Protein AF-A0A4R2B6W5-F1 (afdb_monomer)

Secondary structure (DSSP, 8-state):
-HHHHHHHHHHHHHHHHHTT------------------------EEE-SSEEEE--TT--TTSSB-B-EEEEEPTTSSS---HHHHHHHHHHTTSTTS---EEEEE---TT--HHHHHHHHHHHHHHHS-B--SGGGEEEEEEEHHHHHHHHHHHEEE-TTS-EEE-SS-SS-SEEEEEEE-SS-TT-TTHHHH--HHHHHHTS-HHHHTTSEEEEEEETTSHHHHSTTSHHHHHHHHHHH-TT--TTTEEEEEESS---HHHHHHHHHHHHHHHHHHHHTTTEEEEEEEESSEEETT--EEEEEEEEEE-GGGGGTBSSPEEEEEEEEEE-TTT--EEEEEEEEEEESSSEEEEEEEEEE--SSS--EEEEEEEEETTEEEEEEEEEEEEEPPPPSSGGG-EEE--S-EEEEEEEESSS---GGGSGGG--HHHHTTSEEE-TTSSSPPTTS-GGGTT-TT--EEEEEEEEEEE-TTS--SS-EEEEEEESSEEEEEETTEEEEEEBB-TTS-B-S---TT--EEEE--GGGS-TTEEEEEEEEEEE-SSS-SEEEEEEEEE-HHHHHHHTTS--EEPPHHHHHHHHHHHHHHHHHHHTT-HHHHHTTB-TT-EETTEEHHHHHHHHHHHTTT-S-EEEEEEEEEEEEETTEEEEEEEEEEEETTEEEEEEEEEEEEEETTEEEE-----SEEEEEEEEHHHHHHTT-SS-EEEEEEEE--TTTTT----B-EEEEEPPTT--THHHHHTTHHHHHHHHHHHTSS---EEEEE---TT-TT-THHHHIIIIIIHHHHHHHS-B--SGGGEEEEEETHHHHHHHHHHHH-TTT-SEEEEES--GGG-GGG-HHHHHHHS-HHHHHTSEEEEEEETT-TT-THHHHHHHHHHHHHTT--EEEEEES--SSHHHHHHHHHHHHHHHHHHS----GGGGGTEEEEEEEEEETTEEEEEEEEEE-GGGGGT---PPP-TT-S-SSPPEEEEEEEEEEETTEEEEEEEEEEEESSSEEEEEEEEEE-TTS-TTS-EEEEEEEEETTEEEEEEEEEE-TT-

Organism: NCBI:txid279826

Sequence (1055 aa):
MQDLKRLLALNLTIVLLLGMFGTSDAFAQSKSGQGGNGKDKKRIELKHSSYQAVLPAGYTANKERAYPVIYIMPENGTDEIDLDAVKLAEGLMKTENSVEAILIQASFDKDAEIVAEMQDIVADVDARYKTISSSDARAVFGIGTGGYMAYILGLHTLGDDGVPKVTKTPDLFGAIASTRGNFVGKDNIWFKKYGSVYDILNGYSAAEISRFYTYLDAPTEDPWTYMNHSTGDLGRMFITKNRMFPYSIHEFTARNGTFDQSFLTESMNRVTDRLSDFFTAKLITGKFTLDPQALPSSADSVTVSYTISVKEQLKNFSKDKETVWIKATMTDPETKEVIHSERLKKTVAKDGNLTGVFELPNTINNLNTNVEMTVTILGKEISLGTQPMVRIKGTGSEPENQLIDLMGDWKFNAYKPYTNEPHELDKIDNLTEDVWSSWETVQPGLGWWSADFAESLGGNPNWTGYAWYVRDFELPDEFASEGLLLALGKFDEADAVYVNGKKAGATGITENGAYDGTNPWDVDRLYHLDSSLLNYGGKNTIAVRMANSSGGGGWYEGPVGIYSPAAYNKAKGLPYEIAPIRIQELVKETVSQQNAYLEALNTEGFAATVDPEYFQSGYDKKRLVNEMSEMIRGASSVSVKDSVVSVFIDGDKYMYQADRTMNVDGTETKKQVQYYFVIENGKAVMYGNHERFFTDTFTSKKAASASGMSGTKEVTYRVYLPPGYFEGEERYPVVYMLHQFNSTSKSYEIDGVHHLMDEGITSGELGKRILVIPDSAATSWWRGDWEDMVTDELIPLIDQNYRSIDDARFRSTAGASMGGLGAYSVGLRNPDYFTGIASFFGAFSYGQAGNPVTISANESSEYLQYFSHYFISGNRDVYGFGRDAIQLDQIFRNKDVDHHYFIENGEHDSAFYIPFFKQAMAYTGGKMYKPNADIASVLSGSVKAGVMEQGVSITGTIRVNDDIKAYMNHIPASSYTVNTNPAIKVPVTVYIEQNGKRIASNTEYYSVTGAGELDVHADVVSADIDPASSFTVKVAAGLLDTNVELGQFELTLEN

Foldseek 3Di:
DVVVVVVVVVVVVVCVVCVPDDDDDDDDDDDDDDDDDDPPQDWDWDDDPWKIKTAARPDDQPAQFAFFEEEEAAQLRAQHGPVVLVVLLNVLCVAQLFFGHMYIDGGHDLPDPCLLVVVVVLVVCVVPGRHLQDLLRYAYEYEELSLVVLLQNQQWHADPVRDIDGDLAGDRHQEGEYENYQQDDPSNSCCVPRNGSLVSCLPDALVSLQRHQYYYEYELPDCQCQPPSHLLSVLLSNCVRALFRDNLRYDYWHDYDDDDPVSSSVSSSVVRSSSRCSNPVQFKAKAWDWVFLEDEPPDFWIKIKMKMWGDQCVCSGGVAKWKKKKKKFKAQPVPRHTPDMDIDIDIDGGTDMDIDIDTGGPPDDQGKIKIWMWMRTSSHIDTNDIAIRHYQQDADLDQQRQWHFPFTWWQKAQDFAPDPDDDPVLALVSVDCVVRVPGDIATFAAAFAALVRGVNQVSDQWTFFKMKIKDKDWAAQSHDQFQKKFWLAFWQAWKWKAKQSHTQDIDQADPSRDGPPGGPRVDTDITGGRSVSDDHRGMMMMMMMDGGHGDGGGRGHDRGIMHRPLNVCVVVVHFRAFDDPLVLVQVVVLVVQLQVCLQVLNLVSNLVQADLQADAQLDGSVNVSVVSNVVQPPFPGKHKDWDPWTWGDDPQKIWIWTWIWMATNNDIDTDIDIFIWHADPNHTGTRYDPDQKHKDKDWDQLQCVLVVHHDTDIWMKIKGFAPCQSVDPFAFFEEEEEEAAQDFPVVVVVLVVNVVRHVCCVVVLFDGHMYMTIGHPNPSLCDDSSLCCVVVPVVVVCVASGRHFQFQLRYAYEYEASSLLNRQLSQLLASRRHAEGAYELYVLVVCVVSRNLVSLQPDALQQLQSHEAHYEYESSANSSSSSSLSSNSSSCVVRVHDYHYIYDHDYRDSVVCSVCSSVSNSRRNVSRDDDDPCLLVQKAWAWDWDADLAWIKIWIKIWGDQCCVVVWAARDDDPSDPDRTFWFKKWKKKFKADPRDTNWMDIDIDTHRGTDMDIDIDIIGGPSDDLVDKIKIWIWIDGRRDIHTRDIDIDHNVD

Structure (mmCIF, N/CA/C/O backbone):
data_AF-A0A4R2B6W5-F1
#
_entry.id   AF-A0A4R2B6W5-F1
#
loop_
_atom_site.group_PDB
_atom_site.id
_atom_site.type_symbol
_atom_site.label_atom_id
_atom_site.label_alt_id
_atom_site.label_comp_id
_atom_site.label_asym_id
_atom_site.label_entity_id
_atom_site.label_seq_id
_atom_site.pdbx_PDB_ins_code
_atom_site.Cartn_x
_atom_site.Cartn_y
_atom_site.Cartn_z
_atom_site.occupancy
_atom_site.B_iso_or_equiv
_atom_site.auth_seq_id
_atom_site.auth_comp_id
_atom_site.auth_asym_id
_atom_site.auth_atom_id
_atom_site.pdbx_PDB_model_num
ATOM 1 N N . MET A 1 1 ? -28.156 -11.053 -12.581 1.00 33.94 1 MET A N 1
ATOM 2 C CA . MET A 1 1 ? -27.517 -10.396 -13.754 1.00 33.94 1 MET A CA 1
ATOM 3 C C . MET A 1 1 ? -26.043 -10.063 -13.491 1.00 33.94 1 MET A C 1
ATOM 5 O O . MET A 1 1 ? -25.249 -10.220 -14.407 1.00 33.94 1 MET A O 1
ATOM 9 N N . GLN A 1 2 ? -25.653 -9.707 -12.256 1.00 27.69 2 GLN A N 1
ATOM 10 C CA . GLN A 1 2 ? -24.245 -9.591 -11.825 1.00 27.69 2 GLN A CA 1
ATOM 11 C C . GLN A 1 2 ? -23.469 -10.927 -11.840 1.00 27.69 2 GLN A C 1
ATOM 13 O O . GLN A 1 2 ? -22.320 -10.942 -12.274 1.00 27.69 2 GLN A O 1
ATOM 18 N N . ASP A 1 3 ? -24.104 -12.063 -11.525 1.00 30.73 3 ASP A N 1
ATOM 19 C CA . ASP A 1 3 ? -23.434 -13.382 -11.595 1.00 30.73 3 ASP A CA 1
ATOM 20 C C . ASP A 1 3 ? -23.111 -13.845 -13.024 1.00 30.73 3 ASP A C 1
ATOM 22 O O . ASP A 1 3 ? -22.151 -14.577 -13.251 1.00 30.73 3 ASP A O 1
ATOM 26 N N . LEU A 1 4 ? -23.858 -13.351 -14.018 1.00 27.91 4 LEU A N 1
ATOM 27 C CA . LEU A 1 4 ? -23.597 -13.637 -15.431 1.00 27.91 4 LEU A CA 1
ATOM 28 C C . LEU A 1 4 ? -22.422 -12.800 -15.974 1.00 27.91 4 LEU A C 1
ATOM 30 O O . LEU A 1 4 ? -21.731 -13.243 -16.885 1.00 27.91 4 LEU A O 1
ATOM 34 N N . LYS A 1 5 ? -22.153 -11.623 -15.383 1.00 33.34 5 LYS A N 1
ATOM 35 C CA . LYS A 1 5 ? -20.994 -10.776 -15.721 1.00 33.34 5 LYS A CA 1
ATOM 36 C C . LYS A 1 5 ? -19.686 -11.323 -15.129 1.00 33.34 5 LYS A C 1
ATOM 38 O O . LYS A 1 5 ? -18.665 -11.304 -15.810 1.00 33.34 5 LYS A O 1
ATOM 43 N N . ARG A 1 6 ? -19.726 -11.905 -13.922 1.00 36.78 6 ARG A N 1
ATOM 44 C CA . ARG A 1 6 ? -18.564 -12.570 -13.290 1.00 36.78 6 ARG A CA 1
ATOM 45 C C . ARG A 1 6 ? -18.130 -13.841 -14.027 1.00 36.78 6 ARG A C 1
ATOM 47 O O . ARG A 1 6 ? -16.935 -14.078 -14.180 1.00 36.78 6 ARG A O 1
ATOM 54 N N . LEU A 1 7 ? -19.083 -14.609 -14.564 1.00 29.59 7 LEU A N 1
ATOM 55 C CA . LEU A 1 7 ? -18.773 -15.800 -15.362 1.00 29.59 7 LEU A CA 1
ATOM 56 C C . LEU A 1 7 ? -18.141 -15.459 -16.727 1.00 29.59 7 LEU A C 1
ATOM 58 O O . LEU A 1 7 ? -17.374 -16.255 -17.258 1.00 29.59 7 LEU A O 1
ATOM 62 N N . LEU A 1 8 ? -18.439 -14.286 -17.298 1.00 29.69 8 LEU A N 1
ATOM 63 C CA . LEU A 1 8 ? -17.855 -13.829 -18.565 1.00 29.69 8 LEU A CA 1
ATOM 64 C C . LEU A 1 8 ? -16.439 -13.251 -18.395 1.00 29.69 8 LEU A C 1
ATOM 66 O O . LEU A 1 8 ? -15.599 -13.490 -19.258 1.00 29.69 8 LEU A O 1
ATOM 70 N N . ALA A 1 9 ? -16.143 -12.582 -17.275 1.00 29.70 9 ALA A N 1
ATOM 71 C CA . ALA A 1 9 ? -14.802 -12.065 -16.977 1.00 29.70 9 ALA A CA 1
ATOM 72 C C . ALA A 1 9 ? -13.795 -13.184 -16.646 1.00 29.70 9 ALA A C 1
ATOM 74 O O . ALA A 1 9 ? -12.681 -13.182 -17.165 1.00 29.70 9 ALA A O 1
ATOM 75 N N . LEU A 1 10 ? -14.206 -14.200 -15.873 1.00 29.03 10 LEU A N 1
ATOM 76 C CA . LEU A 1 10 ? -13.350 -15.353 -15.558 1.00 29.03 10 LEU A CA 1
ATOM 77 C C . LEU A 1 10 ? -13.060 -16.213 -16.804 1.00 29.03 10 LEU A C 1
ATOM 79 O O . LEU A 1 10 ? -11.955 -16.725 -16.971 1.00 29.03 10 LEU A O 1
ATOM 83 N N . ASN A 1 11 ? -14.030 -16.320 -17.721 1.00 27.80 11 ASN A N 1
ATOM 84 C CA . ASN A 1 11 ? -13.836 -17.013 -18.994 1.00 27.80 11 ASN A CA 1
ATOM 85 C C . ASN A 1 11 ? -12.979 -16.215 -19.988 1.00 27.80 11 ASN A C 1
ATOM 87 O O . ASN A 1 11 ? -12.300 -16.838 -20.795 1.00 27.80 11 ASN A O 1
ATOM 91 N N . LEU A 1 12 ? -12.933 -14.878 -19.936 1.00 27.75 12 LEU A N 1
ATOM 92 C CA . LEU A 1 12 ? -12.067 -14.098 -20.832 1.00 27.75 12 LEU A CA 1
ATOM 93 C C . LEU A 1 12 ? -10.577 -14.258 -20.479 1.00 27.75 12 LEU A C 1
ATOM 95 O O . LEU A 1 12 ? -9.751 -14.424 -21.376 1.00 27.75 12 LEU A O 1
ATOM 99 N N . THR A 1 13 ? -10.243 -14.311 -19.186 1.00 28.67 13 THR A N 1
ATOM 100 C CA . THR A 1 13 ? -8.869 -14.553 -18.707 1.00 28.67 13 THR A CA 1
ATOM 101 C C . THR A 1 13 ? -8.428 -16.001 -18.949 1.00 28.67 13 THR A C 1
ATOM 103 O O . THR A 1 13 ? -7.284 -16.255 -19.319 1.00 28.67 13 THR A O 1
ATOM 106 N N . ILE A 1 14 ? -9.353 -16.961 -18.842 1.00 29.45 14 ILE A N 1
ATOM 107 C CA . ILE A 1 14 ? -9.092 -18.379 -19.136 1.00 29.45 14 ILE A CA 1
ATOM 108 C C . ILE A 1 14 ? -9.011 -18.648 -20.653 1.00 29.45 14 ILE A C 1
ATOM 110 O O . ILE A 1 14 ? -8.218 -19.484 -21.078 1.00 29.45 14 ILE A O 1
ATOM 114 N N . VAL A 1 15 ? -9.742 -17.913 -21.499 1.00 28.03 15 VAL A N 1
ATOM 115 C CA . VAL A 1 15 ? -9.667 -18.046 -22.969 1.00 28.03 15 VAL A CA 1
ATOM 116 C C . VAL A 1 15 ? -8.380 -17.436 -23.548 1.00 28.03 15 VAL A C 1
ATOM 118 O O . VAL A 1 15 ? -7.878 -17.943 -24.551 1.00 28.03 15 VAL A O 1
ATOM 121 N N . LEU A 1 16 ? -7.775 -16.440 -22.891 1.00 30.91 16 LEU A N 1
ATOM 122 C CA . LEU A 1 16 ? -6.440 -15.932 -23.249 1.00 30.91 16 LEU A CA 1
ATOM 123 C C . LEU A 1 16 ? -5.298 -16.897 -22.865 1.00 30.91 16 LEU A C 1
ATOM 125 O O . LEU A 1 16 ? -4.284 -16.928 -23.557 1.00 30.91 16 LEU A O 1
ATOM 129 N N . LEU A 1 17 ? -5.484 -17.740 -21.839 1.00 30.02 17 LEU A N 1
ATOM 130 C CA . LEU A 1 17 ? -4.509 -18.759 -21.407 1.00 30.02 17 LEU A CA 1
ATOM 131 C C . LEU A 1 17 ? -4.698 -20.135 -22.082 1.00 30.02 17 LEU A C 1
ATOM 133 O O . LEU A 1 17 ? -3.717 -20.824 -22.359 1.00 30.02 17 LEU A O 1
ATOM 137 N N . LEU A 1 18 ? -5.929 -20.543 -22.413 1.00 27.36 18 LEU A N 1
ATOM 138 C CA . LEU A 1 18 ? -6.216 -21.833 -23.070 1.00 27.36 18 LEU A CA 1
ATOM 139 C C . LEU A 1 18 ? -6.119 -21.799 -24.602 1.00 27.36 18 LEU A C 1
ATOM 141 O O . LEU A 1 18 ? -6.062 -22.856 -25.229 1.00 27.36 18 LEU A O 1
ATOM 145 N N . GLY A 1 19 ? -6.026 -20.619 -25.221 1.00 27.62 19 GLY A N 1
ATOM 146 C CA . GLY A 1 19 ? -5.785 -20.486 -26.664 1.00 27.62 19 GLY A CA 1
ATOM 147 C C . GLY A 1 19 ? -4.418 -21.005 -27.140 1.00 27.62 19 GLY A C 1
ATOM 148 O O . GLY A 1 19 ? -4.193 -21.079 -28.347 1.00 27.62 19 GLY A O 1
ATOM 149 N N . MET A 1 20 ? -3.516 -21.380 -26.221 1.00 33.19 20 MET A N 1
ATOM 150 C CA . MET A 1 20 ? -2.161 -21.861 -26.525 1.00 33.19 20 MET A CA 1
ATOM 151 C C . MET A 1 20 ? -1.893 -23.340 -26.193 1.00 33.19 20 MET A C 1
ATOM 153 O O . MET A 1 20 ? -0.798 -23.819 -26.473 1.00 33.19 20 MET A O 1
ATOM 157 N N . PHE A 1 21 ? -2.870 -24.107 -25.694 1.00 29.48 21 PHE A N 1
ATOM 158 C CA . PHE A 1 21 ? -2.666 -25.527 -25.372 1.00 29.48 21 PHE A CA 1
ATOM 159 C C . PHE A 1 21 ? -3.670 -26.439 -26.084 1.00 29.48 21 PHE A C 1
ATOM 161 O O . PHE A 1 21 ? -4.698 -26.838 -25.543 1.00 29.48 21 PHE A O 1
ATOM 168 N N . GLY A 1 22 ? -3.328 -26.814 -27.319 1.00 25.23 22 GLY A N 1
ATOM 169 C CA . GLY A 1 22 ? -3.818 -28.044 -27.937 1.00 25.23 22 GLY A CA 1
ATOM 170 C C . GLY A 1 22 ? -2.979 -29.225 -27.448 1.00 25.23 22 GLY A C 1
ATOM 171 O O . GLY A 1 22 ? -1.767 -29.249 -27.643 1.00 25.23 22 GLY A O 1
ATOM 172 N N . THR A 1 23 ? -3.638 -30.176 -26.795 1.00 28.06 23 THR A N 1
ATOM 173 C CA . THR A 1 23 ? -3.106 -31.409 -26.200 1.00 28.06 23 THR A CA 1
ATOM 174 C C . THR A 1 23 ? -2.098 -32.155 -27.077 1.00 28.06 23 THR A C 1
ATOM 176 O O . THR A 1 23 ? -2.379 -32.489 -28.229 1.00 28.06 23 THR A O 1
ATOM 179 N N . SER A 1 24 ? -0.956 -32.489 -26.480 1.00 32.84 24 SER A N 1
ATOM 180 C CA . SER A 1 24 ? -0.005 -33.487 -26.953 1.00 32.84 24 SER A CA 1
ATOM 181 C C . SER A 1 24 ? -0.632 -34.881 -26.927 1.00 32.84 24 SER A C 1
ATOM 183 O O . SER A 1 24 ? -0.906 -35.390 -25.847 1.00 32.84 24 SER A O 1
ATOM 185 N N . ASP A 1 25 ? -0.856 -35.486 -28.093 1.00 29.02 25 ASP A N 1
ATOM 186 C CA . ASP A 1 25 ? -0.570 -36.905 -28.340 1.00 29.02 25 ASP A CA 1
ATOM 187 C C . ASP A 1 25 ? -0.836 -37.286 -29.806 1.00 29.02 25 ASP A C 1
ATOM 189 O O . ASP A 1 25 ? -1.767 -36.801 -30.443 1.00 29.02 25 ASP A O 1
ATOM 193 N N . ALA A 1 26 ? -0.009 -38.213 -30.300 1.00 25.00 26 ALA A N 1
ATOM 194 C CA . ALA A 1 26 ? -0.040 -38.888 -31.604 1.00 25.00 26 ALA A CA 1
ATOM 195 C C . ALA A 1 26 ? 0.655 -38.195 -32.798 1.00 25.00 26 ALA A C 1
ATOM 197 O O . ALA A 1 26 ? 0.023 -37.702 -33.728 1.00 25.00 26 ALA A O 1
ATOM 198 N N . PHE A 1 27 ? 1.983 -38.348 -32.875 1.00 25.84 27 PHE A N 1
ATOM 199 C CA . PHE A 1 27 ? 2.676 -38.477 -34.164 1.00 25.84 27 PHE A CA 1
ATOM 200 C C . PHE A 1 27 ? 3.084 -39.937 -34.393 1.00 25.84 27 PHE A C 1
ATOM 202 O O . PHE A 1 27 ? 4.171 -40.378 -34.027 1.00 25.84 27 PHE A O 1
ATOM 209 N N . ALA A 1 28 ? 2.185 -40.689 -35.031 1.00 24.17 28 ALA A N 1
ATOM 210 C CA . ALA A 1 28 ? 2.515 -41.910 -35.754 1.00 24.17 28 ALA A CA 1
ATOM 211 C C . ALA A 1 28 ? 2.582 -41.596 -37.258 1.00 24.17 28 ALA A C 1
ATOM 213 O O . ALA A 1 28 ? 1.761 -40.856 -37.796 1.00 24.17 28 ALA A O 1
ATOM 214 N N . GLN A 1 29 ? 3.591 -42.162 -37.921 1.00 30.58 29 GLN A N 1
ATOM 215 C CA . GLN A 1 29 ? 3.847 -42.095 -39.363 1.00 30.58 29 GLN A CA 1
ATOM 216 C C . GLN A 1 29 ? 2.582 -42.231 -40.232 1.00 30.58 29 GLN A C 1
ATOM 218 O O . GLN A 1 29 ? 1.869 -43.221 -40.104 1.00 30.58 29 GLN A O 1
ATOM 223 N N . SER A 1 30 ? 2.405 -41.370 -41.244 1.00 22.25 30 SER A N 1
ATOM 224 C CA . SER A 1 30 ? 2.026 -41.822 -42.597 1.00 22.25 30 SER A CA 1
ATOM 225 C C . SER A 1 30 ? 2.189 -40.729 -43.666 1.00 22.25 30 SER A C 1
ATOM 227 O O . SER A 1 30 ? 2.265 -39.537 -43.388 1.00 22.25 30 SER A O 1
ATOM 229 N N . LYS A 1 31 ? 2.337 -41.200 -44.906 1.00 26.53 31 LYS A N 1
ATOM 230 C CA . LYS A 1 31 ? 2.707 -40.496 -46.138 1.00 26.53 31 LYS A CA 1
ATOM 231 C C . LYS A 1 31 ? 1.568 -39.658 -46.749 1.00 26.53 31 LYS A C 1
ATOM 233 O O . LYS A 1 31 ? 0.420 -40.067 -46.711 1.00 26.53 31 LYS A O 1
ATOM 238 N N . SER A 1 32 ? 1.978 -38.608 -47.475 1.00 29.58 32 SER A N 1
ATOM 239 C CA . SER A 1 32 ? 1.417 -38.066 -48.735 1.00 29.58 32 SER A CA 1
ATOM 240 C C . SER A 1 32 ? -0.098 -37.817 -48.872 1.00 29.58 32 SER A C 1
ATOM 242 O O . SER A 1 32 ? -0.877 -38.757 -48.983 1.00 29.58 32 SER A O 1
ATOM 244 N N . GLY A 1 33 ? -0.477 -36.557 -49.121 1.00 24.05 33 GLY A N 1
ATOM 245 C CA . GLY A 1 33 ? -1.764 -36.196 -49.732 1.00 24.05 33 GLY A CA 1
ATOM 246 C C . GLY A 1 33 ? -2.031 -34.687 -49.722 1.00 24.05 33 GLY A C 1
ATOM 247 O O . GLY A 1 33 ? -1.944 -34.057 -48.679 1.00 24.05 33 GLY A O 1
ATOM 248 N N . GLN A 1 34 ? -2.305 -34.107 -50.892 1.00 27.75 34 GLN A N 1
ATOM 249 C CA . GLN A 1 34 ? -2.558 -32.679 -51.139 1.00 27.75 34 GLN A CA 1
ATOM 250 C C . GLN A 1 34 ? -3.864 -32.139 -50.522 1.00 27.75 34 GLN A C 1
ATOM 252 O O . GLN A 1 34 ? -4.886 -32.812 -50.580 1.00 27.75 34 GLN A O 1
ATOM 257 N N . GLY A 1 35 ? -3.854 -30.838 -50.186 1.00 26.28 35 GLY A N 1
ATOM 258 C CA . GLY A 1 35 ? -4.913 -29.898 -50.594 1.00 26.28 35 GLY A CA 1
ATOM 259 C C . GLY A 1 35 ? -5.740 -29.235 -49.484 1.00 26.28 35 GLY A C 1
ATOM 260 O O . GLY A 1 35 ? -6.668 -29.839 -48.966 1.00 26.28 35 GLY A O 1
ATOM 261 N N . GLY A 1 36 ? -5.487 -27.946 -49.216 1.00 25.95 36 GLY A N 1
ATOM 262 C CA . GLY A 1 36 ? -6.376 -27.075 -48.432 1.00 25.95 36 GLY A CA 1
ATOM 263 C C . GLY A 1 36 ? -5.792 -25.673 -48.215 1.00 25.95 36 GLY A C 1
ATOM 264 O O . GLY A 1 36 ? -4.804 -25.521 -47.512 1.00 25.95 36 GLY A O 1
ATOM 265 N N . ASN A 1 37 ? -6.371 -24.655 -48.861 1.00 32.19 37 ASN A N 1
ATOM 266 C CA . ASN A 1 37 ? -5.920 -23.257 -48.863 1.00 32.19 37 ASN A CA 1
ATOM 267 C C . ASN A 1 37 ? -6.223 -22.528 -47.537 1.00 32.19 37 ASN A C 1
ATOM 269 O O . ASN A 1 37 ? -7.359 -22.124 -47.304 1.00 32.19 37 ASN A O 1
ATOM 273 N N . GLY A 1 38 ? -5.179 -22.243 -46.759 1.00 27.83 38 GLY A N 1
ATOM 274 C CA . GLY A 1 38 ? -5.084 -21.131 -45.809 1.00 27.83 38 GLY A CA 1
ATOM 275 C C . GLY A 1 38 ? -3.744 -20.432 -46.052 1.00 27.83 38 GLY A C 1
ATOM 276 O O . GLY A 1 38 ? -2.735 -21.104 -46.259 1.00 27.83 38 GLY A O 1
ATOM 277 N N . LYS A 1 39 ? -3.708 -19.096 -46.148 1.00 32.12 39 LYS A N 1
ATOM 278 C CA . LYS A 1 39 ? -2.458 -18.349 -46.386 1.00 32.12 39 LYS A CA 1
ATOM 279 C C . LYS A 1 39 ? -1.605 -18.314 -45.111 1.00 32.12 39 LYS A C 1
ATOM 281 O O . LYS A 1 39 ? -1.480 -17.266 -44.485 1.00 32.12 39 LYS A O 1
ATOM 286 N N . ASP A 1 40 ? -0.974 -19.435 -44.782 1.00 32.09 40 ASP A N 1
ATOM 287 C CA . ASP A 1 40 ? 0.160 -19.471 -43.863 1.00 32.09 40 ASP A CA 1
ATOM 288 C C . ASP A 1 40 ? 1.346 -18.767 -44.529 1.00 32.09 40 ASP A C 1
ATOM 290 O O . ASP A 1 40 ? 1.949 -19.262 -45.490 1.00 32.09 40 ASP A O 1
ATOM 294 N N . LYS A 1 41 ? 1.668 -17.557 -44.059 1.00 36.28 41 LYS A N 1
ATOM 295 C CA . LYS A 1 41 ? 2.899 -16.861 -44.449 1.00 36.28 41 LYS A CA 1
ATOM 296 C C . LYS A 1 41 ? 4.083 -17.658 -43.889 1.00 36.28 41 LYS A C 1
ATOM 298 O O . LYS A 1 41 ? 4.363 -17.601 -42.698 1.00 36.28 41 LYS A O 1
ATOM 303 N N . LYS A 1 42 ? 4.749 -18.426 -44.754 1.00 37.72 42 LYS A N 1
ATOM 304 C CA . LYS A 1 42 ? 5.887 -19.283 -44.393 1.00 37.72 42 LYS A CA 1
ATOM 305 C C . LYS A 1 42 ? 7.093 -18.477 -43.888 1.00 37.72 42 LYS A C 1
ATOM 307 O O . LYS A 1 42 ? 7.464 -17.471 -44.492 1.00 37.72 42 LYS A O 1
ATOM 312 N N . ARG A 1 43 ? 7.701 -18.989 -42.811 1.00 54.03 43 ARG A N 1
ATOM 313 C CA . ARG A 1 43 ? 9.000 -18.614 -42.224 1.00 54.03 43 ARG A CA 1
ATOM 314 C C . ARG A 1 43 ? 10.120 -18.678 -43.273 1.00 54.03 43 ARG A C 1
ATOM 316 O O . ARG A 1 43 ? 10.096 -19.560 -44.133 1.00 54.03 43 ARG A O 1
ATOM 323 N N . ILE A 1 44 ? 11.097 -17.771 -43.191 1.00 58.84 44 ILE A N 1
ATOM 324 C CA . ILE A 1 44 ? 12.348 -17.844 -43.962 1.00 58.84 44 ILE A CA 1
ATOM 325 C C . ILE A 1 44 ? 13.496 -17.894 -42.955 1.00 58.84 44 ILE A C 1
ATOM 327 O O . ILE A 1 44 ? 13.883 -16.868 -42.402 1.00 58.84 44 ILE A O 1
ATOM 331 N N . GLU A 1 45 ? 14.007 -19.096 -42.711 1.00 60.88 45 GLU A N 1
ATOM 332 C CA . GLU A 1 45 ? 15.266 -19.312 -41.999 1.00 60.88 45 GLU A CA 1
ATOM 333 C C . GLU A 1 45 ? 16.394 -19.462 -43.008 1.00 60.88 45 GLU A C 1
ATOM 335 O O . GLU A 1 45 ? 16.278 -20.230 -43.968 1.00 60.88 45 GLU A O 1
ATOM 340 N N . LEU A 1 46 ? 17.495 -18.755 -42.779 1.00 65.19 46 LEU A N 1
ATOM 341 C CA . LEU A 1 46 ? 18.694 -18.850 -43.604 1.00 65.19 46 LEU A CA 1
ATOM 342 C C . LEU A 1 46 ? 19.879 -19.200 -42.712 1.00 65.19 46 LEU A C 1
ATOM 344 O O . LEU A 1 46 ? 20.129 -18.519 -41.719 1.00 65.19 46 LEU A O 1
ATOM 348 N N . LYS A 1 47 ? 20.595 -20.269 -43.071 1.00 65.00 47 LYS A N 1
ATOM 349 C CA . LYS A 1 47 ? 21.766 -20.751 -42.335 1.00 65.00 47 LYS A CA 1
ATOM 350 C C . LYS A 1 47 ? 23.050 -20.290 -43.023 1.00 65.00 47 LYS A C 1
ATOM 352 O O . LYS A 1 47 ? 23.259 -20.604 -44.196 1.00 65.00 47 LYS A O 1
ATOM 357 N N . HIS A 1 48 ? 23.897 -19.577 -42.289 1.00 72.94 48 HIS A N 1
ATOM 358 C CA . HIS A 1 48 ? 25.276 -19.253 -42.649 1.00 72.94 48 HIS A CA 1
ATOM 359 C C . HIS A 1 48 ? 26.244 -20.098 -41.804 1.00 72.94 48 HIS A C 1
ATOM 361 O O . HIS A 1 48 ? 25.819 -20.809 -40.895 1.00 72.94 48 HIS A O 1
ATOM 367 N N . SER A 1 49 ? 27.544 -20.061 -42.104 1.00 73.12 49 SER A N 1
ATOM 368 C CA . SER A 1 49 ? 28.544 -20.800 -41.319 1.00 73.12 49 SER A CA 1
ATOM 369 C C . SER A 1 49 ? 28.678 -20.295 -39.878 1.00 73.12 49 SER A C 1
ATOM 371 O O . SER A 1 49 ? 29.073 -21.073 -39.023 1.00 73.12 49 SER A O 1
ATOM 373 N N . SER A 1 50 ? 28.339 -19.026 -39.628 1.00 81.38 50 SER A N 1
ATOM 374 C CA . SER A 1 50 ? 28.554 -18.311 -38.359 1.00 81.38 50 SER A CA 1
ATOM 375 C C . SER A 1 50 ? 27.273 -17.785 -37.693 1.00 81.38 50 SER A C 1
ATOM 377 O O . SER A 1 50 ? 27.321 -17.286 -36.575 1.00 81.38 50 SER A O 1
ATOM 379 N N . TYR A 1 51 ? 26.115 -17.858 -38.361 1.00 92.38 51 TYR A N 1
ATOM 380 C CA . TYR A 1 51 ? 24.835 -17.448 -37.774 1.00 92.38 51 TYR A CA 1
ATOM 381 C C . TYR A 1 51 ? 23.628 -18.033 -38.518 1.00 92.38 51 TYR A C 1
ATOM 383 O O . TYR A 1 51 ? 23.718 -18.461 -39.675 1.00 92.38 51 TYR A O 1
ATOM 391 N N . GLN A 1 52 ? 22.468 -17.980 -37.870 1.00 91.44 52 GLN A N 1
ATOM 392 C CA . GLN A 1 52 ? 21.159 -18.208 -38.473 1.00 91.44 52 GLN A CA 1
ATOM 393 C C . GLN A 1 52 ? 20.312 -16.930 -38.415 1.00 91.44 52 GLN A C 1
ATOM 395 O O . GLN A 1 52 ? 20.213 -16.287 -37.374 1.00 91.44 52 GLN A O 1
ATOM 400 N N . ALA A 1 53 ? 19.688 -16.558 -39.534 1.00 91.31 53 ALA A N 1
ATOM 401 C CA . ALA A 1 53 ? 18.803 -15.397 -39.608 1.00 91.31 53 ALA A CA 1
ATOM 402 C C . ALA A 1 53 ? 17.329 -15.812 -39.645 1.00 91.31 53 ALA A C 1
ATOM 404 O O . ALA A 1 53 ? 16.941 -16.690 -40.425 1.00 91.31 53 ALA A O 1
ATOM 405 N N . VAL A 1 54 ? 16.509 -15.122 -38.852 1.00 90.62 54 VAL A N 1
ATOM 406 C CA . VAL A 1 54 ? 15.046 -15.168 -38.903 1.00 90.62 54 VAL A CA 1
ATOM 407 C C . VAL A 1 54 ? 14.537 -13.819 -39.395 1.00 90.62 54 VAL A C 1
ATOM 409 O O . VAL A 1 54 ? 14.823 -12.771 -38.813 1.00 90.62 54 VAL A O 1
ATOM 412 N N . LEU A 1 55 ? 13.775 -13.852 -40.486 1.00 89.69 55 LEU A N 1
ATOM 413 C CA . LEU A 1 55 ? 13.284 -12.651 -41.155 1.00 89.69 55 LEU A CA 1
ATOM 414 C C . LEU A 1 55 ? 11.803 -12.382 -40.830 1.00 89.69 55 LEU A C 1
ATOM 416 O O . LEU A 1 55 ? 11.018 -13.335 -40.765 1.00 89.69 55 LEU A O 1
ATOM 420 N N . PRO A 1 56 ? 11.390 -11.102 -40.715 1.00 85.69 56 PRO A N 1
ATOM 421 C CA . PRO A 1 56 ? 9.994 -10.715 -40.527 1.00 85.69 56 PRO A CA 1
ATOM 422 C C . PRO A 1 56 ? 9.033 -11.323 -41.554 1.00 85.69 56 PRO A C 1
ATOM 424 O O . PRO A 1 56 ? 9.374 -11.558 -42.721 1.00 85.69 56 PRO A O 1
ATOM 427 N N . ALA A 1 57 ? 7.778 -11.520 -41.149 1.00 75.75 57 ALA A N 1
ATOM 428 C CA . ALA A 1 57 ? 6.758 -12.115 -42.003 1.00 75.75 57 ALA A CA 1
ATOM 429 C C . ALA A 1 57 ? 6.469 -11.244 -43.243 1.00 75.75 57 ALA A C 1
ATOM 431 O O . ALA A 1 57 ? 5.883 -10.167 -43.170 1.00 75.75 57 ALA A O 1
ATOM 432 N N . GLY A 1 58 ? 6.806 -11.744 -44.435 1.00 74.12 58 GLY A N 1
ATOM 433 C CA . GLY A 1 58 ? 6.643 -10.985 -45.682 1.00 74.12 58 GLY A CA 1
ATOM 434 C C . GLY A 1 58 ? 7.799 -10.027 -45.991 1.00 74.12 58 GLY A C 1
ATOM 435 O O . GLY A 1 58 ? 7.623 -9.122 -46.823 1.00 74.12 58 GLY A O 1
ATOM 436 N N . TYR A 1 59 ? 8.958 -10.247 -45.360 1.00 82.31 59 TYR A N 1
ATOM 437 C CA . TYR A 1 59 ? 10.243 -9.697 -45.774 1.00 82.31 59 TYR A CA 1
ATOM 438 C C . TYR A 1 59 ? 10.509 -10.012 -47.251 1.00 82.31 59 TYR A C 1
ATOM 440 O O . TYR A 1 59 ? 10.390 -11.150 -47.707 1.00 82.31 59 TYR A O 1
ATOM 448 N N . THR A 1 60 ? 10.887 -8.988 -48.011 1.00 72.81 60 THR A N 1
ATOM 449 C CA . THR A 1 60 ? 11.339 -9.127 -49.396 1.00 72.81 60 THR A CA 1
ATOM 450 C C . THR A 1 60 ? 12.475 -8.145 -49.621 1.00 72.81 60 THR A C 1
ATOM 452 O O . THR A 1 60 ? 12.294 -6.957 -49.357 1.00 72.81 60 THR A O 1
ATOM 455 N N . ALA A 1 61 ? 13.594 -8.602 -50.185 1.00 67.31 61 ALA A N 1
ATOM 456 C CA . ALA A 1 61 ? 14.768 -7.758 -50.438 1.00 67.31 61 ALA A CA 1
ATOM 457 C C . ALA A 1 61 ? 14.481 -6.518 -51.322 1.00 67.31 61 ALA A C 1
ATOM 459 O O . ALA A 1 61 ? 15.243 -5.554 -51.291 1.00 67.31 61 ALA A O 1
ATOM 460 N N . ASN A 1 62 ? 13.366 -6.532 -52.068 1.00 59.44 62 ASN A N 1
ATOM 461 C CA . ASN A 1 62 ? 12.929 -5.470 -52.982 1.00 59.44 62 ASN A CA 1
ATOM 462 C C . ASN A 1 62 ? 11.919 -4.465 -52.378 1.00 59.44 62 ASN A C 1
ATOM 464 O O . ASN A 1 62 ? 11.456 -3.590 -53.103 1.00 59.44 62 ASN A O 1
ATOM 468 N N . LYS A 1 63 ? 11.528 -4.585 -51.099 1.00 64.25 63 LYS A N 1
ATOM 469 C CA . LYS A 1 63 ? 10.668 -3.589 -50.421 1.00 64.25 63 LYS A CA 1
ATOM 470 C C . LYS A 1 63 ? 11.503 -2.427 -49.874 1.00 64.25 63 LYS A C 1
ATOM 472 O O . LYS A 1 63 ? 12.668 -2.607 -49.537 1.00 64.25 63 LYS A O 1
ATOM 477 N N . GLU A 1 64 ? 10.885 -1.255 -49.726 1.00 70.50 64 GLU A N 1
ATOM 478 C CA . GLU A 1 64 ? 11.538 -0.017 -49.255 1.00 70.50 64 GLU A CA 1
ATOM 479 C C . GLU A 1 64 ? 11.686 0.106 -47.723 1.00 70.50 64 GLU A C 1
ATOM 481 O O . GLU A 1 64 ? 12.064 1.167 -47.226 1.00 70.50 64 GLU A O 1
ATOM 486 N N . ARG A 1 65 ? 11.414 -0.971 -46.974 1.00 79.88 65 ARG A N 1
ATOM 487 C CA . ARG A 1 65 ? 11.490 -1.005 -45.506 1.00 79.88 65 ARG A CA 1
ATOM 488 C C . ARG A 1 65 ? 12.805 -1.625 -45.038 1.00 79.88 65 ARG A C 1
ATOM 490 O O . ARG A 1 65 ? 13.176 -2.700 -45.518 1.00 79.88 65 ARG A O 1
ATOM 497 N N . ALA A 1 66 ? 13.468 -0.963 -44.098 1.00 88.75 66 ALA A N 1
ATOM 498 C CA . ALA A 1 66 ? 14.609 -1.484 -43.356 1.00 88.75 66 ALA A CA 1
ATOM 499 C C . ALA A 1 66 ? 14.185 -1.831 -41.923 1.00 88.75 66 ALA A C 1
ATOM 501 O O . ALA A 1 66 ? 13.258 -1.228 -41.378 1.00 88.75 66 ALA A O 1
ATOM 502 N N . TYR A 1 67 ? 14.844 -2.826 -41.334 1.00 91.12 67 TYR A N 1
ATOM 503 C CA . TYR A 1 67 ? 14.467 -3.382 -40.037 1.00 91.12 67 TYR A CA 1
ATOM 504 C C . TYR A 1 67 ? 15.575 -3.169 -39.001 1.00 91.12 67 TYR A C 1
ATOM 506 O O . TYR A 1 67 ? 16.758 -3.255 -39.354 1.00 91.12 67 TYR A O 1
ATOM 514 N N . PRO A 1 68 ? 15.215 -2.928 -37.728 1.00 94.06 68 PRO A N 1
ATOM 515 C CA . PRO A 1 68 ? 16.157 -3.085 -36.634 1.00 94.06 68 PRO A CA 1
ATOM 516 C C . PRO A 1 68 ? 16.572 -4.557 -36.519 1.00 94.06 68 PRO A C 1
ATOM 518 O O . PRO A 1 68 ? 15.890 -5.458 -37.026 1.00 94.06 68 PRO A O 1
ATOM 521 N N . VAL A 1 69 ? 17.704 -4.800 -35.866 1.00 95.81 69 VAL A N 1
ATOM 522 C CA . VAL A 1 69 ? 18.284 -6.143 -35.750 1.00 95.81 69 VAL A CA 1
ATOM 523 C C . VAL A 1 69 ? 18.540 -6.480 -34.289 1.00 95.81 69 VAL A C 1
ATOM 525 O O . VAL A 1 69 ? 19.148 -5.690 -33.565 1.00 95.81 69 VAL A O 1
ATOM 528 N N . ILE A 1 70 ? 18.095 -7.663 -33.867 1.00 96.06 70 ILE A N 1
ATOM 529 C CA . ILE A 1 70 ? 18.372 -8.219 -32.541 1.00 96.06 70 ILE A CA 1
ATOM 530 C C . ILE A 1 70 ? 19.291 -9.425 -32.710 1.00 96.06 70 ILE A C 1
ATOM 532 O O . ILE A 1 70 ? 18.933 -10.413 -33.354 1.00 96.06 70 ILE A O 1
ATOM 536 N N . TYR A 1 71 ? 20.481 -9.336 -32.130 1.00 96.75 71 TYR A N 1
ATOM 537 C CA . TYR A 1 71 ? 21.483 -10.392 -32.139 1.00 96.75 71 TYR A CA 1
ATOM 538 C C . TYR A 1 71 ? 21.361 -11.208 -30.855 1.00 96.75 71 TYR A C 1
ATOM 540 O O . TYR A 1 71 ? 21.549 -10.681 -29.763 1.00 96.75 71 TYR A O 1
ATOM 548 N N . ILE A 1 72 ? 21.020 -12.485 -30.992 1.00 95.94 72 ILE A N 1
ATOM 549 C CA . ILE A 1 72 ? 20.784 -13.430 -29.903 1.00 95.94 72 ILE A CA 1
ATOM 550 C C . ILE A 1 72 ? 22.032 -14.293 -29.740 1.00 95.94 72 ILE A C 1
ATOM 552 O O . ILE A 1 72 ? 22.459 -14.971 -30.680 1.00 95.94 72 ILE A O 1
ATOM 556 N N . MET A 1 73 ? 22.623 -14.231 -28.552 1.00 96.38 73 MET A N 1
ATOM 557 C CA . MET A 1 73 ? 23.835 -14.955 -28.190 1.00 96.38 73 MET A CA 1
ATOM 558 C C . MET A 1 73 ? 23.517 -16.375 -27.701 1.00 96.38 73 MET A C 1
ATOM 560 O O . MET A 1 73 ? 22.488 -16.574 -27.051 1.00 96.38 73 MET A O 1
ATOM 564 N N . PRO A 1 74 ? 24.405 -17.347 -27.971 1.00 94.50 74 PRO A N 1
ATOM 565 C CA . PRO A 1 74 ? 24.234 -18.732 -27.541 1.00 94.50 74 PRO A CA 1
ATOM 566 C C . PRO A 1 74 ? 24.300 -18.870 -26.014 1.00 94.50 74 PRO A C 1
ATOM 568 O O . PRO A 1 74 ? 25.183 -18.304 -25.369 1.00 94.50 74 PRO A O 1
ATOM 571 N N . GLU A 1 75 ? 23.392 -19.653 -25.432 1.00 92.81 75 GLU A N 1
ATOM 572 C CA . GLU A 1 75 ? 23.239 -19.849 -23.986 1.00 92.81 75 GLU A CA 1
ATOM 573 C C . GLU A 1 75 ? 24.491 -20.464 -23.348 1.00 92.81 75 GLU A C 1
ATOM 575 O O . GLU A 1 75 ? 24.915 -20.033 -22.272 1.00 92.81 75 GLU A O 1
ATOM 580 N N . ASN A 1 76 ? 25.132 -21.410 -24.042 1.00 91.75 76 ASN A N 1
ATOM 581 C CA . ASN A 1 76 ? 26.390 -22.036 -23.623 1.00 91.75 76 ASN A CA 1
ATOM 582 C C . ASN A 1 76 ? 27.641 -21.209 -23.981 1.00 91.75 76 ASN A C 1
ATOM 584 O O . ASN A 1 76 ? 28.749 -21.532 -23.551 1.00 91.75 76 ASN A O 1
ATOM 588 N N . GLY A 1 77 ? 27.469 -20.134 -24.750 1.00 91.75 77 GLY A N 1
ATOM 589 C CA . GLY A 1 77 ? 28.535 -19.258 -25.208 1.00 91.75 77 GLY A CA 1
ATOM 590 C C . GLY A 1 77 ? 29.165 -19.615 -26.559 1.00 91.75 77 GLY A C 1
ATOM 591 O O . GLY A 1 77 ? 29.993 -18.840 -27.030 1.00 91.75 77 GLY A O 1
ATOM 592 N N . THR A 1 78 ? 28.788 -20.724 -27.200 1.00 92.12 78 THR A N 1
ATOM 593 C CA . THR A 1 78 ? 29.317 -21.131 -28.515 1.00 92.12 78 THR A CA 1
ATOM 594 C C . THR A 1 78 ? 28.230 -21.258 -29.570 1.00 92.12 78 THR A C 1
ATOM 596 O O . THR A 1 78 ? 28.234 -20.515 -30.540 1.00 92.12 78 THR A O 1
ATOM 599 N N . ASP A 1 79 ? 27.280 -22.169 -29.418 1.00 87.75 79 ASP A N 1
ATOM 600 C CA . ASP A 1 79 ? 26.398 -22.585 -30.519 1.00 87.75 79 ASP A CA 1
ATOM 601 C C . ASP A 1 79 ? 25.000 -23.035 -30.077 1.00 87.75 79 ASP A C 1
ATOM 603 O O . ASP A 1 79 ? 24.111 -23.189 -30.917 1.00 87.75 79 ASP A O 1
ATOM 607 N N . GLU A 1 80 ? 24.774 -23.218 -28.776 1.00 89.06 80 GLU A N 1
ATOM 608 C CA . GLU A 1 80 ? 23.475 -23.613 -28.240 1.00 89.06 80 GLU A CA 1
ATOM 609 C C . GLU A 1 80 ? 22.556 -22.400 -28.133 1.00 89.06 80 GLU A C 1
ATOM 611 O O . GLU A 1 80 ? 22.813 -21.481 -27.363 1.00 89.06 80 GLU A O 1
ATOM 616 N N . ILE A 1 81 ? 21.481 -22.389 -28.917 1.00 81.44 81 ILE A N 1
ATOM 617 C CA . ILE A 1 81 ? 20.484 -21.317 -28.927 1.00 81.44 81 ILE A CA 1
ATOM 618 C C . ILE A 1 81 ? 19.210 -21.829 -28.263 1.00 81.44 81 ILE A C 1
ATOM 620 O O . ILE A 1 81 ? 18.701 -22.887 -28.641 1.00 81.44 81 ILE A O 1
ATOM 624 N N . ASP A 1 82 ? 18.651 -21.036 -27.350 1.00 82.00 82 ASP A N 1
ATOM 625 C CA . ASP A 1 82 ? 17.317 -21.277 -26.806 1.00 82.00 82 ASP A CA 1
ATOM 626 C C . ASP A 1 82 ? 16.265 -21.050 -27.908 1.00 82.00 82 ASP A C 1
ATOM 628 O O . ASP A 1 82 ? 15.860 -19.929 -28.239 1.00 82.00 82 ASP A O 1
ATOM 632 N N . LEU A 1 83 ? 15.850 -22.149 -28.540 1.00 82.81 83 LEU A N 1
ATOM 633 C CA . LEU A 1 83 ? 14.880 -22.126 -29.632 1.00 82.81 83 LEU A CA 1
ATOM 634 C C . LEU A 1 83 ? 13.491 -21.680 -29.173 1.00 82.81 83 LEU A C 1
ATOM 636 O O . LEU A 1 83 ? 12.712 -21.208 -30.006 1.00 82.81 83 LEU A O 1
ATOM 640 N N . ASP A 1 84 ? 13.158 -21.834 -27.896 1.00 83.88 84 ASP A N 1
ATOM 641 C CA . ASP A 1 84 ? 11.865 -21.418 -27.368 1.00 83.88 84 ASP A CA 1
ATOM 642 C C . ASP A 1 84 ? 11.852 -19.909 -27.124 1.00 83.88 84 ASP A C 1
ATOM 644 O O . ASP A 1 84 ? 10.900 -19.247 -27.545 1.00 83.88 84 ASP A O 1
ATOM 648 N N . ALA A 1 85 ? 12.950 -19.334 -26.626 1.00 83.75 85 ALA A N 1
ATOM 649 C CA . ALA A 1 85 ? 13.148 -17.885 -26.581 1.00 83.75 85 ALA A CA 1
ATOM 650 C C . ALA A 1 85 ? 12.997 -17.240 -27.970 1.00 83.75 85 ALA A C 1
ATOM 652 O O . ALA A 1 85 ? 12.287 -16.244 -28.135 1.00 83.75 85 ALA A O 1
ATOM 653 N N . VAL A 1 86 ? 13.592 -17.844 -29.006 1.00 86.12 86 VAL A N 1
ATOM 654 C CA . VAL A 1 86 ? 13.450 -17.374 -30.396 1.00 86.12 86 VAL A CA 1
ATOM 655 C C . VAL A 1 86 ? 11.993 -17.425 -30.857 1.00 86.12 86 VAL A C 1
ATOM 657 O O . VAL A 1 86 ? 11.496 -16.444 -31.411 1.00 86.12 86 VAL A O 1
ATOM 660 N N . LYS A 1 87 ? 11.287 -18.544 -30.647 1.00 87.38 87 LYS A N 1
ATOM 661 C CA . LYS A 1 87 ? 9.874 -18.678 -31.053 1.00 87.38 87 LYS A CA 1
ATOM 662 C C . LYS A 1 87 ? 8.978 -17.666 -30.342 1.00 87.38 87 LYS A C 1
ATOM 664 O O . LYS A 1 87 ? 8.064 -17.129 -30.968 1.00 87.38 87 LYS A O 1
ATOM 669 N N . LEU A 1 88 ? 9.233 -17.410 -29.060 1.00 88.69 88 LEU A N 1
ATOM 670 C CA . LEU A 1 88 ? 8.511 -16.415 -28.273 1.00 88.69 88 LEU A CA 1
ATOM 671 C C . LEU A 1 88 ? 8.729 -15.010 -28.842 1.00 88.69 88 LEU A C 1
ATOM 673 O O . LEU A 1 88 ? 7.751 -14.331 -29.154 1.00 88.69 88 LEU A O 1
ATOM 677 N N . ALA A 1 89 ? 9.983 -14.614 -29.087 1.00 86.75 89 ALA A N 1
ATOM 678 C CA . ALA A 1 89 ? 10.305 -13.337 -29.728 1.00 86.75 89 ALA A CA 1
ATOM 679 C C . ALA A 1 89 ? 9.636 -13.201 -31.110 1.00 86.75 89 ALA A C 1
ATOM 681 O O . ALA A 1 89 ? 9.003 -12.187 -31.402 1.00 86.75 89 ALA A O 1
ATOM 682 N N . GLU A 1 90 ? 9.694 -14.246 -31.946 1.00 87.12 90 GLU A N 1
ATOM 683 C CA . GLU A 1 90 ? 9.008 -14.285 -33.247 1.00 87.12 90 GLU A CA 1
ATOM 684 C C . GLU A 1 90 ? 7.483 -14.104 -33.118 1.00 87.12 90 GLU A C 1
ATOM 686 O O . GLU A 1 90 ? 6.851 -13.515 -33.999 1.00 87.12 90 GLU A O 1
ATOM 691 N N . GLY A 1 91 ? 6.869 -14.666 -32.074 1.00 85.69 91 GLY A N 1
ATOM 692 C CA . GLY A 1 91 ? 5.442 -14.528 -31.785 1.00 85.69 91 GLY A CA 1
ATOM 693 C C . GLY A 1 91 ? 5.074 -13.104 -31.379 1.00 85.69 91 GLY A C 1
ATOM 694 O O . GLY A 1 91 ? 4.141 -12.528 -31.939 1.00 85.69 91 GLY A O 1
ATOM 695 N N . LEU A 1 92 ? 5.849 -12.518 -30.468 1.00 85.62 92 LEU A N 1
ATOM 696 C CA . LEU A 1 92 ? 5.634 -11.170 -29.940 1.00 85.62 92 LEU A CA 1
ATOM 697 C C . LEU A 1 92 ? 5.785 -10.092 -31.011 1.00 85.62 92 LEU A C 1
ATOM 699 O O . LEU A 1 92 ? 4.940 -9.203 -31.105 1.00 85.62 92 LEU A O 1
ATOM 703 N N . MET A 1 93 ? 6.774 -10.231 -31.897 1.00 85.00 93 MET A N 1
ATOM 704 C CA . MET A 1 93 ? 6.995 -9.328 -33.038 1.00 85.00 93 MET A CA 1
ATOM 705 C C . MET A 1 93 ? 5.857 -9.314 -34.070 1.00 85.00 93 MET A C 1
ATOM 707 O O . MET A 1 93 ? 5.881 -8.506 -34.996 1.00 85.00 93 MET A O 1
ATOM 711 N N . LYS A 1 94 ? 4.864 -10.206 -33.952 1.00 83.06 94 LYS A N 1
ATOM 712 C CA . LYS A 1 94 ? 3.651 -10.207 -34.792 1.00 83.06 94 LYS A CA 1
ATOM 713 C C . LYS A 1 94 ? 2.480 -9.453 -34.153 1.00 83.06 94 LYS A C 1
ATOM 715 O O . LYS A 1 94 ? 1.427 -9.352 -34.783 1.00 83.06 94 LYS A O 1
ATOM 720 N N . THR A 1 95 ? 2.632 -8.980 -32.919 1.00 84.06 95 THR A N 1
ATOM 721 C CA . THR A 1 95 ? 1.605 -8.257 -32.154 1.00 84.06 95 THR A CA 1
ATOM 722 C C . THR A 1 95 ? 1.832 -6.744 -32.214 1.00 84.06 95 THR A C 1
ATOM 724 O O . THR A 1 95 ? 2.896 -6.302 -32.637 1.00 84.06 95 THR A O 1
ATOM 727 N N . GLU A 1 96 ? 0.863 -5.939 -31.757 1.00 80.06 96 GLU A N 1
ATOM 728 C CA . GLU A 1 96 ? 1.039 -4.476 -31.670 1.00 80.06 96 GLU A CA 1
ATOM 729 C C . GLU A 1 96 ? 1.962 -4.032 -30.505 1.00 80.06 96 GLU A C 1
ATOM 731 O O . GLU A 1 96 ? 2.254 -2.846 -30.340 1.00 80.06 96 GLU A O 1
ATOM 736 N N . ASN A 1 97 ? 2.477 -4.989 -29.721 1.00 77.44 97 ASN A N 1
ATOM 737 C CA . ASN A 1 97 ? 3.349 -4.736 -28.570 1.00 77.44 97 ASN A CA 1
ATOM 738 C C . ASN A 1 97 ? 4.831 -4.658 -28.947 1.00 77.44 97 ASN A C 1
ATOM 740 O O . ASN A 1 97 ? 5.661 -4.292 -28.117 1.00 77.44 97 ASN A O 1
ATOM 744 N N . SER A 1 98 ? 5.208 -5.023 -30.172 1.00 86.06 98 SER A N 1
ATOM 745 C CA . SER A 1 98 ? 6.615 -5.095 -30.565 1.00 86.06 98 SER A CA 1
ATOM 746 C C . SER A 1 98 ? 6.825 -4.674 -32.011 1.00 86.06 98 SER A C 1
ATOM 748 O O . SER A 1 98 ? 5.975 -4.885 -32.872 1.00 86.06 98 SER A O 1
ATOM 750 N N . VAL A 1 99 ? 7.981 -4.074 -32.292 1.00 88.06 99 VAL A N 1
ATOM 751 C CA . VAL A 1 99 ? 8.362 -3.727 -33.663 1.00 88.06 99 VAL A CA 1
ATOM 752 C C . VAL A 1 99 ? 8.866 -4.972 -34.396 1.00 88.06 99 VAL A C 1
ATOM 754 O O . VAL A 1 99 ? 9.552 -5.816 -33.820 1.00 88.06 99 VAL A O 1
ATOM 757 N N . GLU A 1 100 ? 8.561 -5.089 -35.689 1.00 88.38 100 GLU A N 1
ATOM 758 C CA . GLU A 1 100 ? 9.166 -6.128 -36.527 1.00 88.38 100 GLU A CA 1
ATOM 759 C C . GLU A 1 100 ? 10.689 -5.923 -36.612 1.00 88.38 100 GLU A C 1
ATOM 761 O O . GLU A 1 100 ? 11.149 -4.854 -37.023 1.00 88.38 100 GLU A O 1
ATOM 766 N N . ALA A 1 101 ? 11.468 -6.960 -36.298 1.00 91.44 101 ALA A N 1
ATOM 767 C CA . ALA A 1 101 ? 12.929 -6.942 -36.352 1.00 91.44 101 ALA A CA 1
ATOM 768 C C . ALA A 1 101 ? 13.490 -8.196 -37.039 1.00 91.44 101 ALA A C 1
ATOM 770 O O . ALA A 1 101 ? 12.827 -9.231 -37.131 1.00 91.44 101 ALA A O 1
ATOM 771 N N . ILE A 1 102 ? 14.728 -8.109 -37.525 1.00 93.62 102 ILE A N 1
ATOM 772 C CA . ILE A 1 102 ? 15.495 -9.284 -37.956 1.00 93.62 102 ILE A CA 1
ATOM 773 C C . ILE A 1 102 ? 16.164 -9.889 -36.721 1.00 93.62 102 ILE A C 1
ATOM 775 O O . ILE A 1 102 ? 16.850 -9.175 -35.990 1.00 93.62 102 ILE A O 1
ATOM 779 N N . LEU A 1 103 ? 15.997 -11.195 -36.503 1.00 94.44 103 LEU A N 1
ATOM 780 C CA . LEU A 1 103 ? 16.700 -11.909 -35.434 1.00 94.44 103 LEU A CA 1
ATOM 781 C C . LEU A 1 103 ? 17.914 -12.629 -36.015 1.00 94.44 103 LEU A C 1
ATOM 783 O O . LEU A 1 103 ? 17.783 -13.383 -36.983 1.00 94.44 103 LEU A O 1
ATOM 787 N N . ILE A 1 104 ? 19.080 -12.425 -35.410 1.00 95.06 104 ILE A N 1
ATOM 788 C CA . ILE A 1 104 ? 20.328 -13.095 -35.779 1.00 95.06 104 ILE A CA 1
ATOM 789 C C . ILE A 1 104 ? 20.775 -13.965 -34.614 1.00 95.06 104 ILE A C 1
ATOM 791 O O . ILE A 1 104 ? 21.123 -13.455 -33.559 1.00 95.06 104 ILE A O 1
ATOM 795 N N . GLN A 1 105 ? 20.781 -15.274 -34.812 1.00 94.19 105 GLN A N 1
ATOM 796 C CA . GLN A 1 105 ? 21.282 -16.253 -33.853 1.00 94.19 105 GLN A CA 1
ATOM 797 C C . GLN A 1 105 ? 22.747 -16.517 -34.182 1.00 94.19 105 GLN A C 1
ATOM 799 O O . GLN A 1 105 ? 23.039 -17.175 -35.183 1.00 94.19 105 GLN A O 1
ATOM 804 N N . ALA A 1 106 ? 23.660 -15.935 -33.410 1.00 93.12 106 ALA A N 1
ATOM 805 C CA . ALA A 1 106 ? 25.091 -16.048 -33.675 1.00 93.12 106 ALA A CA 1
ATOM 806 C C . ALA A 1 106 ? 25.656 -17.372 -33.143 1.00 93.12 106 ALA A C 1
ATOM 808 O O . ALA A 1 106 ? 25.146 -17.938 -32.176 1.00 93.12 106 ALA A O 1
ATOM 809 N N . SER A 1 107 ? 26.725 -17.858 -33.766 1.00 91.38 107 SER A N 1
ATOM 810 C CA . SER A 1 107 ? 27.496 -19.000 -33.280 1.00 91.38 107 SER A CA 1
ATOM 811 C C . SER A 1 107 ? 28.986 -18.688 -33.366 1.00 91.38 107 SER A C 1
ATOM 813 O O . SER A 1 107 ? 29.420 -18.016 -34.296 1.00 91.38 107 SER A O 1
ATOM 815 N N . PHE A 1 108 ? 29.750 -19.182 -32.399 1.00 91.81 108 PHE A N 1
ATOM 816 C CA . PHE A 1 108 ? 31.155 -18.870 -32.189 1.00 91.81 108 PHE A CA 1
ATOM 817 C C . PHE A 1 108 ? 31.941 -20.138 -31.871 1.00 91.81 108 PHE A C 1
ATOM 819 O O . PHE A 1 108 ? 31.495 -20.996 -31.103 1.00 91.81 108 PHE A O 1
ATOM 826 N N . ASP A 1 109 ? 33.156 -20.223 -32.402 1.00 90.56 109 ASP A N 1
ATOM 827 C CA . ASP A 1 109 ? 34.121 -21.220 -31.953 1.00 90.56 109 ASP A CA 1
ATOM 828 C C . ASP A 1 109 ? 34.618 -20.880 -30.541 1.00 90.56 109 ASP A C 1
ATOM 830 O O . ASP A 1 109 ? 34.845 -19.723 -30.205 1.00 90.56 109 ASP A O 1
ATOM 834 N N . LYS A 1 110 ? 34.881 -21.892 -29.709 1.00 88.12 110 LYS A N 1
ATOM 835 C CA . LYS A 1 110 ? 35.344 -21.711 -28.313 1.00 88.12 110 LYS A CA 1
ATOM 836 C C . LYS A 1 110 ? 36.632 -20.882 -28.148 1.00 88.12 110 LYS A C 1
ATOM 838 O O . LYS A 1 110 ? 36.905 -20.381 -27.063 1.00 88.12 110 LYS A O 1
ATOM 843 N N . ASP A 1 111 ? 37.449 -20.806 -29.199 1.00 87.50 111 ASP A N 1
ATOM 844 C CA . ASP A 1 111 ? 38.733 -20.096 -29.219 1.00 87.50 111 ASP A CA 1
ATOM 845 C C . ASP A 1 111 ? 38.629 -18.747 -29.966 1.00 87.50 111 ASP A C 1
ATOM 847 O O . ASP A 1 111 ? 39.641 -18.076 -30.188 1.00 87.50 111 ASP A O 1
ATOM 851 N N . ALA A 1 112 ? 37.415 -18.342 -30.357 1.00 88.25 112 ALA A N 1
ATOM 852 C CA . ALA A 1 112 ? 37.156 -17.142 -31.138 1.00 88.25 112 ALA A CA 1
ATOM 853 C C . ALA A 1 112 ? 37.542 -15.840 -30.421 1.00 88.25 112 ALA A C 1
ATOM 855 O O . ALA A 1 112 ? 37.580 -15.717 -29.188 1.00 88.25 112 ALA A O 1
ATOM 856 N N . GLU A 1 113 ? 37.790 -14.812 -31.229 1.00 92.44 113 GLU A N 1
ATOM 857 C CA . GLU A 1 113 ? 37.795 -13.425 -30.782 1.00 92.44 113 GLU A CA 1
ATOM 858 C C . GLU A 1 113 ? 36.405 -12.827 -31.004 1.00 92.44 113 GLU A C 1
ATOM 860 O O . GLU A 1 113 ? 36.143 -12.229 -32.044 1.00 92.44 113 GLU A O 1
ATOM 865 N N . ILE A 1 114 ? 35.502 -13.026 -30.035 1.00 93.88 114 ILE A N 1
ATOM 866 C CA . ILE A 1 114 ? 34.061 -12.791 -30.227 1.00 93.88 114 ILE A CA 1
ATOM 867 C C . ILE A 1 114 ? 33.726 -11.346 -30.613 1.00 93.88 114 ILE A C 1
ATOM 869 O O . ILE A 1 114 ? 32.765 -11.130 -31.338 1.00 93.88 114 ILE A O 1
ATOM 873 N N . VAL A 1 115 ? 34.524 -10.355 -30.198 1.00 94.69 115 VAL A N 1
ATOM 874 C CA . VAL A 1 115 ? 34.313 -8.949 -30.594 1.00 94.69 115 VAL A CA 1
ATOM 875 C C . VAL A 1 115 ? 34.624 -8.747 -32.080 1.00 94.69 115 VAL A C 1
ATOM 877 O O . VAL A 1 115 ? 33.863 -8.080 -32.778 1.00 94.69 115 VAL A O 1
ATOM 880 N N . ALA A 1 116 ? 35.705 -9.359 -32.577 1.00 92.44 116 ALA A N 1
ATOM 881 C CA . ALA A 1 116 ? 36.079 -9.286 -33.986 1.00 92.44 116 ALA A CA 1
ATOM 882 C C . ALA A 1 116 ? 35.097 -10.060 -34.869 1.00 92.44 116 ALA A C 1
ATOM 884 O O . ALA A 1 116 ? 34.579 -9.525 -35.847 1.00 92.44 116 ALA A O 1
ATOM 885 N N . GLU A 1 117 ? 34.777 -11.290 -34.477 1.00 93.88 117 GLU A N 1
ATOM 886 C CA . GLU A 1 117 ? 33.844 -12.132 -35.222 1.00 93.88 117 GLU A CA 1
ATOM 887 C C . GLU A 1 117 ? 32.431 -11.536 -35.245 1.00 93.88 117 GLU A C 1
ATOM 889 O O . GLU A 1 117 ? 31.767 -11.556 -36.280 1.00 93.88 117 GLU A O 1
ATOM 894 N N . MET A 1 118 ? 31.979 -10.916 -34.150 1.00 95.50 118 MET A N 1
ATOM 895 C CA . MET A 1 118 ? 30.696 -10.214 -34.134 1.00 95.50 118 MET A CA 1
ATOM 896 C C . MET A 1 118 ? 30.693 -9.010 -35.083 1.00 95.50 118 MET A C 1
ATOM 898 O O . MET A 1 118 ? 29.693 -8.775 -35.759 1.00 95.50 118 MET A O 1
ATOM 902 N N . GLN A 1 119 ? 31.793 -8.258 -35.187 1.00 93.00 119 GLN A N 1
ATOM 903 C CA . GLN A 1 119 ? 31.894 -7.160 -36.151 1.00 93.00 119 GLN A CA 1
ATOM 904 C C . GLN A 1 119 ? 31.781 -7.666 -37.599 1.00 93.00 119 GLN A C 1
ATOM 906 O O . GLN A 1 119 ? 31.064 -7.058 -38.400 1.00 93.00 119 GLN A O 1
ATOM 911 N N . ASP A 1 120 ? 32.404 -8.804 -37.912 1.00 92.50 120 ASP A N 1
ATOM 912 C CA . ASP A 1 120 ? 32.287 -9.460 -39.219 1.00 92.50 120 ASP A CA 1
ATOM 913 C C . ASP A 1 120 ? 30.862 -9.969 -39.483 1.00 92.50 120 ASP A C 1
ATOM 915 O O . ASP A 1 120 ? 30.321 -9.759 -40.572 1.00 92.50 120 ASP A O 1
ATOM 919 N N . ILE A 1 121 ? 30.213 -10.581 -38.484 1.00 94.94 121 ILE A N 1
ATOM 920 C CA . ILE A 1 121 ? 28.812 -11.021 -38.575 1.00 94.94 121 ILE A CA 1
ATOM 921 C C . ILE A 1 121 ? 27.893 -9.825 -38.848 1.00 94.94 121 ILE A C 1
ATOM 923 O O . ILE A 1 121 ? 27.054 -9.905 -39.743 1.00 94.94 121 ILE A O 1
ATOM 927 N N . VAL A 1 122 ? 28.046 -8.708 -38.127 1.00 95.62 122 VAL A N 1
ATOM 928 C CA . VAL A 1 122 ? 27.236 -7.498 -38.353 1.00 95.62 122 VAL A CA 1
ATOM 929 C C . VAL A 1 122 ? 27.448 -6.950 -39.762 1.00 95.62 122 VAL A C 1
ATOM 931 O O . VAL A 1 122 ? 26.475 -6.631 -40.443 1.00 95.62 122 VAL A O 1
ATOM 934 N N . ALA A 1 123 ? 28.699 -6.861 -40.221 1.00 93.69 123 ALA A N 1
ATOM 935 C CA . ALA A 1 123 ? 29.008 -6.372 -41.562 1.00 93.69 123 ALA A CA 1
ATOM 936 C C . ALA A 1 123 ? 28.392 -7.263 -42.655 1.00 93.69 123 ALA A C 1
ATOM 938 O O . ALA A 1 123 ? 27.844 -6.753 -43.635 1.00 93.69 123 ALA A O 1
ATOM 939 N N . ASP A 1 124 ? 28.437 -8.586 -42.481 1.00 94.06 124 ASP A N 1
ATOM 940 C CA . ASP A 1 124 ? 27.815 -9.545 -43.398 1.00 94.06 124 ASP A CA 1
ATOM 941 C C . ASP A 1 124 ? 26.279 -9.449 -43.380 1.00 94.06 124 ASP A C 1
ATOM 943 O O . ASP A 1 124 ? 25.645 -9.437 -44.439 1.00 94.06 124 ASP A O 1
ATOM 947 N N . VAL A 1 125 ? 25.672 -9.308 -42.199 1.00 94.50 125 VAL A N 1
ATOM 948 C CA . VAL A 1 125 ? 24.221 -9.128 -42.029 1.00 94.50 125 VAL A CA 1
ATOM 949 C C . VAL A 1 125 ? 23.742 -7.841 -42.705 1.00 94.50 125 VAL A C 1
ATOM 951 O O . VAL A 1 125 ? 22.786 -7.889 -43.484 1.00 94.50 125 VAL A O 1
ATOM 954 N N . ASP A 1 126 ? 24.427 -6.719 -42.492 1.00 93.25 126 ASP A N 1
ATOM 955 C CA . ASP A 1 126 ? 24.106 -5.432 -43.122 1.00 93.25 126 ASP A CA 1
ATOM 956 C C . ASP A 1 126 ? 24.305 -5.458 -44.647 1.00 93.25 126 ASP A C 1
ATOM 958 O O . ASP A 1 126 ? 23.566 -4.810 -45.393 1.00 93.25 126 ASP A O 1
ATOM 962 N N . ALA A 1 127 ? 25.270 -6.238 -45.142 1.00 91.50 127 ALA A N 1
ATOM 963 C CA . ALA A 1 127 ? 25.485 -6.414 -46.576 1.00 91.50 127 ALA A CA 1
ATOM 964 C C . ALA A 1 127 ? 24.405 -7.290 -47.240 1.00 91.50 127 ALA A C 1
ATOM 966 O O . ALA A 1 127 ? 24.077 -7.088 -48.415 1.00 91.50 127 ALA A O 1
ATOM 967 N N . ARG A 1 128 ? 23.858 -8.278 -46.519 1.00 89.94 128 ARG A N 1
ATOM 968 C CA . ARG A 1 128 ? 22.902 -9.263 -47.061 1.00 89.94 128 ARG A CA 1
ATOM 969 C C . ARG A 1 128 ? 21.442 -8.881 -46.875 1.00 89.94 128 ARG A C 1
ATOM 971 O O . ARG A 1 128 ? 20.616 -9.225 -47.728 1.00 89.94 128 ARG A O 1
ATOM 978 N N . TYR A 1 129 ? 21.105 -8.212 -45.779 1.00 91.31 129 TYR A N 1
ATOM 979 C CA . TYR A 1 129 ? 19.726 -7.934 -45.391 1.00 91.31 129 TYR A CA 1
ATOM 980 C C . TYR A 1 129 ? 19.423 -6.433 -45.372 1.00 91.31 129 TYR A C 1
ATOM 982 O O . TYR A 1 129 ? 20.307 -5.586 -45.342 1.00 91.31 129 TYR A O 1
ATOM 990 N N . LYS A 1 130 ? 18.135 -6.076 -45.429 1.00 90.38 130 LYS A N 1
ATOM 991 C CA . LYS A 1 130 ? 17.677 -4.685 -45.310 1.00 90.38 130 LYS A CA 1
ATOM 992 C C . LYS A 1 130 ? 17.628 -4.276 -43.845 1.00 90.38 130 LYS A C 1
ATOM 994 O O . LYS A 1 130 ? 16.559 -4.267 -43.236 1.00 90.38 130 LYS A O 1
ATOM 999 N N . THR A 1 131 ? 18.788 -3.955 -43.301 1.00 91.94 131 THR A N 1
ATOM 1000 C CA . THR A 1 131 ? 18.946 -3.506 -41.921 1.00 91.94 131 THR A CA 1
ATOM 1001 C C . THR A 1 131 ? 19.031 -1.987 -41.838 1.00 91.94 131 THR A C 1
ATOM 1003 O O . THR A 1 131 ? 19.259 -1.287 -42.831 1.00 91.94 131 THR A O 1
ATOM 1006 N N . ILE A 1 132 ? 18.830 -1.468 -40.632 1.00 90.44 132 ILE A N 1
ATOM 1007 C CA . ILE A 1 132 ? 19.193 -0.102 -40.277 1.00 90.44 132 ILE A CA 1
ATOM 1008 C C . ILE A 1 132 ? 20.612 -0.148 -39.705 1.00 90.44 132 ILE A C 1
ATOM 1010 O O . ILE A 1 132 ? 20.803 -0.515 -38.549 1.00 90.44 132 ILE A O 1
ATOM 1014 N N . SER A 1 133 ? 21.606 0.229 -40.513 1.00 85.62 133 SER A N 1
ATOM 1015 C CA . SER A 1 133 ? 23.044 0.121 -40.199 1.00 85.62 133 SER A CA 1
ATOM 1016 C C . SER A 1 133 ? 23.556 1.144 -39.171 1.00 85.62 133 SER A C 1
ATOM 1018 O O . SER A 1 133 ? 24.624 1.732 -39.324 1.00 85.62 133 SER A O 1
ATOM 1020 N N . SER A 1 134 ? 22.805 1.376 -38.096 1.00 88.25 134 SER A N 1
ATOM 1021 C CA . SER A 1 134 ? 23.168 2.233 -36.961 1.00 88.25 134 SER A CA 1
ATOM 1022 C C . SER A 1 134 ? 23.120 1.422 -35.671 1.00 88.25 134 SER A C 1
ATOM 1024 O O . SER A 1 134 ? 22.322 0.492 -35.560 1.00 88.25 134 SER A O 1
ATOM 1026 N N . SER A 1 135 ? 23.961 1.755 -34.696 1.00 87.88 135 SER A N 1
ATOM 1027 C CA . SER A 1 135 ? 23.894 1.150 -33.362 1.00 87.88 135 SER A CA 1
ATOM 1028 C C . SER A 1 135 ? 22.565 1.449 -32.668 1.00 87.88 135 SER A C 1
ATOM 1030 O O . SER A 1 135 ? 22.015 0.570 -32.016 1.00 87.88 135 SER A O 1
ATOM 1032 N N . ASP A 1 136 ? 21.964 2.617 -32.919 1.00 87.38 136 ASP A N 1
ATOM 1033 C CA . ASP A 1 136 ? 20.625 2.990 -32.429 1.00 87.38 136 ASP A CA 1
ATOM 1034 C C . ASP A 1 136 ? 19.489 2.068 -32.925 1.00 87.38 136 ASP A C 1
ATOM 1036 O O . ASP A 1 136 ? 18.361 2.174 -32.453 1.00 87.38 136 ASP A O 1
ATOM 1040 N N . ALA A 1 137 ? 19.760 1.170 -33.878 1.00 91.31 137 ALA A N 1
ATOM 1041 C CA . ALA A 1 137 ? 18.805 0.186 -34.390 1.00 91.31 137 ALA A CA 1
ATOM 1042 C C . ALA A 1 137 ? 19.312 -1.263 -34.271 1.00 91.31 137 ALA A C 1
ATOM 1044 O O . ALA A 1 137 ? 18.794 -2.169 -34.930 1.00 91.31 137 ALA A O 1
ATOM 1045 N N . ARG A 1 138 ? 20.333 -1.484 -33.433 1.00 95.25 138 ARG A N 1
ATOM 1046 C CA . ARG A 1 138 ? 20.919 -2.796 -33.154 1.00 95.25 138 ARG A CA 1
ATOM 1047 C C . ARG A 1 138 ? 20.890 -3.087 -31.660 1.00 95.25 138 ARG A C 1
ATOM 1049 O O . ARG A 1 138 ? 21.394 -2.298 -30.860 1.00 95.25 138 ARG A O 1
ATOM 1056 N N . ALA A 1 139 ? 20.348 -4.246 -31.310 1.00 96.88 139 ALA A N 1
ATOM 1057 C CA . ALA A 1 139 ? 20.356 -4.772 -29.953 1.00 96.88 139 ALA A CA 1
ATOM 1058 C C . ALA A 1 139 ? 21.115 -6.098 -29.890 1.00 96.88 139 ALA A C 1
ATOM 1060 O O . ALA A 1 139 ? 21.078 -6.880 -30.842 1.00 96.88 139 ALA A O 1
ATOM 1061 N N . VAL A 1 140 ? 21.756 -6.367 -28.757 1.00 97.69 140 VAL A N 1
ATOM 1062 C CA . VAL A 1 140 ? 22.316 -7.679 -28.424 1.00 97.69 140 VAL A CA 1
ATOM 1063 C C . VAL A 1 140 ? 21.615 -8.229 -27.185 1.00 97.69 140 VAL A C 1
ATOM 1065 O O . VAL A 1 140 ? 21.396 -7.504 -26.217 1.00 97.69 140 VAL A O 1
ATOM 1068 N N . PHE A 1 141 ? 21.232 -9.500 -27.233 1.00 97.12 141 PHE A N 1
ATOM 1069 C CA . PHE A 1 141 ? 20.502 -10.203 -26.185 1.00 97.12 141 PHE A CA 1
ATOM 1070 C C . PHE A 1 141 ? 21.112 -11.582 -25.936 1.00 97.12 141 PHE A C 1
ATOM 1072 O O . PHE A 1 141 ? 21.593 -12.225 -26.868 1.00 97.12 141 PHE A O 1
ATOM 1079 N N . GLY A 1 142 ? 21.048 -12.078 -24.704 1.00 95.94 142 GLY A N 1
ATOM 1080 C CA . GLY A 1 142 ? 21.335 -13.480 -24.434 1.00 95.94 142 GLY A CA 1
ATOM 1081 C C . GLY A 1 142 ? 20.831 -13.968 -23.082 1.00 95.94 142 GLY A C 1
ATOM 1082 O O . GLY A 1 142 ? 20.445 -13.181 -22.215 1.00 95.94 142 GLY A O 1
ATOM 1083 N N . ILE A 1 143 ? 20.872 -15.290 -22.927 1.00 95.38 143 ILE A N 1
ATOM 1084 C CA . ILE A 1 143 ? 20.511 -16.023 -21.710 1.00 95.38 143 ILE A CA 1
ATOM 1085 C C . ILE A 1 143 ? 21.766 -16.725 -21.177 1.00 95.38 143 ILE A C 1
ATOM 1087 O O . ILE A 1 143 ? 22.623 -17.116 -21.970 1.00 95.38 143 ILE A O 1
ATOM 1091 N N . GLY A 1 144 ? 21.940 -16.845 -19.858 1.00 94.44 144 GLY A N 1
ATOM 1092 C CA . GLY A 1 144 ? 23.076 -17.579 -19.285 1.00 94.44 144 GLY A CA 1
ATOM 1093 C C . GLY A 1 144 ? 24.430 -16.987 -19.690 1.00 94.44 144 GLY A C 1
ATOM 1094 O O . GLY A 1 144 ? 24.671 -15.787 -19.517 1.00 94.44 144 GLY A O 1
ATOM 1095 N N . THR A 1 145 ? 25.326 -17.803 -20.256 1.00 95.62 145 THR A N 1
ATOM 1096 C CA . THR A 1 145 ? 26.618 -17.319 -20.784 1.00 95.62 145 THR A CA 1
ATOM 1097 C C . THR A 1 145 ? 26.415 -16.346 -21.946 1.00 95.62 145 THR A C 1
ATOM 1099 O O . THR A 1 145 ? 27.147 -15.361 -22.054 1.00 95.62 145 THR A O 1
ATOM 1102 N N . GLY A 1 146 ? 25.376 -16.537 -22.760 1.00 95.75 146 GLY A N 1
ATOM 1103 C CA . GLY A 1 146 ? 24.986 -15.588 -23.803 1.00 95.75 146 GLY A CA 1
ATOM 1104 C C . GLY A 1 146 ? 24.605 -14.212 -23.245 1.00 95.75 146 GLY A C 1
ATOM 1105 O O . GLY A 1 146 ? 24.924 -13.192 -23.854 1.00 95.75 146 GLY A O 1
ATOM 1106 N N . GLY A 1 147 ? 23.987 -14.155 -22.061 1.00 96.06 147 GLY A N 1
ATOM 1107 C CA . GLY A 1 147 ? 23.676 -12.895 -21.370 1.00 96.06 147 GLY A CA 1
ATOM 1108 C C . GLY A 1 147 ? 24.937 -12.130 -20.949 1.00 96.06 147 GLY A C 1
ATOM 1109 O O . GLY A 1 147 ? 25.037 -10.917 -21.141 1.00 96.06 147 GLY A O 1
ATOM 1110 N N . TYR A 1 148 ? 25.959 -12.852 -20.479 1.00 97.06 148 TYR A N 1
ATOM 1111 C CA . TYR A 1 148 ? 27.293 -12.286 -20.253 1.00 97.06 148 TYR A CA 1
ATOM 1112 C C . TYR A 1 148 ? 27.928 -11.783 -21.558 1.00 97.06 148 TYR A C 1
ATOM 1114 O O . TYR A 1 148 ? 28.441 -10.662 -21.602 1.00 97.06 148 TYR A O 1
ATOM 1122 N N . MET A 1 149 ? 27.863 -12.574 -22.635 1.00 97.12 149 MET A N 1
ATOM 1123 C CA . MET A 1 149 ? 28.397 -12.181 -23.944 1.00 97.12 149 MET A CA 1
ATOM 1124 C C . MET A 1 149 ? 27.743 -10.907 -24.470 1.00 97.12 149 MET A C 1
ATOM 1126 O O . MET A 1 149 ? 28.452 -10.050 -24.990 1.00 97.12 149 MET A O 1
ATOM 1130 N N . ALA A 1 150 ? 26.429 -10.741 -24.297 1.00 97.50 150 ALA A N 1
ATOM 1131 C CA . ALA A 1 150 ? 25.719 -9.534 -24.711 1.00 97.50 150 ALA A CA 1
ATOM 1132 C C . ALA A 1 150 ? 26.335 -8.271 -24.084 1.00 97.50 150 ALA A C 1
ATOM 1134 O O . ALA A 1 150 ? 26.598 -7.292 -24.784 1.00 97.50 150 ALA A O 1
ATOM 1135 N N . TYR A 1 151 ? 26.660 -8.317 -22.790 1.00 97.00 151 TYR A N 1
ATOM 1136 C CA . TYR A 1 151 ? 27.352 -7.222 -22.109 1.00 97.00 151 TYR A CA 1
ATOM 1137 C C . TYR A 1 151 ? 28.786 -7.026 -22.595 1.00 97.00 151 TYR A C 1
ATOM 1139 O O . TYR A 1 151 ? 29.191 -5.889 -22.827 1.00 97.00 151 TYR A O 1
ATOM 1147 N N . ILE A 1 152 ? 29.557 -8.099 -22.788 1.00 96.88 152 ILE A N 1
ATOM 1148 C CA . ILE A 1 152 ? 30.917 -7.979 -23.332 1.00 96.88 152 ILE A CA 1
ATOM 1149 C C . ILE A 1 152 ? 30.891 -7.322 -24.712 1.00 96.88 152 ILE A C 1
ATOM 1151 O O . ILE A 1 152 ? 31.602 -6.344 -24.923 1.00 96.88 152 ILE A O 1
ATOM 1155 N N . LEU A 1 153 ? 30.038 -7.792 -25.618 1.00 97.12 153 LEU A N 1
ATOM 1156 C CA . LEU A 1 153 ? 29.918 -7.268 -26.977 1.00 97.12 153 LEU A CA 1
ATOM 1157 C C . LEU A 1 153 ? 29.376 -5.834 -27.018 1.00 97.12 153 LEU A C 1
ATOM 1159 O O . LEU A 1 153 ? 29.771 -5.058 -27.882 1.00 97.12 153 LEU A O 1
ATOM 1163 N N . GLY A 1 154 ? 28.496 -5.461 -26.088 1.00 96.00 154 GLY A N 1
ATOM 1164 C CA . GLY A 1 154 ? 27.995 -4.091 -25.978 1.00 96.00 154 GLY A CA 1
ATOM 1165 C C . GLY A 1 154 ? 28.993 -3.105 -25.358 1.00 96.00 154 GLY A C 1
ATOM 1166 O O . GLY A 1 154 ? 28.945 -1.915 -25.665 1.00 96.00 154 GLY A O 1
ATOM 1167 N N . LEU A 1 155 ? 29.906 -3.585 -24.507 1.00 96.25 155 LEU A N 1
ATOM 1168 C CA . LEU A 1 155 ? 30.886 -2.765 -23.778 1.00 96.25 155 LEU A CA 1
ATOM 1169 C C . LEU A 1 155 ? 32.298 -2.806 -24.375 1.00 96.25 155 LEU A C 1
ATOM 1171 O O . LEU A 1 155 ? 33.202 -2.158 -23.842 1.00 96.25 155 LEU A O 1
ATOM 1175 N N . HIS A 1 156 ? 32.508 -3.537 -25.470 1.00 95.94 156 HIS A N 1
ATOM 1176 C CA . HIS A 1 156 ? 33.786 -3.604 -26.174 1.00 95.94 156 HIS A CA 1
ATOM 1177 C C . HIS A 1 156 ? 33.669 -3.137 -27.624 1.00 95.94 156 HIS A C 1
ATOM 1179 O O . HIS A 1 156 ? 32.621 -3.203 -28.255 1.00 95.94 156 HIS A O 1
ATOM 1185 N N . THR A 1 157 ? 34.794 -2.673 -28.148 1.00 93.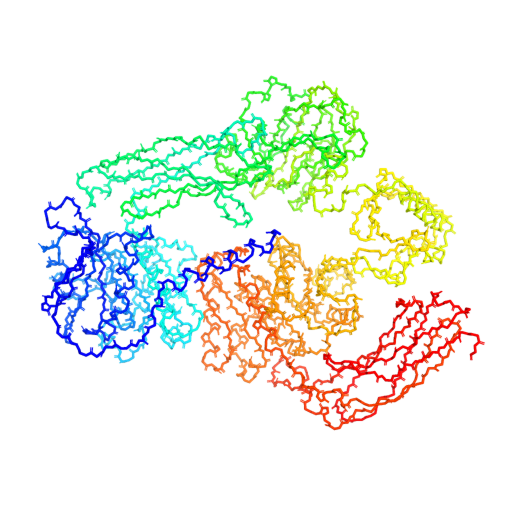75 157 THR A N 1
ATOM 1186 C CA . THR A 1 157 ? 35.021 -2.345 -29.557 1.00 93.75 157 THR A CA 1
ATOM 1187 C C . THR A 1 157 ? 36.390 -2.892 -29.966 1.00 93.75 157 THR A C 1
ATOM 1189 O O . THR A 1 157 ? 37.206 -3.219 -29.098 1.00 93.75 157 THR A O 1
ATOM 1192 N N . LEU A 1 158 ? 36.680 -2.984 -31.262 1.00 91.56 158 LEU A N 1
ATOM 1193 C CA . LEU A 1 158 ? 38.032 -3.283 -31.731 1.00 91.56 158 LEU A CA 1
ATOM 1194 C C . LEU A 1 158 ? 38.900 -2.019 -31.737 1.00 91.56 158 LEU A C 1
ATOM 1196 O O . LEU A 1 158 ? 38.494 -0.939 -32.168 1.00 91.56 158 LEU A O 1
ATOM 1200 N N . GLY A 1 159 ? 40.124 -2.143 -31.229 1.00 86.62 159 GLY A N 1
ATOM 1201 C CA . GLY A 1 159 ? 41.175 -1.156 -31.436 1.00 86.62 159 GLY A CA 1
ATOM 1202 C C . GLY A 1 159 ? 41.679 -1.144 -32.880 1.00 86.62 159 GLY A C 1
ATOM 1203 O O . GLY A 1 159 ? 41.442 -2.074 -33.648 1.00 86.62 159 GLY A O 1
ATOM 1204 N N . ASP A 1 160 ? 42.434 -0.101 -33.234 1.00 85.62 160 ASP A N 1
ATOM 1205 C CA . ASP A 1 160 ? 43.092 -0.001 -34.548 1.00 85.62 160 ASP A CA 1
ATOM 1206 C C . ASP A 1 160 ? 44.119 -1.133 -34.772 1.00 85.62 160 ASP A C 1
ATOM 1208 O O . ASP A 1 160 ? 44.509 -1.423 -35.901 1.00 85.62 160 ASP A O 1
ATOM 1212 N N . ASP A 1 161 ? 44.558 -1.776 -33.689 1.00 86.38 161 ASP A N 1
ATOM 1213 C CA . ASP A 1 161 ? 45.428 -2.952 -33.653 1.00 86.38 161 ASP A CA 1
ATOM 1214 C C . ASP A 1 161 ? 44.669 -4.285 -33.791 1.00 86.38 161 ASP A C 1
ATOM 1216 O O . ASP A 1 161 ? 45.291 -5.348 -33.771 1.00 86.38 161 ASP A O 1
ATOM 1220 N N . GLY A 1 162 ? 43.340 -4.245 -33.940 1.00 82.56 162 GLY A N 1
ATOM 1221 C CA . GLY A 1 162 ? 42.477 -5.424 -34.013 1.00 82.56 162 GLY A CA 1
ATOM 1222 C C . GLY A 1 162 ? 42.268 -6.123 -32.668 1.00 82.56 162 GLY A C 1
ATOM 1223 O O . GLY A 1 162 ? 41.725 -7.226 -32.641 1.00 82.56 162 GLY A O 1
ATOM 1224 N N . VAL A 1 163 ? 42.690 -5.512 -31.555 1.00 88.38 163 VAL A N 1
ATOM 1225 C CA . VAL A 1 163 ? 42.536 -6.073 -30.208 1.00 88.38 163 VAL A CA 1
ATOM 1226 C C . VAL A 1 163 ? 41.285 -5.481 -29.545 1.00 88.38 163 VAL A C 1
ATOM 1228 O O . VAL A 1 163 ? 41.083 -4.264 -29.600 1.00 88.38 163 VAL A O 1
ATOM 1231 N N . PRO A 1 164 ? 40.431 -6.292 -28.895 1.00 92.12 164 PRO A N 1
ATOM 1232 C CA . PRO A 1 164 ? 39.286 -5.773 -28.160 1.00 92.12 164 PRO A CA 1
ATOM 1233 C C . PRO A 1 164 ? 39.695 -4.815 -27.043 1.00 92.12 164 PRO A C 1
ATOM 1235 O O . PRO A 1 164 ? 40.596 -5.095 -26.250 1.00 92.12 164 PRO A O 1
ATOM 1238 N N . LYS A 1 165 ? 38.968 -3.708 -26.929 1.00 93.81 165 LYS A N 1
ATOM 1239 C CA . LYS A 1 165 ? 39.106 -2.721 -25.857 1.00 93.81 165 LYS A CA 1
ATOM 1240 C C . LYS A 1 165 ? 37.737 -2.334 -25.315 1.00 93.81 165 LYS A C 1
ATOM 1242 O O . LYS A 1 165 ? 36.764 -2.263 -26.062 1.00 93.81 165 LYS A O 1
ATOM 1247 N N . VAL A 1 166 ? 37.675 -2.037 -24.020 1.00 95.25 166 VAL A N 1
ATOM 1248 C CA . VAL A 1 166 ? 36.463 -1.506 -23.384 1.00 95.25 166 VAL A CA 1
ATOM 1249 C C . VAL A 1 166 ? 36.133 -0.130 -23.977 1.00 95.25 166 VAL A C 1
ATOM 1251 O O . VAL A 1 166 ? 37.005 0.741 -24.047 1.00 95.25 166 VAL A O 1
ATOM 1254 N N . THR A 1 167 ? 34.879 0.086 -24.375 1.00 94.12 167 THR A N 1
ATOM 1255 C CA . THR A 1 167 ? 34.371 1.368 -24.890 1.00 94.12 167 THR A CA 1
ATOM 1256 C C . THR A 1 167 ? 33.426 2.040 -23.900 1.00 94.12 167 THR A C 1
ATOM 1258 O O . THR A 1 167 ? 32.648 1.385 -23.229 1.00 94.12 167 THR A O 1
ATOM 1261 N N . LYS A 1 168 ? 33.453 3.374 -23.830 1.00 93.44 168 LYS A N 1
ATOM 1262 C CA . LYS A 1 168 ? 32.584 4.189 -22.953 1.00 93.44 168 LYS A CA 1
ATOM 1263 C C . LYS A 1 168 ? 31.435 4.864 -23.705 1.00 93.44 168 LYS A C 1
ATOM 1265 O O . LYS A 1 168 ? 30.789 5.777 -23.185 1.00 93.44 168 LYS A O 1
ATOM 1270 N N . THR A 1 169 ? 31.243 4.480 -24.957 1.00 92.69 169 THR A N 1
ATOM 1271 C CA . THR A 1 169 ? 30.164 4.922 -25.838 1.00 92.69 169 THR A CA 1
ATOM 1272 C C . THR A 1 169 ? 29.684 3.713 -26.632 1.00 92.69 169 THR A C 1
ATOM 1274 O O . THR A 1 169 ? 30.537 2.919 -27.043 1.00 92.69 169 THR A O 1
ATOM 1277 N N . PRO A 1 170 ? 28.372 3.584 -26.887 1.00 91.88 170 PRO A N 1
ATOM 1278 C CA . PRO A 1 170 ? 27.860 2.567 -27.795 1.00 91.88 170 PRO A CA 1
ATOM 1279 C C . PRO A 1 170 ? 28.595 2.605 -29.136 1.00 91.88 170 PRO A C 1
ATOM 1281 O O . PRO A 1 170 ? 28.805 3.684 -29.692 1.00 91.88 170 PRO A O 1
ATOM 1284 N N . ASP A 1 171 ? 28.974 1.432 -29.635 1.00 92.75 171 ASP A N 1
ATOM 1285 C CA . ASP A 1 171 ? 29.663 1.284 -30.919 1.00 92.75 171 ASP A CA 1
ATOM 1286 C C . ASP A 1 171 ? 28.894 0.337 -31.845 1.00 92.75 171 ASP A C 1
ATOM 1288 O O . ASP A 1 171 ? 28.201 0.789 -32.755 1.00 92.75 171 ASP A O 1
ATOM 1292 N N . LEU A 1 172 ? 28.927 -0.973 -31.578 1.00 92.19 172 LEU A N 1
ATOM 1293 C CA . LEU A 1 172 ? 28.245 -1.958 -32.422 1.00 92.19 172 LEU A CA 1
ATOM 1294 C C . LEU A 1 172 ? 26.752 -2.116 -32.083 1.00 92.19 172 LEU A C 1
ATOM 1296 O O . LEU A 1 172 ? 25.935 -2.338 -32.980 1.00 92.19 172 LEU A O 1
ATOM 1300 N N . PHE A 1 173 ? 26.392 -1.963 -30.808 1.00 95.62 173 PHE A N 1
ATOM 1301 C CA . PHE A 1 173 ? 25.032 -2.132 -30.293 1.00 95.62 173 PHE A CA 1
ATOM 1302 C C . PHE A 1 173 ? 24.619 -0.918 -29.468 1.00 95.62 173 PHE A C 1
ATOM 1304 O O . PHE A 1 173 ? 25.392 -0.440 -28.640 1.00 95.62 173 PHE A O 1
ATOM 1311 N N . GLY A 1 174 ? 23.404 -0.422 -29.695 1.00 92.31 174 GLY A N 1
ATOM 1312 C CA . GLY A 1 174 ? 22.810 0.662 -28.913 1.00 92.31 174 GLY A CA 1
ATOM 1313 C C . GLY A 1 174 ? 22.039 0.162 -27.692 1.00 92.31 174 GLY A C 1
ATOM 1314 O O . GLY A 1 174 ? 21.909 0.907 -26.722 1.00 92.31 174 GLY A O 1
ATOM 1315 N N . ALA A 1 175 ? 21.584 -1.096 -27.725 1.00 95.56 175 ALA A N 1
ATOM 1316 C CA . ALA A 1 175 ? 20.864 -1.752 -26.640 1.00 95.56 175 ALA A CA 1
ATOM 1317 C C . ALA A 1 175 ? 21.468 -3.113 -26.275 1.00 95.56 175 ALA A C 1
ATOM 1319 O O . ALA A 1 175 ? 21.836 -3.904 -27.146 1.00 95.56 175 ALA A O 1
ATOM 1320 N N . ILE A 1 176 ? 21.536 -3.382 -24.974 1.00 97.25 176 ILE A N 1
ATOM 1321 C CA . ILE A 1 176 ? 22.083 -4.603 -24.382 1.00 97.25 176 ILE A CA 1
ATOM 1322 C C . ILE A 1 176 ? 21.005 -5.211 -23.486 1.00 97.25 176 ILE A C 1
ATOM 1324 O O . ILE A 1 176 ? 20.500 -4.537 -22.594 1.00 97.25 176 ILE A O 1
ATOM 1328 N N . ALA A 1 177 ? 20.654 -6.474 -23.686 1.00 97.38 177 ALA A N 1
ATOM 1329 C CA . ALA A 1 177 ? 19.708 -7.180 -22.832 1.00 97.38 177 ALA A CA 1
ATOM 1330 C C . ALA A 1 177 ? 20.303 -8.503 -22.339 1.00 97.38 177 ALA A C 1
ATOM 1332 O O . ALA A 1 177 ? 20.994 -9.203 -23.078 1.00 97.38 177 ALA A O 1
ATOM 1333 N N . SER A 1 178 ? 20.022 -8.869 -21.094 1.00 97.06 178 SER A N 1
ATOM 1334 C CA . SER A 1 178 ? 20.416 -10.165 -20.546 1.00 97.06 178 SER A CA 1
ATOM 1335 C C . SER A 1 178 ? 19.332 -10.707 -19.628 1.00 97.06 178 SER A C 1
ATOM 1337 O O . SER A 1 178 ? 18.912 -10.030 -18.690 1.00 97.06 178 SER A O 1
ATOM 1339 N N . THR A 1 179 ? 18.960 -11.963 -19.850 1.00 96.25 179 THR A N 1
ATOM 1340 C CA . THR A 1 179 ? 18.111 -12.731 -18.935 1.00 96.25 179 THR A CA 1
ATOM 1341 C C . THR A 1 179 ? 18.961 -13.790 -18.243 1.00 96.25 179 THR A C 1
ATOM 1343 O O . THR A 1 179 ? 19.689 -14.518 -18.911 1.00 96.25 179 THR A O 1
ATOM 1346 N N . ARG A 1 180 ? 18.894 -13.888 -16.909 1.00 94.88 180 ARG A N 1
ATOM 1347 C CA . ARG A 1 180 ? 19.620 -14.901 -16.120 1.00 94.88 180 ARG A CA 1
ATOM 1348 C C . ARG A 1 180 ? 21.111 -14.984 -16.513 1.00 94.88 180 ARG A C 1
ATOM 1350 O O . ARG A 1 180 ? 21.628 -16.047 -16.850 1.00 94.88 180 ARG A O 1
ATOM 1357 N N . GLY A 1 181 ? 21.787 -13.836 -16.576 1.00 95.38 181 GLY A N 1
ATOM 1358 C CA . GLY A 1 181 ? 23.149 -13.745 -17.111 1.00 95.38 181 GLY A CA 1
ATOM 1359 C C . GLY A 1 181 ? 24.197 -14.378 -16.190 1.00 95.38 181 GLY A C 1
ATOM 1360 O O . GLY A 1 181 ? 24.264 -14.052 -15.007 1.00 95.38 181 GLY A O 1
ATOM 1361 N N . ASN A 1 182 ? 25.069 -15.231 -16.734 1.00 95.50 182 ASN A N 1
ATOM 1362 C CA . ASN A 1 182 ? 26.171 -15.850 -15.992 1.00 95.50 182 ASN A CA 1
ATOM 1363 C C . ASN A 1 182 ? 27.359 -14.878 -15.839 1.00 95.50 182 ASN A C 1
ATOM 1365 O O . ASN A 1 182 ? 28.400 -15.018 -16.491 1.00 95.50 182 ASN A O 1
ATOM 1369 N N . PHE A 1 183 ? 27.195 -13.868 -14.980 1.00 95.56 183 PHE A N 1
ATOM 1370 C CA . PHE A 1 183 ? 28.213 -12.842 -14.708 1.00 95.56 183 PHE A CA 1
ATOM 1371 C C . PHE A 1 183 ? 29.288 -13.271 -13.698 1.00 95.56 183 PHE A C 1
ATOM 1373 O O . PHE A 1 183 ? 30.248 -12.534 -13.486 1.00 95.56 183 PHE A O 1
ATOM 1380 N N . VAL A 1 184 ? 29.140 -14.450 -13.084 1.00 90.81 184 VAL A N 1
ATOM 1381 C CA . VAL A 1 184 ? 29.950 -14.897 -11.933 1.00 90.81 184 VAL A CA 1
ATOM 1382 C C . VAL A 1 184 ? 30.648 -16.245 -12.143 1.00 90.81 184 VAL A C 1
ATOM 1384 O O . VAL A 1 184 ? 31.548 -16.605 -11.380 1.00 90.81 184 VAL A O 1
ATOM 1387 N N . GLY A 1 185 ? 30.220 -17.027 -13.134 1.00 78.94 185 GLY A N 1
ATOM 1388 C CA . GLY A 1 185 ? 30.589 -18.428 -13.297 1.00 78.94 185 GLY A CA 1
ATOM 1389 C C . GLY A 1 185 ? 32.032 -18.641 -13.740 1.00 78.94 185 GLY A C 1
ATOM 1390 O O . GLY A 1 185 ? 32.514 -18.041 -14.698 1.00 78.94 185 GLY A O 1
ATOM 1391 N N . LYS A 1 186 ? 32.726 -19.569 -13.069 1.00 71.00 186 LYS A N 1
ATOM 1392 C CA . LYS A 1 186 ? 34.048 -20.072 -13.498 1.00 71.00 186 LYS A CA 1
ATOM 1393 C C . LYS A 1 186 ? 33.955 -21.014 -14.704 1.00 71.00 186 LYS A C 1
ATOM 1395 O O . LYS A 1 186 ? 34.968 -21.299 -15.336 1.00 71.00 186 LYS A O 1
ATOM 1400 N N . ASP A 1 187 ? 32.759 -21.530 -14.955 1.00 80.19 187 ASP A N 1
ATOM 1401 C CA . ASP A 1 187 ? 32.354 -22.362 -16.086 1.00 80.19 187 ASP A CA 1
ATOM 1402 C C . ASP A 1 187 ? 32.022 -21.540 -17.342 1.00 80.19 187 ASP A C 1
ATOM 1404 O O . ASP A 1 187 ? 32.012 -22.089 -18.441 1.00 80.19 187 ASP A O 1
ATOM 1408 N N . ASN A 1 188 ? 31.835 -20.221 -17.208 1.00 88.06 188 ASN A N 1
ATOM 1409 C CA . ASN A 1 188 ? 31.748 -19.311 -18.343 1.00 88.06 188 ASN A CA 1
ATOM 1410 C C . ASN A 1 188 ? 33.111 -19.231 -19.055 1.00 88.06 188 ASN A C 1
ATOM 1412 O O . ASN A 1 188 ? 34.073 -18.628 -18.566 1.00 88.06 188 ASN A O 1
ATOM 1416 N N . ILE A 1 189 ? 33.178 -19.829 -20.245 1.00 89.50 189 ILE A N 1
ATOM 1417 C CA . ILE A 1 189 ? 34.402 -19.958 -21.046 1.00 89.50 189 ILE A CA 1
ATOM 1418 C C . ILE A 1 189 ? 35.022 -18.605 -21.430 1.00 89.50 189 ILE A C 1
ATOM 1420 O O . ILE A 1 189 ? 36.242 -18.500 -21.576 1.00 89.50 189 ILE A O 1
ATOM 1424 N N . TRP A 1 190 ? 34.207 -17.554 -21.532 1.00 93.06 190 TRP A N 1
ATOM 1425 C CA . TRP A 1 190 ? 34.632 -16.214 -21.931 1.00 93.06 190 TRP A CA 1
ATOM 1426 C C . TRP A 1 190 ? 35.130 -15.376 -20.754 1.00 93.06 190 TRP A C 1
ATOM 1428 O O . TRP A 1 190 ? 35.914 -14.442 -20.946 1.00 93.06 190 TRP A O 1
ATOM 1438 N N . PHE A 1 191 ? 34.756 -15.744 -19.526 1.00 91.88 191 PHE A N 1
ATOM 1439 C CA . PHE A 1 191 ? 35.091 -14.989 -18.322 1.00 91.88 191 PHE A CA 1
ATOM 1440 C C . PHE A 1 191 ? 36.601 -14.844 -18.119 1.00 91.88 191 PHE A C 1
ATOM 1442 O O . PHE A 1 191 ? 37.089 -13.776 -17.758 1.00 91.88 191 PHE A O 1
ATOM 1449 N N . LYS A 1 192 ? 37.382 -15.891 -18.421 1.00 88.88 192 LYS A N 1
ATOM 1450 C CA . LYS A 1 192 ? 38.853 -15.845 -18.321 1.00 88.88 192 LYS A CA 1
ATOM 1451 C C . LYS A 1 192 ? 39.475 -14.792 -19.247 1.00 88.88 192 LYS A C 1
ATOM 1453 O O . LYS A 1 192 ? 40.555 -14.287 -18.943 1.00 88.88 192 LYS A O 1
ATOM 1458 N N . LYS A 1 193 ? 38.829 -14.505 -20.379 1.00 90.56 193 LYS A N 1
ATOM 1459 C CA . LYS A 1 193 ? 39.343 -13.621 -21.427 1.00 90.56 193 LYS A CA 1
ATOM 1460 C C . LYS A 1 193 ? 38.959 -12.161 -21.194 1.00 90.56 193 LYS A C 1
ATOM 1462 O O . LYS A 1 193 ? 39.828 -11.305 -21.310 1.00 90.56 193 LYS A O 1
ATOM 1467 N N . TYR A 1 194 ? 37.703 -11.889 -20.834 1.00 93.06 194 TYR A N 1
ATOM 1468 C CA . TYR A 1 194 ? 37.193 -10.513 -20.707 1.00 93.06 194 TYR A CA 1
ATOM 1469 C C . TYR A 1 194 ? 36.953 -10.057 -19.262 1.00 93.06 194 TYR A C 1
ATOM 1471 O O . TYR A 1 194 ? 36.805 -8.863 -19.012 1.00 93.06 194 TYR A O 1
ATOM 1479 N N . GLY A 1 195 ? 36.966 -10.974 -18.294 1.00 92.69 195 GLY A N 1
ATOM 1480 C CA . GLY A 1 195 ? 36.813 -10.657 -16.877 1.00 92.69 195 GLY A CA 1
ATOM 1481 C C . GLY A 1 195 ? 35.381 -10.303 -16.466 1.00 92.69 195 GLY A C 1
ATOM 1482 O O . GLY A 1 195 ? 34.404 -10.668 -17.118 1.00 92.69 195 GLY A O 1
ATOM 1483 N N . SER A 1 196 ? 35.264 -9.613 -15.334 1.00 94.25 196 SER A N 1
ATOM 1484 C CA . SER A 1 196 ? 33.994 -9.275 -14.689 1.00 94.25 196 SER A CA 1
ATOM 1485 C C . SER A 1 196 ? 33.315 -8.072 -15.351 1.00 94.25 196 SER A C 1
ATOM 1487 O O . SER A 1 196 ? 33.883 -6.980 -15.403 1.00 94.25 196 SER A O 1
ATOM 1489 N N . VAL A 1 197 ? 32.058 -8.243 -15.778 1.00 95.94 197 VAL A N 1
ATOM 1490 C CA . VAL A 1 197 ? 31.212 -7.134 -16.265 1.00 95.94 197 VAL A CA 1
ATOM 1491 C C . VAL A 1 197 ? 30.993 -6.089 -15.168 1.00 95.94 197 VAL A C 1
ATOM 1493 O O . VAL A 1 197 ? 31.017 -4.890 -15.448 1.00 95.94 197 VAL A O 1
ATOM 1496 N N . TYR A 1 198 ? 30.845 -6.532 -13.916 1.00 96.25 198 TYR A N 1
ATOM 1497 C CA . TYR A 1 198 ? 30.731 -5.641 -12.765 1.00 96.25 198 TYR A CA 1
ATOM 1498 C C . TYR A 1 198 ? 31.962 -4.737 -12.626 1.00 96.25 198 TYR A C 1
ATOM 1500 O O . TYR A 1 198 ? 31.813 -3.526 -12.490 1.00 96.25 198 TYR A O 1
ATOM 1508 N N . ASP A 1 199 ? 33.178 -5.283 -12.742 1.00 95.56 199 ASP A N 1
ATOM 1509 C CA . ASP A 1 199 ? 34.408 -4.490 -12.599 1.00 95.56 199 ASP A CA 1
ATOM 1510 C C . ASP A 1 199 ? 34.562 -3.470 -13.738 1.00 95.56 199 ASP A C 1
ATOM 1512 O O . ASP A 1 199 ? 34.972 -2.329 -13.501 1.00 95.56 199 ASP A O 1
ATOM 1516 N N . ILE A 1 200 ? 34.175 -3.852 -14.963 1.00 95.38 200 ILE A N 1
ATOM 1517 C CA . ILE A 1 200 ? 34.159 -2.959 -16.130 1.00 95.38 200 ILE A CA 1
ATOM 1518 C C . ILE A 1 200 ? 33.226 -1.770 -15.878 1.00 95.38 200 ILE A C 1
ATOM 1520 O O . ILE A 1 200 ? 33.656 -0.617 -15.971 1.00 95.38 200 ILE A O 1
ATOM 1524 N N . LEU A 1 201 ? 31.961 -2.036 -15.540 1.00 94.75 201 LEU A N 1
ATOM 1525 C CA . LEU A 1 201 ? 30.945 -0.997 -15.352 1.00 94.75 201 LEU A CA 1
ATOM 1526 C C . LEU A 1 201 ? 31.167 -0.170 -14.083 1.00 94.75 201 LEU A C 1
ATOM 1528 O O . LEU A 1 201 ? 30.866 1.024 -14.065 1.00 94.75 201 LEU A O 1
ATOM 1532 N N . ASN A 1 202 ? 31.752 -0.747 -13.035 1.00 94.44 202 ASN A N 1
ATOM 1533 C CA . ASN A 1 202 ? 32.098 0.001 -11.830 1.00 94.44 202 ASN A CA 1
ATOM 1534 C C . ASN A 1 202 ? 33.127 1.110 -12.127 1.00 94.44 202 ASN A C 1
ATOM 1536 O O . ASN A 1 202 ? 33.080 2.185 -11.514 1.00 94.44 202 ASN A O 1
ATOM 1540 N N . GLY A 1 203 ? 33.993 0.888 -13.124 1.00 94.38 203 GLY A N 1
ATOM 1541 C CA . GLY A 1 203 ? 34.920 1.883 -13.666 1.00 94.38 203 GLY A CA 1
ATOM 1542 C C . GLY A 1 203 ? 34.261 3.035 -14.437 1.00 94.38 203 GLY A C 1
ATOM 1543 O O . GLY A 1 203 ? 34.956 3.979 -14.818 1.00 94.38 203 GLY A O 1
ATOM 1544 N N . TYR A 1 204 ? 32.946 2.987 -14.678 1.00 94.88 204 TYR A N 1
ATOM 1545 C CA . TYR A 1 204 ? 32.214 4.028 -15.399 1.00 94.88 204 TYR A CA 1
ATOM 1546 C C . TYR A 1 204 ? 31.592 5.034 -14.417 1.00 94.88 204 TYR A C 1
ATOM 1548 O O . TYR A 1 204 ? 31.169 4.717 -13.297 1.00 94.88 204 TYR A O 1
ATOM 1556 N N . SER A 1 205 ? 31.522 6.287 -14.851 1.00 94.00 205 SER A N 1
ATOM 1557 C CA . SER A 1 205 ? 30.703 7.335 -14.240 1.00 94.00 205 SER A CA 1
ATOM 1558 C C . SER A 1 205 ? 29.228 7.172 -14.619 1.00 94.00 205 SER A C 1
ATOM 1560 O O . SER A 1 205 ? 28.897 6.527 -15.613 1.00 94.00 205 SER A O 1
ATOM 1562 N N . ALA A 1 206 ? 28.324 7.814 -13.873 1.00 91.31 206 ALA A N 1
ATOM 1563 C CA . ALA A 1 206 ? 26.896 7.797 -14.195 1.00 91.31 206 ALA A CA 1
ATOM 1564 C C . ALA A 1 206 ? 26.597 8.329 -15.613 1.00 91.31 206 ALA A C 1
ATOM 1566 O O . ALA A 1 206 ? 25.734 7.790 -16.295 1.00 91.31 206 ALA A O 1
ATOM 1567 N N . ALA A 1 207 ? 27.347 9.336 -16.078 1.00 92.75 207 ALA A N 1
ATOM 1568 C CA . ALA A 1 207 ? 27.210 9.907 -17.421 1.00 92.75 207 ALA A CA 1
ATOM 1569 C C . ALA A 1 207 ? 27.775 9.013 -18.540 1.00 92.75 207 ALA A C 1
ATOM 1571 O O . ALA A 1 207 ? 27.466 9.218 -19.711 1.00 92.75 207 ALA A O 1
ATOM 1572 N N . GLU A 1 208 ? 28.658 8.068 -18.208 1.00 94.25 208 GLU A N 1
ATOM 1573 C CA . GLU A 1 208 ? 29.144 7.057 -19.153 1.00 94.25 208 GLU A CA 1
ATOM 1574 C C . GLU A 1 208 ? 28.172 5.882 -19.223 1.00 94.25 208 GLU A C 1
ATOM 1576 O O . GLU A 1 208 ? 27.840 5.446 -20.319 1.00 94.25 208 GLU A O 1
ATOM 1581 N N . ILE A 1 209 ? 27.665 5.440 -18.068 1.00 91.25 209 ILE A N 1
ATOM 1582 C CA . ILE A 1 209 ? 26.590 4.447 -17.945 1.00 91.25 209 ILE A CA 1
ATOM 1583 C C . ILE A 1 209 ? 25.370 4.907 -18.758 1.00 91.25 209 ILE A C 1
ATOM 1585 O O . ILE A 1 209 ? 24.942 4.193 -19.659 1.00 91.25 209 ILE A O 1
ATOM 1589 N N . SER A 1 210 ? 24.946 6.168 -18.592 1.00 91.38 210 SER A N 1
ATOM 1590 C CA . SER A 1 210 ? 23.760 6.736 -19.250 1.00 91.38 210 SER A CA 1
ATOM 1591 C C . SER A 1 210 ? 23.794 6.802 -20.781 1.00 91.38 210 SER A C 1
ATOM 1593 O O . SER A 1 210 ? 22.847 7.289 -21.397 1.00 91.38 210 SER A O 1
ATOM 1595 N N . ARG A 1 211 ? 24.910 6.426 -21.408 1.00 91.38 211 ARG A N 1
ATOM 1596 C CA . ARG A 1 211 ? 25.046 6.375 -22.868 1.00 91.38 211 ARG A CA 1
ATOM 1597 C C . ARG A 1 211 ? 24.552 5.055 -23.437 1.00 91.38 211 ARG A C 1
ATOM 1599 O O . ARG A 1 211 ? 24.279 5.003 -24.630 1.00 91.38 211 ARG A O 1
ATOM 1606 N N . PHE A 1 212 ? 24.474 4.015 -22.616 1.00 90.94 212 PHE A N 1
ATOM 1607 C CA . PHE A 1 212 ? 24.045 2.685 -23.017 1.00 90.94 212 PHE A CA 1
ATOM 1608 C C . PHE A 1 212 ? 22.584 2.482 -22.636 1.00 90.94 212 PHE A C 1
ATOM 1610 O O . PHE A 1 212 ? 22.166 2.909 -21.564 1.00 90.94 212 PHE A O 1
ATOM 1617 N N . TYR A 1 213 ? 21.830 1.798 -23.495 1.00 94.00 213 TYR A N 1
ATOM 1618 C CA . TYR A 1 213 ? 20.563 1.206 -23.094 1.00 94.00 213 TYR A CA 1
ATOM 1619 C C . TYR A 1 213 ? 20.823 -0.208 -22.572 1.00 94.00 213 TYR A C 1
ATOM 1621 O O . TYR A 1 213 ? 21.350 -1.035 -23.323 1.00 94.00 213 TYR A O 1
ATOM 1629 N N . THR A 1 214 ? 20.472 -0.512 -21.320 1.00 93.69 214 THR A N 1
ATOM 1630 C CA . THR A 1 214 ? 20.612 -1.875 -20.786 1.00 93.69 214 THR A CA 1
ATOM 1631 C C . THR A 1 214 ? 19.369 -2.390 -20.078 1.00 93.69 214 THR A C 1
ATOM 1633 O O . THR A 1 214 ? 18.789 -1.687 -19.255 1.00 93.69 214 THR A O 1
ATOM 1636 N N . TYR A 1 215 ? 19.050 -3.660 -20.309 1.00 94.94 215 TYR A N 1
ATOM 1637 C CA . TYR A 1 215 ? 17.982 -4.392 -19.639 1.00 94.94 215 TYR A CA 1
ATOM 1638 C C . TYR A 1 215 ? 18.525 -5.671 -18.983 1.00 94.94 215 TYR A C 1
ATOM 1640 O O . TYR A 1 215 ? 19.182 -6.483 -19.639 1.00 94.94 215 TYR A O 1
ATOM 1648 N N . LEU A 1 216 ? 18.239 -5.858 -17.696 1.00 95.44 216 LEU A N 1
ATOM 1649 C CA . LEU A 1 216 ? 18.584 -7.054 -16.927 1.00 95.44 216 LEU A CA 1
ATOM 1650 C C . LEU A 1 216 ? 17.335 -7.663 -16.304 1.00 95.44 216 LEU A C 1
ATOM 1652 O O . LEU A 1 216 ? 16.596 -6.967 -15.617 1.00 95.44 216 LEU A O 1
ATOM 1656 N N . ASP A 1 217 ? 17.165 -8.970 -16.462 1.00 96.44 217 ASP A N 1
ATOM 1657 C CA . ASP A 1 217 ? 16.130 -9.732 -15.764 1.00 96.44 217 ASP A CA 1
ATOM 1658 C C . ASP A 1 217 ? 16.712 -11.032 -15.220 1.00 96.44 217 ASP A C 1
ATOM 1660 O O . ASP A 1 217 ? 17.445 -11.727 -15.926 1.00 96.44 217 ASP A O 1
ATOM 1664 N N . ALA A 1 218 ? 16.419 -11.379 -13.971 1.00 96.62 218 ALA A N 1
ATOM 1665 C CA . ALA A 1 218 ? 16.941 -12.601 -13.367 1.00 96.62 218 ALA A CA 1
ATOM 1666 C C . ALA A 1 218 ? 16.000 -13.181 -12.294 1.00 96.62 218 ALA A C 1
ATOM 1668 O O . ALA A 1 218 ? 15.303 -12.417 -11.625 1.00 96.62 218 ALA A O 1
ATOM 1669 N N . PRO A 1 219 ? 15.957 -14.517 -12.122 1.00 97.00 219 PRO A N 1
ATOM 1670 C CA . PRO A 1 219 ? 15.224 -15.151 -11.029 1.00 97.00 219 PRO A CA 1
ATOM 1671 C C . PRO A 1 219 ? 15.992 -15.012 -9.714 1.00 97.00 219 PRO A C 1
ATOM 1673 O O . PRO A 1 219 ? 17.207 -15.226 -9.691 1.00 97.00 219 PRO A O 1
ATOM 1676 N N . THR A 1 220 ? 15.312 -14.695 -8.615 1.00 95.31 220 THR A N 1
ATOM 1677 C CA . THR A 1 220 ? 15.957 -14.502 -7.301 1.00 95.31 220 THR A CA 1
ATOM 1678 C C . THR A 1 220 ? 16.559 -15.779 -6.719 1.00 95.31 220 THR A C 1
ATOM 1680 O O . THR A 1 220 ? 17.550 -15.704 -6.000 1.00 95.31 220 THR A O 1
ATOM 1683 N N . GLU A 1 221 ? 16.027 -16.953 -7.071 1.00 94.19 221 GLU A N 1
ATOM 1684 C CA . GLU A 1 221 ? 16.533 -18.247 -6.590 1.00 94.19 221 GLU A CA 1
ATOM 1685 C C . GLU A 1 221 ? 17.804 -18.719 -7.327 1.00 94.19 221 GLU A C 1
ATOM 1687 O O . GLU A 1 221 ? 18.390 -19.739 -6.961 1.00 94.19 221 GLU A O 1
ATOM 1692 N N . ASP A 1 222 ? 18.242 -18.022 -8.383 1.00 94.12 222 ASP A N 1
ATOM 1693 C CA . ASP A 1 222 ? 19.413 -18.430 -9.164 1.00 94.12 222 ASP A CA 1
ATOM 1694 C C . ASP A 1 222 ? 20.729 -17.915 -8.541 1.00 94.12 222 ASP A C 1
ATOM 1696 O O . ASP A 1 222 ? 20.863 -16.710 -8.301 1.00 94.12 222 ASP A O 1
ATOM 1700 N N . PRO A 1 223 ? 21.749 -18.774 -8.333 1.00 93.00 223 PRO A N 1
ATOM 1701 C CA . PRO A 1 223 ? 23.057 -18.349 -7.830 1.00 93.00 223 PRO A CA 1
ATOM 1702 C C . PRO A 1 223 ? 23.708 -17.214 -8.628 1.00 93.00 223 PRO A C 1
ATOM 1704 O O . PRO A 1 223 ? 24.383 -16.359 -8.050 1.00 93.00 223 PRO A O 1
ATOM 1707 N N . TRP A 1 224 ? 23.496 -17.145 -9.944 1.00 94.38 224 TRP A N 1
ATOM 1708 C CA . TRP A 1 224 ? 24.029 -16.067 -10.781 1.00 94.38 224 TRP A CA 1
ATOM 1709 C C . TRP A 1 224 ? 23.378 -14.704 -10.515 1.00 94.38 224 TRP A C 1
ATOM 1711 O O . TRP A 1 224 ? 23.911 -13.690 -10.971 1.00 94.38 224 TRP A O 1
ATOM 1721 N N . THR A 1 225 ? 22.285 -14.665 -9.748 1.00 95.25 225 THR A N 1
ATOM 1722 C CA . THR A 1 225 ? 21.576 -13.445 -9.344 1.00 95.25 225 THR A CA 1
ATOM 1723 C C . THR A 1 225 ? 22.107 -12.851 -8.044 1.00 95.25 225 THR A C 1
ATOM 1725 O O . THR A 1 225 ? 22.164 -11.628 -7.954 1.00 95.25 225 THR A O 1
ATOM 1728 N N . TYR A 1 226 ? 22.527 -13.667 -7.069 1.00 94.00 226 TYR A N 1
ATOM 1729 C CA . TYR A 1 226 ? 22.896 -13.189 -5.724 1.00 94.00 226 TYR A CA 1
ATOM 1730 C C . TYR A 1 226 ? 24.377 -13.386 -5.346 1.00 94.00 226 TYR A C 1
ATOM 1732 O O . TYR A 1 226 ? 24.837 -12.825 -4.352 1.00 94.00 226 TYR A O 1
ATOM 1740 N N . MET A 1 227 ? 25.167 -14.155 -6.105 1.00 93.56 227 MET A N 1
ATOM 1741 C CA . MET A 1 227 ? 26.612 -14.296 -5.850 1.00 93.56 227 MET A CA 1
ATOM 1742 C C . MET A 1 227 ? 27.371 -12.960 -5.985 1.00 93.56 227 MET A C 1
ATOM 1744 O O . MET A 1 227 ? 26.885 -12.007 -6.577 1.00 93.56 227 MET A O 1
ATOM 1748 N N . ASN A 1 228 ? 28.602 -12.870 -5.477 1.00 92.44 228 ASN A N 1
ATOM 1749 C CA . ASN A 1 228 ? 29.406 -11.654 -5.647 1.00 92.44 228 ASN A CA 1
ATOM 1750 C C . ASN A 1 228 ? 29.679 -11.360 -7.140 1.00 92.44 228 ASN A C 1
ATOM 1752 O O . ASN A 1 228 ? 30.104 -12.258 -7.867 1.00 92.44 228 ASN A O 1
ATOM 1756 N N . HIS A 1 229 ? 29.495 -10.106 -7.558 1.00 94.19 229 HIS A N 1
ATOM 1757 C CA . HIS A 1 229 ? 29.559 -9.586 -8.936 1.00 94.19 229 HIS A CA 1
ATOM 1758 C C . HIS A 1 229 ? 28.424 -10.070 -9.870 1.00 94.19 229 HIS A C 1
ATOM 1760 O O . HIS A 1 229 ? 28.556 -10.026 -11.093 1.00 94.19 229 HIS A O 1
ATOM 1766 N N . SER A 1 230 ? 27.312 -10.530 -9.295 1.00 94.38 230 SER A N 1
ATOM 1767 C CA . SER A 1 230 ? 26.108 -11.030 -9.983 1.00 94.38 230 SER A CA 1
ATOM 1768 C C . SER A 1 230 ? 25.234 -9.950 -10.623 1.00 94.38 230 SER A C 1
ATOM 1770 O O . SER A 1 230 ? 25.501 -8.749 -10.528 1.00 94.38 230 SER A O 1
ATOM 1772 N N . THR A 1 231 ? 24.125 -10.382 -11.237 1.00 94.56 231 THR A N 1
ATOM 1773 C CA . THR A 1 231 ? 23.043 -9.486 -11.669 1.00 94.56 231 THR A CA 1
ATOM 1774 C C . THR A 1 231 ? 22.534 -8.598 -10.526 1.00 94.56 231 THR A C 1
ATOM 1776 O O . THR A 1 231 ? 22.330 -7.406 -10.749 1.00 94.56 231 THR A O 1
ATOM 1779 N N . GLY A 1 232 ? 22.391 -9.121 -9.303 1.00 95.50 232 GLY A N 1
ATOM 1780 C CA . GLY A 1 232 ? 21.999 -8.332 -8.134 1.00 95.50 232 GLY A CA 1
ATOM 1781 C C . GLY A 1 232 ? 22.995 -7.212 -7.828 1.00 95.50 232 GLY A C 1
ATOM 1782 O O . GLY A 1 232 ? 22.599 -6.058 -7.655 1.00 95.50 232 GLY A O 1
ATOM 1783 N N . ASP A 1 233 ? 24.299 -7.501 -7.864 1.00 95.38 233 ASP A N 1
ATOM 1784 C CA . ASP A 1 233 ? 25.335 -6.481 -7.649 1.00 95.38 233 ASP A CA 1
ATOM 1785 C C . ASP A 1 233 ? 25.383 -5.435 -8.770 1.00 95.38 233 ASP A C 1
ATOM 1787 O O . ASP A 1 233 ? 25.593 -4.249 -8.496 1.00 95.38 233 ASP A O 1
ATOM 1791 N N . LEU A 1 234 ? 25.134 -5.832 -10.024 1.00 95.31 234 LEU A N 1
ATOM 1792 C CA . LEU A 1 234 ? 24.958 -4.891 -11.135 1.00 95.31 234 LEU A CA 1
ATOM 1793 C C . LEU A 1 234 ? 23.760 -3.963 -10.887 1.00 95.31 234 LEU A C 1
ATOM 1795 O O . LEU A 1 234 ? 23.901 -2.743 -10.992 1.00 95.31 234 LEU A O 1
ATOM 1799 N N . GLY A 1 235 ? 22.610 -4.514 -10.489 1.00 93.69 235 GLY A N 1
ATOM 1800 C CA . GLY A 1 235 ? 21.423 -3.744 -10.111 1.00 93.69 235 GLY A CA 1
ATOM 1801 C C . GLY A 1 235 ? 21.712 -2.744 -8.991 1.00 93.69 235 GLY A C 1
ATOM 1802 O O . GLY A 1 235 ? 21.460 -1.543 -9.123 1.00 93.69 235 GLY A O 1
ATOM 1803 N N . ARG A 1 236 ? 22.349 -3.206 -7.911 1.00 94.00 236 ARG A N 1
ATOM 1804 C CA . ARG A 1 236 ? 22.769 -2.365 -6.782 1.00 94.00 236 ARG A CA 1
ATOM 1805 C C . ARG A 1 236 ? 23.733 -1.260 -7.214 1.00 94.00 236 ARG A C 1
ATOM 1807 O O . ARG A 1 236 ? 23.608 -0.121 -6.751 1.00 94.00 236 ARG A O 1
ATOM 1814 N N . MET A 1 237 ? 24.684 -1.558 -8.098 1.00 93.88 237 MET A N 1
ATOM 1815 C CA . MET A 1 237 ? 25.604 -0.570 -8.665 1.00 93.88 237 MET A CA 1
ATOM 1816 C C . MET A 1 237 ? 24.844 0.501 -9.453 1.00 93.88 237 MET A C 1
ATOM 1818 O O . MET A 1 237 ? 25.105 1.687 -9.238 1.00 93.88 237 MET A O 1
ATOM 1822 N N . PHE A 1 238 ? 23.889 0.128 -10.310 1.00 91.75 238 PHE A N 1
ATOM 1823 C CA . PHE A 1 238 ? 23.095 1.100 -11.068 1.00 91.75 238 PHE A CA 1
ATOM 1824 C C . PHE A 1 238 ? 22.329 2.049 -10.144 1.00 91.75 238 PHE A C 1
ATOM 1826 O O . PHE A 1 238 ? 22.492 3.265 -10.265 1.00 91.75 238 PHE A O 1
ATOM 1833 N N . ILE A 1 239 ? 21.634 1.514 -9.135 1.00 91.06 239 ILE A N 1
ATOM 1834 C CA . ILE A 1 239 ? 20.915 2.315 -8.128 1.00 91.06 239 ILE A CA 1
ATOM 1835 C C . ILE A 1 239 ? 21.881 3.217 -7.330 1.00 91.06 239 ILE A C 1
ATOM 1837 O O . ILE A 1 239 ? 21.515 4.300 -6.866 1.00 91.06 239 ILE A O 1
ATOM 1841 N N . THR A 1 240 ? 23.134 2.796 -7.136 1.00 90.81 240 THR A N 1
ATOM 1842 C CA . THR A 1 240 ? 24.158 3.598 -6.441 1.00 90.81 240 THR A CA 1
ATOM 1843 C C . THR A 1 240 ? 24.663 4.755 -7.300 1.00 90.81 240 THR A C 1
ATOM 1845 O O . THR A 1 240 ? 24.834 5.864 -6.796 1.00 90.81 240 THR A O 1
ATOM 1848 N N . LYS A 1 241 ? 24.909 4.514 -8.592 1.00 89.25 241 LYS A N 1
ATOM 1849 C CA . LYS A 1 241 ? 25.468 5.511 -9.517 1.00 89.25 241 LYS A CA 1
ATOM 1850 C C . LYS A 1 241 ? 24.441 6.581 -9.882 1.00 89.25 241 LYS A C 1
ATOM 1852 O O . LYS A 1 241 ? 24.804 7.753 -9.946 1.00 89.25 241 LYS A O 1
ATOM 1857 N N . ASN A 1 242 ? 23.185 6.197 -10.106 1.00 83.19 242 ASN A N 1
ATOM 1858 C CA . ASN A 1 242 ? 22.074 7.127 -10.271 1.00 83.19 242 ASN A CA 1
ATOM 1859 C C . ASN A 1 242 ? 20.750 6.430 -9.934 1.00 83.19 242 ASN A C 1
ATOM 1861 O O . ASN A 1 242 ? 20.353 5.475 -10.593 1.00 83.19 242 ASN A O 1
ATOM 1865 N N . ARG A 1 243 ? 20.051 6.954 -8.926 1.00 80.44 243 ARG A N 1
ATOM 1866 C CA . ARG A 1 243 ? 18.775 6.409 -8.436 1.00 80.44 243 ARG A CA 1
ATOM 1867 C C . ARG A 1 243 ? 17.623 6.607 -9.424 1.00 80.44 243 ARG A C 1
ATOM 1869 O O . ARG A 1 243 ? 16.616 5.930 -9.319 1.00 80.44 243 ARG A O 1
ATOM 1876 N N . MET A 1 244 ? 17.780 7.536 -10.368 1.00 72.94 244 MET A N 1
ATOM 1877 C CA . MET A 1 244 ? 16.735 7.972 -11.295 1.00 72.94 244 MET A CA 1
ATOM 1878 C C . MET A 1 244 ? 17.136 7.734 -12.752 1.00 72.94 244 MET A C 1
ATOM 1880 O O . MET A 1 244 ? 16.856 8.563 -13.619 1.00 72.94 244 MET A O 1
ATOM 1884 N N . PHE A 1 245 ? 17.844 6.639 -13.052 1.00 82.31 245 PHE A N 1
ATOM 1885 C CA . PHE A 1 245 ? 17.978 6.257 -14.455 1.00 82.31 245 PHE A CA 1
ATOM 1886 C C . PHE A 1 245 ? 16.585 5.918 -15.014 1.00 82.31 245 PHE A C 1
ATOM 1888 O O . PHE A 1 245 ? 15.911 5.044 -14.469 1.00 82.31 245 PHE A O 1
ATOM 1895 N N . PRO A 1 246 ? 16.126 6.586 -16.088 1.00 81.12 246 PRO A N 1
ATOM 1896 C CA . PRO A 1 246 ? 14.895 6.185 -16.753 1.00 81.12 246 PRO A CA 1
ATOM 1897 C C . PRO A 1 246 ? 15.090 4.813 -17.421 1.00 81.12 246 PRO A C 1
ATOM 1899 O O . PRO A 1 246 ? 16.196 4.478 -17.844 1.00 81.12 246 PRO A O 1
ATOM 1902 N N . TYR A 1 247 ? 14.006 4.049 -17.602 1.00 80.19 247 TYR A N 1
ATOM 1903 C CA . TYR A 1 247 ? 14.031 2.746 -18.313 1.00 80.19 247 TYR A CA 1
ATOM 1904 C C . TYR A 1 247 ? 14.445 2.904 -19.776 1.00 80.19 247 TYR A C 1
ATOM 1906 O O . TYR A 1 247 ? 14.881 1.945 -20.395 1.00 80.19 247 TYR A O 1
ATOM 1914 N N . SER A 1 248 ? 14.388 4.123 -20.327 1.00 77.38 248 SER A N 1
ATOM 1915 C CA . SER A 1 248 ? 14.989 4.454 -21.622 1.00 77.38 248 SER A CA 1
ATOM 1916 C C . SER A 1 248 ? 16.526 4.446 -21.607 1.00 77.38 248 SER A C 1
ATOM 1918 O O . SER A 1 248 ? 17.141 4.800 -22.611 1.00 77.38 248 SER A O 1
ATOM 1920 N N . ILE A 1 249 ? 17.145 4.133 -20.469 1.00 85.62 249 ILE A N 1
ATOM 1921 C CA . ILE A 1 249 ? 18.589 4.038 -20.274 1.00 85.62 249 ILE A CA 1
ATOM 1922 C C . ILE A 1 249 ? 18.925 2.727 -19.550 1.00 85.62 249 ILE A C 1
ATOM 1924 O O . ILE A 1 249 ? 19.631 1.899 -20.108 1.00 85.62 249 ILE A O 1
ATOM 1928 N N . HIS A 1 250 ? 18.422 2.501 -18.335 1.00 87.94 250 HIS A N 1
ATOM 1929 C CA . HIS A 1 250 ? 18.703 1.265 -17.598 1.00 87.94 250 HIS A CA 1
ATOM 1930 C C . HIS A 1 250 ? 17.460 0.726 -16.914 1.00 87.94 250 HIS A C 1
ATOM 1932 O O . HIS A 1 250 ? 16.716 1.468 -16.274 1.00 87.94 250 HIS A O 1
ATOM 1938 N N . GLU A 1 251 ? 17.290 -0.585 -16.999 1.00 89.06 251 GLU A N 1
ATOM 1939 C CA . GLU A 1 251 ? 16.278 -1.333 -16.273 1.00 89.06 251 GLU A CA 1
ATOM 1940 C C . GLU A 1 251 ? 16.887 -2.629 -15.741 1.00 89.06 251 GLU A C 1
ATOM 1942 O O . GLU A 1 251 ? 17.665 -3.303 -16.421 1.00 89.06 251 GLU A O 1
ATOM 1947 N N . PHE A 1 252 ? 16.550 -2.952 -14.498 1.00 91.62 252 PHE A N 1
ATOM 1948 C CA . PHE A 1 252 ? 16.967 -4.181 -13.840 1.00 91.62 252 PHE A CA 1
ATOM 1949 C C . PHE A 1 252 ? 15.832 -4.707 -12.972 1.00 91.62 252 PHE A C 1
ATOM 1951 O O . PHE A 1 252 ? 15.304 -3.975 -12.135 1.00 91.62 252 PHE A O 1
ATOM 1958 N N . THR A 1 253 ? 15.511 -5.981 -13.137 1.00 94.75 253 THR A N 1
ATOM 1959 C CA . THR A 1 253 ? 14.545 -6.707 -12.319 1.00 94.75 253 THR A CA 1
ATOM 1960 C C . THR A 1 253 ? 15.164 -7.994 -11.791 1.00 94.75 253 THR A C 1
ATOM 1962 O O . THR A 1 253 ? 15.908 -8.686 -12.489 1.00 94.75 253 THR A O 1
ATOM 1965 N N . ALA A 1 254 ? 14.840 -8.324 -10.546 1.00 96.12 254 ALA A N 1
ATOM 1966 C CA . ALA A 1 254 ? 15.122 -9.619 -9.945 1.00 96.12 254 ALA A CA 1
ATOM 1967 C C . ALA A 1 254 ? 13.792 -10.185 -9.457 1.00 96.12 254 ALA A C 1
ATOM 1969 O O . ALA A 1 254 ? 13.320 -9.795 -8.393 1.00 96.12 254 ALA A O 1
ATOM 1970 N N . ARG A 1 255 ? 13.150 -11.028 -10.268 1.00 94.44 255 ARG A N 1
ATOM 1971 C CA . ARG A 1 255 ? 11.785 -11.508 -10.018 1.00 94.44 255 ARG A CA 1
ATOM 1972 C C . ARG A 1 255 ? 11.803 -12.765 -9.163 1.00 94.44 255 ARG A C 1
ATOM 1974 O O . ARG A 1 255 ? 12.676 -13.617 -9.322 1.00 94.44 255 ARG A O 1
ATOM 1981 N N . ASN A 1 256 ? 10.822 -12.878 -8.275 1.00 91.38 256 ASN A N 1
ATOM 1982 C CA . ASN A 1 256 ? 10.755 -13.985 -7.334 1.00 91.38 256 ASN A CA 1
ATOM 1983 C C . ASN A 1 256 ? 10.640 -15.346 -8.048 1.00 91.38 256 ASN A C 1
ATOM 1985 O O . ASN A 1 256 ? 9.777 -15.512 -8.911 1.00 91.38 256 ASN A O 1
ATOM 1989 N N . GLY A 1 257 ? 11.444 -16.327 -7.631 1.00 92.00 257 GLY A N 1
ATOM 1990 C CA . GLY A 1 257 ? 11.342 -17.721 -8.076 1.00 92.00 257 GLY A CA 1
ATOM 1991 C C . GLY A 1 257 ? 12.554 -18.231 -8.859 1.00 92.00 257 GLY A C 1
ATOM 1992 O O . GLY A 1 257 ? 13.615 -17.608 -8.886 1.00 92.00 257 GLY A O 1
ATOM 1993 N N . THR A 1 258 ? 12.396 -19.408 -9.468 1.00 95.12 258 THR A N 1
ATOM 1994 C CA . THR A 1 258 ? 13.432 -20.118 -10.238 1.00 95.12 258 THR A CA 1
ATOM 1995 C C . THR A 1 258 ? 13.333 -19.837 -11.737 1.00 95.12 258 THR A C 1
ATOM 1997 O O . THR A 1 258 ? 12.290 -19.421 -12.234 1.00 95.12 258 THR A O 1
ATOM 2000 N N . PHE A 1 259 ? 14.397 -20.128 -12.488 1.00 94.50 259 PHE A N 1
ATOM 2001 C CA . PHE A 1 259 ? 14.346 -20.085 -13.950 1.00 94.50 259 PHE A CA 1
ATOM 2002 C C . PHE A 1 259 ? 13.593 -21.299 -14.518 1.00 94.50 259 PHE A C 1
ATOM 2004 O O . PHE A 1 259 ? 14.141 -22.398 -14.593 1.00 94.50 259 PHE A O 1
ATOM 2011 N N . ASP A 1 260 ? 12.338 -21.095 -14.915 1.00 93.62 260 ASP A N 1
ATOM 2012 C CA . ASP A 1 260 ? 11.498 -22.082 -15.597 1.00 93.62 260 ASP A CA 1
ATOM 2013 C C . ASP A 1 260 ? 10.884 -21.513 -16.895 1.00 93.62 260 ASP A C 1
ATOM 2015 O O . ASP A 1 260 ? 11.153 -20.377 -17.294 1.00 93.62 260 ASP A O 1
ATOM 2019 N N . GLN A 1 261 ? 10.042 -22.298 -17.576 1.00 91.44 261 GLN A N 1
ATOM 2020 C CA . GLN A 1 261 ? 9.410 -21.876 -18.831 1.00 91.44 261 GLN A CA 1
ATOM 2021 C C . GLN A 1 261 ? 8.472 -20.667 -18.660 1.00 91.44 261 GLN A C 1
ATOM 2023 O O . GLN A 1 261 ? 8.327 -19.865 -19.588 1.00 91.44 261 GLN A O 1
ATOM 2028 N N . SER A 1 262 ? 7.822 -20.529 -17.500 1.00 93.38 262 SER A N 1
ATOM 2029 C CA . SER A 1 262 ? 6.948 -19.390 -17.204 1.00 93.38 262 SER A CA 1
ATOM 2030 C C . SER A 1 262 ? 7.784 -18.127 -17.037 1.00 93.38 262 SER A C 1
ATOM 2032 O O . SER A 1 262 ? 7.496 -17.106 -17.666 1.00 93.38 262 SER A O 1
ATOM 2034 N N . PHE A 1 263 ? 8.871 -18.225 -16.268 1.00 94.50 263 PHE A N 1
ATOM 2035 C CA . PHE A 1 263 ? 9.845 -17.156 -16.105 1.00 94.50 263 PHE A CA 1
ATOM 2036 C C . PHE A 1 263 ? 10.397 -16.713 -17.458 1.00 94.50 263 PHE A C 1
ATOM 2038 O O . PHE A 1 263 ? 10.367 -15.518 -17.748 1.00 94.50 263 PHE A O 1
ATOM 2045 N N . LEU A 1 264 ? 10.849 -17.661 -18.290 1.00 93.06 264 LEU A N 1
ATOM 2046 C CA . LEU A 1 264 ? 11.379 -17.397 -19.628 1.00 93.06 264 LEU A CA 1
ATOM 2047 C C . LEU A 1 264 ? 10.349 -16.696 -20.517 1.00 93.06 264 LEU A C 1
ATOM 2049 O O . LEU A 1 264 ? 10.673 -15.714 -21.180 1.00 93.06 264 LEU A O 1
ATOM 2053 N N . THR A 1 265 ? 9.102 -17.167 -20.516 1.00 93.25 265 THR A N 1
ATOM 2054 C CA . THR A 1 265 ? 8.023 -16.562 -21.311 1.00 93.25 265 THR A CA 1
ATOM 2055 C C . THR A 1 265 ? 7.804 -15.104 -20.922 1.00 93.25 265 THR A C 1
ATOM 2057 O O . THR A 1 265 ? 7.749 -14.228 -21.787 1.00 93.25 265 THR A O 1
ATOM 2060 N N . GLU A 1 266 ? 7.741 -14.818 -19.622 1.00 94.00 266 GLU A N 1
ATOM 2061 C CA . GLU A 1 266 ? 7.607 -13.450 -19.131 1.00 94.00 266 GLU A CA 1
ATOM 2062 C C . GLU A 1 266 ? 8.844 -12.595 -19.447 1.00 94.00 266 GLU A C 1
ATOM 2064 O O . GLU A 1 266 ? 8.695 -11.468 -19.924 1.00 94.00 266 GLU A O 1
ATOM 2069 N N . SER A 1 267 ? 10.058 -13.132 -19.271 1.00 93.75 267 SER A N 1
ATOM 2070 C CA . SER A 1 267 ? 11.302 -12.451 -19.651 1.00 93.75 267 SER A CA 1
ATOM 2071 C C . SER A 1 267 ? 11.303 -12.078 -21.126 1.00 93.75 267 SER A C 1
ATOM 2073 O O . SER A 1 267 ? 11.630 -10.948 -21.467 1.00 93.75 267 SER A O 1
ATOM 2075 N N . MET A 1 268 ? 10.906 -12.989 -22.018 1.00 92.44 268 MET A N 1
ATOM 2076 C CA . MET A 1 268 ? 10.894 -12.720 -23.456 1.00 92.44 268 MET A CA 1
ATOM 2077 C C . MET A 1 268 ? 9.854 -11.671 -23.846 1.00 92.44 268 MET A C 1
ATOM 2079 O O . MET A 1 268 ? 10.143 -10.837 -24.711 1.00 92.44 268 MET A O 1
ATOM 2083 N N . ASN A 1 269 ? 8.689 -11.662 -23.188 1.00 91.56 269 ASN A N 1
ATOM 2084 C CA . ASN A 1 269 ? 7.701 -10.592 -23.337 1.00 91.56 269 ASN A CA 1
ATOM 2085 C C . ASN A 1 269 ? 8.324 -9.239 -22.979 1.00 91.56 269 ASN A C 1
ATOM 2087 O O . ASN A 1 269 ? 8.285 -8.314 -23.790 1.00 91.56 269 ASN A O 1
ATOM 2091 N N . ARG A 1 270 ? 8.963 -9.149 -21.807 1.00 92.31 270 ARG A N 1
ATOM 2092 C CA . ARG A 1 270 ? 9.602 -7.919 -21.320 1.00 92.31 270 ARG A CA 1
ATOM 2093 C C . ARG A 1 270 ? 10.763 -7.480 -22.216 1.00 92.31 270 ARG A C 1
ATOM 2095 O O . ARG A 1 270 ? 10.775 -6.343 -22.666 1.00 92.31 270 ARG A O 1
ATOM 2102 N N . VAL A 1 271 ? 11.701 -8.369 -22.548 1.00 93.00 271 VAL A N 1
ATOM 2103 C CA . VAL A 1 271 ? 12.856 -8.064 -23.417 1.00 93.00 271 VAL A CA 1
ATOM 2104 C C . VAL A 1 271 ? 12.395 -7.529 -24.770 1.00 93.0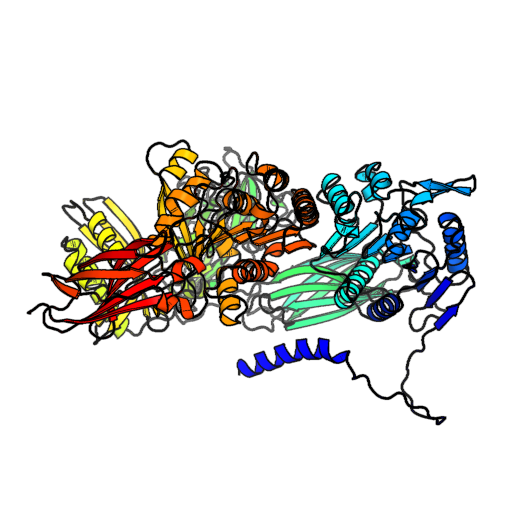0 271 VAL A C 1
ATOM 2106 O O . VAL A 1 271 ? 12.889 -6.502 -25.230 1.00 93.00 271 VAL A O 1
ATOM 2109 N N . THR A 1 272 ? 11.443 -8.203 -25.420 1.00 91.50 272 THR A N 1
ATOM 2110 C CA . THR A 1 272 ? 10.996 -7.805 -26.763 1.00 91.50 272 THR A CA 1
ATOM 2111 C C . THR A 1 272 ? 10.276 -6.458 -26.730 1.00 91.50 272 THR A C 1
ATOM 2113 O O . THR A 1 272 ? 10.498 -5.624 -27.612 1.00 91.50 272 THR A O 1
ATOM 2116 N N . ASP A 1 273 ? 9.468 -6.215 -25.696 1.00 89.19 273 ASP A N 1
ATOM 2117 C CA . ASP A 1 273 ? 8.799 -4.937 -25.454 1.00 89.19 273 ASP A CA 1
ATOM 2118 C C . ASP A 1 273 ? 9.815 -3.800 -25.263 1.00 89.19 273 ASP A C 1
ATOM 2120 O O . ASP A 1 273 ? 9.787 -2.805 -25.985 1.00 89.19 273 ASP A O 1
ATOM 2124 N N . ARG A 1 274 ? 10.809 -4.003 -24.393 1.00 90.50 274 ARG A N 1
ATOM 2125 C CA . ARG A 1 274 ? 11.863 -3.027 -24.074 1.00 90.50 274 ARG A CA 1
ATOM 2126 C C . ARG A 1 274 ? 12.774 -2.694 -25.243 1.00 90.50 274 ARG A C 1
ATOM 2128 O O . ARG A 1 274 ? 13.052 -1.525 -25.507 1.00 90.50 274 ARG A O 1
ATOM 2135 N N . LEU A 1 275 ? 13.209 -3.703 -25.991 1.00 92.31 275 LEU A N 1
ATOM 2136 C CA . LEU A 1 275 ? 13.999 -3.476 -27.199 1.00 92.31 275 LEU A CA 1
ATOM 2137 C C . LEU A 1 275 ? 13.168 -2.770 -28.279 1.00 92.31 275 LEU A C 1
ATOM 2139 O O . LEU A 1 275 ? 13.691 -1.909 -28.985 1.00 92.31 275 LEU A O 1
ATOM 2143 N N . SER A 1 276 ? 11.870 -3.070 -28.371 1.00 90.19 276 SER A N 1
ATOM 2144 C CA . SER A 1 276 ? 10.963 -2.344 -29.265 1.00 90.19 276 SER A CA 1
ATOM 2145 C C . SER A 1 276 ? 10.840 -0.878 -28.863 1.00 90.19 276 SER A C 1
ATOM 2147 O O . SER A 1 276 ? 11.020 -0.014 -29.718 1.00 90.19 276 SER A O 1
ATOM 2149 N N . ASP A 1 277 ? 10.629 -0.595 -27.576 1.00 87.81 277 ASP A N 1
ATOM 2150 C CA . ASP A 1 277 ? 10.587 0.767 -27.043 1.00 87.81 277 ASP A CA 1
ATOM 2151 C C . ASP A 1 277 ? 11.895 1.509 -27.311 1.00 87.81 277 ASP A C 1
ATOM 2153 O O . ASP A 1 277 ? 11.864 2.657 -27.743 1.00 87.81 277 ASP A O 1
ATOM 2157 N N . PHE A 1 278 ? 13.052 0.865 -27.144 1.00 89.62 278 PHE A N 1
ATOM 2158 C CA . PHE A 1 278 ? 14.342 1.461 -27.495 1.00 89.62 278 PHE A CA 1
ATOM 2159 C C . PHE A 1 278 ? 14.394 1.893 -28.971 1.00 89.62 278 PHE A C 1
ATOM 2161 O O . PHE A 1 278 ? 14.793 3.023 -29.274 1.00 89.62 278 PHE A O 1
ATOM 2168 N N . PHE A 1 279 ? 13.942 1.034 -29.890 1.00 89.06 279 PHE A N 1
ATOM 2169 C CA . PHE A 1 279 ? 13.917 1.346 -31.320 1.00 89.06 279 PHE A CA 1
ATOM 2170 C C . PHE A 1 279 ? 12.899 2.439 -31.680 1.00 89.06 279 PHE A C 1
ATOM 2172 O O . PHE A 1 279 ? 13.125 3.183 -32.639 1.00 89.06 279 PHE A O 1
ATOM 2179 N N . THR A 1 280 ? 11.790 2.561 -30.939 1.00 85.75 280 THR A N 1
ATOM 2180 C CA . THR A 1 280 ? 10.678 3.459 -31.296 1.00 85.75 280 THR A CA 1
ATOM 2181 C C . THR A 1 280 ? 10.586 4.748 -30.482 1.00 85.75 280 THR A C 1
ATOM 2183 O O . THR A 1 280 ? 10.062 5.737 -30.992 1.00 85.75 280 THR A O 1
ATOM 2186 N N . ALA A 1 281 ? 11.118 4.808 -29.260 1.00 79.12 281 ALA A N 1
ATOM 2187 C CA . ALA A 1 281 ? 10.979 5.955 -28.350 1.00 79.12 281 ALA A CA 1
ATOM 2188 C C . ALA A 1 281 ? 11.587 7.247 -28.914 1.00 79.12 281 ALA A C 1
ATOM 2190 O O . ALA A 1 281 ? 11.123 8.346 -28.623 1.00 79.12 281 ALA A O 1
ATOM 2191 N N . LYS A 1 282 ? 12.609 7.134 -29.771 1.00 77.50 282 LYS A N 1
ATOM 2192 C CA . LYS A 1 282 ? 13.224 8.284 -30.452 1.00 77.50 282 LYS A CA 1
ATOM 2193 C C . LYS A 1 282 ? 12.457 8.730 -31.703 1.00 77.50 282 LYS A C 1
ATOM 2195 O O . LYS A 1 282 ? 12.853 9.715 -32.322 1.00 77.50 282 LYS A O 1
ATOM 2200 N N . LEU A 1 283 ? 11.402 8.019 -32.109 1.00 82.25 283 LEU A N 1
ATOM 2201 C CA . LEU A 1 283 ? 10.680 8.286 -33.356 1.00 82.25 283 LEU A CA 1
ATOM 2202 C C . LEU A 1 283 ? 9.546 9.285 -33.176 1.00 82.25 283 LEU A C 1
ATOM 2204 O O . LEU A 1 283 ? 9.295 10.067 -34.093 1.00 82.25 283 LEU A O 1
ATOM 2208 N N . ILE A 1 284 ? 8.863 9.272 -32.030 1.00 85.44 284 ILE A N 1
ATOM 2209 C CA . ILE A 1 284 ? 7.722 10.150 -31.774 1.00 85.44 284 ILE A CA 1
ATOM 2210 C C . ILE A 1 284 ? 7.698 10.653 -30.329 1.00 85.44 284 ILE A C 1
ATOM 2212 O O . ILE A 1 284 ? 8.088 9.953 -29.404 1.00 85.44 284 ILE A O 1
ATOM 2216 N N . THR A 1 285 ? 7.196 11.868 -30.138 1.00 85.75 285 THR A N 1
ATOM 2217 C CA . THR A 1 285 ? 6.800 12.416 -28.831 1.00 85.75 285 THR A CA 1
ATOM 2218 C C . THR A 1 285 ? 5.434 13.064 -28.985 1.00 85.75 285 THR A C 1
ATOM 2220 O O . THR A 1 285 ? 5.162 13.610 -30.053 1.00 85.75 285 THR A O 1
ATOM 2223 N N . GLY A 1 286 ? 4.589 13.084 -27.961 1.00 87.31 286 GLY A N 1
ATOM 2224 C CA . GLY A 1 286 ? 3.300 13.761 -28.075 1.00 87.31 286 GLY A CA 1
ATOM 2225 C C . GLY A 1 286 ? 2.714 14.197 -26.746 1.00 87.31 286 GLY A C 1
ATOM 2226 O O . GLY A 1 286 ? 3.171 13.774 -25.691 1.00 87.31 286 GLY A O 1
ATOM 2227 N N . LYS A 1 287 ? 1.721 15.078 -26.836 1.00 89.44 287 LYS A N 1
ATOM 2228 C CA . LYS A 1 287 ? 0.880 15.533 -25.728 1.00 89.44 287 LYS A CA 1
ATOM 2229 C C . LYS A 1 287 ? -0.551 15.715 -26.217 1.00 89.44 287 LYS A C 1
ATOM 2231 O O . LYS A 1 287 ? -0.762 15.947 -27.415 1.00 89.44 287 LYS A O 1
ATOM 2236 N N . PHE A 1 288 ? -1.505 15.663 -25.301 1.00 92.94 288 PHE A N 1
ATOM 2237 C CA . PHE A 1 288 ? -2.900 15.968 -25.588 1.00 92.94 288 PHE A CA 1
ATOM 2238 C C . PHE A 1 288 ? -3.560 16.700 -24.418 1.00 92.94 288 PHE A C 1
ATOM 2240 O O . PHE A 1 288 ? -3.018 16.722 -23.314 1.00 92.94 288 PHE A O 1
ATOM 2247 N N . THR A 1 289 ? -4.696 17.332 -24.693 1.00 89.25 289 THR A N 1
ATOM 2248 C CA . THR A 1 289 ? -5.536 18.039 -23.722 1.00 89.25 289 THR A CA 1
ATOM 2249 C C . THR A 1 289 ? -7.002 17.690 -23.954 1.00 89.25 289 THR A C 1
ATOM 2251 O O . THR A 1 289 ? -7.397 17.372 -25.083 1.00 89.25 289 THR A O 1
ATOM 2254 N N . LEU A 1 290 ? -7.800 17.771 -22.892 1.00 88.00 290 LEU A N 1
ATOM 2255 C CA . LEU A 1 290 ? -9.253 17.621 -22.920 1.00 88.00 290 LEU A CA 1
ATOM 2256 C C . LEU A 1 290 ? -9.916 18.990 -22.763 1.00 88.00 290 LEU A C 1
ATOM 2258 O O . LEU A 1 290 ? -9.590 19.716 -21.828 1.00 88.00 290 LEU A O 1
ATOM 2262 N N . ASP A 1 291 ? -10.843 19.324 -23.659 1.00 85.56 291 ASP A N 1
ATOM 2263 C CA . ASP A 1 291 ? -11.602 20.574 -23.599 1.00 85.56 291 ASP A CA 1
ATOM 2264 C C . ASP A 1 291 ? -13.107 20.336 -23.873 1.00 85.56 291 ASP A C 1
ATOM 2266 O O . ASP A 1 291 ? -13.470 19.942 -24.990 1.00 85.56 291 ASP A O 1
ATOM 2270 N N . PRO A 1 292 ? -13.996 20.523 -22.875 1.00 80.94 292 PRO A N 1
ATOM 2271 C CA . PRO A 1 292 ? -13.690 20.736 -21.458 1.00 80.94 292 PRO A CA 1
ATOM 2272 C C . PRO A 1 292 ? -13.369 19.406 -20.751 1.00 80.94 292 PRO A C 1
ATOM 2274 O O . PRO A 1 292 ? -13.889 18.346 -21.103 1.00 80.94 292 PRO A O 1
ATOM 2277 N N . GLN A 1 293 ? -12.523 19.451 -19.720 1.00 81.56 293 GLN A N 1
ATOM 2278 C CA . GLN A 1 293 ? -12.141 18.262 -18.944 1.00 81.56 293 GLN A CA 1
ATOM 2279 C C . GLN A 1 293 ? -13.203 17.842 -17.908 1.00 81.56 293 GLN A C 1
ATOM 2281 O O . GLN A 1 293 ? -13.290 16.662 -17.558 1.00 81.56 293 GLN A O 1
ATOM 2286 N N . ALA A 1 294 ? -14.042 18.775 -17.442 1.00 83.06 294 ALA A N 1
ATOM 2287 C CA . ALA A 1 294 ? -15.257 18.464 -16.693 1.00 83.06 294 ALA A CA 1
ATOM 2288 C C . ALA A 1 294 ? -16.486 18.707 -17.574 1.00 83.06 294 ALA A C 1
ATOM 2290 O O . ALA A 1 294 ? -16.712 19.818 -18.054 1.00 83.06 294 ALA A O 1
ATOM 2291 N N . LEU A 1 295 ? -17.284 17.665 -17.792 1.00 82.19 295 LEU A N 1
ATOM 2292 C CA . LEU A 1 295 ? -18.327 17.682 -18.809 1.00 82.19 295 LEU A CA 1
ATOM 2293 C C . LEU A 1 295 ? -19.728 17.654 -18.173 1.00 82.19 295 LEU A C 1
ATOM 2295 O O . LEU A 1 295 ? -20.047 16.677 -17.483 1.00 82.19 295 LEU A O 1
ATOM 2299 N N . PRO A 1 296 ? -20.587 18.668 -18.411 1.00 78.12 296 PRO A N 1
ATOM 2300 C CA . PRO A 1 296 ? -21.989 18.620 -18.011 1.00 78.12 296 PRO A CA 1
ATOM 2301 C C . PRO A 1 296 ? -22.780 17.641 -18.879 1.00 78.12 296 PRO A C 1
ATOM 2303 O O . PRO A 1 296 ? -22.429 17.363 -20.026 1.00 78.12 296 PRO A O 1
ATOM 2306 N N . SER A 1 297 ? -23.898 17.146 -18.346 1.00 71.25 297 SER A N 1
ATOM 2307 C CA . SER A 1 297 ? -24.814 16.244 -19.061 1.00 71.25 297 SER A CA 1
ATOM 2308 C C . SER A 1 297 ? -25.373 16.835 -20.362 1.00 71.25 297 SER A C 1
ATOM 2310 O O . SER A 1 297 ? -25.768 16.083 -21.247 1.00 71.25 297 SER A O 1
ATOM 2312 N N . SER A 1 298 ? -25.382 18.164 -20.493 1.00 73.31 298 SER A N 1
ATOM 2313 C CA . SER A 1 298 ? -25.844 18.887 -21.679 1.00 73.31 298 SER A CA 1
ATOM 2314 C C . SER A 1 298 ? -24.819 18.994 -22.811 1.00 73.31 298 SER A C 1
ATOM 2316 O O . SER A 1 298 ? -25.190 19.429 -23.896 1.00 73.31 298 SER A O 1
ATOM 2318 N N . ALA A 1 299 ? -23.539 18.690 -22.577 1.00 80.88 299 ALA A N 1
ATOM 2319 C CA . ALA A 1 299 ? -22.528 18.741 -23.632 1.00 80.88 299 ALA A CA 1
ATOM 2320 C C . ALA A 1 299 ? -22.562 17.454 -24.468 1.00 80.88 299 ALA A C 1
ATOM 2322 O O . ALA A 1 299 ? -22.628 16.366 -23.908 1.00 80.88 299 ALA A O 1
ATOM 2323 N N . ASP A 1 300 ? -22.488 17.554 -25.794 1.00 85.62 300 ASP A N 1
ATOM 2324 C CA . ASP A 1 300 ? -22.619 16.384 -26.677 1.00 85.62 300 ASP A CA 1
ATOM 2325 C C . ASP A 1 300 ? -21.306 15.596 -26.849 1.00 85.62 300 ASP A C 1
ATOM 2327 O O . ASP A 1 300 ? -21.328 14.383 -27.083 1.00 85.62 300 ASP A O 1
ATOM 2331 N N . SER A 1 301 ? -20.155 16.260 -26.721 1.00 88.12 301 SER A N 1
ATOM 2332 C CA . SER A 1 301 ? -18.821 15.672 -26.888 1.00 88.12 301 SER A CA 1
ATOM 2333 C C . SER A 1 301 ? -17.772 16.370 -26.022 1.00 88.12 301 SER A C 1
ATOM 2335 O O . SER A 1 301 ? -18.007 17.451 -25.481 1.00 88.12 301 SER A O 1
ATOM 2337 N N . VAL A 1 302 ? -16.610 15.729 -25.891 1.00 89.06 302 VAL A N 1
ATOM 2338 C CA . VAL A 1 302 ? -15.367 16.348 -25.421 1.00 89.06 302 VAL A CA 1
ATOM 2339 C C . VAL A 1 302 ? -14.373 16.423 -26.576 1.00 89.06 302 VAL A C 1
ATOM 2341 O O . VAL A 1 302 ? -14.191 15.454 -27.324 1.00 89.06 302 VAL A O 1
ATOM 2344 N N . THR A 1 303 ? -13.703 17.566 -26.691 1.00 93.12 303 THR A N 1
ATOM 2345 C CA . THR A 1 303 ? -12.659 17.794 -27.687 1.00 93.12 303 THR A CA 1
ATOM 2346 C C . THR A 1 303 ? -11.333 17.284 -27.138 1.00 93.12 303 THR A C 1
ATOM 2348 O O . THR A 1 303 ? -10.826 17.796 -26.140 1.00 93.12 303 THR A O 1
ATOM 2351 N N . VAL A 1 304 ? -10.726 16.301 -27.799 1.00 94.69 304 VAL A N 1
ATOM 2352 C CA . VAL A 1 304 ? -9.382 15.822 -27.452 1.00 94.69 304 VAL A CA 1
ATOM 2353 C C . VAL A 1 304 ? -8.383 16.353 -28.464 1.00 94.69 304 VAL A C 1
ATOM 2355 O O . VAL A 1 304 ? -8.238 15.804 -29.559 1.00 94.69 304 VAL A O 1
ATOM 2358 N N . SER A 1 305 ? -7.683 17.422 -28.097 1.00 94.31 305 SER A N 1
ATOM 2359 C CA . SER A 1 305 ? -6.675 18.054 -28.950 1.00 94.31 305 SER A CA 1
ATOM 2360 C C . SER A 1 305 ? -5.313 17.423 -28.718 1.00 94.31 305 SER A C 1
ATOM 2362 O O . SER A 1 305 ? -4.867 17.312 -27.582 1.00 94.31 305 SER A O 1
ATOM 2364 N N . TYR A 1 306 ? -4.614 17.042 -29.786 1.00 94.31 306 TYR A N 1
ATOM 2365 C CA . TYR A 1 306 ? -3.299 16.414 -29.674 1.00 94.31 306 TYR A CA 1
ATOM 2366 C C . TYR A 1 306 ? -2.248 17.068 -30.565 1.00 94.31 306 TYR A C 1
ATOM 2368 O O . TYR A 1 306 ? -2.529 17.603 -31.641 1.00 94.31 306 TYR A O 1
ATOM 2376 N N . THR A 1 307 ? -0.996 16.974 -30.125 1.00 93.12 307 THR A N 1
ATOM 2377 C CA . THR A 1 307 ? 0.193 17.298 -30.917 1.00 93.12 307 THR A CA 1
ATOM 2378 C C . THR A 1 307 ? 1.195 16.160 -30.795 1.00 93.12 307 THR A C 1
ATOM 2380 O O . THR A 1 307 ? 1.651 15.853 -29.698 1.00 93.12 307 THR A O 1
ATOM 2383 N N . ILE A 1 308 ? 1.566 15.559 -31.925 1.00 91.69 308 ILE A N 1
ATOM 2384 C CA . ILE A 1 308 ? 2.563 14.489 -32.020 1.00 91.69 308 ILE A CA 1
ATOM 2385 C C . ILE A 1 308 ? 3.699 14.969 -32.915 1.00 91.69 308 ILE A C 1
ATOM 2387 O O . ILE A 1 308 ? 3.498 15.243 -34.096 1.00 91.69 308 ILE A O 1
ATOM 2391 N N . SER A 1 309 ? 4.906 15.043 -32.376 1.00 89.62 309 SER A N 1
ATOM 2392 C CA . SER A 1 309 ? 6.123 15.327 -33.129 1.00 89.62 309 SER A CA 1
ATOM 2393 C C . SER A 1 309 ? 6.772 14.030 -33.587 1.00 89.62 309 SER A C 1
ATOM 2395 O O . SER A 1 309 ? 7.275 13.265 -32.767 1.00 89.62 309 SER A O 1
ATOM 2397 N N . VAL A 1 310 ? 6.816 13.815 -34.899 1.00 88.19 310 VAL A N 1
ATOM 2398 C CA . VAL A 1 310 ? 7.556 12.724 -35.539 1.00 88.19 310 VAL A CA 1
ATOM 2399 C C . VAL A 1 310 ? 8.967 13.200 -35.867 1.00 88.19 310 VAL A C 1
ATOM 2401 O O . VAL A 1 310 ? 9.152 14.251 -36.488 1.00 88.19 310 VAL A O 1
ATOM 2404 N N . LYS A 1 311 ? 9.966 12.436 -35.435 1.00 86.56 311 LYS A N 1
ATOM 2405 C CA . LYS A 1 311 ? 11.388 12.757 -35.572 1.00 86.56 311 LYS A CA 1
ATOM 2406 C C . LYS A 1 311 ? 11.971 12.195 -36.873 1.00 86.56 311 LYS A C 1
ATOM 2408 O O . LYS A 1 311 ? 11.465 11.224 -37.434 1.00 86.56 311 LYS A O 1
ATOM 2413 N N . GLU A 1 312 ? 13.068 12.798 -37.330 1.00 84.25 312 GLU A N 1
ATOM 2414 C CA . GLU A 1 312 ? 13.731 12.477 -38.604 1.00 84.25 312 GLU A CA 1
ATOM 2415 C C . GLU A 1 312 ? 14.215 11.022 -38.704 1.00 84.25 312 GLU A C 1
ATOM 2417 O O . GLU A 1 312 ? 14.254 10.445 -39.793 1.00 84.25 312 GLU A O 1
ATOM 2422 N N . GLN A 1 313 ? 14.528 10.402 -37.566 1.00 83.06 313 GLN A N 1
ATOM 2423 C CA . GLN A 1 313 ? 14.999 9.023 -37.458 1.00 83.06 313 GLN A CA 1
ATOM 2424 C C . GLN A 1 313 ? 14.041 8.004 -38.093 1.00 83.06 313 GLN A C 1
ATOM 2426 O O . GLN A 1 313 ? 14.482 6.922 -38.479 1.00 83.06 313 GLN A O 1
ATOM 2431 N N . LEU A 1 314 ? 12.759 8.342 -38.279 1.00 84.25 314 LEU A N 1
ATOM 2432 C CA . LEU A 1 314 ? 11.798 7.485 -38.975 1.00 84.25 314 LEU A CA 1
ATOM 2433 C C . LEU A 1 314 ? 12.232 7.146 -40.415 1.00 84.25 314 LEU A C 1
ATOM 2435 O O . LEU A 1 314 ? 11.971 6.035 -40.880 1.00 84.25 314 LEU A O 1
ATOM 2439 N N . LYS A 1 315 ? 12.968 8.045 -41.089 1.00 80.31 315 LYS A N 1
ATOM 2440 C CA . LYS A 1 315 ? 13.523 7.828 -42.445 1.00 80.31 315 LYS A CA 1
ATOM 2441 C C . LYS A 1 315 ? 14.424 6.597 -42.536 1.00 80.31 315 LYS A C 1
ATOM 2443 O O . LYS A 1 315 ? 14.620 6.054 -43.622 1.00 80.31 315 LYS A O 1
ATOM 2448 N N . ASN A 1 316 ? 14.991 6.171 -41.409 1.00 82.12 316 ASN A N 1
ATOM 2449 C CA . ASN A 1 316 ? 15.854 5.001 -41.361 1.00 82.12 316 ASN A CA 1
ATOM 2450 C C . ASN A 1 316 ? 15.055 3.703 -41.522 1.00 82.12 316 ASN A C 1
ATOM 2452 O O . ASN A 1 316 ? 15.578 2.750 -42.084 1.00 82.12 316 ASN A O 1
ATOM 2456 N N . PHE A 1 317 ? 13.793 3.669 -41.085 1.00 82.50 317 PHE A N 1
ATOM 2457 C CA . PHE A 1 317 ? 12.930 2.485 -41.155 1.00 82.50 317 PHE A CA 1
ATOM 2458 C C . PHE A 1 317 ? 12.197 2.378 -42.495 1.00 82.50 317 PHE A C 1
ATOM 2460 O O . PHE A 1 317 ? 11.982 1.280 -43.009 1.00 82.50 317 PHE A O 1
ATOM 2467 N N . SER A 1 318 ? 11.818 3.514 -43.077 1.00 75.38 318 SER A N 1
ATOM 2468 C CA . SER A 1 318 ? 11.033 3.581 -44.308 1.00 75.38 318 SER A CA 1
ATOM 2469 C C . SER A 1 318 ? 11.488 4.779 -45.138 1.00 75.38 318 SER A C 1
ATOM 2471 O O . SER A 1 318 ? 11.592 5.890 -44.622 1.00 75.38 318 SER A O 1
ATOM 2473 N N . LYS A 1 319 ? 11.775 4.568 -46.431 1.00 63.28 319 LYS A N 1
ATOM 2474 C CA . LYS A 1 319 ? 12.195 5.648 -47.352 1.00 63.28 319 LYS A CA 1
ATOM 2475 C C . LYS A 1 319 ? 11.045 6.563 -47.794 1.00 63.28 319 LYS A C 1
ATOM 2477 O O . LYS A 1 319 ? 11.288 7.594 -48.426 1.00 63.28 319 LYS A O 1
ATOM 2482 N N . ASP A 1 320 ? 9.825 6.172 -47.453 1.00 67.19 320 ASP A N 1
ATOM 2483 C CA . ASP A 1 320 ? 8.577 6.614 -48.051 1.00 67.19 320 ASP A CA 1
ATOM 2484 C C . ASP A 1 320 ? 7.644 7.224 -46.982 1.00 67.19 320 ASP A C 1
ATOM 2486 O O . ASP A 1 320 ? 8.078 7.749 -45.959 1.00 67.19 320 ASP A O 1
ATOM 2490 N N . LYS A 1 321 ? 6.335 7.195 -47.229 1.00 75.56 321 LYS A N 1
ATOM 2491 C CA . LYS A 1 321 ? 5.283 7.600 -46.293 1.00 75.56 321 LYS A CA 1
ATOM 2492 C C . LYS A 1 321 ? 4.904 6.455 -45.339 1.00 75.56 321 LYS A C 1
ATOM 2494 O O . LYS A 1 321 ? 4.367 5.448 -45.789 1.00 75.56 321 LYS A O 1
ATOM 2499 N N . GLU A 1 322 ? 5.075 6.641 -44.033 1.00 83.06 322 GLU A N 1
ATOM 2500 C CA . GLU A 1 322 ? 4.672 5.692 -42.993 1.00 83.06 322 GLU A CA 1
ATOM 2501 C C . GLU A 1 322 ? 3.250 5.960 -42.490 1.00 83.06 322 GLU A C 1
ATOM 2503 O O . GLU A 1 322 ? 2.821 7.110 -42.349 1.00 83.06 322 GLU A O 1
ATOM 2508 N N . THR A 1 323 ? 2.496 4.892 -42.223 1.00 86.00 323 THR A N 1
ATOM 2509 C CA . THR A 1 323 ? 1.164 5.012 -41.621 1.00 86.00 323 THR A CA 1
ATOM 2510 C C . THR A 1 323 ? 1.296 5.157 -40.113 1.00 86.00 323 THR A C 1
ATOM 2512 O O . THR A 1 323 ? 1.910 4.321 -39.459 1.00 86.00 323 THR A O 1
ATOM 2515 N N . VAL A 1 324 ? 0.651 6.185 -39.571 1.00 88.88 324 VAL A N 1
ATOM 2516 C CA . VAL A 1 324 ? 0.508 6.387 -38.130 1.00 88.88 324 VAL A CA 1
ATOM 2517 C C . VAL A 1 324 ? -0.962 6.267 -37.797 1.00 88.88 324 VAL A C 1
ATOM 2519 O O . VAL A 1 324 ? -1.796 6.927 -38.424 1.00 88.88 324 VAL A O 1
ATOM 2522 N N . TRP A 1 325 ? -1.281 5.433 -36.822 1.00 92.12 325 TRP A N 1
ATOM 2523 C CA . TRP A 1 325 ? -2.615 5.400 -36.257 1.00 92.12 325 TRP A CA 1
ATOM 2524 C C . TRP A 1 325 ? -2.614 6.096 -34.914 1.00 92.12 325 TRP A C 1
ATOM 2526 O O . TRP A 1 325 ? -1.763 5.819 -34.084 1.00 92.12 325 TRP A O 1
ATOM 2536 N N . ILE A 1 326 ? -3.566 6.985 -34.703 1.00 95.19 326 ILE A N 1
ATOM 2537 C CA . ILE A 1 326 ? -3.725 7.714 -33.449 1.00 95.19 326 ILE A CA 1
ATOM 2538 C C . ILE A 1 326 ? -5.044 7.240 -32.877 1.00 95.19 326 ILE A C 1
ATOM 2540 O O . ILE A 1 326 ? -6.027 7.194 -33.617 1.00 95.19 326 ILE A O 1
ATOM 2544 N N . LYS A 1 327 ? -5.063 6.830 -31.618 1.00 96.06 327 LYS A N 1
ATOM 2545 C CA . LYS A 1 327 ? -6.239 6.278 -30.957 1.00 96.06 327 LYS A CA 1
ATOM 2546 C C . LYS A 1 327 ? -6.492 7.061 -29.682 1.00 96.06 327 LYS A C 1
ATOM 2548 O O . LYS A 1 327 ? -5.568 7.277 -28.907 1.00 96.06 327 LYS A O 1
ATOM 2553 N N . ALA A 1 328 ? -7.735 7.457 -29.470 1.00 96.31 328 ALA A N 1
ATOM 2554 C CA . ALA A 1 328 ? -8.210 7.929 -28.182 1.00 96.31 328 ALA A CA 1
ATOM 2555 C C . ALA A 1 328 ? -9.151 6.864 -27.609 1.00 96.31 328 ALA A C 1
ATOM 2557 O O . ALA A 1 328 ? -10.007 6.326 -28.321 1.00 96.31 328 ALA A O 1
ATOM 2558 N N . THR A 1 329 ? -8.960 6.516 -26.342 1.00 95.06 329 THR A N 1
ATOM 2559 C CA . THR A 1 329 ? -9.717 5.469 -25.652 1.00 95.06 329 THR A CA 1
ATOM 2560 C C . THR A 1 329 ? -10.282 6.043 -24.367 1.00 95.06 329 THR A C 1
ATOM 2562 O O . THR A 1 329 ? -9.535 6.521 -23.522 1.00 95.06 329 THR A O 1
ATOM 2565 N N . MET A 1 330 ? -11.601 5.988 -24.221 1.00 92.25 330 MET A N 1
ATOM 2566 C CA . MET A 1 330 ? -12.289 6.294 -22.974 1.00 92.25 330 MET A CA 1
ATOM 2567 C C . MET A 1 330 ? -12.465 5.003 -22.192 1.00 92.25 330 MET A C 1
ATOM 2569 O O . MET A 1 330 ? -13.069 4.057 -22.705 1.00 92.25 330 MET A O 1
ATOM 2573 N N . THR A 1 331 ? -11.979 4.970 -20.959 1.00 90.81 331 THR A N 1
ATOM 2574 C CA . THR A 1 331 ? -12.129 3.824 -20.062 1.00 90.81 331 THR A CA 1
ATOM 2575 C C . THR A 1 331 ? -12.803 4.223 -18.765 1.00 90.81 331 THR A C 1
ATOM 2577 O O . THR A 1 331 ? -12.637 5.342 -18.272 1.00 90.81 331 THR A O 1
ATOM 2580 N N . ASP A 1 332 ? -13.506 3.273 -18.171 1.00 84.62 332 ASP A N 1
ATOM 2581 C CA . ASP A 1 332 ? -13.971 3.383 -16.797 1.00 84.62 332 ASP A CA 1
ATOM 2582 C C . ASP A 1 332 ? -12.751 3.388 -15.848 1.00 84.62 332 ASP A C 1
ATOM 2584 O O . ASP A 1 332 ? -11.843 2.565 -16.008 1.00 84.62 332 ASP A O 1
ATOM 2588 N N . PRO A 1 333 ? -12.648 4.341 -14.908 1.00 75.06 333 PRO A N 1
ATOM 2589 C CA . PRO A 1 333 ? -11.453 4.507 -14.093 1.00 75.06 333 PRO A CA 1
ATOM 2590 C C . PRO A 1 333 ? -11.282 3.375 -13.074 1.00 75.06 333 PRO A C 1
ATOM 2592 O O . PRO A 1 333 ? -10.138 3.071 -12.728 1.00 75.06 333 PRO A O 1
ATOM 2595 N N . GLU A 1 334 ? -12.371 2.731 -12.647 1.00 71.88 334 GLU A N 1
ATOM 2596 C CA . GLU A 1 334 ? -12.370 1.644 -11.664 1.00 71.88 334 GLU A CA 1
ATOM 2597 C C . GLU A 1 334 ? -12.161 0.290 -12.348 1.00 71.88 334 GLU A C 1
ATOM 2599 O O . GLU A 1 334 ? -11.213 -0.433 -12.051 1.00 71.88 334 GLU A O 1
ATOM 2604 N N . THR A 1 335 ? -13.013 -0.042 -13.317 1.00 80.38 335 THR A N 1
ATOM 2605 C CA . THR A 1 335 ? -13.024 -1.359 -13.974 1.00 80.38 335 THR A CA 1
ATOM 2606 C C . THR A 1 335 ? -12.038 -1.472 -15.134 1.00 80.38 335 THR A C 1
ATOM 2608 O O . THR A 1 335 ? -11.763 -2.581 -15.594 1.00 80.38 335 THR A O 1
ATOM 2611 N N . LYS A 1 336 ? -11.515 -0.339 -15.629 1.00 82.00 336 LYS A N 1
ATOM 2612 C CA . LYS A 1 336 ? -10.701 -0.226 -16.855 1.00 82.00 336 LYS A CA 1
ATOM 2613 C C . LYS A 1 336 ? -11.419 -0.688 -18.131 1.00 82.00 336 LYS A C 1
ATOM 2615 O O . LYS A 1 336 ? -10.778 -0.832 -19.172 1.00 82.00 336 LYS A O 1
ATOM 2620 N N . GLU A 1 337 ? -12.737 -0.904 -18.088 1.00 87.75 337 GLU A N 1
ATOM 2621 C CA . GLU A 1 337 ? -13.523 -1.293 -19.262 1.00 87.75 337 GLU A CA 1
ATOM 2622 C C . GLU A 1 337 ? -13.482 -0.181 -20.321 1.00 87.75 337 GLU A C 1
ATOM 2624 O O . GLU A 1 337 ? -13.655 0.997 -20.007 1.00 87.75 337 GLU A O 1
ATOM 2629 N N . VAL A 1 338 ? -13.242 -0.545 -21.587 1.00 90.25 338 VAL A N 1
ATOM 2630 C CA . VAL A 1 338 ? -13.249 0.406 -22.708 1.00 90.25 338 VAL A CA 1
ATOM 2631 C C . VAL A 1 338 ? -14.686 0.786 -23.029 1.00 90.25 338 VAL A C 1
ATOM 2633 O O . VAL A 1 338 ? -15.466 -0.039 -23.500 1.00 90.25 338 VAL A O 1
ATOM 2636 N N . ILE A 1 339 ? -15.013 2.057 -22.828 1.00 89.50 339 ILE A N 1
ATOM 2637 C CA . ILE A 1 339 ? -16.362 2.578 -23.025 1.00 89.50 339 ILE A CA 1
ATOM 2638 C C . ILE A 1 339 ? -16.544 3.112 -24.444 1.00 89.50 339 ILE A C 1
ATOM 2640 O O . ILE A 1 339 ? -17.563 2.878 -25.093 1.00 89.50 339 ILE A O 1
ATOM 2644 N N . HIS A 1 340 ? -15.534 3.813 -24.950 1.00 91.31 340 HIS A N 1
ATOM 2645 C CA . HIS A 1 340 ? -15.502 4.300 -26.320 1.00 91.31 340 HIS A CA 1
ATOM 2646 C C . HIS A 1 340 ? -14.064 4.321 -26.826 1.00 91.31 340 HIS A C 1
ATOM 2648 O O . HIS A 1 340 ? -13.127 4.551 -26.064 1.00 91.31 340 HIS A O 1
ATOM 2654 N N . SER A 1 341 ? -13.870 4.103 -28.121 1.00 93.62 341 SER A N 1
ATOM 2655 C CA . SER A 1 341 ? -12.571 4.314 -28.739 1.00 93.62 341 SER A CA 1
ATOM 2656 C C . SER A 1 341 ? -12.733 4.762 -30.178 1.00 93.62 341 SER A C 1
ATOM 2658 O O . SER A 1 341 ? -13.482 4.159 -30.947 1.00 93.62 341 SER A O 1
ATOM 2660 N N . GLU A 1 342 ? -11.977 5.788 -30.540 1.00 95.12 342 GLU A N 1
ATOM 2661 C CA . GLU A 1 342 ? -11.870 6.272 -31.905 1.00 95.12 342 GLU A CA 1
ATOM 2662 C C . GLU A 1 342 ? -10.410 6.189 -32.356 1.00 95.12 342 GLU A C 1
ATOM 2664 O O . GLU A 1 342 ? -9.484 6.430 -31.579 1.00 95.12 342 GLU A O 1
ATOM 2669 N N . ARG A 1 343 ? -10.188 5.826 -33.624 1.00 94.81 343 ARG A N 1
ATOM 2670 C CA . ARG A 1 343 ? -8.848 5.734 -34.213 1.00 94.81 343 ARG A CA 1
ATOM 2671 C C . ARG A 1 343 ? -8.812 6.443 -35.558 1.00 94.81 343 ARG A C 1
ATOM 2673 O O . ARG A 1 343 ? -9.611 6.158 -36.447 1.00 94.81 343 ARG A O 1
ATOM 2680 N N . LEU A 1 344 ? -7.826 7.311 -35.738 1.00 94.44 344 LEU A N 1
ATOM 2681 C CA . LEU A 1 344 ? -7.578 8.049 -36.969 1.00 94.44 344 LEU A CA 1
ATOM 2682 C C . LEU A 1 344 ? -6.318 7.538 -37.660 1.00 94.44 344 LEU A C 1
ATOM 2684 O O . LEU A 1 344 ? -5.291 7.285 -37.031 1.00 94.44 344 LEU A O 1
ATOM 2688 N N . LYS A 1 345 ? -6.387 7.438 -38.989 1.00 93.00 345 LYS A N 1
ATOM 2689 C CA . LYS A 1 345 ? -5.238 7.117 -39.838 1.00 93.00 345 LYS A CA 1
ATOM 2690 C C . LYS A 1 345 ? -4.598 8.398 -40.361 1.00 93.00 345 LYS A C 1
ATOM 2692 O O . LYS A 1 345 ? -5.252 9.193 -41.038 1.00 93.00 345 LYS A O 1
ATOM 2697 N N . LYS A 1 346 ? -3.303 8.566 -40.124 1.00 90.31 346 LYS A N 1
ATOM 2698 C CA . LYS A 1 346 ? -2.465 9.611 -40.721 1.00 90.31 346 LYS A CA 1
ATOM 2699 C C . LYS A 1 346 ? -1.289 8.983 -41.461 1.00 90.31 346 LYS A C 1
ATOM 2701 O O . LYS A 1 346 ? -1.027 7.782 -41.384 1.00 90.31 346 LYS A O 1
ATOM 2706 N N . THR A 1 347 ? -0.598 9.805 -42.238 1.00 85.12 347 THR A N 1
ATOM 2707 C CA . THR A 1 347 ? 0.558 9.373 -43.016 1.00 85.12 347 THR A CA 1
ATOM 2708 C C . THR A 1 347 ? 1.656 10.421 -42.919 1.00 85.12 347 THR A C 1
ATOM 2710 O O . THR A 1 347 ? 1.392 11.599 -43.154 1.00 85.12 347 THR A O 1
ATOM 2713 N N . VAL A 1 348 ? 2.876 9.998 -42.593 1.00 83.25 348 VAL A N 1
ATOM 2714 C CA . VAL A 1 348 ? 4.039 10.870 -42.355 1.00 83.25 348 VAL A CA 1
ATOM 2715 C C . VAL A 1 348 ? 5.212 10.426 -43.208 1.00 83.25 348 VAL A C 1
ATOM 2717 O O . VAL A 1 348 ? 5.435 9.239 -43.361 1.00 83.25 348 VAL A O 1
ATOM 2720 N N . ALA A 1 349 ? 5.947 11.359 -43.808 1.00 66.69 349 ALA A N 1
ATOM 2721 C CA . ALA A 1 349 ? 6.988 10.998 -44.772 1.00 66.69 349 ALA A CA 1
ATOM 2722 C C . ALA A 1 349 ? 8.410 11.006 -44.195 1.00 66.69 349 ALA A C 1
ATOM 2724 O O . ALA A 1 349 ? 9.261 10.286 -44.700 1.00 66.69 349 ALA A O 1
ATOM 2725 N N . LYS A 1 350 ? 8.721 11.901 -43.244 1.00 66.44 350 LYS A N 1
ATOM 2726 C CA . LYS A 1 350 ? 10.116 12.300 -42.987 1.00 66.44 350 LYS A CA 1
ATOM 2727 C C . LYS A 1 350 ? 10.357 12.793 -41.559 1.00 66.44 350 LYS A C 1
ATOM 2729 O O . LYS A 1 350 ? 11.187 12.222 -40.867 1.00 66.44 350 LYS A O 1
ATOM 2734 N N . ASP A 1 351 ? 9.621 13.817 -41.150 1.00 72.69 351 ASP A N 1
ATOM 2735 C CA . ASP A 1 351 ? 9.662 14.490 -39.851 1.00 72.69 351 ASP A CA 1
ATOM 2736 C C . ASP A 1 351 ? 8.556 15.557 -39.853 1.00 72.69 351 ASP A C 1
ATOM 2738 O O . ASP A 1 351 ? 8.133 16.006 -40.925 1.00 72.69 351 ASP A O 1
ATOM 2742 N N . GLY A 1 352 ? 8.035 15.929 -38.685 1.00 78.44 352 GLY A N 1
ATOM 2743 C CA . GLY A 1 352 ? 7.028 16.987 -38.575 1.00 78.44 352 GLY A CA 1
ATOM 2744 C C . GLY A 1 352 ? 6.020 16.780 -37.453 1.00 78.44 352 GLY A C 1
ATOM 2745 O O . GLY A 1 352 ? 5.994 15.745 -36.791 1.00 78.44 352 GLY A O 1
ATOM 2746 N N . ASN A 1 353 ? 5.171 17.786 -37.252 1.00 85.75 353 ASN A N 1
ATOM 2747 C CA . ASN A 1 353 ? 4.121 17.747 -36.243 1.00 85.75 353 ASN A CA 1
ATOM 2748 C C . ASN A 1 353 ? 2.794 17.319 -36.872 1.00 85.75 353 ASN A C 1
ATOM 2750 O O . ASN A 1 353 ? 2.325 17.918 -37.840 1.00 85.75 353 ASN A O 1
ATOM 2754 N N . LEU A 1 354 ? 2.185 16.292 -36.297 1.00 89.12 354 LEU A N 1
ATOM 2755 C CA . LEU A 1 354 ? 0.793 15.944 -36.506 1.00 89.12 354 LEU A CA 1
ATOM 2756 C C . LEU A 1 354 ? -0.023 16.602 -35.403 1.00 89.12 354 LEU A C 1
ATOM 2758 O O . LEU A 1 354 ? 0.114 16.247 -34.235 1.00 89.12 354 LEU A O 1
ATOM 2762 N N . THR A 1 355 ? -0.889 17.530 -35.781 1.00 92.19 355 THR A N 1
ATOM 2763 C CA . THR A 1 355 ? -1.934 18.036 -34.897 1.00 92.19 355 THR A CA 1
ATOM 2764 C C . THR A 1 355 ? -3.284 17.512 -35.353 1.00 92.19 355 THR A C 1
ATOM 2766 O O . THR A 1 355 ? -3.489 17.178 -36.530 1.00 92.19 355 THR A O 1
ATOM 2769 N N . GLY A 1 356 ? -4.205 17.392 -34.414 1.00 93.81 356 GLY A N 1
ATOM 2770 C CA . GLY A 1 356 ? -5.563 16.985 -34.709 1.00 93.81 356 GLY A CA 1
ATOM 2771 C C . GLY A 1 356 ? -6.425 16.973 -33.466 1.00 93.81 356 GLY A C 1
ATOM 2772 O O . GLY A 1 356 ? -5.980 17.338 -32.379 1.00 93.81 356 GLY A O 1
ATOM 2773 N N . VAL A 1 357 ? -7.667 16.570 -33.688 1.00 95.12 357 VAL A N 1
ATOM 2774 C CA . VAL A 1 357 ? -8.734 16.575 -32.700 1.00 95.12 357 VAL A CA 1
ATOM 2775 C C . VAL A 1 357 ? -9.529 15.281 -32.847 1.00 95.12 357 VAL A C 1
ATOM 2777 O O . VAL A 1 357 ? -9.747 14.832 -33.977 1.00 95.12 357 VAL A O 1
ATOM 2780 N N . PHE A 1 358 ? -9.942 14.700 -31.723 1.00 95.50 358 PHE A N 1
ATOM 2781 C CA . PHE A 1 358 ? -11.049 13.744 -31.651 1.00 95.50 358 PHE A CA 1
ATOM 2782 C C . PHE A 1 358 ? -12.249 14.409 -30.984 1.00 95.50 358 PHE A C 1
ATOM 2784 O O . PHE A 1 358 ? -12.069 15.172 -30.038 1.00 95.50 358 PHE A O 1
ATOM 2791 N N . GLU A 1 359 ? -13.448 14.077 -31.450 1.00 93.62 359 GLU A N 1
ATOM 2792 C CA . GLU A 1 359 ? -14.707 14.473 -30.815 1.00 93.62 359 GLU A CA 1
ATOM 2793 C C . GLU A 1 359 ? -15.294 13.239 -30.143 1.00 93.62 359 GLU A C 1
ATOM 2795 O O . GLU A 1 359 ? -16.031 12.466 -30.761 1.00 93.62 359 GLU A O 1
ATOM 2800 N N . LEU A 1 360 ? -14.918 13.008 -28.885 1.00 91.19 360 LEU A N 1
ATOM 2801 C CA . LEU A 1 360 ? -15.368 11.813 -28.182 1.00 91.19 360 LEU A CA 1
ATOM 2802 C C . LEU A 1 360 ? -16.776 12.044 -27.628 1.00 91.19 360 LEU A C 1
ATOM 2804 O O . LEU A 1 360 ? -17.022 13.065 -26.982 1.00 91.19 360 LEU A O 1
ATOM 2808 N N . PRO A 1 361 ? -17.718 11.119 -27.858 1.00 88.19 361 PRO A N 1
ATOM 2809 C CA . PRO A 1 361 ? -19.119 11.365 -27.576 1.00 88.19 361 PRO A CA 1
ATOM 2810 C C . PRO A 1 361 ? -19.421 11.303 -26.076 1.00 88.19 361 PRO A C 1
ATOM 2812 O O . PRO A 1 361 ? -18.973 10.402 -25.358 1.00 88.19 361 PRO A O 1
ATOM 2815 N N . ASN A 1 362 ? -20.292 12.194 -25.610 1.00 80.75 362 ASN A N 1
ATOM 2816 C CA . ASN A 1 362 ? -20.836 12.154 -24.261 1.00 80.75 362 ASN A CA 1
ATOM 2817 C C . ASN A 1 362 ? -21.939 11.084 -24.128 1.00 80.75 362 ASN A C 1
ATOM 2819 O O . ASN A 1 362 ? -23.126 11.385 -24.080 1.00 80.75 362 ASN A O 1
ATOM 2823 N N . THR A 1 363 ? -21.557 9.808 -24.110 1.00 68.19 363 THR A N 1
ATOM 2824 C CA . THR A 1 363 ? -22.505 8.677 -24.228 1.00 68.19 363 THR A CA 1
ATOM 2825 C C . THR A 1 363 ? -22.702 7.862 -22.946 1.00 68.19 363 THR A C 1
ATOM 2827 O O . THR A 1 363 ? -23.328 6.805 -22.988 1.00 68.19 363 THR A O 1
ATOM 2830 N N . ILE A 1 364 ? -22.184 8.320 -21.801 1.00 64.00 364 ILE A N 1
ATOM 2831 C CA . ILE A 1 364 ? -21.990 7.472 -20.612 1.00 64.00 364 ILE A CA 1
ATOM 2832 C C . ILE A 1 364 ? -22.711 8.057 -19.391 1.00 64.00 364 ILE A C 1
ATOM 2834 O O . ILE A 1 364 ? -22.523 9.220 -19.043 1.00 64.00 364 ILE A O 1
ATOM 2838 N N . ASN A 1 365 ? -23.511 7.214 -18.730 1.00 58.00 365 ASN A N 1
ATOM 2839 C CA . ASN A 1 365 ? -24.400 7.516 -17.601 1.00 58.00 365 ASN A CA 1
ATOM 2840 C C . ASN A 1 365 ? -23.669 8.000 -16.327 1.00 58.00 365 ASN A C 1
ATOM 2842 O O . ASN A 1 365 ? -23.489 7.221 -15.395 1.00 58.00 365 ASN A O 1
ATOM 2846 N N . ASN A 1 366 ? -23.316 9.284 -16.233 1.00 65.25 366 ASN A N 1
ATOM 2847 C CA . ASN A 1 366 ? -22.856 9.938 -14.991 1.00 65.25 366 ASN A CA 1
ATOM 2848 C C . ASN A 1 366 ? -21.564 9.372 -14.353 1.00 65.25 366 ASN A C 1
ATOM 2850 O O . ASN A 1 366 ? -21.319 9.620 -13.172 1.00 65.25 366 ASN A O 1
ATOM 2854 N N . LEU A 1 367 ? -20.740 8.630 -15.103 1.00 70.56 367 LEU A N 1
ATOM 2855 C CA . LEU A 1 367 ? -19.460 8.089 -14.626 1.00 70.56 367 LEU A CA 1
ATOM 2856 C C . LEU A 1 367 ? -18.290 8.973 -15.064 1.00 70.56 367 LEU A C 1
ATOM 2858 O O . LEU A 1 367 ? -18.206 9.345 -16.240 1.00 70.56 367 LEU A O 1
ATOM 2862 N N . ASN A 1 368 ? -17.374 9.259 -14.134 1.00 82.75 368 ASN A N 1
ATOM 2863 C CA . ASN A 1 368 ? -16.047 9.778 -14.469 1.00 82.75 368 ASN A CA 1
ATOM 2864 C C . ASN A 1 368 ? -15.328 8.767 -15.372 1.00 82.75 368 ASN A C 1
ATOM 2866 O O . ASN A 1 368 ? -15.570 7.567 -15.278 1.00 82.75 368 ASN A O 1
ATOM 2870 N N . THR A 1 369 ? -14.454 9.237 -16.254 1.00 87.31 369 THR A N 1
ATOM 2871 C CA . THR A 1 369 ? -13.760 8.381 -17.228 1.00 87.31 369 THR A CA 1
ATOM 2872 C C . THR A 1 369 ? -12.321 8.817 -17.390 1.00 87.31 369 THR A C 1
ATOM 2874 O O . THR A 1 369 ? -12.040 10.005 -17.320 1.00 87.31 369 THR A O 1
ATOM 2877 N N . ASN A 1 370 ? -11.425 7.893 -17.703 1.00 90.81 370 ASN A N 1
ATOM 2878 C CA . ASN A 1 370 ? -10.080 8.236 -18.149 1.00 90.81 370 ASN A CA 1
ATOM 2879 C C . ASN A 1 370 ? -10.034 8.261 -19.674 1.00 90.81 370 ASN A C 1
ATOM 2881 O O . ASN A 1 370 ? -10.588 7.375 -20.322 1.00 90.81 370 ASN A O 1
ATOM 2885 N N . VAL A 1 371 ? -9.364 9.260 -20.244 1.00 92.56 371 VAL A N 1
ATOM 2886 C CA . VAL A 1 371 ? -9.052 9.311 -21.673 1.00 92.56 371 VAL A CA 1
ATOM 2887 C C . VAL A 1 371 ? -7.572 9.015 -21.843 1.00 92.56 371 VAL A C 1
ATOM 2889 O O . VAL A 1 371 ? -6.724 9.816 -21.455 1.00 92.56 371 VAL A O 1
ATOM 2892 N N . GLU A 1 372 ? -7.263 7.861 -22.422 1.00 95.06 372 GLU A N 1
ATOM 2893 C CA . GLU A 1 372 ? -5.914 7.501 -22.842 1.00 95.06 372 GLU A CA 1
ATOM 2894 C C . GLU A 1 372 ? -5.737 7.802 -24.329 1.00 95.06 372 GLU A C 1
ATOM 2896 O O . GLU A 1 372 ? -6.610 7.494 -25.149 1.00 95.06 372 GLU A O 1
ATOM 2901 N N . MET A 1 373 ? -4.586 8.366 -24.694 1.00 94.75 373 MET A N 1
ATOM 2902 C CA . MET A 1 373 ? -4.212 8.527 -26.093 1.00 94.75 373 MET A CA 1
ATOM 2903 C C . MET A 1 373 ? -2.999 7.672 -26.440 1.00 94.75 373 MET A C 1
ATOM 2905 O O . MET A 1 373 ? -1.951 7.788 -25.811 1.00 94.75 373 MET A O 1
ATOM 2909 N N . THR A 1 374 ? -3.115 6.867 -27.494 1.00 93.62 374 THR A N 1
ATOM 2910 C CA . THR A 1 374 ? -2.025 6.037 -28.012 1.00 93.62 374 THR A CA 1
ATOM 2911 C C . THR A 1 374 ? -1.739 6.332 -29.480 1.00 93.62 374 THR A C 1
ATOM 2913 O O . THR A 1 374 ? -2.583 6.811 -30.247 1.00 93.62 374 THR A O 1
ATOM 2916 N N . VAL A 1 375 ? -0.508 6.056 -29.894 1.00 92.25 375 VAL A N 1
ATOM 2917 C CA . VAL A 1 375 ? -0.039 6.186 -31.270 1.00 92.25 375 VAL A CA 1
ATOM 2918 C C . VAL A 1 375 ? 0.599 4.878 -31.695 1.00 92.25 375 VAL A C 1
ATOM 2920 O O . VAL A 1 375 ? 1.579 4.441 -31.106 1.00 92.25 375 VAL A O 1
ATOM 2923 N N . THR A 1 376 ? 0.087 4.269 -32.758 1.00 90.06 376 THR A N 1
ATOM 2924 C CA . THR A 1 376 ? 0.695 3.093 -33.379 1.00 90.06 376 THR A CA 1
ATOM 2925 C C . THR A 1 376 ? 1.505 3.502 -34.600 1.00 90.06 376 THR A C 1
ATOM 2927 O O . THR A 1 376 ? 0.957 4.030 -35.575 1.00 90.06 376 THR A O 1
ATOM 2930 N N . ILE A 1 377 ? 2.803 3.217 -34.576 1.00 85.69 377 ILE A N 1
ATOM 2931 C CA . ILE A 1 377 ? 3.738 3.468 -35.675 1.00 85.69 377 ILE A CA 1
ATOM 2932 C C . ILE A 1 377 ? 4.668 2.261 -35.836 1.00 85.69 377 ILE A C 1
ATOM 2934 O O . ILE A 1 377 ? 5.082 1.655 -34.854 1.00 85.69 377 ILE A O 1
ATOM 2938 N N . LEU A 1 378 ? 4.959 1.858 -37.079 1.00 82.19 378 LEU A N 1
ATOM 2939 C CA . LEU A 1 378 ? 5.765 0.660 -37.394 1.00 82.19 378 LEU A CA 1
ATOM 2940 C C . LEU A 1 378 ? 5.248 -0.656 -36.770 1.00 82.19 378 LEU A C 1
ATOM 2942 O O . LEU A 1 378 ? 5.996 -1.628 -36.674 1.00 82.19 378 LEU A O 1
ATOM 2946 N N . GLY A 1 379 ? 3.968 -0.696 -36.393 1.00 79.94 379 GLY A N 1
ATOM 2947 C CA . GLY A 1 379 ? 3.334 -1.831 -35.721 1.00 79.94 379 GLY A CA 1
ATOM 2948 C C . GLY A 1 379 ? 3.351 -1.754 -34.195 1.00 79.94 379 GLY A C 1
ATOM 2949 O O . GLY A 1 379 ? 2.583 -2.477 -33.589 1.00 79.94 379 GLY A O 1
ATOM 2950 N N . LYS A 1 380 ? 4.130 -0.857 -33.579 1.00 85.25 380 LYS A N 1
ATOM 2951 C CA . LYS A 1 380 ? 4.203 -0.687 -32.120 1.00 85.25 380 LYS A CA 1
ATOM 2952 C C . LYS A 1 380 ? 3.254 0.412 -31.649 1.00 85.25 380 LYS A C 1
ATOM 2954 O O . LYS A 1 380 ? 3.283 1.514 -32.199 1.00 85.25 380 LYS A O 1
ATOM 2959 N N . GLU A 1 381 ? 2.427 0.123 -30.649 1.00 89.00 381 GLU A N 1
ATOM 2960 C CA . GLU A 1 381 ? 1.627 1.121 -29.930 1.00 89.00 381 GLU A CA 1
ATOM 2961 C C . GLU A 1 381 ? 2.455 1.830 -28.841 1.00 89.00 381 GLU A C 1
ATOM 2963 O O . GLU A 1 381 ? 3.239 1.203 -28.132 1.00 89.00 381 GLU A O 1
ATOM 2968 N N . ILE A 1 382 ? 2.307 3.154 -28.742 1.00 85.88 382 ILE A N 1
ATOM 2969 C CA . ILE A 1 382 ? 3.031 4.048 -27.827 1.00 85.88 382 ILE A CA 1
ATOM 2970 C C . ILE A 1 382 ? 2.002 4.931 -27.113 1.00 85.88 382 ILE A C 1
ATOM 2972 O O . ILE A 1 382 ? 1.238 5.627 -27.782 1.00 85.88 382 ILE A O 1
ATOM 2976 N N . SER A 1 383 ? 1.985 4.937 -25.778 1.00 87.69 383 SER A N 1
ATOM 2977 C CA . SER A 1 383 ? 1.088 5.806 -25.000 1.00 87.69 383 SER A CA 1
ATOM 2978 C C . SER A 1 383 ? 1.610 7.249 -24.961 1.00 87.69 383 SER A C 1
ATOM 2980 O O . SER A 1 383 ? 2.805 7.488 -24.781 1.00 87.69 383 SER A O 1
ATOM 2982 N N . LEU A 1 384 ? 0.715 8.222 -25.147 1.00 88.81 384 LEU A N 1
ATOM 2983 C CA . LEU A 1 384 ? 0.975 9.655 -24.957 1.00 88.81 384 LEU A CA 1
ATOM 2984 C C . LEU A 1 384 ? 0.555 10.142 -23.563 1.00 88.81 384 LEU A C 1
ATOM 2986 O O . LEU A 1 384 ? 0.721 11.322 -23.258 1.00 88.81 384 LEU A O 1
ATOM 2990 N N . GLY A 1 385 ? -0.004 9.252 -22.740 1.00 88.00 385 GLY A N 1
ATOM 2991 C CA . GLY A 1 385 ? -0.510 9.546 -21.406 1.00 88.00 385 GLY A CA 1
ATOM 2992 C C . GLY A 1 385 ? -2.015 9.322 -21.272 1.00 88.00 385 GLY A C 1
ATOM 2993 O O . GLY A 1 385 ? -2.719 8.982 -22.224 1.00 88.00 385 GLY A O 1
ATOM 2994 N N . THR A 1 386 ? -2.498 9.540 -20.054 1.00 90.38 386 THR A N 1
ATOM 2995 C CA . THR A 1 386 ? -3.909 9.443 -19.673 1.00 90.38 386 THR A CA 1
ATOM 2996 C C . THR A 1 386 ? -4.314 10.718 -18.940 1.00 90.38 386 THR A C 1
ATOM 2998 O O . THR A 1 386 ? -3.545 11.213 -18.119 1.00 90.38 386 THR A O 1
ATOM 3001 N N . GLN A 1 387 ? -5.507 11.244 -19.219 1.00 87.25 387 GLN A N 1
ATOM 3002 C CA . GLN A 1 387 ? -6.095 12.369 -18.485 1.00 87.25 387 GLN A CA 1
ATOM 3003 C C . GLN A 1 387 ? -7.469 11.981 -17.926 1.00 87.25 387 GLN A C 1
ATOM 3005 O O . GLN A 1 387 ? -8.247 11.334 -18.636 1.00 87.25 387 GLN A O 1
ATOM 3010 N N . PRO A 1 388 ? -7.792 12.355 -16.675 1.00 86.62 388 PRO A N 1
ATOM 3011 C CA . PRO A 1 388 ? -9.119 12.129 -16.124 1.00 86.62 388 PRO A CA 1
ATOM 3012 C C . PRO A 1 388 ? -10.118 13.095 -16.763 1.00 86.62 388 PRO A C 1
ATOM 3014 O O . PRO A 1 388 ? -9.815 14.266 -16.964 1.00 86.62 388 PRO A O 1
ATOM 3017 N N . MET A 1 389 ? -11.323 12.620 -17.039 1.00 86.12 389 MET A N 1
ATOM 3018 C CA . MET A 1 389 ? -12.474 13.428 -17.423 1.00 86.12 389 MET A CA 1
ATOM 3019 C C . MET A 1 389 ? -13.566 13.245 -16.370 1.00 86.12 389 MET A C 1
ATOM 3021 O O . MET A 1 389 ? -14.004 12.120 -16.101 1.00 86.12 389 MET A O 1
ATOM 3025 N N . VAL A 1 390 ? -14.009 14.350 -15.777 1.00 84.25 390 VAL A N 1
ATOM 3026 C CA . VAL A 1 390 ? -14.990 14.348 -14.683 1.00 84.25 390 VAL A CA 1
ATOM 3027 C C . VAL A 1 390 ? -16.375 14.699 -15.206 1.00 84.25 390 VAL A C 1
ATOM 3029 O O . VAL A 1 390 ? -16.527 15.490 -16.135 1.00 84.25 390 VAL A O 1
ATOM 3032 N N . ARG A 1 391 ? -17.413 14.093 -14.632 1.00 82.50 391 ARG A N 1
ATOM 3033 C CA . ARG A 1 391 ? -18.807 14.398 -14.966 1.00 82.50 391 ARG A CA 1
ATOM 3034 C C . ARG A 1 391 ? -19.395 15.373 -13.974 1.00 82.50 391 ARG A C 1
ATOM 3036 O O . ARG A 1 391 ? -19.467 15.057 -12.792 1.00 82.50 391 ARG A O 1
ATOM 3043 N N . ILE A 1 392 ? -19.883 16.498 -14.492 1.00 82.25 392 ILE A N 1
ATOM 3044 C CA . ILE A 1 392 ? -20.662 17.449 -13.702 1.00 82.25 392 ILE A CA 1
ATOM 3045 C C . ILE A 1 392 ? -22.072 16.876 -13.560 1.00 82.25 392 ILE A C 1
ATOM 3047 O O . ILE A 1 392 ? -22.788 16.688 -14.554 1.00 82.25 392 ILE A O 1
ATOM 3051 N N . LYS A 1 393 ? -22.465 16.560 -12.327 1.00 79.94 393 LYS A N 1
ATOM 3052 C CA . LYS A 1 393 ? -23.786 15.993 -12.031 1.00 79.94 393 LYS A CA 1
ATOM 3053 C C . LYS A 1 393 ? -24.854 17.087 -12.034 1.00 79.94 393 LYS A C 1
ATOM 3055 O O . LYS A 1 393 ? -24.682 18.148 -11.445 1.00 79.94 393 LYS A O 1
ATOM 3060 N N . GLY A 1 394 ? -25.981 16.808 -12.691 1.00 77.81 394 GLY A N 1
ATOM 3061 C CA . GLY A 1 394 ? -27.150 17.686 -12.641 1.00 77.81 394 GLY A CA 1
ATOM 3062 C C . GLY A 1 394 ? -27.851 17.622 -11.284 1.00 77.81 394 GLY A C 1
ATOM 3063 O O . GLY A 1 394 ? -27.863 16.575 -10.634 1.00 77.81 394 GLY A O 1
ATOM 3064 N N . THR A 1 395 ? -28.470 18.730 -10.888 1.00 84.56 395 THR A N 1
ATOM 3065 C CA . THR A 1 395 ? -29.294 18.818 -9.679 1.00 84.56 395 THR A CA 1
ATOM 3066 C C . THR A 1 395 ? -30.605 18.061 -9.871 1.00 84.56 395 THR A C 1
ATOM 3068 O O . THR A 1 395 ? -31.351 18.327 -10.814 1.00 84.56 395 THR A O 1
ATOM 3071 N N . GLY A 1 396 ? -30.891 17.109 -8.987 1.00 84.69 396 GLY A N 1
ATOM 3072 C CA . GLY A 1 396 ? -32.182 16.426 -8.916 1.00 84.69 396 GLY A CA 1
ATOM 3073 C C . GLY A 1 396 ? -33.122 17.059 -7.889 1.00 84.69 396 GLY A C 1
ATOM 3074 O O . GLY A 1 396 ? -32.706 17.866 -7.063 1.00 84.69 396 GLY A O 1
ATOM 3075 N N . SER A 1 397 ? -34.396 16.660 -7.928 1.00 84.69 397 SER A N 1
ATOM 3076 C CA . SER A 1 397 ? -35.422 17.108 -6.975 1.00 84.69 397 SER A CA 1
ATOM 3077 C C . SER A 1 397 ? -35.422 16.331 -5.657 1.00 84.69 397 SER A C 1
ATOM 3079 O O . SER A 1 397 ? -35.848 16.865 -4.639 1.00 84.69 397 SER A O 1
ATOM 3081 N N . GLU A 1 398 ? -34.972 15.073 -5.673 1.00 88.25 398 GLU A N 1
ATOM 3082 C CA . GLU A 1 398 ? -34.885 14.247 -4.463 1.00 88.25 398 GLU A CA 1
ATOM 3083 C C . GLU A 1 398 ? -33.752 14.742 -3.549 1.00 88.25 398 GLU A C 1
ATOM 3085 O O . GLU A 1 398 ? -32.702 15.129 -4.075 1.00 88.25 398 GLU A O 1
ATOM 3090 N N . PRO A 1 399 ? -33.903 14.699 -2.210 1.00 86.56 399 PRO A N 1
ATOM 3091 C CA . PRO A 1 399 ? -32.923 15.236 -1.266 1.00 86.56 399 PRO A CA 1
ATOM 3092 C C . PRO A 1 399 ? -31.489 14.769 -1.529 1.00 86.56 399 PRO A C 1
ATOM 3094 O O . PRO A 1 399 ? -30.572 15.584 -1.556 1.00 86.56 399 PRO A O 1
ATOM 3097 N N . GLU A 1 400 ? -31.278 13.484 -1.800 1.00 89.06 400 GLU A N 1
ATOM 3098 C CA . GLU A 1 400 ? -29.965 12.893 -2.075 1.00 89.06 400 GLU A CA 1
ATOM 3099 C C . GLU A 1 400 ? -29.383 13.235 -3.455 1.00 89.06 400 GLU A C 1
ATOM 3101 O O . GLU A 1 400 ? -28.245 12.880 -3.760 1.00 89.06 400 GLU A O 1
ATOM 3106 N N . ASN A 1 401 ? -30.155 13.912 -4.304 1.00 89.06 401 ASN A N 1
ATOM 3107 C CA . ASN A 1 401 ? -29.725 14.423 -5.602 1.00 89.06 401 ASN A CA 1
ATOM 3108 C C . ASN A 1 401 ? -29.706 15.964 -5.640 1.00 89.06 401 ASN A C 1
ATOM 3110 O O . ASN A 1 401 ? -29.323 16.535 -6.663 1.00 89.06 401 ASN A O 1
ATOM 3114 N N . GLN A 1 402 ? -30.081 16.643 -4.549 1.00 92.31 402 GLN A N 1
ATOM 3115 C CA . GLN A 1 402 ? -29.972 18.096 -4.420 1.00 92.31 402 GLN A CA 1
ATOM 3116 C C . GLN A 1 402 ? -28.513 18.503 -4.186 1.00 92.31 402 GLN A C 1
ATOM 3118 O O . GLN A 1 402 ? -28.056 18.697 -3.058 1.00 92.31 402 GLN A O 1
ATOM 3123 N N . LEU A 1 403 ? -27.784 18.623 -5.293 1.00 92.69 403 LEU A N 1
ATOM 3124 C CA . LEU A 1 403 ? -26.418 19.126 -5.349 1.00 92.69 403 LEU A CA 1
ATOM 3125 C C . LEU A 1 403 ? -26.244 20.122 -6.501 1.00 92.69 403 LEU A C 1
ATOM 3127 O O . LEU A 1 403 ? -26.842 19.959 -7.565 1.00 92.69 403 LEU A O 1
ATOM 3131 N N . ILE A 1 404 ? -25.397 21.124 -6.296 1.00 92.94 404 ILE A N 1
ATOM 3132 C CA . ILE A 1 404 ? -24.837 21.988 -7.335 1.00 92.94 404 ILE A CA 1
ATOM 3133 C C . ILE A 1 404 ? -23.375 21.592 -7.479 1.00 92.94 404 ILE A C 1
ATOM 3135 O O . ILE A 1 404 ? -22.557 21.896 -6.610 1.00 92.94 404 ILE A O 1
ATOM 3139 N N . ASP A 1 405 ? -23.061 20.875 -8.553 1.00 89.50 405 ASP A N 1
ATOM 3140 C CA . ASP A 1 405 ? -21.700 20.452 -8.855 1.00 89.50 405 ASP A CA 1
ATOM 3141 C C . ASP A 1 405 ? -20.927 21.637 -9.437 1.00 89.50 405 ASP A C 1
ATOM 3143 O O . ASP A 1 405 ? -21.285 22.200 -10.474 1.00 89.50 4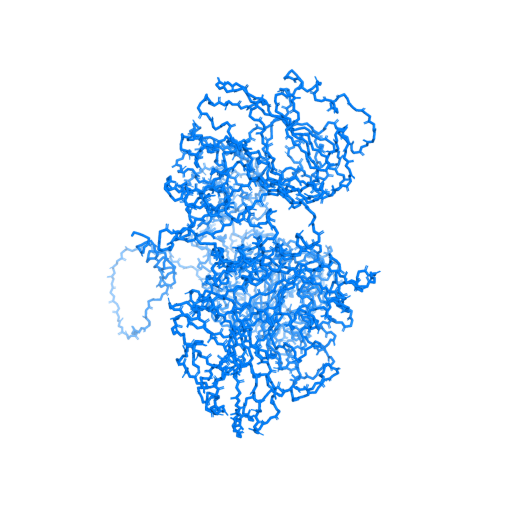05 ASP A O 1
ATOM 3147 N N . LEU A 1 406 ? -19.888 22.050 -8.721 1.00 91.25 406 LEU A N 1
ATOM 3148 C CA . LEU A 1 406 ? -19.081 23.218 -9.040 1.00 91.25 406 LEU A CA 1
ATOM 3149 C C . LEU A 1 406 ? -17.730 22.829 -9.663 1.00 91.25 406 LEU A C 1
ATOM 3151 O O . LEU A 1 406 ? -16.906 23.718 -9.896 1.00 91.25 406 LEU A O 1
ATOM 3155 N N . MET A 1 407 ? -17.506 21.555 -10.007 1.00 87.38 407 MET A N 1
ATOM 3156 C CA . MET A 1 407 ? -16.372 21.128 -10.838 1.00 87.38 407 MET A CA 1
ATOM 3157 C C . MET A 1 407 ? -16.453 21.751 -12.238 1.00 87.38 407 MET A C 1
ATOM 3159 O O . MET A 1 407 ? -17.543 21.936 -12.784 1.00 87.38 407 MET A O 1
ATOM 3163 N N . GLY A 1 408 ? -15.315 22.076 -12.847 1.00 85.06 408 GLY A N 1
ATOM 3164 C CA . GLY A 1 408 ? -15.253 22.579 -14.222 1.00 85.06 408 GLY A CA 1
ATOM 3165 C C . GLY A 1 408 ? -14.481 23.882 -14.382 1.00 85.06 408 GLY A C 1
ATOM 3166 O O . GLY A 1 408 ? -13.510 24.110 -13.675 1.00 85.06 408 GLY A O 1
ATOM 3167 N N . ASP A 1 409 ? -14.918 24.725 -15.316 1.00 88.50 409 ASP A N 1
ATOM 3168 C CA . ASP A 1 409 ? -14.296 26.008 -15.661 1.00 88.50 409 ASP A CA 1
ATOM 3169 C C . ASP A 1 409 ? -14.353 27.036 -14.524 1.00 88.50 409 ASP A C 1
ATOM 3171 O O . ASP A 1 409 ? -15.425 27.555 -14.201 1.00 88.50 409 ASP A O 1
ATOM 3175 N N . TRP A 1 410 ? -13.195 27.411 -13.986 1.00 93.56 410 TRP A N 1
ATOM 3176 C CA . TRP A 1 410 ? -13.030 28.529 -13.054 1.00 93.56 410 TRP A CA 1
ATOM 3177 C C . TRP A 1 410 ? -12.100 29.588 -13.633 1.00 93.56 410 TRP A C 1
ATOM 3179 O O . TRP A 1 410 ? -11.138 29.280 -14.329 1.00 93.56 410 TRP A O 1
ATOM 3189 N N . LYS A 1 411 ? -12.347 30.851 -13.304 1.00 96.75 411 LYS A N 1
ATOM 3190 C CA . LYS A 1 411 ? -11.447 31.968 -13.593 1.00 96.75 411 LYS A CA 1
ATOM 3191 C C . LYS A 1 411 ? -10.351 32.034 -12.548 1.00 96.75 411 LYS A C 1
ATOM 3193 O O . LYS A 1 411 ? -10.657 32.028 -11.359 1.00 96.75 411 LYS A O 1
ATOM 3198 N N . PHE A 1 412 ? -9.096 32.109 -12.978 1.00 96.69 412 PHE A N 1
ATOM 3199 C CA . PHE A 1 412 ? -7.951 31.998 -12.079 1.00 96.69 412 PHE A CA 1
ATOM 3200 C C . PHE A 1 412 ? -6.904 33.087 -12.276 1.00 96.69 412 PHE A C 1
ATOM 3202 O O . PHE A 1 412 ? -6.547 33.438 -13.400 1.00 96.69 412 PHE A O 1
ATOM 3209 N N . ASN A 1 413 ? -6.371 33.583 -11.159 1.00 96.62 413 ASN A N 1
ATOM 3210 C CA . ASN A 1 413 ? -5.247 34.509 -11.162 1.00 96.62 413 ASN A CA 1
ATOM 3211 C C . ASN A 1 413 ? -4.386 34.365 -9.899 1.00 96.62 413 ASN A C 1
ATOM 3213 O O . ASN A 1 413 ? -4.839 34.660 -8.786 1.00 96.62 413 ASN A O 1
ATOM 3217 N N . ALA A 1 414 ? -3.125 33.969 -10.081 1.00 95.12 414 ALA A N 1
ATOM 3218 C CA . ALA A 1 414 ? -2.077 34.055 -9.068 1.00 95.12 414 ALA A CA 1
ATOM 3219 C C . ALA A 1 414 ? -1.580 35.507 -8.966 1.00 95.12 414 ALA A C 1
ATOM 3221 O O . ALA A 1 414 ? -0.657 35.938 -9.655 1.00 95.12 414 ALA A O 1
ATOM 3222 N N . TYR A 1 415 ? -2.246 36.296 -8.125 1.00 94.31 415 TYR A N 1
ATOM 3223 C CA . TYR A 1 415 ? -2.176 37.754 -8.208 1.00 94.31 415 TYR A CA 1
ATOM 3224 C C . TYR A 1 415 ? -1.113 38.391 -7.301 1.00 94.31 415 TYR A C 1
ATOM 3226 O O . TYR A 1 415 ? -0.753 39.551 -7.507 1.00 94.31 415 TYR A O 1
ATOM 3234 N N . LYS A 1 416 ? -0.630 37.681 -6.270 1.00 91.75 416 LYS A N 1
ATOM 3235 C CA . LYS A 1 416 ? 0.314 38.239 -5.286 1.00 91.75 416 LYS A CA 1
ATOM 3236 C C . LYS A 1 416 ? 1.285 37.180 -4.755 1.00 91.75 416 LYS A C 1
ATOM 3238 O O . LYS A 1 416 ? 0.811 36.234 -4.139 1.00 91.75 416 LYS A O 1
ATOM 3243 N N . PRO A 1 417 ? 2.618 37.335 -4.882 1.00 89.94 417 PRO A N 1
ATOM 3244 C CA . PRO A 1 417 ? 3.575 36.403 -4.278 1.00 89.94 417 PRO A CA 1
ATOM 3245 C C . PRO A 1 417 ? 3.487 36.419 -2.744 1.00 89.94 417 PRO A C 1
ATOM 3247 O O . PRO A 1 417 ? 2.997 37.391 -2.159 1.00 89.94 417 PRO A O 1
ATOM 3250 N N . TYR A 1 418 ? 3.984 35.374 -2.078 1.00 86.31 418 TYR A N 1
ATOM 3251 C CA . TYR A 1 418 ? 3.887 35.232 -0.618 1.00 86.31 418 TYR A CA 1
ATOM 3252 C C . TYR A 1 418 ? 4.719 36.295 0.122 1.00 86.31 418 TYR A C 1
ATOM 3254 O O . TYR A 1 418 ? 5.889 36.108 0.452 1.00 86.31 418 TYR A O 1
ATOM 3262 N N . THR A 1 419 ? 4.106 37.457 0.346 1.00 82.31 419 THR A N 1
ATOM 3263 C CA . THR A 1 419 ? 4.702 38.634 0.982 1.00 82.31 419 THR A CA 1
ATOM 3264 C C . THR A 1 419 ? 3.662 39.358 1.838 1.00 82.31 419 THR A C 1
ATOM 3266 O O . THR A 1 419 ? 2.454 39.243 1.608 1.00 82.31 419 THR A O 1
ATOM 3269 N N . ASN A 1 420 ? 4.136 40.149 2.803 1.00 78.06 420 ASN A N 1
ATOM 3270 C CA . ASN A 1 420 ? 3.283 40.985 3.654 1.00 78.06 420 ASN A CA 1
ATOM 3271 C C . ASN A 1 420 ? 2.851 42.300 2.983 1.00 78.06 420 ASN A C 1
ATOM 3273 O O . ASN A 1 420 ? 2.173 43.108 3.615 1.00 78.06 420 ASN A O 1
ATOM 3277 N N . GLU A 1 421 ? 3.236 42.533 1.726 1.00 85.56 421 GLU A N 1
ATOM 3278 C CA . GLU A 1 421 ? 2.836 43.736 1.003 1.00 85.56 421 GLU A CA 1
ATOM 3279 C C . GLU A 1 421 ? 1.331 43.679 0.673 1.00 85.56 421 GLU A C 1
ATOM 3281 O O . GLU A 1 421 ? 0.823 42.634 0.236 1.00 85.56 421 GLU A O 1
ATOM 3286 N N . PRO A 1 422 ? 0.582 44.771 0.908 1.00 86.50 422 PRO A N 1
ATOM 3287 C CA . PRO A 1 422 ? -0.837 44.826 0.593 1.00 86.50 422 PRO A CA 1
ATOM 3288 C C . PRO A 1 422 ? -1.053 44.876 -0.923 1.00 86.50 422 PRO A C 1
ATOM 3290 O O . PRO A 1 422 ? -0.343 45.576 -1.644 1.00 86.50 422 PRO A O 1
ATOM 3293 N N . HIS A 1 423 ? -2.079 44.178 -1.400 1.00 92.88 423 HIS A N 1
ATOM 3294 C CA . HIS A 1 423 ? -2.523 44.224 -2.791 1.00 92.88 423 HIS A CA 1
ATOM 3295 C C . HIS A 1 423 ? -4.016 44.568 -2.861 1.00 92.88 423 HIS A C 1
ATOM 3297 O O . HIS A 1 423 ? -4.779 44.226 -1.959 1.00 92.88 423 HIS A O 1
ATOM 3303 N N . GLU A 1 424 ? -4.468 45.228 -3.930 1.00 93.06 424 GLU A N 1
ATOM 3304 C CA . GLU A 1 424 ? -5.874 45.649 -4.056 1.00 93.06 424 GLU A CA 1
ATOM 3305 C C . GLU A 1 424 ? -6.840 44.455 -4.004 1.00 93.06 424 GLU A C 1
ATOM 3307 O O . GLU A 1 424 ? -7.857 44.513 -3.315 1.00 93.06 424 GLU A O 1
ATOM 3312 N N . LEU A 1 425 ? -6.469 43.342 -4.640 1.00 93.31 425 LEU A N 1
ATOM 3313 C CA . LEU A 1 425 ? -7.225 42.080 -4.630 1.00 93.31 425 LEU A CA 1
ATOM 3314 C C . LEU A 1 425 ? -7.166 41.301 -3.302 1.00 93.31 425 LEU A C 1
ATOM 3316 O O . LEU A 1 425 ? -7.714 40.207 -3.221 1.00 93.31 425 LEU A O 1
ATOM 3320 N N . ASP A 1 426 ? -6.541 41.834 -2.246 1.00 91.56 426 ASP A N 1
ATOM 3321 C CA . ASP A 1 426 ? -6.696 41.264 -0.899 1.00 91.56 426 ASP A CA 1
ATOM 3322 C C . ASP A 1 426 ? -8.099 41.535 -0.318 1.00 91.56 426 ASP A C 1
ATOM 3324 O O . ASP A 1 426 ? -8.502 40.889 0.649 1.00 91.56 426 ASP A O 1
ATOM 3328 N N . LYS A 1 427 ? -8.857 42.475 -0.905 1.00 90.94 427 LYS A N 1
ATOM 3329 C CA . LYS A 1 427 ? -10.231 42.820 -0.514 1.00 90.94 427 LYS A CA 1
ATOM 3330 C C . LYS A 1 427 ? -11.237 42.250 -1.510 1.00 90.94 427 LYS A C 1
ATOM 3332 O O . LYS A 1 427 ? -11.164 42.566 -2.694 1.00 90.94 427 LYS A O 1
ATOM 3337 N N . ILE A 1 428 ? -12.217 41.494 -1.012 1.00 92.06 428 ILE A N 1
ATOM 3338 C CA . ILE A 1 428 ? -13.283 40.903 -1.838 1.00 92.06 428 ILE A CA 1
ATOM 3339 C C . ILE A 1 428 ? -14.093 41.957 -2.613 1.00 92.06 428 ILE A C 1
ATOM 3341 O O . ILE A 1 428 ? -14.468 41.710 -3.752 1.00 92.06 428 ILE A O 1
ATOM 3345 N N . ASP A 1 429 ? -14.276 43.160 -2.058 1.00 92.88 429 ASP A N 1
ATOM 3346 C CA . ASP A 1 429 ? -15.005 44.259 -2.715 1.00 92.88 429 ASP A CA 1
ATOM 3347 C C . ASP A 1 429 ? -14.374 44.712 -4.045 1.00 92.88 429 ASP A C 1
ATOM 3349 O O . ASP A 1 429 ? -15.051 45.314 -4.876 1.00 92.88 429 ASP A O 1
ATOM 3353 N N . ASN A 1 430 ? -13.084 44.425 -4.255 1.00 94.44 430 ASN A N 1
ATOM 3354 C CA . ASN A 1 430 ? -12.363 44.757 -5.485 1.00 94.44 430 ASN A CA 1
ATOM 3355 C C . ASN A 1 430 ? -12.411 43.628 -6.532 1.00 94.44 430 ASN A C 1
ATOM 3357 O O . ASN A 1 430 ? -11.876 43.789 -7.627 1.00 94.44 430 ASN A O 1
ATOM 3361 N N . LEU A 1 431 ? -13.015 42.480 -6.212 1.00 94.25 431 LEU A N 1
ATOM 3362 C CA . LEU A 1 431 ? -13.132 41.323 -7.101 1.00 94.25 431 LEU A CA 1
ATOM 3363 C C . LEU A 1 431 ? -14.438 41.390 -7.913 1.00 94.25 431 LEU A C 1
ATOM 3365 O O . LEU A 1 431 ? -15.337 40.564 -7.757 1.00 94.25 431 LEU A O 1
ATOM 3369 N N . THR A 1 432 ? -14.566 42.404 -8.766 1.00 94.19 432 THR A N 1
ATOM 3370 C CA . THR A 1 432 ? -15.756 42.634 -9.603 1.00 94.19 432 THR A CA 1
ATOM 3371 C C . THR A 1 432 ? -15.717 41.825 -10.909 1.00 94.19 432 THR A C 1
ATOM 3373 O O . THR A 1 432 ? -14.654 41.387 -11.347 1.00 94.19 432 THR A O 1
ATOM 3376 N N . GLU A 1 433 ? -16.871 41.612 -11.554 1.00 93.56 433 GLU A N 1
ATOM 3377 C CA . GLU A 1 433 ? -16.989 40.802 -12.788 1.00 93.56 433 GLU A CA 1
ATOM 3378 C C . GLU A 1 433 ? -16.093 41.297 -13.932 1.00 93.56 433 GLU A C 1
ATOM 3380 O O . GLU A 1 433 ? -15.474 40.498 -14.632 1.00 93.56 433 GLU A O 1
ATOM 3385 N N . ASP A 1 434 ? -15.933 42.609 -14.089 1.00 93.69 434 ASP A N 1
ATOM 3386 C CA . ASP A 1 434 ? -15.029 43.213 -15.071 1.00 93.69 434 ASP A CA 1
ATOM 3387 C C . ASP A 1 434 ? -13.544 42.931 -14.789 1.00 93.69 434 ASP A C 1
ATOM 3389 O O . ASP A 1 434 ? -12.744 42.887 -15.724 1.00 93.69 434 ASP A O 1
ATOM 3393 N N . VAL A 1 435 ? -13.175 42.677 -13.530 1.00 94.31 435 VAL A N 1
ATOM 3394 C CA . VAL A 1 435 ? -11.810 42.300 -13.147 1.00 94.31 435 VAL A CA 1
ATOM 3395 C C . VAL A 1 435 ? -11.545 40.841 -13.506 1.00 94.31 435 VAL A C 1
ATOM 3397 O O . VAL A 1 435 ? -10.601 40.551 -14.246 1.00 94.31 435 VAL A O 1
ATOM 3400 N N . TRP A 1 436 ? -12.369 39.917 -13.006 1.00 95.81 436 TRP A N 1
ATOM 3401 C CA . TRP A 1 436 ? -12.067 38.485 -13.093 1.00 95.81 436 TRP A CA 1
ATOM 3402 C C . TRP A 1 436 ? -12.496 37.830 -14.413 1.00 95.81 436 TRP A C 1
ATOM 3404 O O . TRP A 1 436 ? -11.930 36.806 -14.794 1.00 95.81 436 TRP A O 1
ATOM 3414 N N . SER A 1 437 ? -13.440 38.407 -15.168 1.00 92.88 437 SER A N 1
ATOM 3415 C CA . SER A 1 437 ? -13.903 37.828 -16.448 1.00 92.88 437 SER A CA 1
ATOM 3416 C C . SER A 1 437 ? -12.803 37.733 -17.512 1.00 92.88 437 SER A C 1
ATOM 3418 O O . SER A 1 437 ? -12.846 36.847 -18.370 1.00 92.88 437 SER A O 1
ATOM 3420 N N . SER A 1 438 ? -11.798 38.610 -17.426 1.00 93.12 438 SER A N 1
ATOM 3421 C CA . SER A 1 438 ? -10.622 38.635 -18.305 1.00 93.12 438 SER A CA 1
ATOM 3422 C C . SER A 1 438 ? -9.564 37.579 -17.972 1.00 93.12 438 SER A C 1
ATOM 3424 O O . SER A 1 438 ? -8.628 37.392 -18.749 1.00 93.12 438 SER A O 1
ATOM 3426 N N . TRP A 1 439 ? -9.691 36.901 -16.829 1.00 96.44 439 TRP A N 1
ATOM 3427 C CA . TRP A 1 439 ? -8.711 35.923 -16.373 1.00 96.44 439 TRP A CA 1
ATOM 3428 C C . TRP A 1 439 ? -8.772 34.623 -17.175 1.00 96.44 439 TRP A C 1
ATOM 3430 O O . TRP A 1 439 ? -9.763 34.299 -17.849 1.00 96.44 439 TRP A O 1
ATOM 3440 N N . GLU A 1 440 ? -7.682 33.869 -17.074 1.00 93.56 440 GLU A N 1
ATOM 3441 C CA . GLU A 1 440 ? -7.557 32.544 -17.659 1.00 93.56 440 GLU A CA 1
ATOM 3442 C C . GLU A 1 440 ? -8.570 31.578 -17.038 1.00 93.56 440 GLU A C 1
ATOM 3444 O O . GLU A 1 440 ? -8.986 31.738 -15.887 1.00 93.56 440 GLU A O 1
ATOM 3449 N N . THR A 1 441 ? -8.999 30.598 -17.829 1.00 91.38 441 THR A N 1
ATOM 3450 C CA . THR A 1 441 ? -9.952 29.575 -17.395 1.00 91.38 441 THR A CA 1
ATOM 3451 C C . THR A 1 441 ? -9.184 28.298 -17.085 1.00 91.38 441 THR A C 1
ATOM 3453 O O . THR A 1 441 ? -8.439 27.822 -17.935 1.00 91.38 441 THR A O 1
ATOM 3456 N N . VAL A 1 442 ? -9.369 27.753 -15.887 1.00 89.75 442 VAL A N 1
ATOM 3457 C CA . VAL A 1 442 ? -8.679 26.559 -15.380 1.00 89.75 442 VAL A CA 1
ATOM 3458 C C . VAL A 1 442 ? -9.682 25.550 -14.821 1.00 89.75 442 VAL A C 1
ATOM 3460 O O . VAL A 1 442 ? -10.857 25.871 -14.645 1.00 89.75 442 VAL A O 1
ATOM 3463 N N . GLN A 1 443 ? -9.208 24.342 -14.512 1.00 86.75 443 GLN A N 1
ATOM 3464 C CA . GLN A 1 443 ? -10.005 23.233 -13.974 1.00 86.75 443 GLN A CA 1
ATOM 3465 C C . GLN A 1 443 ? -9.438 22.788 -12.611 1.00 86.75 443 GLN A C 1
ATOM 3467 O O . GLN A 1 443 ? -8.581 21.902 -12.565 1.00 86.75 443 GLN A O 1
ATOM 3472 N N . PRO A 1 444 ? -9.833 23.420 -11.493 1.00 86.56 444 PRO A N 1
ATOM 3473 C CA . PRO A 1 444 ? -9.335 23.048 -10.173 1.00 86.56 444 PRO A CA 1
ATOM 3474 C C . PRO A 1 444 ? -9.989 21.754 -9.651 1.00 86.56 444 PRO A C 1
ATOM 3476 O O . PRO A 1 444 ? -11.001 21.294 -10.180 1.00 86.56 444 PRO A O 1
ATOM 3479 N N . GLY A 1 445 ? -9.417 21.164 -8.599 1.00 84.94 445 GLY A N 1
ATOM 3480 C CA . GLY A 1 445 ? -9.925 19.948 -7.950 1.00 84.94 445 GLY A CA 1
ATOM 3481 C C . GLY A 1 445 ? -9.562 18.640 -8.664 1.00 84.94 445 GLY A C 1
ATOM 3482 O O . GLY A 1 445 ? -10.083 17.588 -8.297 1.00 84.94 445 GLY A O 1
ATOM 3483 N N . LEU A 1 446 ? -8.696 18.696 -9.686 1.00 80.38 446 LEU A N 1
ATOM 3484 C CA . LEU A 1 446 ? -8.256 17.542 -10.490 1.00 80.38 446 LEU A CA 1
ATOM 3485 C C . LEU A 1 446 ? -6.785 17.150 -10.269 1.00 80.38 446 LEU A C 1
ATOM 3487 O O . LEU A 1 446 ? -6.329 16.154 -10.833 1.00 80.38 446 LEU A O 1
ATOM 3491 N N . GLY A 1 447 ? -6.039 17.929 -9.484 1.00 82.50 447 GLY A N 1
ATOM 3492 C CA . GLY A 1 447 ? -4.639 17.671 -9.162 1.00 82.50 447 GLY A CA 1
ATOM 3493 C C . GLY A 1 447 ? -3.877 18.935 -8.764 1.00 82.50 447 GLY A C 1
ATOM 3494 O O . GLY A 1 447 ? -4.401 20.047 -8.823 1.00 82.50 447 GLY A O 1
ATOM 3495 N N . TRP A 1 448 ? -2.625 18.750 -8.349 1.00 85.81 448 TRP A N 1
ATOM 3496 C CA . TRP A 1 448 ? -1.691 19.838 -8.050 1.00 85.81 448 TRP A CA 1
ATOM 3497 C C . TRP A 1 448 ? -1.469 20.747 -9.263 1.00 85.81 448 TRP A C 1
ATOM 3499 O O . TRP A 1 448 ? -1.623 20.315 -10.409 1.00 85.81 448 TRP A O 1
ATOM 3509 N N . TRP A 1 449 ? -1.034 21.988 -9.032 1.00 88.81 449 TRP A N 1
ATOM 3510 C CA . TRP A 1 449 ? -0.587 22.851 -10.121 1.00 88.81 449 TRP A CA 1
ATOM 3511 C C . TRP A 1 449 ? 0.522 22.187 -10.942 1.00 88.81 449 TRP A C 1
ATOM 3513 O O . TRP A 1 449 ? 1.550 21.753 -10.421 1.00 88.81 449 TRP A O 1
ATOM 3523 N N . SER A 1 450 ? 0.327 22.156 -12.257 1.00 83.19 450 SER A N 1
ATOM 3524 C CA . SER A 1 450 ? 1.360 21.841 -13.236 1.00 83.19 450 SER A CA 1
ATOM 3525 C C . SER A 1 450 ? 1.994 23.126 -13.774 1.00 83.19 450 SER A C 1
ATOM 3527 O O . SER A 1 450 ? 1.462 24.227 -13.624 1.00 83.19 450 SER A O 1
ATOM 3529 N N . ALA A 1 451 ? 3.146 22.999 -14.437 1.00 81.00 451 ALA A N 1
ATOM 3530 C CA . ALA A 1 451 ? 3.814 24.142 -15.063 1.00 81.00 451 ALA A CA 1
ATOM 3531 C C . ALA A 1 451 ? 2.937 24.841 -16.125 1.00 81.00 451 ALA A C 1
ATOM 3533 O O . ALA A 1 451 ? 3.143 26.012 -16.420 1.00 81.00 451 ALA A O 1
ATOM 3534 N N . ASP A 1 452 ? 1.969 24.135 -16.702 1.00 81.31 452 ASP A N 1
ATOM 3535 C CA . ASP A 1 452 ? 1.025 24.633 -17.701 1.00 81.31 452 ASP A CA 1
ATOM 3536 C C . ASP A 1 452 ? -0.390 24.873 -17.152 1.00 81.31 452 ASP A C 1
ATOM 3538 O O . ASP A 1 452 ? -1.303 25.089 -17.942 1.00 81.31 452 ASP A O 1
ATOM 3542 N N . PHE A 1 453 ? -0.583 24.871 -15.826 1.00 86.44 453 PHE A N 1
ATOM 3543 C CA . PHE A 1 453 ? -1.905 25.068 -15.221 1.00 86.44 453 PHE A CA 1
ATOM 3544 C C . PHE A 1 453 ? -2.492 26.460 -15.498 1.00 86.44 453 PHE A C 1
ATOM 3546 O O . PHE A 1 453 ? -3.681 26.574 -15.779 1.00 86.44 453 PHE A O 1
ATOM 3553 N N . ALA A 1 454 ? -1.671 27.510 -15.392 1.00 90.44 454 ALA A N 1
ATOM 3554 C CA . ALA A 1 454 ? -2.049 28.882 -15.724 1.00 90.44 454 ALA A CA 1
ATOM 3555 C C . ALA A 1 454 ? -0.814 29.749 -16.005 1.00 90.44 454 ALA A C 1
ATOM 3557 O O . ALA A 1 454 ? 0.208 29.637 -15.318 1.00 90.44 454 ALA A O 1
ATOM 3558 N N . GLU A 1 455 ? -0.917 30.690 -16.942 1.00 91.44 455 GLU A N 1
ATOM 3559 C CA . GLU A 1 455 ? 0.151 31.635 -17.291 1.00 91.44 455 GLU A CA 1
ATOM 3560 C C . GLU A 1 455 ? 0.569 32.504 -16.097 1.00 91.44 455 GLU A C 1
ATOM 3562 O O . GLU A 1 455 ? 1.754 32.809 -15.936 1.00 91.44 455 GLU A O 1
ATOM 3567 N N . SER A 1 456 ? -0.377 32.859 -15.218 1.00 94.19 456 SER A N 1
ATOM 3568 C CA . SER A 1 456 ? -0.112 33.674 -14.018 1.00 94.19 456 SER A CA 1
ATOM 3569 C C . SER A 1 456 ? 0.845 33.011 -13.013 1.00 94.19 456 SER A C 1
ATOM 3571 O O . SER A 1 456 ? 1.483 33.710 -12.227 1.00 94.19 456 SER A O 1
ATOM 3573 N N . LEU A 1 457 ? 1.032 31.686 -13.081 1.00 91.50 457 LEU A N 1
ATOM 3574 C CA . LEU A 1 457 ? 2.029 30.956 -12.284 1.00 91.50 457 LEU A CA 1
ATOM 3575 C C . LEU A 1 457 ? 3.453 31.072 -12.856 1.00 91.50 457 LEU A C 1
ATOM 3577 O O . LEU A 1 457 ? 4.422 30.676 -12.206 1.00 91.50 457 LEU A O 1
ATOM 3581 N N . GLY A 1 458 ? 3.606 31.593 -14.078 1.00 89.12 458 GLY A N 1
ATOM 3582 C CA . GLY A 1 458 ? 4.902 31.790 -14.728 1.00 89.12 458 GLY A CA 1
ATOM 3583 C C . GLY A 1 458 ? 5.657 30.490 -15.018 1.00 89.12 458 GLY A C 1
ATOM 3584 O O . GLY A 1 458 ? 6.888 30.489 -15.016 1.00 89.12 458 GLY A O 1
ATOM 3585 N N . GLY A 1 459 ? 4.950 29.376 -15.226 1.00 85.25 459 GLY A N 1
ATOM 3586 C CA . GLY A 1 459 ? 5.573 28.071 -15.459 1.00 85.25 459 GLY A CA 1
ATOM 3587 C C . GLY A 1 459 ? 6.088 27.367 -14.201 1.00 85.25 459 GLY A C 1
ATOM 3588 O O . GLY A 1 459 ? 6.801 26.370 -14.321 1.00 85.25 459 GLY A O 1
ATOM 3589 N N . ASN A 1 460 ? 5.785 27.882 -13.003 1.00 83.94 460 ASN A N 1
ATOM 3590 C CA . ASN A 1 460 ? 6.252 27.322 -11.737 1.00 83.94 460 ASN A CA 1
ATOM 3591 C C . ASN A 1 460 ? 5.129 26.537 -11.024 1.00 83.94 460 ASN A C 1
ATOM 3593 O O . ASN A 1 460 ? 4.258 27.167 -10.429 1.00 83.94 460 ASN A O 1
ATOM 3597 N N . PRO A 1 461 ? 5.155 25.191 -11.011 1.00 82.12 461 PRO A N 1
ATOM 3598 C CA . PRO A 1 461 ? 4.160 24.392 -10.284 1.00 82.12 461 PRO A CA 1
ATOM 3599 C C . PRO A 1 461 ? 4.236 24.571 -8.755 1.00 82.12 461 PRO A C 1
ATOM 3601 O O . PRO A 1 461 ? 3.250 24.366 -8.059 1.00 82.12 461 PRO A O 1
ATOM 3604 N N . ASN A 1 462 ? 5.382 25.024 -8.236 1.00 84.75 462 ASN A N 1
ATOM 3605 C CA . ASN A 1 462 ? 5.635 25.272 -6.812 1.00 84.75 462 ASN A CA 1
ATOM 3606 C C . ASN A 1 462 ? 5.553 26.775 -6.493 1.00 84.75 462 ASN A C 1
ATOM 3608 O O . ASN A 1 462 ? 6.400 27.339 -5.792 1.00 84.75 462 ASN A O 1
ATOM 3612 N N . TRP A 1 463 ? 4.624 27.481 -7.138 1.00 89.50 463 TRP A N 1
ATOM 3613 C CA . TRP A 1 463 ? 4.473 28.924 -6.973 1.00 89.50 463 TRP A CA 1
ATOM 3614 C C . TRP A 1 463 ? 3.965 29.263 -5.569 1.00 89.50 463 TRP A C 1
ATOM 3616 O O . TRP A 1 463 ? 2.997 28.671 -5.103 1.00 89.50 463 TRP A O 1
ATOM 3626 N N . THR A 1 464 ? 4.578 30.246 -4.905 1.00 91.25 464 THR A N 1
ATOM 3627 C CA . THR A 1 464 ? 4.201 30.659 -3.546 1.00 91.25 464 THR A CA 1
ATOM 3628 C C . THR A 1 464 ? 3.551 32.043 -3.541 1.00 91.25 464 THR A C 1
ATOM 3630 O O . THR A 1 464 ? 4.128 33.041 -3.986 1.00 91.25 464 THR A O 1
ATOM 3633 N N . GLY A 1 465 ? 2.339 32.127 -2.998 1.00 92.12 465 GLY A N 1
ATOM 3634 C CA . GLY A 1 465 ? 1.586 33.364 -2.853 1.00 92.12 465 GLY A CA 1
ATOM 3635 C C . GLY A 1 465 ? 0.087 33.161 -2.701 1.00 92.12 465 GLY A C 1
ATOM 3636 O O . GLY A 1 465 ? -0.374 32.132 -2.223 1.00 92.12 465 GLY A O 1
ATOM 3637 N N . TYR A 1 466 ? -0.671 34.178 -3.089 1.00 93.25 466 TYR A N 1
ATOM 3638 C CA . TYR A 1 466 ? -2.121 34.225 -3.025 1.00 93.25 466 TYR A CA 1
ATOM 3639 C C . TYR A 1 466 ? -2.725 34.179 -4.423 1.00 93.25 466 TYR A C 1
ATOM 3641 O O . TYR A 1 466 ? -2.304 34.911 -5.325 1.00 93.25 466 TYR A O 1
ATOM 3649 N N . ALA A 1 467 ? -3.754 33.355 -4.574 1.00 95.06 467 ALA A N 1
ATOM 3650 C CA . ALA A 1 467 ? -4.481 33.208 -5.823 1.00 95.06 467 ALA A CA 1
ATOM 3651 C C . ALA A 1 467 ? -5.991 33.275 -5.593 1.00 95.06 467 ALA A C 1
ATOM 3653 O O . ALA A 1 467 ? -6.478 32.981 -4.499 1.00 95.06 467 ALA A O 1
ATOM 3654 N N . TRP A 1 468 ? -6.718 33.666 -6.636 1.00 96.75 468 TRP A N 1
ATOM 3655 C CA . TRP A 1 468 ? -8.176 33.640 -6.669 1.00 96.75 468 TRP A CA 1
ATOM 3656 C C . TRP A 1 468 ? -8.668 32.631 -7.698 1.00 96.75 468 TRP A C 1
ATOM 3658 O O . TRP A 1 468 ? -8.159 32.602 -8.817 1.00 96.75 468 TRP A O 1
ATOM 3668 N N . TYR A 1 469 ? -9.700 31.881 -7.322 1.00 97.12 469 TYR A N 1
ATOM 3669 C CA . TYR A 1 469 ? -10.579 31.132 -8.215 1.00 97.12 469 TYR A CA 1
ATOM 3670 C C . TYR A 1 469 ? -11.961 31.778 -8.169 1.00 97.12 469 TYR A C 1
ATOM 3672 O O . TYR A 1 469 ? -12.477 32.014 -7.078 1.00 97.12 469 TYR A O 1
ATOM 3680 N N . VAL A 1 470 ? -12.575 32.062 -9.316 1.00 97.69 470 VAL A N 1
ATOM 3681 C CA . VAL A 1 470 ? -13.920 32.654 -9.393 1.00 97.69 470 VAL A CA 1
ATOM 3682 C C . VAL A 1 470 ? -14.777 31.917 -10.408 1.00 97.69 470 VAL A C 1
ATOM 3684 O O . VAL A 1 470 ? -14.306 31.577 -11.492 1.00 97.69 470 VAL A O 1
ATOM 3687 N N . ARG A 1 471 ? -16.042 31.674 -10.075 1.00 94.38 471 ARG A N 1
ATOM 3688 C CA . ARG A 1 471 ? -17.001 31.040 -10.978 1.00 94.38 471 ARG A CA 1
ATOM 3689 C C . ARG A 1 471 ? -18.415 31.530 -10.716 1.00 94.38 471 ARG A C 1
ATOM 3691 O O . ARG A 1 471 ? -18.794 31.782 -9.574 1.00 94.38 471 ARG A O 1
ATOM 3698 N N . ASP A 1 472 ? -19.199 31.583 -11.784 1.00 95.38 472 ASP A N 1
ATOM 3699 C CA . ASP A 1 472 ? -20.643 31.748 -11.703 1.00 95.38 472 ASP A CA 1
ATOM 3700 C C . ASP A 1 472 ? -21.367 30.405 -11.796 1.00 95.38 472 ASP A C 1
ATOM 3702 O O . ASP A 1 472 ? -20.946 29.506 -12.528 1.00 95.38 472 ASP A O 1
ATOM 3706 N N . PHE A 1 473 ? -22.488 30.290 -11.093 1.00 93.06 473 PHE A N 1
ATOM 3707 C CA . PHE A 1 473 ? -23.393 29.151 -11.185 1.00 93.06 473 PHE A CA 1
ATOM 3708 C C . PHE A 1 473 ? -24.850 29.599 -11.045 1.00 93.06 473 PHE A C 1
ATOM 3710 O O . PHE A 1 473 ? -25.152 30.616 -10.419 1.00 93.06 473 PHE A O 1
ATOM 3717 N N . GLU A 1 474 ? -25.759 28.828 -11.631 1.00 90.94 474 GLU A N 1
ATOM 3718 C CA . GLU A 1 474 ? -27.202 29.042 -11.511 1.00 90.94 474 GLU A CA 1
ATOM 3719 C C . GLU A 1 474 ? -27.761 28.155 -10.397 1.00 90.94 474 GLU A C 1
ATOM 3721 O O . GLU A 1 474 ? -27.389 26.983 -10.288 1.00 90.94 474 GLU A O 1
ATOM 3726 N N . LEU A 1 475 ? -28.659 28.704 -9.579 1.00 92.62 475 LEU A N 1
ATOM 3727 C CA . LEU A 1 475 ? -29.318 27.975 -8.498 1.00 92.62 475 LEU A CA 1
ATOM 3728 C C . LEU A 1 475 ? -30.828 27.860 -8.776 1.00 92.62 475 LEU A C 1
ATOM 3730 O O . LEU A 1 475 ? -31.482 28.895 -8.917 1.00 92.62 475 LEU A O 1
ATOM 3734 N N . PRO A 1 476 ? -31.408 26.646 -8.826 1.00 90.88 476 PRO A N 1
ATOM 3735 C CA . PRO A 1 476 ? -32.854 26.465 -8.974 1.00 90.88 476 PRO A CA 1
ATOM 3736 C C . PRO A 1 476 ? -33.656 27.057 -7.805 1.00 90.88 476 PRO A C 1
ATOM 3738 O O . PRO A 1 476 ? -33.168 27.104 -6.676 1.00 90.88 476 PRO A O 1
ATOM 3741 N N . ASP A 1 477 ? -34.905 27.461 -8.059 1.00 91.19 477 ASP A N 1
ATOM 3742 C CA . ASP A 1 477 ? -35.819 27.968 -7.020 1.00 91.19 477 ASP A CA 1
ATOM 3743 C C . ASP A 1 477 ? -36.120 26.902 -5.953 1.00 91.19 477 ASP A C 1
ATOM 3745 O O . ASP A 1 477 ? -36.217 27.200 -4.764 1.00 91.19 477 ASP A O 1
ATOM 3749 N N . GLU A 1 478 ? -36.248 25.646 -6.376 1.00 89.12 478 GLU A N 1
ATOM 3750 C CA . GLU A 1 478 ? -36.598 24.493 -5.542 1.00 89.12 478 GLU A CA 1
ATOM 3751 C C . GLU A 1 478 ? -35.409 23.800 -4.848 1.00 89.12 478 GLU A C 1
ATOM 3753 O O . GLU A 1 478 ? -35.563 22.696 -4.318 1.00 89.12 478 GLU A O 1
ATOM 3758 N N . PHE A 1 479 ? -34.216 24.404 -4.854 1.00 91.88 479 PHE A N 1
ATOM 3759 C CA . PHE A 1 479 ? -33.046 23.829 -4.185 1.00 91.88 479 PHE A CA 1
ATOM 3760 C C . PHE A 1 479 ? -33.202 23.809 -2.652 1.00 91.88 479 PHE A C 1
ATOM 3762 O O . PHE A 1 479 ? -33.930 24.623 -2.082 1.00 91.88 479 PHE A O 1
ATOM 3769 N N . ALA A 1 480 ? -32.508 22.890 -1.965 1.00 89.69 480 ALA A N 1
ATOM 3770 C CA . ALA A 1 480 ? -32.498 22.842 -0.500 1.00 89.69 480 ALA A CA 1
ATOM 3771 C C . ALA A 1 480 ? -32.099 24.197 0.103 1.00 89.69 480 ALA A C 1
ATOM 3773 O O . ALA A 1 480 ? -31.158 24.832 -0.362 1.00 89.69 480 ALA A O 1
ATOM 3774 N N . SER A 1 481 ? -32.769 24.597 1.185 1.00 89.38 481 SER A N 1
ATOM 3775 C CA . SER A 1 481 ? -32.454 25.822 1.933 1.00 89.38 481 SER A CA 1
ATOM 3776 C C . SER A 1 481 ? -31.978 25.577 3.362 1.00 89.38 481 SER A C 1
ATOM 3778 O O . SER A 1 481 ? -31.576 26.519 4.048 1.00 89.38 481 SER A O 1
ATOM 3780 N N . GLU A 1 482 ? -32.040 24.332 3.829 1.00 84.69 482 GLU A N 1
ATOM 3781 C CA . GLU A 1 482 ? -31.686 23.937 5.190 1.00 84.69 482 GLU A CA 1
ATOM 3782 C C . GLU A 1 482 ? -30.467 23.015 5.187 1.00 84.69 482 GLU A C 1
ATOM 3784 O O . GLU A 1 482 ? -30.363 22.107 4.364 1.00 84.69 482 GLU A O 1
ATOM 3789 N N . GLY A 1 483 ? -29.546 23.242 6.129 1.00 84.50 483 GLY A N 1
ATOM 3790 C CA . GLY A 1 483 ? -28.404 22.353 6.350 1.00 84.50 483 GLY A CA 1
ATOM 3791 C C . GLY A 1 483 ? -27.416 22.265 5.189 1.00 84.50 483 GLY A C 1
ATOM 3792 O O . GLY A 1 483 ? -26.740 21.251 5.062 1.00 84.50 483 GLY A O 1
ATOM 3793 N N . LEU A 1 484 ? -27.348 23.284 4.328 1.00 92.69 484 LEU A N 1
ATOM 3794 C CA . LEU A 1 484 ? -26.482 23.257 3.153 1.00 92.69 484 LEU A CA 1
ATOM 3795 C C . LEU A 1 484 ? -25.005 23.128 3.530 1.00 92.69 484 LEU A C 1
ATOM 3797 O O . LEU A 1 484 ? -24.513 23.789 4.448 1.00 92.69 484 LEU A O 1
ATOM 3801 N N . LEU A 1 485 ? -24.299 22.307 2.760 1.00 93.00 485 LEU A N 1
ATOM 3802 C CA . LEU A 1 485 ? -22.870 22.065 2.887 1.00 93.00 485 LEU A CA 1
ATOM 3803 C C . LEU A 1 485 ? -22.157 22.533 1.621 1.00 93.00 485 LEU A C 1
ATOM 3805 O O . LEU A 1 485 ? -22.514 22.133 0.516 1.00 93.00 485 LEU A O 1
ATOM 3809 N N . LEU A 1 486 ? -21.130 23.359 1.781 1.00 95.31 486 LEU A N 1
ATOM 3810 C CA . LEU A 1 486 ? -20.207 23.750 0.725 1.00 95.31 486 LEU A CA 1
ATOM 3811 C C . LEU A 1 486 ? -18.936 22.913 0.862 1.00 95.31 486 LEU A C 1
ATOM 3813 O O . LEU A 1 486 ? -18.130 23.142 1.765 1.00 95.31 486 LEU A O 1
ATOM 3817 N N . ALA A 1 487 ? -18.779 21.935 -0.026 1.00 94.12 487 ALA A N 1
ATOM 3818 C CA . ALA A 1 487 ? -17.585 21.110 -0.109 1.00 94.12 487 ALA A CA 1
ATOM 3819 C C . ALA A 1 487 ? -16.650 21.693 -1.167 1.00 94.12 487 ALA A C 1
ATOM 3821 O O . ALA A 1 487 ? -17.059 21.887 -2.312 1.00 94.12 487 ALA A O 1
ATOM 3822 N N . LEU A 1 488 ? -15.403 21.962 -0.791 1.00 93.00 488 LEU A N 1
ATOM 3823 C CA . LEU A 1 488 ? -14.359 22.425 -1.700 1.00 93.00 488 LEU A CA 1
ATOM 3824 C C . LEU A 1 488 ? -13.200 21.424 -1.803 1.00 93.00 488 LEU A C 1
ATOM 3826 O O . LEU A 1 488 ? -12.146 21.787 -2.291 1.00 93.00 488 LEU A O 1
ATOM 3830 N N . GLY A 1 489 ? -13.346 20.182 -1.341 1.00 90.00 489 GLY A N 1
ATOM 3831 C CA . GLY A 1 489 ? -12.273 19.184 -1.415 1.00 90.00 489 GLY A CA 1
ATOM 3832 C C . GLY A 1 489 ? -11.003 19.622 -0.674 1.00 90.00 489 GLY A C 1
ATOM 3833 O O . GLY A 1 489 ? -11.108 20.079 0.464 1.00 90.00 489 GLY A O 1
ATOM 3834 N N . LYS A 1 490 ? -9.816 19.488 -1.279 1.00 88.62 490 LYS A N 1
ATOM 3835 C CA . LYS A 1 490 ? -8.531 19.767 -0.610 1.00 88.62 490 LYS A CA 1
ATOM 3836 C C . LYS A 1 490 ? -7.685 20.825 -1.309 1.00 88.62 490 LYS A C 1
ATOM 3838 O O . LYS A 1 490 ? -7.551 20.853 -2.534 1.00 88.62 490 LYS A O 1
ATOM 3843 N N . PHE A 1 491 ? -7.067 21.658 -0.480 1.00 89.94 491 PHE A N 1
ATOM 3844 C CA . PHE A 1 491 ? -6.110 22.695 -0.855 1.00 89.94 491 PHE A CA 1
ATOM 3845 C C . PHE A 1 491 ? -4.780 22.426 -0.175 1.00 89.94 491 PHE A C 1
ATOM 3847 O O . PHE A 1 491 ? -4.775 21.911 0.940 1.00 89.94 491 PHE A O 1
ATOM 3854 N N . ASP A 1 492 ? -3.686 22.842 -0.812 1.00 84.88 492 ASP A N 1
ATOM 3855 C CA . ASP A 1 492 ? -2.341 22.685 -0.250 1.00 84.88 492 ASP A CA 1
ATOM 3856 C C . ASP A 1 492 ? -2.195 23.335 1.132 1.00 84.88 492 ASP A C 1
ATOM 3858 O O . ASP A 1 492 ? -1.774 22.693 2.072 1.00 84.88 492 ASP A O 1
ATOM 3862 N N . GLU A 1 493 ? -2.613 24.585 1.328 1.00 87.25 493 GLU A N 1
ATOM 3863 C CA . GLU A 1 493 ? -2.446 25.218 2.642 1.00 87.25 493 GLU A CA 1
ATOM 3864 C C . GLU A 1 493 ? -3.734 25.857 3.131 1.00 87.25 493 GLU A C 1
ATOM 3866 O O . GLU A 1 493 ? -4.426 25.286 3.964 1.00 87.25 493 GLU A O 1
ATOM 3871 N N . ALA A 1 494 ? -4.107 27.028 2.628 1.00 90.69 494 ALA A N 1
ATOM 3872 C CA . ALA A 1 494 ? -5.208 27.779 3.219 1.00 90.69 494 ALA A CA 1
ATOM 3873 C C . ALA A 1 494 ? -6.153 28.349 2.176 1.00 90.69 494 ALA A C 1
ATOM 3875 O O . ALA A 1 494 ? -5.748 28.675 1.058 1.00 90.69 494 ALA A O 1
ATOM 3876 N N . ASP A 1 495 ? -7.405 28.522 2.581 1.00 93.81 495 ASP A N 1
ATOM 3877 C CA . ASP A 1 495 ? -8.457 29.073 1.749 1.00 93.81 495 ASP A CA 1
ATOM 3878 C C . ASP A 1 495 ? -9.464 29.925 2.539 1.00 93.81 495 ASP A C 1
ATOM 3880 O O . ASP A 1 495 ? -9.652 29.800 3.753 1.00 93.81 495 ASP A O 1
ATOM 3884 N N . ALA A 1 496 ? -10.100 30.846 1.824 1.00 95.19 496 ALA A N 1
ATOM 3885 C CA . ALA A 1 496 ? -11.271 31.586 2.259 1.00 95.19 496 ALA A CA 1
ATOM 3886 C C . ALA A 1 496 ? -12.258 31.668 1.099 1.00 95.19 496 ALA A C 1
ATOM 3888 O O . ALA A 1 496 ? -11.910 32.126 0.007 1.00 95.19 496 ALA A O 1
ATOM 3889 N N . VAL A 1 497 ? -13.499 31.271 1.353 1.00 96.06 497 VAL A N 1
ATOM 3890 C CA . VAL A 1 497 ? -14.550 31.220 0.340 1.00 96.06 497 VAL A CA 1
ATOM 3891 C C . VAL A 1 497 ? -15.603 32.293 0.566 1.00 96.06 497 VAL A C 1
ATOM 3893 O O . VAL A 1 497 ? -16.006 32.589 1.696 1.00 96.06 497 VAL A O 1
ATOM 3896 N N . TYR A 1 498 ? -16.049 32.874 -0.540 1.00 96.81 498 TYR A N 1
ATOM 3897 C CA . TYR A 1 498 ? -17.027 33.943 -0.606 1.00 96.81 498 TYR A CA 1
ATOM 3898 C C . TYR A 1 498 ? -18.120 33.569 -1.603 1.00 96.81 498 TYR A C 1
ATOM 3900 O O . TYR A 1 498 ? -17.830 33.117 -2.708 1.00 96.81 498 TYR A O 1
ATOM 3908 N N . VAL A 1 499 ? -19.373 33.797 -1.227 1.00 97.50 499 VAL A N 1
ATOM 3909 C CA . VAL A 1 499 ? -20.548 33.625 -2.085 1.00 97.50 499 VAL A CA 1
ATOM 3910 C C . VAL A 1 499 ? -21.251 34.971 -2.182 1.00 97.50 499 VAL A C 1
ATOM 3912 O O . VAL A 1 499 ? -21.532 35.608 -1.165 1.00 97.50 499 VAL A O 1
ATOM 3915 N N . ASN A 1 500 ? -21.471 35.446 -3.408 1.00 96.69 500 ASN A N 1
ATOM 3916 C CA . ASN A 1 500 ? -22.058 36.755 -3.708 1.00 96.69 500 ASN A CA 1
ATOM 3917 C C . ASN A 1 500 ? -21.380 37.904 -2.929 1.00 96.69 500 ASN A C 1
ATOM 3919 O O . ASN A 1 500 ? -22.038 38.782 -2.369 1.00 96.69 500 ASN A O 1
ATOM 3923 N N . GLY A 1 501 ? -20.043 37.858 -2.847 1.00 94.38 501 GLY A N 1
ATOM 3924 C CA . GLY A 1 501 ? -19.202 38.851 -2.163 1.00 94.38 501 GLY A CA 1
ATOM 3925 C C . GLY A 1 501 ? -19.151 38.735 -0.633 1.00 94.38 501 GLY A C 1
ATOM 3926 O O . GLY A 1 501 ? -18.392 39.457 0.010 1.00 94.38 501 GLY A O 1
ATOM 3927 N N . LYS A 1 502 ? -19.913 37.822 -0.021 1.00 95.38 502 LYS A N 1
ATOM 3928 C CA . LYS A 1 502 ? -19.945 37.610 1.434 1.00 95.38 502 LYS A CA 1
ATOM 3929 C C . LYS A 1 502 ? -19.175 36.353 1.819 1.00 95.38 502 LYS A C 1
ATOM 3931 O O . LYS A 1 502 ? -19.266 35.341 1.135 1.00 95.38 502 LYS A O 1
ATOM 3936 N N . LYS A 1 503 ? -18.426 36.403 2.923 1.00 94.38 503 LYS A N 1
ATOM 3937 C CA . LYS A 1 503 ? -17.631 35.261 3.403 1.00 94.38 503 LYS A CA 1
ATOM 3938 C C . LYS A 1 503 ? -18.553 34.111 3.828 1.00 94.38 503 LYS A C 1
ATOM 3940 O O . LYS A 1 503 ? -19.452 34.328 4.634 1.00 94.38 503 LYS A O 1
ATOM 3945 N N . ALA A 1 504 ? -18.301 32.916 3.302 1.00 94.19 504 ALA A N 1
ATOM 3946 C CA . ALA A 1 504 ? -19.037 31.690 3.614 1.00 94.19 504 ALA A CA 1
ATOM 3947 C C . ALA A 1 504 ? -18.226 30.720 4.495 1.00 94.19 504 ALA A C 1
ATOM 3949 O O . ALA A 1 504 ? -18.804 29.984 5.284 1.00 94.19 504 ALA A O 1
ATOM 3950 N N . GLY A 1 505 ? -16.892 30.745 4.411 1.00 93.31 505 GLY A N 1
ATOM 3951 C CA . GLY A 1 505 ? -16.017 29.848 5.171 1.00 93.31 505 GLY A CA 1
ATOM 3952 C C . GLY A 1 505 ? -14.541 30.208 5.020 1.00 93.31 505 GLY A C 1
ATOM 3953 O O . GLY A 1 505 ? -14.186 31.048 4.187 1.00 93.31 505 GLY A O 1
ATOM 3954 N N . ALA A 1 506 ? -13.687 29.629 5.863 1.00 93.69 506 ALA A N 1
ATOM 3955 C CA . ALA A 1 506 ? -12.234 29.714 5.730 1.00 93.69 506 ALA A CA 1
ATOM 3956 C C . ALA A 1 506 ? -11.523 28.640 6.559 1.00 93.69 506 ALA A C 1
ATOM 3958 O O . ALA A 1 506 ? -11.982 28.288 7.647 1.00 93.69 506 ALA A O 1
ATOM 3959 N N . THR A 1 507 ? -10.357 28.219 6.080 1.00 91.88 507 THR A N 1
ATOM 3960 C CA . THR A 1 507 ? -9.402 27.359 6.781 1.00 91.88 507 THR A CA 1
ATOM 3961 C C . THR A 1 507 ? -8.002 27.935 6.584 1.00 91.88 507 THR A C 1
ATOM 3963 O O . THR A 1 507 ? -7.609 28.240 5.464 1.00 91.88 507 THR A O 1
ATOM 3966 N N . GLY A 1 508 ? -7.256 28.157 7.669 1.00 87.25 508 GLY A N 1
ATOM 3967 C CA . GLY A 1 508 ? -5.914 28.760 7.622 1.00 87.25 508 GLY A CA 1
ATOM 3968 C C . GLY A 1 508 ? -5.871 30.254 7.248 1.00 87.25 508 GLY A C 1
ATOM 3969 O O . GLY A 1 508 ? -4.806 30.868 7.240 1.00 87.25 508 GLY A O 1
ATOM 3970 N N . ILE A 1 509 ? -7.020 30.877 6.945 1.00 87.69 509 ILE A N 1
ATOM 3971 C CA . ILE A 1 509 ? -7.150 32.318 6.686 1.00 87.69 509 ILE A CA 1
ATOM 3972 C C . ILE A 1 509 ? -7.959 32.988 7.805 1.00 87.69 509 ILE A C 1
ATOM 3974 O O . ILE A 1 509 ? -9.146 32.718 8.007 1.00 87.69 509 ILE A O 1
ATOM 3978 N N . THR A 1 510 ? -7.324 33.935 8.492 1.00 83.62 510 THR A N 1
ATOM 3979 C CA . THR A 1 510 ? -7.917 34.731 9.579 1.00 83.62 510 THR A CA 1
ATOM 3980 C C . THR A 1 510 ? -9.080 35.617 9.108 1.00 83.62 510 THR A C 1
ATOM 3982 O O . THR A 1 510 ? -9.285 35.846 7.913 1.00 83.62 510 THR A O 1
ATOM 3985 N N . GLU A 1 511 ? -9.852 36.183 10.045 1.00 79.50 511 GLU A N 1
ATOM 3986 C CA . GLU A 1 511 ? -10.934 37.131 9.719 1.00 79.50 511 GLU A CA 1
ATOM 3987 C C . GLU A 1 511 ? -10.454 38.338 8.905 1.00 79.50 511 GLU A C 1
ATOM 3989 O O . GLU A 1 511 ? -11.151 38.785 7.997 1.00 79.50 511 GLU A O 1
ATOM 3994 N N . ASN A 1 512 ? -9.228 38.799 9.158 1.00 77.44 512 ASN A N 1
ATOM 3995 C CA . ASN A 1 512 ? -8.614 39.916 8.439 1.00 77.44 512 ASN A CA 1
ATOM 3996 C C . ASN A 1 512 ? -8.043 39.514 7.064 1.00 77.44 512 ASN A C 1
ATOM 3998 O O . ASN A 1 512 ? -7.418 40.337 6.398 1.00 77.44 512 ASN A O 1
ATOM 4002 N N . GLY A 1 513 ? -8.214 38.256 6.645 1.00 77.25 513 GLY A N 1
ATOM 4003 C CA . GLY A 1 513 ? -7.749 37.754 5.353 1.00 77.25 513 GLY A CA 1
ATOM 4004 C C . GLY A 1 513 ? -6.254 37.424 5.296 1.00 77.25 513 GLY A C 1
ATOM 4005 O O . GLY A 1 513 ? -5.725 37.248 4.200 1.00 77.25 513 GLY A O 1
ATOM 4006 N N . ALA A 1 514 ? -5.559 37.357 6.434 1.00 83.25 514 ALA A N 1
ATOM 4007 C CA . ALA A 1 514 ? -4.161 36.931 6.496 1.00 83.25 514 ALA A CA 1
ATOM 4008 C C . ALA A 1 514 ? -4.060 35.417 6.711 1.00 83.25 514 ALA A C 1
ATOM 4010 O O . ALA A 1 514 ? -4.851 34.863 7.477 1.00 83.25 514 ALA A O 1
ATOM 4011 N N . TYR A 1 515 ? -3.073 34.785 6.076 1.00 85.81 515 TYR A N 1
ATOM 4012 C CA . TYR A 1 515 ? -2.691 33.403 6.355 1.00 85.81 515 TYR A CA 1
ATOM 4013 C C . TYR A 1 515 ? -2.114 33.274 7.769 1.00 85.81 515 TYR A C 1
ATOM 4015 O O . TYR A 1 515 ? -1.311 34.111 8.189 1.00 85.81 515 TYR A O 1
ATOM 4023 N N . ASP A 1 516 ? -2.545 32.259 8.514 1.00 84.69 516 ASP A N 1
ATOM 4024 C CA . ASP A 1 516 ? -2.159 32.047 9.916 1.00 84.69 516 ASP A CA 1
ATOM 4025 C C . ASP A 1 516 ? -0.907 31.170 10.098 1.00 84.69 516 ASP A C 1
ATOM 4027 O O . ASP A 1 516 ? -0.419 31.026 11.221 1.00 84.69 516 ASP A O 1
ATOM 4031 N N . GLY A 1 517 ? -0.352 30.634 9.005 1.00 79.62 517 GLY A N 1
ATOM 4032 C CA . GLY A 1 517 ? 0.833 29.775 9.018 1.00 79.62 517 GLY A CA 1
ATOM 4033 C C . GLY A 1 517 ? 0.540 28.293 9.262 1.00 79.62 517 GLY A C 1
ATOM 4034 O O . GLY A 1 517 ? 1.483 27.519 9.437 1.00 79.62 517 GLY A O 1
ATOM 4035 N N . THR A 1 518 ? -0.731 27.888 9.310 1.00 77.81 518 THR A N 1
ATOM 4036 C CA . THR A 1 518 ? -1.120 26.475 9.394 1.00 77.81 518 THR A CA 1
ATOM 4037 C C . THR A 1 518 ? -1.024 25.800 8.029 1.00 77.81 518 THR A C 1
ATOM 4039 O O . THR A 1 518 ? -1.406 26.381 7.026 1.00 77.81 518 THR A O 1
ATOM 4042 N N . ASN A 1 519 ? -0.580 24.539 7.982 1.00 78.62 519 ASN A N 1
ATOM 4043 C CA . ASN A 1 519 ? -0.503 23.764 6.737 1.00 78.62 519 ASN A CA 1
ATOM 4044 C C . ASN A 1 519 ? -1.485 22.566 6.744 1.00 78.62 519 ASN A C 1
ATOM 4046 O O . ASN A 1 519 ? -1.062 21.422 6.939 1.00 78.62 519 ASN A O 1
ATOM 4050 N N . PRO A 1 520 ? -2.805 22.804 6.610 1.00 81.00 520 PRO A N 1
ATOM 4051 C CA . PRO A 1 520 ? -3.825 21.760 6.582 1.00 81.00 520 PRO A CA 1
ATOM 4052 C C . PRO A 1 520 ? -4.009 21.167 5.173 1.00 81.00 520 PRO A C 1
ATOM 4054 O O . PRO A 1 520 ? -5.134 21.098 4.668 1.00 81.00 520 PRO A O 1
ATOM 4057 N N . TRP A 1 521 ? -2.919 20.728 4.539 1.00 79.06 521 TRP A N 1
ATOM 4058 C CA . TRP A 1 521 ? -2.952 20.173 3.183 1.00 79.06 521 TRP A CA 1
ATOM 4059 C C . TRP A 1 521 ? -3.898 18.975 3.047 1.00 79.06 521 TRP A C 1
ATOM 4061 O O . TRP A 1 521 ? -4.617 18.880 2.061 1.00 79.06 521 TRP A O 1
ATOM 4071 N N . ASP A 1 522 ? -3.980 18.104 4.058 1.00 73.69 522 ASP A N 1
ATOM 4072 C CA . ASP A 1 522 ? -4.801 16.877 4.048 1.00 73.69 522 ASP A CA 1
ATOM 4073 C C . ASP A 1 522 ? -6.170 17.032 4.748 1.00 73.69 522 ASP A C 1
ATOM 4075 O O . ASP A 1 522 ? -6.759 16.071 5.241 1.00 73.69 522 ASP A O 1
ATOM 4079 N N . VAL A 1 523 ? -6.685 18.260 4.858 1.00 80.69 523 VAL A N 1
ATOM 4080 C CA . VAL A 1 523 ? -7.990 18.516 5.494 1.00 80.69 523 VAL A CA 1
ATOM 4081 C C . VAL A 1 523 ? -9.077 18.699 4.432 1.00 80.69 523 VAL A C 1
ATOM 4083 O O . VAL A 1 523 ? -8.938 19.505 3.516 1.00 80.69 523 VAL A O 1
ATOM 4086 N N . ASP A 1 524 ? -10.206 18.012 4.572 1.00 83.38 524 ASP A N 1
ATOM 4087 C CA . ASP A 1 524 ? -11.374 18.281 3.730 1.00 83.38 524 ASP A CA 1
ATOM 4088 C C . ASP A 1 524 ? -11.953 19.668 4.051 1.00 83.38 524 ASP A C 1
ATOM 4090 O O . ASP A 1 524 ? -12.295 19.979 5.195 1.00 83.38 524 ASP A O 1
ATOM 4094 N N . ARG A 1 525 ? -12.096 20.517 3.033 1.00 90.00 525 ARG A N 1
ATOM 4095 C CA . ARG A 1 525 ? -12.759 21.818 3.143 1.00 90.00 525 ARG A CA 1
ATOM 4096 C C . ARG A 1 525 ? -14.266 21.625 3.043 1.00 90.00 525 ARG A C 1
ATOM 4098 O O . ARG A 1 525 ? -14.821 21.514 1.949 1.00 90.00 525 ARG A O 1
ATOM 4105 N N . LEU A 1 526 ? -14.918 21.566 4.199 1.00 91.25 526 LEU A N 1
ATOM 4106 C CA . LEU A 1 526 ? -16.367 21.451 4.323 1.00 91.25 526 LEU A CA 1
ATOM 4107 C C . LEU A 1 526 ? -16.904 22.575 5.209 1.00 91.25 526 LEU A C 1
ATOM 4109 O O . LEU A 1 526 ? -16.580 22.651 6.393 1.00 91.25 526 LEU A O 1
ATOM 4113 N N . TYR A 1 527 ? -17.746 23.431 4.640 1.00 92.25 527 TYR A N 1
ATOM 4114 C CA . TYR A 1 527 ? -18.335 24.568 5.342 1.00 92.25 527 TYR A CA 1
ATOM 4115 C C . TYR A 1 527 ? -19.854 24.454 5.389 1.00 92.25 527 TYR A C 1
ATOM 4117 O O . TYR A 1 527 ? -20.485 24.094 4.397 1.00 92.25 527 TYR A O 1
ATOM 4125 N N . HIS A 1 528 ? -20.458 24.827 6.517 1.00 90.00 528 HIS A N 1
ATOM 4126 C CA . HIS A 1 528 ? -21.894 25.088 6.547 1.00 90.00 528 HIS A CA 1
ATOM 4127 C C . HIS A 1 528 ? -22.180 26.360 5.756 1.00 90.00 528 HIS A C 1
ATOM 4129 O O . HIS A 1 528 ? -21.597 27.411 6.025 1.00 90.00 528 HIS A O 1
ATOM 4135 N N . LEU A 1 529 ? -23.080 26.261 4.785 1.00 93.31 529 LEU A N 1
ATOM 4136 C CA . LEU A 1 529 ? -23.446 27.379 3.935 1.00 93.31 529 LEU A CA 1
ATOM 4137 C C . LEU A 1 529 ? -24.757 27.993 4.420 1.00 93.31 529 LEU A C 1
ATOM 4139 O O . LEU A 1 529 ? -25.810 27.357 4.391 1.00 93.31 529 LEU A O 1
ATOM 4143 N N . ASP A 1 530 ? -24.697 29.254 4.842 1.00 92.69 530 ASP A N 1
ATOM 4144 C CA . ASP A 1 530 ? -25.895 30.039 5.128 1.00 92.69 530 ASP A CA 1
ATOM 4145 C C . ASP A 1 530 ? -26.663 30.285 3.820 1.00 92.69 530 ASP A C 1
ATOM 4147 O O . ASP A 1 530 ? -26.178 30.953 2.902 1.00 92.69 530 ASP A O 1
ATOM 4151 N N . SER A 1 531 ? -27.875 29.735 3.735 1.00 93.19 531 SER A N 1
ATOM 4152 C CA . SER A 1 531 ? -28.725 29.833 2.549 1.00 93.19 531 SER A CA 1
ATOM 4153 C C . SER A 1 531 ? -29.113 31.271 2.205 1.00 93.19 531 SER A C 1
ATOM 4155 O O . SER A 1 531 ? -29.414 31.544 1.046 1.00 93.19 531 SER A O 1
ATOM 4157 N N . SER A 1 532 ? -29.039 32.216 3.149 1.00 95.06 532 SER A N 1
ATOM 4158 C CA . SER A 1 532 ? -29.276 33.642 2.888 1.00 95.06 532 SER A CA 1
ATOM 4159 C C . SER A 1 532 ? -28.182 34.316 2.048 1.00 95.06 532 SER A C 1
ATOM 4161 O O . SER A 1 532 ? -28.364 35.447 1.586 1.00 95.06 532 SER A O 1
ATOM 4163 N N . LEU A 1 533 ? -27.045 33.642 1.834 1.00 96.25 533 LEU A N 1
ATOM 4164 C CA . LEU A 1 533 ? -26.001 34.089 0.911 1.00 96.25 533 LEU A CA 1
ATOM 4165 C C . LEU A 1 533 ? -26.351 33.804 -0.554 1.00 96.25 533 LEU A C 1
ATOM 4167 O O . LEU A 1 533 ? -25.718 34.380 -1.437 1.00 96.25 533 LEU A O 1
ATOM 4171 N N . LEU A 1 534 ? -27.332 32.935 -0.813 1.00 96.88 534 LEU A N 1
ATOM 4172 C CA . LEU A 1 534 ? -27.683 32.446 -2.142 1.00 96.88 534 LEU A CA 1
ATOM 4173 C C . LEU A 1 534 ? -28.866 33.207 -2.756 1.00 96.88 534 LEU A C 1
ATOM 4175 O O . LEU A 1 534 ? -29.846 33.535 -2.088 1.00 96.88 534 LEU A O 1
ATOM 4179 N N . ASN A 1 535 ? -28.792 33.420 -4.067 1.00 96.25 535 ASN A N 1
ATOM 4180 C CA . ASN A 1 535 ? -29.882 33.896 -4.909 1.00 96.25 535 ASN A CA 1
ATOM 4181 C C . ASN A 1 535 ? -30.596 32.678 -5.515 1.00 96.25 535 ASN A C 1
ATOM 4183 O O . ASN A 1 535 ? -30.109 32.107 -6.491 1.00 96.25 535 ASN A O 1
ATOM 4187 N N . TYR A 1 536 ? -31.720 32.260 -4.933 1.00 94.75 536 TYR A N 1
ATOM 4188 C CA . TYR A 1 536 ? -32.561 31.190 -5.488 1.00 94.75 536 TYR A CA 1
ATOM 4189 C C . TYR A 1 536 ? -33.237 31.653 -6.783 1.00 94.75 536 TYR A C 1
ATOM 4191 O O . TYR A 1 536 ? -33.605 32.825 -6.902 1.00 94.75 536 TYR A O 1
ATOM 4199 N N . GLY A 1 537 ? -33.343 30.746 -7.755 1.00 93.56 537 GLY A N 1
ATOM 4200 C CA . GLY A 1 537 ? -33.922 31.030 -9.070 1.00 93.56 537 GLY A CA 1
ATOM 4201 C C . GLY A 1 537 ? -33.040 31.877 -9.982 1.00 93.56 537 GLY A C 1
ATOM 4202 O O . GLY A 1 537 ? -33.547 32.486 -10.927 1.00 93.56 537 GLY A O 1
ATOM 4203 N N . GLY A 1 538 ? -31.738 31.973 -9.705 1.00 94.19 538 GLY A N 1
ATOM 4204 C CA . GLY A 1 538 ? -30.855 32.798 -10.517 1.00 94.19 538 GLY A CA 1
ATOM 4205 C C . GLY A 1 538 ? -29.363 32.638 -10.256 1.00 94.19 538 GLY A C 1
ATOM 4206 O O . GLY A 1 538 ? -28.894 31.709 -9.591 1.00 94.19 538 GLY A O 1
ATOM 4207 N N . LYS A 1 539 ? -28.626 33.599 -10.817 1.00 95.88 539 LYS A N 1
ATOM 4208 C CA . LYS A 1 539 ? -27.168 33.613 -10.873 1.00 95.88 539 LYS A CA 1
ATOM 4209 C C . LYS A 1 539 ? -26.546 33.904 -9.507 1.00 95.88 539 LYS A C 1
ATOM 4211 O O . LYS A 1 539 ? -26.931 34.841 -8.797 1.00 95.88 539 LYS A O 1
ATOM 4216 N N . ASN A 1 540 ? -25.527 33.125 -9.180 1.00 97.62 540 ASN A N 1
ATOM 4217 C CA . ASN A 1 540 ? -24.671 33.272 -8.015 1.00 97.62 540 ASN A CA 1
ATOM 4218 C C . ASN A 1 540 ? -23.207 33.301 -8.457 1.00 97.62 540 ASN A C 1
ATOM 4220 O O . ASN A 1 540 ? -22.843 32.652 -9.436 1.00 97.62 540 ASN A O 1
ATOM 4224 N N . THR A 1 541 ? -22.365 34.001 -7.702 1.00 97.50 541 THR A N 1
ATOM 4225 C CA . THR A 1 541 ? -20.910 34.013 -7.901 1.00 97.50 541 THR A CA 1
ATOM 4226 C C . THR A 1 541 ? -20.229 33.449 -6.663 1.00 97.50 541 THR A C 1
ATOM 4228 O O . THR A 1 541 ? -20.490 33.896 -5.544 1.00 97.50 541 THR A O 1
ATOM 4231 N N . ILE A 1 542 ? -19.330 32.488 -6.856 1.00 97.75 542 ILE A N 1
ATOM 4232 C CA . ILE A 1 542 ? -18.456 31.945 -5.817 1.00 97.75 542 ILE A CA 1
ATOM 4233 C C . ILE A 1 542 ? -17.007 32.329 -6.114 1.00 97.75 542 ILE A C 1
ATOM 4235 O O . ILE A 1 542 ? -16.544 32.245 -7.251 1.00 97.75 542 ILE A O 1
ATOM 4239 N N . ALA A 1 543 ? -16.289 32.755 -5.080 1.00 97.50 543 ALA A N 1
ATOM 4240 C CA . ALA A 1 543 ? -14.877 33.089 -5.152 1.00 97.50 543 ALA A CA 1
ATOM 4241 C C . ALA A 1 543 ? -14.116 32.412 -4.013 1.00 97.50 543 ALA A C 1
ATOM 4243 O O . ALA A 1 543 ? -14.497 32.530 -2.849 1.00 97.50 543 ALA A O 1
ATOM 4244 N N . VAL A 1 544 ? -13.022 31.734 -4.340 1.00 96.75 544 VAL A N 1
ATOM 4245 C CA . VAL A 1 544 ? -12.125 31.100 -3.374 1.00 96.75 544 VAL A CA 1
ATOM 4246 C C . VAL A 1 544 ? -10.773 31.784 -3.455 1.00 96.75 544 VAL A C 1
ATOM 4248 O O . VAL A 1 544 ? -10.116 31.773 -4.498 1.00 96.75 544 VAL A O 1
ATOM 4251 N N . ARG A 1 545 ? -10.355 32.392 -2.350 1.00 94.62 545 ARG A N 1
ATOM 4252 C CA . ARG A 1 545 ? -9.000 32.907 -2.181 1.00 94.62 545 ARG A CA 1
ATOM 4253 C C . ARG A 1 545 ? -8.170 31.832 -1.528 1.00 94.62 545 ARG A C 1
ATOM 4255 O O . ARG A 1 545 ? -8.576 31.341 -0.483 1.00 94.62 545 ARG A O 1
ATOM 4262 N N . MET A 1 546 ? -7.001 31.543 -2.068 1.00 92.81 546 MET A N 1
ATOM 4263 C CA . MET A 1 546 ? -6.066 30.622 -1.437 1.00 92.81 546 MET A CA 1
ATOM 4264 C C . MET A 1 546 ? -4.746 31.301 -1.085 1.00 92.81 546 MET A C 1
ATOM 4266 O O . MET A 1 546 ? -4.392 32.321 -1.686 1.00 92.81 546 MET A O 1
ATOM 4270 N N . ALA A 1 547 ? -4.016 30.716 -0.141 1.00 91.31 547 ALA A N 1
ATOM 4271 C CA . ALA A 1 547 ? -2.621 31.032 0.141 1.00 91.31 547 ALA A CA 1
ATOM 4272 C C . ALA A 1 547 ? -1.772 29.764 0.007 1.00 9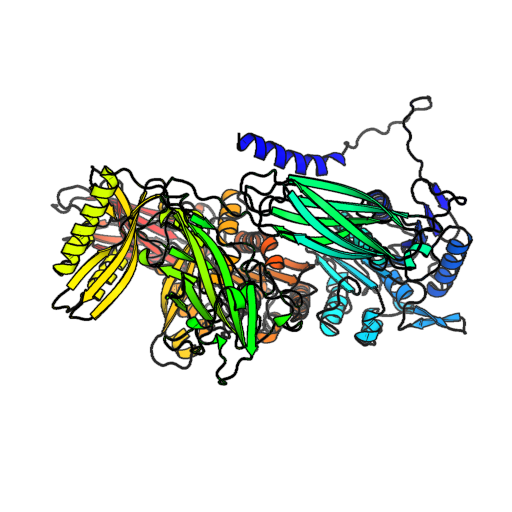1.31 547 ALA A C 1
ATOM 4274 O O . ALA A 1 547 ? -2.225 28.687 0.384 1.00 91.31 547 ALA A O 1
ATOM 4275 N N . ASN A 1 548 ? -0.569 29.918 -0.544 1.00 89.56 548 ASN A N 1
ATOM 4276 C CA . ASN A 1 548 ? 0.469 28.901 -0.605 1.00 89.56 548 ASN A CA 1
ATOM 4277 C C . ASN A 1 548 ? 1.824 29.507 -0.221 1.00 89.56 548 ASN A C 1
ATOM 4279 O O . ASN A 1 548 ? 2.246 30.512 -0.799 1.00 89.56 548 ASN A O 1
ATOM 4283 N N . SER A 1 549 ? 2.525 28.910 0.725 1.00 84.94 549 SER A N 1
ATOM 4284 C CA . SER A 1 549 ? 3.740 29.432 1.333 1.00 84.94 549 SER A CA 1
ATOM 4285 C C . SER A 1 549 ? 4.969 28.605 0.971 1.00 84.94 549 SER A C 1
ATOM 4287 O O . SER A 1 549 ? 6.072 29.159 0.926 1.00 84.94 549 SER A O 1
ATOM 4289 N N . SER A 1 550 ? 4.808 27.316 0.654 1.00 78.19 550 SER A N 1
ATOM 4290 C CA . SER A 1 550 ? 5.902 26.431 0.242 1.00 78.19 550 SER A CA 1
ATOM 4291 C C . SER A 1 550 ? 5.402 25.129 -0.390 1.00 78.19 550 SER A C 1
ATOM 4293 O O . SER A 1 550 ? 4.287 24.717 -0.133 1.00 78.19 550 SER A O 1
ATOM 4295 N N . GLY A 1 551 ? 6.270 24.416 -1.115 1.00 76.75 551 GLY A N 1
ATOM 4296 C CA . GLY A 1 551 ? 5.957 23.067 -1.598 1.00 76.75 551 GLY A CA 1
ATOM 4297 C C . GLY A 1 551 ? 5.239 23.065 -2.943 1.00 76.75 551 GLY A C 1
ATOM 4298 O O . GLY A 1 551 ? 5.627 23.832 -3.826 1.00 76.75 551 GLY A O 1
ATOM 4299 N N . GLY A 1 552 ? 4.272 22.155 -3.098 1.00 74.62 552 GLY A N 1
ATOM 4300 C CA . GLY A 1 552 ? 3.364 22.133 -4.244 1.00 74.62 552 GLY A CA 1
ATOM 4301 C C . GLY A 1 552 ? 2.447 23.352 -4.222 1.00 74.62 552 GLY A C 1
ATOM 4302 O O . GLY A 1 552 ? 2.787 24.378 -3.646 1.00 74.62 552 GLY A O 1
ATOM 4303 N N . GLY A 1 553 ? 1.306 23.289 -4.892 1.00 79.88 553 GLY A N 1
ATOM 4304 C CA . GLY A 1 553 ? 0.301 24.328 -4.744 1.00 79.88 553 GLY A CA 1
ATOM 4305 C C . GLY A 1 553 ? -0.997 23.970 -5.438 1.00 79.88 553 GLY A C 1
ATOM 4306 O O . GLY A 1 553 ? -1.041 23.117 -6.329 1.00 79.88 553 GLY A O 1
ATOM 4307 N N . GLY A 1 554 ? -2.059 24.653 -5.024 1.00 85.69 554 GLY A N 1
ATOM 4308 C CA . GLY A 1 554 ? -3.348 24.620 -5.693 1.00 85.69 554 GLY A CA 1
ATOM 4309 C C . GLY A 1 554 ? -4.437 23.840 -4.968 1.00 85.69 554 GLY A C 1
ATOM 4310 O O . GLY A 1 554 ? -4.340 23.484 -3.792 1.00 85.69 554 GLY A O 1
ATOM 4311 N N . TRP A 1 555 ? -5.518 23.652 -5.715 1.00 90.19 555 TRP A N 1
ATOM 4312 C CA . TRP A 1 555 ? -6.733 22.957 -5.321 1.00 90.19 555 TRP A CA 1
ATOM 4313 C C . TRP A 1 555 ? -6.692 21.562 -5.941 1.00 90.19 555 TRP A C 1
ATOM 4315 O O . TRP A 1 555 ? -7.042 21.395 -7.110 1.00 90.19 555 TRP A O 1
ATOM 4325 N N . TYR A 1 556 ? -6.185 20.586 -5.192 1.00 85.69 556 TYR A N 1
ATOM 4326 C CA . TYR A 1 556 ? -5.694 19.343 -5.783 1.00 85.69 556 TYR A CA 1
ATOM 4327 C C . TYR A 1 556 ? -6.670 18.167 -5.712 1.00 85.69 556 TYR A C 1
ATOM 4329 O O . TYR A 1 556 ? -6.462 17.177 -6.409 1.00 85.69 556 TYR A O 1
ATOM 4337 N N . GLU A 1 557 ? -7.746 18.274 -4.932 1.00 84.69 557 GLU A N 1
ATOM 4338 C CA . GLU A 1 557 ? -8.745 17.209 -4.803 1.00 84.69 557 GLU A CA 1
ATOM 4339 C C . GLU A 1 557 ? -10.159 17.795 -4.688 1.00 84.69 557 GLU A C 1
ATOM 4341 O O . GLU A 1 557 ? -10.356 18.813 -4.023 1.00 84.69 557 GLU A O 1
ATOM 4346 N N . GLY A 1 558 ? -11.138 17.160 -5.338 1.00 80.75 558 GLY A N 1
ATOM 4347 C CA . GLY A 1 558 ? -12.572 17.385 -5.128 1.00 80.75 558 GLY A CA 1
ATOM 4348 C C . GLY A 1 558 ? -13.166 16.435 -4.069 1.00 80.75 558 GLY A C 1
ATOM 4349 O O . GLY A 1 558 ? -12.424 15.766 -3.358 1.00 80.75 558 GLY A O 1
ATOM 4350 N N . PRO A 1 559 ? -14.500 16.327 -3.943 1.00 81.25 559 PRO A N 1
ATOM 4351 C CA . PRO A 1 559 ? -15.522 16.987 -4.751 1.00 81.25 559 PRO A CA 1
ATOM 4352 C C . PRO A 1 559 ? -15.670 18.479 -4.430 1.00 81.25 559 PRO A C 1
ATOM 4354 O O . PRO A 1 559 ? -15.371 18.925 -3.323 1.00 81.25 559 PRO A O 1
ATOM 4357 N N . VAL A 1 560 ? -16.194 19.233 -5.400 1.00 89.56 560 VAL A N 1
ATOM 4358 C CA . VAL A 1 560 ? -16.415 20.682 -5.302 1.00 89.56 560 VAL A CA 1
ATOM 4359 C C . VAL A 1 560 ? -17.877 20.984 -5.606 1.00 89.56 560 VAL A C 1
ATOM 4361 O O . VAL A 1 560 ? -18.344 20.719 -6.709 1.00 89.56 560 VAL A O 1
ATOM 4364 N N . GLY A 1 561 ? -18.632 21.501 -4.641 1.00 93.50 561 GLY A N 1
ATOM 4365 C CA . GLY A 1 561 ? -20.057 21.754 -4.836 1.00 93.50 561 GLY A CA 1
ATOM 4366 C C . GLY A 1 561 ? -20.818 22.181 -3.588 1.00 93.50 561 GLY A C 1
ATOM 4367 O O . GLY A 1 561 ? -20.287 22.175 -2.477 1.00 93.50 561 GLY A O 1
ATOM 4368 N N . ILE A 1 562 ? -22.088 22.524 -3.791 1.00 95.25 562 ILE A N 1
ATOM 4369 C CA . ILE A 1 562 ? -23.060 22.779 -2.723 1.00 95.25 562 ILE A CA 1
ATOM 4370 C C . ILE A 1 562 ? -23.989 21.576 -2.638 1.00 95.25 562 ILE A C 1
ATOM 4372 O O . ILE A 1 562 ? -24.543 21.153 -3.648 1.00 95.25 562 ILE A O 1
ATOM 4376 N N . TYR A 1 563 ? -24.186 21.040 -1.444 1.00 94.00 563 TYR A N 1
ATOM 4377 C CA . TYR A 1 563 ? -24.918 19.804 -1.217 1.00 94.00 563 TYR A CA 1
ATOM 4378 C C . TYR A 1 563 ? -25.983 20.004 -0.142 1.00 94.00 563 TYR A C 1
ATOM 4380 O O . TYR A 1 563 ? -25.748 20.679 0.863 1.00 94.00 563 TYR A O 1
ATOM 4388 N N . SER A 1 564 ? -27.131 19.351 -0.310 1.00 91.81 564 SER A N 1
ATOM 4389 C CA . SER A 1 564 ? -27.939 18.961 0.845 1.00 91.81 564 SER A CA 1
ATOM 4390 C C . SER A 1 564 ? -27.156 17.945 1.706 1.00 91.81 564 SER A C 1
ATOM 4392 O O . SER A 1 564 ? -26.267 17.258 1.187 1.00 91.81 564 SER A O 1
ATOM 4394 N N . PRO A 1 565 ? -27.494 17.760 2.995 1.00 88.06 565 PRO A N 1
ATOM 4395 C CA . PRO A 1 565 ? -26.878 16.716 3.819 1.00 88.06 565 PRO A CA 1
ATOM 4396 C C . PRO A 1 565 ? -26.967 15.313 3.196 1.00 88.06 565 PRO A C 1
ATOM 4398 O O . PRO A 1 565 ? -25.980 14.583 3.170 1.00 88.06 565 PRO A O 1
ATOM 4401 N N . ALA A 1 566 ? -28.124 14.955 2.627 1.00 91.19 566 ALA A N 1
ATOM 4402 C CA . ALA A 1 566 ? -28.326 13.660 1.977 1.00 91.19 566 ALA A CA 1
ATOM 4403 C C . ALA A 1 566 ? -27.435 13.502 0.732 1.00 91.19 566 ALA A C 1
ATOM 4405 O O . ALA A 1 566 ? -26.800 12.465 0.542 1.00 91.19 566 ALA A O 1
ATOM 4406 N N . ALA A 1 567 ? -27.341 14.537 -0.108 1.00 91.88 567 ALA A N 1
ATOM 4407 C CA . ALA A 1 567 ? -26.513 14.491 -1.310 1.00 91.88 567 ALA A CA 1
ATOM 4408 C C . ALA A 1 567 ? -25.016 14.423 -0.973 1.00 91.88 567 ALA A C 1
ATOM 4410 O O . ALA A 1 567 ? -24.269 13.708 -1.644 1.00 91.88 567 ALA A O 1
ATOM 4411 N N . TYR A 1 568 ? -24.580 15.117 0.083 1.00 89.88 568 TYR A N 1
ATOM 4412 C CA . TYR A 1 568 ? -23.204 15.036 0.571 1.00 89.88 568 TYR A CA 1
ATOM 4413 C C . TYR A 1 568 ? -22.880 13.642 1.111 1.00 89.88 568 TYR A C 1
ATOM 4415 O O . TYR A 1 568 ? -21.865 13.062 0.725 1.00 89.88 568 TYR A O 1
ATOM 4423 N N . ASN A 1 569 ? -23.767 13.063 1.927 1.00 89.88 569 ASN A N 1
ATOM 4424 C CA . ASN A 1 569 ? -23.599 11.701 2.430 1.00 89.88 569 ASN A CA 1
ATOM 4425 C C . ASN A 1 569 ? -23.479 10.704 1.274 1.00 89.88 569 ASN A C 1
ATOM 4427 O O . ASN A 1 569 ? -22.530 9.925 1.237 1.00 89.88 569 ASN A O 1
ATOM 4431 N N . LYS A 1 570 ? -24.351 10.806 0.262 1.00 89.50 570 LYS A N 1
ATOM 4432 C CA . LYS A 1 570 ? -24.277 9.985 -0.954 1.00 89.50 570 LYS A CA 1
ATOM 4433 C C . LYS A 1 570 ? -22.941 10.143 -1.681 1.00 89.50 570 LYS A C 1
ATOM 4435 O O . LYS A 1 570 ? -22.381 9.154 -2.144 1.00 89.50 570 LYS A O 1
ATOM 4440 N N . ALA A 1 571 ? -22.420 11.368 -1.780 1.00 82.81 571 ALA A N 1
ATOM 4441 C CA . ALA A 1 571 ? -21.122 11.642 -2.396 1.00 82.81 571 ALA A CA 1
ATOM 4442 C C . ALA A 1 571 ? -19.938 11.086 -1.584 1.00 82.81 571 ALA A C 1
ATOM 4444 O O . ALA A 1 571 ? -18.927 10.713 -2.172 1.00 82.81 571 ALA A O 1
ATOM 4445 N N . LYS A 1 572 ? -20.069 11.001 -0.255 1.00 81.00 572 LYS A N 1
ATOM 4446 C CA . LYS A 1 572 ? -19.077 10.420 0.662 1.00 81.00 572 LYS A CA 1
ATOM 4447 C C . LYS A 1 572 ? -19.253 8.913 0.900 1.00 81.00 572 LYS A C 1
ATOM 4449 O O . LYS A 1 572 ? -18.479 8.340 1.656 1.00 81.00 572 LYS A O 1
ATOM 4454 N N . GLY A 1 573 ? -20.243 8.272 0.272 1.00 83.94 573 GLY A N 1
ATOM 4455 C CA . GLY A 1 573 ? -20.552 6.854 0.492 1.00 83.94 573 GLY A CA 1
ATOM 4456 C C . GLY A 1 573 ? -21.176 6.551 1.861 1.00 83.94 573 GLY A C 1
ATOM 4457 O O . GLY A 1 573 ? -21.218 5.394 2.263 1.00 83.94 573 GLY A O 1
ATOM 4458 N N . LEU A 1 574 ? -21.657 7.574 2.571 1.00 87.25 574 LEU A N 1
ATOM 4459 C CA . LEU A 1 574 ? -22.361 7.455 3.847 1.00 87.25 574 LEU A CA 1
ATOM 4460 C C . LEU A 1 574 ? -23.862 7.186 3.635 1.00 87.25 574 LEU A C 1
ATOM 4462 O O . LEU A 1 574 ? -24.395 7.517 2.570 1.00 87.25 574 LEU A O 1
ATOM 4466 N N . PRO A 1 575 ? -24.580 6.674 4.654 1.00 92.12 575 PRO A N 1
ATOM 4467 C CA . PRO A 1 575 ? -26.036 6.553 4.630 1.00 92.12 575 PRO A CA 1
ATOM 4468 C C . PRO A 1 575 ? -26.726 7.874 4.256 1.00 92.12 575 PRO A C 1
ATOM 4470 O O . PRO A 1 575 ? -26.512 8.909 4.894 1.00 92.12 575 PRO A O 1
ATOM 4473 N N . TYR A 1 576 ? -27.557 7.843 3.212 1.00 93.75 576 TYR A N 1
ATOM 4474 C CA . TYR A 1 576 ? -28.170 9.043 2.624 1.00 93.75 576 TYR A CA 1
ATOM 4475 C C . TYR A 1 576 ? -29.677 8.934 2.379 1.00 93.75 576 TYR A C 1
ATOM 4477 O O . TYR A 1 576 ? -30.344 9.954 2.207 1.00 93.75 576 TYR A O 1
ATOM 4485 N N . GLU A 1 577 ? -30.229 7.721 2.347 1.00 94.31 577 GLU A N 1
ATOM 4486 C CA . GLU A 1 577 ? -31.662 7.518 2.142 1.00 94.31 577 GLU A CA 1
ATOM 4487 C C . GLU A 1 577 ? -32.419 7.947 3.400 1.00 94.31 577 GLU A C 1
ATOM 4489 O O . GLU A 1 577 ? -32.153 7.443 4.487 1.00 94.31 577 GLU A O 1
ATOM 4494 N N . ILE A 1 578 ? -33.355 8.891 3.288 1.00 91.56 578 ILE A N 1
ATOM 4495 C CA . ILE A 1 578 ? -34.085 9.409 4.452 1.00 91.56 578 ILE A CA 1
ATOM 4496 C C . ILE A 1 578 ? -35.020 8.330 5.018 1.00 91.56 578 ILE A C 1
ATOM 4498 O O . ILE A 1 578 ? -35.824 7.735 4.300 1.00 91.56 578 ILE A O 1
ATOM 4502 N N . ALA A 1 579 ? -34.966 8.113 6.333 1.00 94.69 579 ALA A N 1
ATOM 4503 C CA . ALA A 1 579 ? -35.800 7.125 7.009 1.00 94.69 579 ALA A CA 1
ATOM 4504 C C . ALA A 1 579 ? -37.300 7.501 6.981 1.00 94.69 579 ALA A C 1
ATOM 4506 O O . ALA A 1 579 ? -37.648 8.687 6.991 1.00 94.69 579 ALA A O 1
ATOM 4507 N N . PRO A 1 580 ? -38.229 6.523 7.024 1.00 95.19 580 PRO A N 1
ATOM 4508 C CA . PRO A 1 580 ? -39.662 6.805 7.125 1.00 95.19 580 PRO A CA 1
ATOM 4509 C C . PRO A 1 580 ? -39.995 7.673 8.346 1.00 95.19 580 PRO A C 1
ATOM 4511 O O . PRO A 1 580 ? -39.421 7.466 9.413 1.00 95.19 580 PRO A O 1
ATOM 4514 N N . ILE A 1 581 ? -40.972 8.585 8.227 1.00 94.12 581 ILE A N 1
ATOM 4515 C CA . ILE A 1 581 ? -41.330 9.573 9.273 1.00 94.12 581 ILE A CA 1
ATOM 4516 C C . ILE A 1 581 ? -41.461 8.936 10.663 1.00 94.12 581 ILE A C 1
ATOM 4518 O O . ILE A 1 581 ? -40.850 9.414 11.612 1.00 94.12 581 ILE A O 1
ATOM 4522 N N . ARG A 1 582 ? -42.176 7.808 10.771 1.00 95.31 582 ARG A N 1
ATOM 4523 C CA . ARG A 1 582 ? -42.347 7.080 12.038 1.00 95.31 582 ARG A CA 1
ATOM 4524 C C . ARG A 1 582 ? -41.016 6.666 12.676 1.00 95.31 582 ARG A C 1
ATOM 4526 O O . ARG A 1 582 ? -40.889 6.688 13.892 1.00 95.31 582 ARG A O 1
ATOM 4533 N N . ILE A 1 583 ? -40.041 6.248 11.872 1.00 96.88 583 ILE A N 1
ATOM 4534 C CA . ILE A 1 583 ? -38.718 5.874 12.377 1.00 96.88 583 ILE A CA 1
ATOM 4535 C C . ILE A 1 583 ? -37.936 7.113 12.796 1.00 96.88 583 ILE A C 1
ATOM 4537 O O . ILE A 1 583 ? -37.317 7.103 13.856 1.00 96.88 583 ILE A O 1
ATOM 4541 N N . GLN A 1 584 ? -38.016 8.198 12.018 1.00 96.50 584 GLN A N 1
ATOM 4542 C CA . GLN A 1 584 ? -37.401 9.462 12.416 1.00 96.50 584 GLN A CA 1
ATOM 4543 C C . GLN A 1 584 ? -37.930 9.933 13.773 1.00 96.50 584 GLN A C 1
ATOM 4545 O O . GLN A 1 584 ? -37.140 10.366 14.602 1.00 96.50 584 GLN A O 1
ATOM 4550 N N . GLU A 1 585 ? -39.243 9.844 14.001 1.00 96.69 585 GLU A N 1
ATOM 4551 C CA . GLU A 1 585 ? -39.879 10.197 15.275 1.00 96.69 585 GLU A CA 1
ATOM 4552 C C . GLU A 1 585 ? -39.341 9.342 16.425 1.00 96.69 585 GLU A C 1
ATOM 4554 O O . GLU A 1 585 ? -38.903 9.906 17.421 1.00 96.69 585 GLU A O 1
ATOM 4559 N N . LEU A 1 586 ? -39.282 8.014 16.263 1.00 97.00 586 LEU A N 1
ATOM 4560 C CA . LEU A 1 586 ? -38.748 7.107 17.288 1.00 97.00 586 LEU A CA 1
ATOM 4561 C C . LEU A 1 586 ? -37.286 7.412 17.632 1.00 97.00 586 LEU A C 1
ATOM 4563 O O . LEU A 1 586 ? -36.930 7.498 18.803 1.00 97.00 586 LEU A O 1
ATOM 4567 N N . VAL A 1 587 ? -36.435 7.596 16.620 1.00 97.75 587 VAL A N 1
ATOM 4568 C CA . VAL A 1 587 ? -35.012 7.899 16.828 1.00 97.75 587 VAL A CA 1
ATOM 4569 C C . VAL A 1 587 ? -34.841 9.273 17.486 1.00 97.75 587 VAL A C 1
ATOM 4571 O O . VAL A 1 587 ? -34.099 9.403 18.458 1.00 97.75 587 VAL A O 1
ATOM 4574 N N . LYS A 1 588 ? -35.562 10.299 17.010 1.00 96.81 588 LYS A N 1
ATOM 4575 C CA . LYS A 1 588 ? -35.535 11.655 17.587 1.00 96.81 588 LYS A CA 1
ATOM 4576 C C . LYS A 1 588 ? -36.054 11.674 19.028 1.00 96.81 588 LYS A C 1
ATOM 4578 O O . LYS A 1 588 ? -35.509 12.411 19.848 1.00 96.81 588 LYS A O 1
ATOM 4583 N N . GLU A 1 589 ? -37.071 10.876 19.351 1.00 96.25 589 GLU A N 1
ATOM 4584 C CA . GLU A 1 589 ? -37.589 10.715 20.714 1.00 96.25 589 GLU A CA 1
ATOM 4585 C C . GLU A 1 589 ? -36.534 10.087 21.633 1.00 96.25 589 GLU A C 1
ATOM 4587 O O . GLU A 1 589 ? -36.240 10.660 22.684 1.00 96.25 589 GLU A O 1
ATOM 4592 N N . THR A 1 590 ? -35.887 8.992 21.214 1.00 97.06 590 THR A N 1
ATOM 4593 C CA . THR A 1 590 ? -34.800 8.368 21.987 1.00 97.06 590 THR A CA 1
ATOM 4594 C C . THR A 1 590 ? -33.630 9.332 22.202 1.00 97.06 590 THR A C 1
ATOM 4596 O O . THR A 1 590 ? -33.158 9.464 23.330 1.00 97.06 590 THR A O 1
ATOM 4599 N N . VAL A 1 591 ? -33.185 10.068 21.175 1.00 97.44 591 VAL A N 1
ATOM 4600 C CA . VAL A 1 591 ? -32.102 11.062 21.332 1.00 97.44 591 VAL A CA 1
ATOM 4601 C C . VAL A 1 591 ? -32.519 12.210 22.255 1.00 97.44 591 VAL A C 1
ATOM 4603 O O . VAL A 1 591 ? -31.726 12.672 23.074 1.00 97.44 591 VAL A O 1
ATOM 4606 N N . SER A 1 592 ? -33.775 12.655 22.181 1.00 96.38 592 SER A N 1
ATOM 4607 C CA . SER A 1 592 ? -34.298 13.679 23.095 1.00 96.38 592 SER A CA 1
ATOM 4608 C C . SER A 1 592 ? -34.301 13.185 24.543 1.00 96.38 592 SER A C 1
ATOM 4610 O O . SER A 1 592 ? -33.933 13.930 25.450 1.00 96.38 592 SER A O 1
ATOM 4612 N N . GLN A 1 593 ? -34.654 11.917 24.764 1.00 96.69 593 GLN A N 1
ATOM 4613 C CA . GLN A 1 593 ? -34.589 11.277 26.076 1.00 96.69 593 GLN A CA 1
ATOM 4614 C C . GLN A 1 593 ? -33.142 11.157 26.579 1.00 96.69 593 GLN A C 1
ATOM 4616 O O . GLN A 1 593 ? -32.869 11.470 27.736 1.00 96.69 593 GLN A O 1
ATOM 4621 N N . GLN A 1 594 ? -32.205 10.766 25.712 1.00 96.62 594 GLN A N 1
ATOM 4622 C CA . GLN A 1 594 ? -30.770 10.729 26.013 1.00 96.62 594 GLN A CA 1
ATOM 4623 C C . GLN A 1 594 ? -30.241 12.099 26.437 1.00 96.62 594 GLN A C 1
ATOM 4625 O O . GLN A 1 594 ? -29.575 12.210 27.464 1.00 96.62 594 GLN A O 1
ATOM 4630 N N . ASN A 1 595 ? -30.579 13.147 25.687 1.00 96.19 595 ASN A N 1
ATOM 4631 C CA . ASN A 1 595 ? -30.195 14.515 26.016 1.00 96.19 595 ASN A CA 1
ATOM 4632 C C . ASN A 1 595 ? -30.777 14.936 27.373 1.00 96.19 595 ASN A C 1
ATOM 4634 O O . ASN A 1 595 ? -30.035 15.428 28.216 1.00 96.19 595 ASN A O 1
ATOM 4638 N N . ALA A 1 596 ? -32.057 14.649 27.639 1.00 97.19 596 ALA A N 1
ATOM 4639 C CA . ALA A 1 596 ? -32.684 14.937 28.930 1.00 97.19 596 ALA A CA 1
ATOM 4640 C C . ALA A 1 596 ? -32.002 14.207 30.103 1.00 97.19 596 ALA A C 1
ATOM 4642 O O . ALA A 1 596 ? -31.896 14.763 31.196 1.00 97.19 596 ALA A O 1
ATOM 4643 N N . TYR A 1 597 ? -31.505 12.983 29.894 1.00 97.25 597 TYR A N 1
ATOM 4644 C CA . TYR A 1 597 ? -30.715 12.276 30.904 1.00 97.25 597 TYR A CA 1
ATOM 4645 C C . TYR A 1 597 ? -29.380 12.965 31.190 1.00 97.25 597 TYR A C 1
ATOM 4647 O O . TYR A 1 597 ? -29.026 13.117 32.358 1.00 97.25 597 TYR A O 1
ATOM 4655 N N . LEU A 1 598 ? -28.669 13.434 30.161 1.00 95.31 598 LEU A N 1
ATOM 4656 C CA . LEU A 1 598 ? -27.425 14.192 30.340 1.00 95.31 598 LEU A CA 1
ATOM 4657 C C . LEU A 1 598 ? -27.672 15.528 31.059 1.00 95.31 598 LEU A C 1
ATOM 4659 O O . LEU A 1 598 ? -26.929 15.875 31.974 1.00 95.31 598 LEU A O 1
ATOM 4663 N N . GLU A 1 599 ? -28.744 16.243 30.709 1.00 96.56 599 GLU A N 1
ATOM 4664 C CA . GLU A 1 599 ? -29.160 17.488 31.376 1.00 96.56 599 GLU A CA 1
ATOM 4665 C C . GLU A 1 599 ? -29.541 17.271 32.847 1.00 96.56 599 GLU A C 1
ATOM 4667 O O . GLU A 1 599 ? -29.279 18.121 33.698 1.00 96.56 599 GLU A O 1
ATOM 4672 N N . ALA A 1 600 ? -30.117 16.109 33.165 1.00 96.38 600 ALA A N 1
ATOM 4673 C CA . ALA A 1 600 ? -30.446 15.692 34.525 1.00 96.38 600 ALA A CA 1
ATOM 4674 C C . ALA A 1 600 ? -29.263 15.067 35.291 1.00 96.38 600 ALA A C 1
ATOM 4676 O O . ALA A 1 600 ? -29.460 14.597 36.413 1.00 96.38 600 ALA A O 1
ATOM 4677 N N . LEU A 1 601 ? -28.060 15.034 34.703 1.00 95.25 601 LEU A N 1
ATOM 4678 C CA . LEU A 1 601 ? -26.866 14.378 35.254 1.00 95.25 601 LEU A CA 1
ATOM 4679 C C . LEU A 1 601 ? -27.075 12.882 35.571 1.00 95.25 601 LEU A C 1
ATOM 4681 O O . LEU A 1 601 ? -26.474 12.338 36.496 1.00 95.25 601 LEU A O 1
ATOM 4685 N N . ASN A 1 602 ? -27.939 12.210 34.807 1.00 95.19 602 ASN A N 1
ATOM 4686 C CA . ASN A 1 602 ? -28.333 10.817 35.000 1.00 95.19 602 ASN A CA 1
ATOM 4687 C C . ASN A 1 602 ? -27.703 9.901 33.935 1.00 95.19 602 ASN A C 1
ATOM 4689 O O . ASN A 1 602 ? -28.322 9.570 32.923 1.00 95.19 602 ASN A O 1
ATOM 4693 N N . THR A 1 603 ? -26.469 9.464 34.175 1.00 92.50 603 THR A N 1
ATOM 4694 C CA . THR A 1 603 ? -25.726 8.584 33.256 1.00 92.50 603 THR A CA 1
ATOM 4695 C C . THR A 1 603 ? -26.285 7.164 33.194 1.00 92.50 603 THR A C 1
ATOM 4697 O O . THR A 1 603 ? -26.209 6.537 32.142 1.00 92.50 603 THR A O 1
ATOM 4700 N N . GLU A 1 604 ? -26.897 6.668 34.272 1.00 91.69 604 GLU A N 1
ATOM 4701 C CA . GLU A 1 604 ? -27.570 5.361 34.297 1.00 91.69 604 GLU A CA 1
ATOM 4702 C C . GLU A 1 604 ? -28.791 5.352 33.368 1.00 91.69 604 GLU A C 1
ATOM 4704 O O . GLU A 1 604 ? -28.981 4.427 32.578 1.00 91.69 604 GLU A O 1
ATOM 4709 N N . GLY A 1 605 ? -29.582 6.429 33.396 1.00 94.12 605 GLY A N 1
ATOM 4710 C CA . GLY A 1 605 ? -30.698 6.628 32.475 1.00 94.12 605 GLY A CA 1
ATOM 4711 C C . GLY A 1 605 ? -30.242 6.683 31.018 1.00 94.12 605 GLY A C 1
ATOM 4712 O O . GLY A 1 605 ? -30.858 6.050 30.163 1.00 94.12 605 GLY A O 1
ATOM 4713 N N . PHE A 1 606 ? -29.130 7.374 30.736 1.00 95.25 606 PHE A N 1
ATOM 4714 C CA . PHE A 1 606 ? -28.519 7.367 29.404 1.00 95.25 606 PHE A CA 1
ATOM 4715 C C . PHE A 1 606 ? -28.082 5.951 28.997 1.00 95.25 606 PHE A C 1
ATOM 4717 O O . PHE A 1 606 ? -28.447 5.491 27.916 1.00 95.25 606 PHE A O 1
ATOM 4724 N N . ALA A 1 607 ? -27.370 5.230 29.868 1.00 93.75 607 ALA A N 1
ATOM 4725 C CA . ALA A 1 607 ? -26.885 3.876 29.601 1.00 93.75 607 ALA A CA 1
ATOM 4726 C C . ALA A 1 607 ? -28.016 2.893 29.252 1.00 93.75 607 ALA A C 1
ATOM 4728 O O . ALA A 1 607 ? -27.844 2.056 28.369 1.00 93.75 607 ALA A O 1
ATOM 4729 N N . ALA A 1 608 ? -29.192 3.037 29.870 1.00 91.50 608 ALA A N 1
ATOM 4730 C CA . ALA A 1 608 ? -30.370 2.211 29.592 1.00 91.50 608 ALA A CA 1
ATOM 4731 C C . ALA A 1 608 ? -30.961 2.398 28.176 1.00 91.50 608 ALA A C 1
ATOM 4733 O O . ALA A 1 608 ? -31.803 1.610 27.750 1.00 91.50 608 ALA A O 1
ATOM 4734 N N . THR A 1 609 ? -30.546 3.434 27.439 1.00 93.94 609 THR A N 1
ATOM 4735 C CA . THR A 1 609 ? -30.958 3.671 26.039 1.00 93.94 609 THR A CA 1
ATOM 4736 C C . THR A 1 609 ? -29.975 3.106 25.006 1.00 93.94 609 THR A C 1
ATOM 4738 O O . THR A 1 609 ? -30.219 3.203 23.799 1.00 93.94 609 THR A O 1
ATOM 4741 N N . VAL A 1 610 ? -28.860 2.542 25.473 1.00 95.31 610 VAL A N 1
ATOM 4742 C CA . VAL A 1 610 ? -27.773 2.001 24.654 1.00 95.31 610 VAL A CA 1
ATOM 4743 C C . VAL A 1 610 ? -27.823 0.480 24.707 1.00 95.31 610 VAL A C 1
ATOM 4745 O O . VAL A 1 610 ? -27.940 -0.109 25.784 1.00 95.31 610 VAL A O 1
ATOM 4748 N N . ASP A 1 611 ? -27.736 -0.158 23.547 1.00 94.25 611 ASP A N 1
ATOM 4749 C CA . ASP A 1 611 ? -27.752 -1.609 23.432 1.00 94.25 611 ASP A CA 1
ATOM 4750 C C . ASP A 1 611 ? -26.514 -2.231 24.105 1.00 94.25 611 ASP A C 1
ATOM 4752 O O . ASP A 1 611 ? -25.422 -1.671 23.980 1.00 94.25 611 ASP A O 1
ATOM 4756 N N . PRO A 1 612 ? -26.636 -3.365 24.816 1.00 91.56 612 PRO A N 1
ATOM 4757 C CA . PRO A 1 612 ? -25.483 -4.048 25.405 1.00 91.56 612 PRO A CA 1
ATOM 4758 C C . PRO A 1 612 ? -24.396 -4.439 24.394 1.00 91.56 612 PRO A C 1
ATOM 4760 O O . PRO A 1 612 ? -23.216 -4.444 24.744 1.00 91.56 612 PRO A O 1
ATOM 4763 N N . GLU A 1 613 ? -24.769 -4.703 23.141 1.00 91.81 613 GLU A N 1
ATOM 4764 C CA . GLU A 1 613 ? -23.841 -5.014 22.050 1.00 91.81 613 GLU A CA 1
ATOM 4765 C C . GLU A 1 613 ? -23.346 -3.757 21.321 1.00 91.81 613 GLU A C 1
ATOM 4767 O O . GLU A 1 613 ? -22.676 -3.877 20.300 1.00 91.81 613 GLU A O 1
ATOM 4772 N N . TYR A 1 614 ? -23.635 -2.549 21.831 1.00 94.62 614 TYR A N 1
ATOM 4773 C CA . TYR A 1 614 ? -23.219 -1.301 21.193 1.00 94.62 614 TYR A CA 1
ATOM 4774 C C . TYR A 1 614 ? -21.730 -1.306 20.861 1.00 94.62 614 TYR A C 1
ATOM 4776 O O . TYR A 1 614 ? -20.880 -1.485 21.741 1.00 94.62 614 TYR A O 1
ATOM 4784 N N . PHE A 1 615 ? -21.433 -1.014 19.597 1.00 94.31 615 PHE A N 1
ATOM 4785 C CA . PHE A 1 615 ? -20.081 -0.779 19.127 1.00 94.31 615 PHE A CA 1
ATOM 4786 C C . PHE A 1 615 ? -20.061 0.314 18.061 1.00 94.31 615 PHE A C 1
ATOM 4788 O O . PHE A 1 615 ? -20.682 0.188 17.002 1.00 94.31 615 PHE A O 1
ATOM 4795 N N . GLN A 1 616 ? -19.306 1.382 18.311 1.00 93.62 616 GLN A N 1
ATOM 4796 C CA . GLN A 1 616 ? -19.072 2.435 17.327 1.00 93.62 616 GLN A CA 1
ATOM 4797 C C . GLN A 1 616 ? -17.614 2.878 17.352 1.00 93.62 616 GLN A C 1
ATOM 4799 O O . GLN A 1 616 ? -17.155 3.447 18.339 1.00 93.62 616 GLN A O 1
ATOM 4804 N N . SER A 1 617 ? -16.890 2.618 16.264 1.00 88.00 617 SER A N 1
ATOM 4805 C CA . SER A 1 617 ? -15.512 3.094 16.065 1.00 88.00 617 SER A CA 1
ATOM 4806 C C . SER A 1 617 ? -14.577 2.832 17.265 1.00 88.00 617 SER A C 1
ATOM 4808 O O . SER A 1 617 ? -13.871 3.725 17.723 1.00 88.00 617 SER A O 1
ATOM 4810 N N . GLY A 1 618 ? -14.597 1.611 17.813 1.00 87.56 618 GLY A N 1
ATOM 4811 C CA . GLY A 1 618 ? -13.762 1.208 18.958 1.00 87.56 618 GLY A CA 1
ATOM 4812 C C . GLY A 1 618 ? -14.392 1.446 20.334 1.00 87.56 618 GLY A C 1
ATOM 4813 O O . GLY A 1 618 ? -13.866 0.965 21.341 1.00 87.56 618 GLY A O 1
ATOM 4814 N N . TYR A 1 619 ? -15.528 2.142 20.399 1.00 91.19 619 TYR A N 1
ATOM 4815 C CA . TYR A 1 619 ? -16.263 2.379 21.638 1.00 91.19 619 TYR A CA 1
ATOM 4816 C C . TYR A 1 619 ? -17.330 1.312 21.821 1.00 91.19 619 TYR A C 1
ATOM 4818 O O . TYR A 1 619 ? -18.306 1.273 21.074 1.00 91.19 619 TYR A O 1
ATOM 4826 N N . ASP A 1 620 ? -17.153 0.483 22.845 1.00 91.56 620 ASP A N 1
ATOM 4827 C CA . ASP A 1 620 ? -18.230 -0.335 23.386 1.00 91.56 620 ASP A CA 1
ATOM 4828 C C . ASP A 1 620 ? -19.166 0.506 24.278 1.00 91.56 620 ASP A C 1
ATOM 4830 O O . ASP A 1 620 ? -18.892 1.675 24.592 1.00 91.56 620 ASP A O 1
ATOM 4834 N N . LYS A 1 621 ? -20.286 -0.086 24.714 1.00 92.75 621 LYS A N 1
ATOM 4835 C CA . LYS A 1 621 ? -21.246 0.582 25.610 1.00 92.75 621 LYS A CA 1
ATOM 4836 C C . LYS A 1 621 ? -20.570 1.166 26.852 1.00 92.75 621 LYS A C 1
ATOM 4838 O O . LYS A 1 621 ? -20.869 2.292 27.252 1.00 92.75 621 LYS A O 1
ATOM 4843 N N . LYS A 1 622 ? -19.653 0.417 27.469 1.00 89.75 622 LYS A N 1
ATOM 4844 C CA . LYS A 1 622 ? -18.977 0.818 28.709 1.00 89.75 622 LYS A CA 1
ATOM 4845 C C . LYS A 1 622 ? -18.141 2.078 28.498 1.00 89.75 622 LYS A C 1
ATOM 4847 O O . LYS A 1 622 ? -18.217 3.002 29.309 1.00 89.75 622 LYS A O 1
ATOM 4852 N N . ARG A 1 623 ? -17.363 2.143 27.417 1.00 91.38 623 ARG A N 1
ATOM 4853 C CA . ARG A 1 623 ? -16.562 3.318 27.053 1.00 91.38 623 ARG A CA 1
ATOM 4854 C C . ARG A 1 623 ? -17.441 4.520 26.739 1.00 91.38 623 ARG A C 1
ATOM 4856 O O . ARG A 1 623 ? -17.157 5.590 27.266 1.00 91.38 623 ARG A O 1
ATOM 4863 N N . LEU A 1 624 ? -18.519 4.343 25.971 1.00 93.75 624 LEU A N 1
ATOM 4864 C CA . LEU A 1 624 ? -19.465 5.423 25.668 1.00 93.75 624 LEU A CA 1
ATOM 4865 C C . LEU A 1 624 ? -20.074 6.015 26.948 1.00 93.75 624 LEU A C 1
ATOM 4867 O O . LEU A 1 624 ? -20.076 7.228 27.140 1.00 93.75 624 LEU A O 1
ATOM 4871 N N . VAL A 1 625 ? -20.580 5.168 27.848 1.00 93.56 625 VAL A N 1
ATOM 4872 C CA . VAL A 1 625 ? -21.205 5.622 29.102 1.00 93.56 625 VAL A CA 1
ATOM 4873 C C . VAL A 1 625 ? -20.187 6.321 30.003 1.00 93.56 625 VAL A C 1
ATOM 4875 O O . VAL A 1 625 ? -20.499 7.357 30.592 1.00 93.56 625 VAL A O 1
ATOM 4878 N N . ASN A 1 626 ? -18.958 5.804 30.078 1.00 93.31 626 ASN A N 1
ATOM 4879 C CA . ASN A 1 626 ? -17.881 6.451 30.822 1.00 93.31 626 ASN A CA 1
ATOM 4880 C C . ASN A 1 626 ? -17.513 7.813 30.227 1.00 93.31 626 ASN A C 1
ATOM 4882 O O . ASN A 1 626 ? -17.358 8.764 30.986 1.00 93.31 626 ASN A O 1
ATOM 4886 N N . GLU A 1 627 ? -17.427 7.938 28.901 1.00 92.25 627 GLU A N 1
ATOM 4887 C CA . GLU A 1 627 ? -17.180 9.218 28.229 1.00 92.25 627 GLU A CA 1
ATOM 4888 C C . GLU A 1 627 ? -18.258 10.245 28.597 1.00 92.25 627 GLU A C 1
ATOM 4890 O O . GLU A 1 627 ? -17.938 11.349 29.041 1.00 92.25 627 GLU A O 1
ATOM 4895 N N . MET A 1 628 ? -19.537 9.867 28.500 1.00 92.94 628 MET A N 1
ATOM 4896 C CA . MET A 1 628 ? -20.645 10.749 28.885 1.00 92.94 628 MET A CA 1
ATOM 4897 C C . MET A 1 628 ? -20.593 11.112 30.373 1.00 92.94 628 MET A C 1
ATOM 4899 O O . MET A 1 628 ? -20.854 12.257 30.741 1.00 92.94 628 MET A O 1
ATOM 4903 N N . SER A 1 629 ? -20.218 10.163 31.234 1.00 93.44 629 SER A N 1
ATOM 4904 C CA . SER A 1 629 ? -20.082 10.401 32.671 1.00 93.44 629 SER A CA 1
ATOM 4905 C C . SER A 1 629 ? -18.928 11.331 33.025 1.00 93.44 629 SER A C 1
ATOM 4907 O O . SER A 1 629 ? -19.075 12.130 33.948 1.00 93.44 629 SER A O 1
ATOM 4909 N N . GLU A 1 630 ? -17.788 11.218 32.349 1.00 93.00 630 GLU A N 1
ATOM 4910 C CA . GLU A 1 630 ? -16.643 12.116 32.517 1.00 93.00 630 GLU A CA 1
ATOM 4911 C C . GLU A 1 630 ? -16.985 13.523 32.029 1.00 93.00 630 GLU A C 1
ATOM 4913 O O . GLU A 1 630 ? -16.702 14.502 32.716 1.00 93.00 630 GLU A O 1
ATOM 4918 N N . MET A 1 631 ? -17.664 13.623 30.884 1.00 88.62 631 MET A N 1
ATOM 4919 C CA . MET A 1 631 ? -18.047 14.891 30.263 1.00 88.62 631 MET A CA 1
ATOM 4920 C C . MET A 1 631 ? -18.898 15.777 31.181 1.00 88.62 631 MET A C 1
ATOM 4922 O O . MET A 1 631 ? -18.730 16.994 31.184 1.00 88.62 631 MET A O 1
ATOM 4926 N N . ILE A 1 632 ? -19.797 15.180 31.967 1.00 92.62 632 ILE A N 1
ATOM 4927 C CA . ILE A 1 632 ? -20.687 15.908 32.888 1.00 92.62 632 ILE A CA 1
ATOM 4928 C C . ILE A 1 632 ? -20.222 15.841 34.350 1.00 92.62 632 ILE A C 1
ATOM 4930 O O . ILE A 1 632 ? -20.930 16.285 35.258 1.00 92.62 632 ILE A O 1
ATOM 4934 N N . ARG A 1 633 ? -19.039 15.274 34.615 1.00 92.38 633 ARG A N 1
ATOM 4935 C CA . ARG A 1 633 ? -18.543 15.062 35.977 1.00 92.38 633 ARG A CA 1
ATOM 4936 C C . ARG A 1 633 ? -18.375 16.389 36.710 1.00 92.38 633 ARG A C 1
ATOM 4938 O O . ARG A 1 633 ? -17.559 17.225 36.340 1.00 92.38 633 ARG A O 1
ATOM 4945 N N . GLY A 1 634 ? -19.096 16.534 37.821 1.00 91.31 634 GLY A N 1
ATOM 4946 C CA . GLY A 1 634 ? -19.025 17.728 38.666 1.00 91.31 634 GLY A CA 1
ATOM 4947 C C . GLY A 1 634 ? -19.691 18.967 38.060 1.00 91.31 634 GLY A C 1
ATOM 4948 O O . GLY A 1 634 ? -19.589 20.036 38.661 1.00 91.31 634 GLY A O 1
ATOM 4949 N N . ALA A 1 635 ? -20.375 18.827 36.919 1.00 92.12 635 ALA A N 1
ATOM 4950 C CA . ALA A 1 635 ? -21.132 19.908 36.311 1.00 92.12 635 ALA A CA 1
ATOM 4951 C C . ALA A 1 635 ? -22.311 20.316 37.207 1.00 92.12 635 ALA A C 1
ATOM 4953 O O . ALA A 1 635 ? -22.992 19.468 37.787 1.00 92.12 635 ALA A O 1
ATOM 4954 N N . SER A 1 636 ? -22.569 21.618 37.310 1.00 92.75 636 SER A N 1
ATOM 4955 C CA . SER A 1 636 ? -23.752 22.152 38.006 1.00 92.75 636 SER A CA 1
ATOM 4956 C C . SER A 1 636 ? -24.946 22.329 37.067 1.00 92.75 636 SER A C 1
ATOM 4958 O O . SER A 1 636 ? -26.095 22.322 37.508 1.00 92.75 636 SER A O 1
ATOM 4960 N N . SER A 1 637 ? -24.677 22.511 35.776 1.00 93.94 637 SER A N 1
ATOM 4961 C CA . SER A 1 637 ? -25.660 22.720 34.723 1.00 93.94 637 SER A CA 1
ATOM 4962 C C . SER A 1 637 ? -25.151 22.188 33.385 1.00 93.94 637 SER A C 1
ATOM 4964 O O . SER A 1 637 ? -24.017 22.449 32.981 1.00 93.94 637 SER A O 1
ATOM 4966 N N . VAL A 1 638 ? -26.018 21.454 32.691 1.00 95.94 638 VAL A N 1
ATOM 4967 C CA . VAL A 1 638 ? -25.783 20.932 31.344 1.00 95.94 638 VAL A CA 1
ATOM 4968 C C . VAL A 1 638 ? -27.010 21.256 30.496 1.00 95.94 638 VAL A C 1
ATOM 4970 O O . VAL A 1 638 ? -28.136 21.106 30.964 1.00 95.94 638 VAL A O 1
ATOM 4973 N N . SER A 1 639 ? -26.804 21.708 29.260 1.00 96.56 639 SER A N 1
ATOM 4974 C CA . SER A 1 639 ? -27.863 21.791 28.244 1.00 96.56 639 SER A CA 1
ATOM 4975 C C . SER A 1 639 ? -27.362 21.252 26.913 1.00 96.56 639 SER A C 1
ATOM 4977 O O . SER A 1 639 ? -26.206 21.492 26.546 1.00 96.56 639 SER A O 1
ATOM 4979 N N . VAL A 1 640 ? -28.214 20.521 26.200 1.00 96.00 640 VAL A N 1
ATOM 4980 C CA . VAL A 1 640 ? -27.880 19.888 24.920 1.00 96.00 640 VAL A CA 1
ATOM 4981 C C . VAL A 1 640 ? -28.931 20.266 23.884 1.00 96.00 640 VAL A C 1
ATOM 4983 O O . VAL A 1 640 ? -30.127 20.060 24.075 1.00 96.00 640 VAL A O 1
ATOM 4986 N N . LYS A 1 641 ? -28.492 20.805 22.747 1.00 95.31 641 LYS A N 1
ATOM 4987 C CA . LYS A 1 641 ? -29.364 21.191 21.638 1.00 95.31 641 LYS A CA 1
ATOM 4988 C C . LYS A 1 641 ? -28.833 20.647 20.323 1.00 95.31 641 LYS A C 1
ATOM 4990 O O . LYS A 1 641 ? -27.748 21.025 19.897 1.00 95.31 641 LYS A O 1
ATOM 4995 N N . ASP A 1 642 ? -29.660 19.867 19.642 1.00 94.38 642 ASP A N 1
ATOM 4996 C CA . ASP A 1 642 ? -29.378 19.383 18.295 1.00 94.38 642 ASP A CA 1
ATOM 4997 C C . ASP A 1 642 ? -30.098 20.252 17.250 1.00 94.38 642 ASP A C 1
ATOM 4999 O O . ASP A 1 642 ? -31.242 20.675 17.440 1.00 94.38 642 ASP A O 1
ATOM 5003 N N . SER A 1 643 ? -29.419 20.539 16.144 1.00 89.75 643 SER A N 1
ATOM 5004 C CA . SER A 1 643 ? -29.949 21.252 14.976 1.00 89.75 643 SER A CA 1
ATOM 5005 C C . SER A 1 643 ? -29.586 20.523 13.684 1.00 89.75 643 SER A C 1
ATOM 5007 O O . SER A 1 643 ? -28.738 19.637 13.702 1.00 89.75 643 SER A O 1
ATOM 5009 N N . VAL A 1 644 ? -30.253 20.861 12.573 1.00 84.69 644 VAL A N 1
ATOM 5010 C CA . VAL A 1 644 ? -30.017 20.221 11.259 1.00 84.69 644 VAL A CA 1
ATOM 5011 C C . VAL A 1 644 ? -30.183 18.689 11.334 1.00 84.69 644 VAL A C 1
ATOM 5013 O O . VAL A 1 644 ? -29.387 17.910 10.822 1.00 84.69 644 VAL A O 1
ATOM 5016 N N . VAL A 1 645 ? -31.229 18.241 12.037 1.00 90.31 645 VAL A N 1
ATOM 5017 C CA . VAL A 1 645 ? -31.417 16.825 12.375 1.00 90.31 645 VAL A CA 1
ATOM 5018 C C . VAL A 1 645 ? -31.963 16.033 11.190 1.00 90.31 645 VAL A C 1
ATOM 5020 O O . VAL A 1 645 ? -33.092 16.267 10.750 1.00 90.31 645 VAL A O 1
ATOM 5023 N N . SER A 1 646 ? -31.219 15.015 10.767 1.00 92.50 646 SER A N 1
ATOM 5024 C CA . SER A 1 646 ? -31.638 14.034 9.762 1.00 92.50 646 SER A CA 1
ATOM 5025 C C . SER A 1 646 ? -31.492 12.609 10.292 1.00 92.50 646 SER A C 1
ATOM 5027 O O . SER A 1 646 ? -30.654 12.337 11.148 1.00 92.50 646 SER A O 1
ATOM 5029 N N . VAL A 1 647 ? -32.331 11.695 9.801 1.00 95.81 647 VAL A N 1
ATOM 5030 C CA . VAL A 1 647 ? -32.221 10.262 10.102 1.00 95.81 647 VAL A CA 1
ATOM 5031 C C . VAL A 1 647 ? -32.206 9.504 8.785 1.00 95.81 647 VAL A C 1
ATOM 5033 O O . VAL A 1 647 ? -33.151 9.619 8.000 1.00 95.81 647 VAL A O 1
ATOM 5036 N N . PHE A 1 648 ? -31.141 8.745 8.561 1.00 96.44 648 PHE A N 1
ATOM 5037 C CA . PHE A 1 648 ? -30.879 8.019 7.325 1.00 96.44 648 PHE A CA 1
ATOM 5038 C C . PHE A 1 648 ? -30.957 6.506 7.539 1.00 96.44 648 PHE A C 1
ATOM 5040 O O . PHE A 1 648 ? -30.722 6.021 8.643 1.00 96.44 648 PHE A O 1
ATOM 5047 N N . ILE A 1 649 ? -31.302 5.762 6.493 1.00 95.94 649 ILE A N 1
ATOM 5048 C CA . ILE A 1 649 ? -31.315 4.298 6.464 1.00 95.94 649 ILE A CA 1
ATOM 5049 C C . ILE A 1 649 ? -29.893 3.804 6.193 1.00 95.94 649 ILE A C 1
ATOM 5051 O O . ILE A 1 649 ? -29.266 4.241 5.229 1.00 95.94 649 ILE A O 1
ATOM 5055 N N . ASP A 1 650 ? -29.418 2.869 7.013 1.00 93.69 650 ASP A N 1
ATOM 5056 C CA . ASP A 1 650 ? -28.123 2.201 6.879 1.00 93.69 650 ASP A CA 1
ATOM 5057 C C . ASP A 1 650 ? -28.297 0.680 7.003 1.00 93.69 650 ASP A C 1
ATOM 5059 O O . ASP A 1 650 ? -28.168 0.099 8.080 1.00 93.69 650 ASP A O 1
ATOM 5063 N N . GLY A 1 651 ? -28.682 0.023 5.907 1.00 91.25 651 GLY A N 1
ATOM 5064 C CA . GLY A 1 651 ? -29.016 -1.401 5.932 1.00 91.25 651 GLY A CA 1
ATOM 5065 C C . GLY A 1 651 ? -30.176 -1.700 6.891 1.00 91.25 651 GLY A C 1
ATOM 5066 O O . GLY A 1 651 ? -31.320 -1.339 6.622 1.00 91.25 651 GLY A O 1
ATOM 5067 N N . ASP A 1 652 ? -29.883 -2.385 7.994 1.00 91.25 652 ASP A N 1
ATOM 5068 C CA . ASP A 1 652 ? -30.813 -2.703 9.086 1.00 91.25 652 ASP A CA 1
ATOM 5069 C C . ASP A 1 652 ? -30.805 -1.677 10.239 1.00 91.25 652 ASP A C 1
ATOM 5071 O O . ASP A 1 652 ? -31.593 -1.793 11.183 1.00 91.25 652 ASP A O 1
ATOM 5075 N N . LYS A 1 653 ? -29.944 -0.660 10.149 1.00 96.06 653 LYS A N 1
ATOM 5076 C CA . LYS A 1 653 ? -29.760 0.423 11.119 1.00 96.06 653 LYS A CA 1
ATOM 5077 C C . LYS A 1 653 ? -30.320 1.749 10.602 1.00 96.06 653 LYS A C 1
ATOM 5079 O O . LYS A 1 653 ? -30.667 1.918 9.431 1.00 96.06 653 LYS A O 1
ATOM 5084 N N . TYR A 1 654 ? -30.386 2.718 11.508 1.00 97.25 654 TYR A N 1
ATOM 5085 C CA . TYR A 1 654 ? -30.786 4.092 11.240 1.00 97.25 654 TYR A CA 1
ATOM 5086 C C . TYR A 1 654 ? -29.753 5.062 11.810 1.00 97.25 654 TYR A C 1
ATOM 5088 O O . TYR A 1 654 ? -29.563 5.124 13.026 1.00 97.25 654 TYR A O 1
ATOM 5096 N N . MET A 1 655 ? -29.102 5.831 10.942 1.00 96.88 655 MET A N 1
ATOM 5097 C CA . MET A 1 655 ? -28.108 6.830 11.325 1.00 96.88 655 MET A CA 1
ATOM 5098 C C . MET A 1 655 ? -28.794 8.164 11.632 1.00 96.88 655 MET A C 1
ATOM 5100 O O . MET A 1 655 ? -29.302 8.837 10.736 1.00 96.88 655 MET A O 1
ATOM 5104 N N . TYR A 1 656 ? -28.793 8.567 12.897 1.00 97.25 656 TYR A N 1
ATOM 5105 C CA . TYR A 1 656 ? -29.109 9.922 13.337 1.00 97.25 656 TYR A CA 1
ATOM 5106 C C . TYR A 1 656 ? -27.908 10.835 13.101 1.00 97.25 656 TYR A C 1
ATOM 5108 O O . TYR A 1 656 ? -26.821 10.538 13.591 1.00 97.25 656 TYR A O 1
ATOM 5116 N N . GLN A 1 657 ? -28.112 11.959 12.419 1.00 94.81 657 GLN A N 1
ATOM 5117 C CA . GLN A 1 657 ? -27.096 12.980 12.180 1.00 94.81 657 GLN A CA 1
ATOM 5118 C C . GLN A 1 657 ? -27.619 14.352 12.609 1.00 94.81 657 GLN A C 1
ATOM 5120 O O . GLN A 1 657 ? -28.721 14.741 12.217 1.00 94.81 657 GLN A O 1
ATOM 5125 N N . ALA A 1 658 ? -26.835 15.086 13.401 1.00 93.56 658 ALA A N 1
ATOM 5126 C CA . ALA A 1 658 ? -27.194 16.430 13.852 1.00 93.56 658 ALA A CA 1
ATOM 5127 C C . ALA A 1 658 ? -25.972 17.283 14.208 1.00 93.56 658 ALA A C 1
ATOM 5129 O O . ALA A 1 658 ? -24.937 16.759 14.615 1.00 93.56 658 ALA A O 1
ATOM 5130 N N . ASP A 1 659 ? -26.132 18.603 14.162 1.00 89.44 659 ASP A N 1
ATOM 5131 C CA . ASP A 1 659 ? -25.199 19.554 14.764 1.00 89.44 659 ASP A CA 1
ATOM 5132 C C . ASP A 1 659 ? -25.594 19.772 16.227 1.00 89.44 659 ASP A C 1
ATOM 5134 O O . ASP A 1 659 ? -26.592 20.438 16.526 1.00 89.44 659 ASP A O 1
ATOM 5138 N N . ARG A 1 660 ? -24.816 19.193 17.143 1.00 93.75 660 ARG A N 1
ATOM 5139 C CA . ARG A 1 660 ? -25.025 19.261 18.589 1.00 93.75 660 ARG A CA 1
ATOM 5140 C C . ARG A 1 660 ? -24.266 20.432 19.188 1.00 93.75 660 ARG A C 1
ATOM 5142 O O . ARG A 1 660 ? -23.041 20.496 19.113 1.00 93.75 660 ARG A O 1
ATOM 5149 N N . THR A 1 661 ? -24.996 21.321 19.848 1.00 95.06 661 THR A N 1
ATOM 5150 C CA . THR A 1 661 ? -24.462 22.337 20.756 1.00 95.06 661 THR A CA 1
ATOM 5151 C C . THR A 1 661 ? -24.675 21.872 22.190 1.00 95.06 661 THR A C 1
ATOM 5153 O O . THR A 1 661 ? -25.811 21.642 22.600 1.00 95.06 661 THR A O 1
ATOM 5156 N N . MET A 1 662 ? -23.600 21.746 22.959 1.00 94.06 662 MET A N 1
ATOM 5157 C CA . MET A 1 662 ? -23.657 21.378 24.370 1.00 94.06 662 MET A CA 1
ATOM 5158 C C . MET A 1 662 ? -23.015 22.469 25.215 1.00 94.06 662 MET A C 1
ATOM 5160 O O . MET A 1 662 ? -21.906 22.908 24.918 1.00 94.06 662 MET A O 1
ATOM 5164 N N . ASN A 1 663 ? -23.704 22.902 26.266 1.00 94.94 663 ASN A N 1
ATOM 5165 C CA . ASN A 1 663 ? -23.196 23.873 27.225 1.00 94.94 663 ASN A CA 1
ATOM 5166 C C . ASN A 1 663 ? -23.053 23.205 28.594 1.00 94.94 663 ASN A C 1
ATOM 5168 O O . ASN A 1 663 ? -24.049 22.727 29.138 1.00 94.94 663 ASN A O 1
ATOM 5172 N N . VAL A 1 664 ? -21.829 23.173 29.121 1.00 94.25 664 VAL A N 1
ATOM 5173 C CA . VAL A 1 664 ? -21.502 22.654 30.456 1.00 94.25 664 VAL A CA 1
ATOM 5174 C C . VAL A 1 664 ? -20.947 23.808 31.285 1.00 94.25 664 VAL A C 1
ATOM 5176 O O . VAL A 1 664 ? -19.881 24.342 30.974 1.00 94.25 664 VAL A O 1
ATOM 5179 N N . ASP A 1 665 ? -21.698 24.237 32.300 1.00 93.88 665 ASP A N 1
ATOM 5180 C CA . ASP A 1 665 ? -21.354 25.354 33.195 1.00 93.88 665 ASP A CA 1
ATOM 5181 C C . ASP A 1 665 ? -20.870 26.631 32.476 1.00 93.88 665 ASP A C 1
ATOM 5183 O O . ASP A 1 665 ? -19.927 27.305 32.893 1.00 93.88 665 ASP A O 1
ATOM 5187 N N . GLY A 1 666 ? -21.533 26.986 31.373 1.00 90.50 666 GLY A N 1
ATOM 5188 C CA . GLY A 1 666 ? -21.232 28.171 30.567 1.00 90.50 666 GLY A CA 1
ATOM 5189 C C . GLY A 1 666 ? -20.230 27.935 29.434 1.00 90.50 666 GLY A C 1
ATOM 5190 O O . GLY A 1 666 ? -20.071 28.819 28.592 1.00 90.50 666 GLY A O 1
ATOM 5191 N N . THR A 1 667 ? -19.593 26.763 29.365 1.00 92.31 667 THR A N 1
ATOM 5192 C CA . THR A 1 667 ? -18.674 26.392 28.278 1.00 92.31 667 THR A CA 1
ATOM 5193 C C . THR A 1 667 ? -19.449 25.718 27.152 1.00 92.31 667 THR A C 1
ATOM 5195 O O . THR A 1 667 ? -19.933 24.600 27.310 1.00 92.31 667 THR A O 1
ATOM 5198 N N . GLU A 1 668 ? -19.575 26.402 26.014 1.00 93.62 668 GLU A N 1
ATOM 5199 C CA . GLU A 1 668 ? -20.267 25.892 24.827 1.00 93.62 668 GLU A CA 1
ATOM 5200 C C . GLU A 1 668 ? -19.312 25.107 23.915 1.00 93.62 668 GLU A C 1
ATOM 5202 O O . GLU A 1 668 ? -18.228 25.576 23.572 1.00 93.62 668 GLU A O 1
ATOM 5207 N N . THR A 1 669 ? -19.744 23.925 23.482 1.00 91.62 669 THR A N 1
ATOM 5208 C CA . THR A 1 669 ? -19.079 23.092 22.477 1.00 91.62 669 THR A CA 1
ATOM 5209 C C . THR A 1 669 ? -20.054 22.789 21.346 1.00 91.62 669 THR A C 1
ATOM 5211 O O . THR A 1 669 ? -21.245 22.583 21.585 1.00 91.62 669 THR A O 1
ATOM 5214 N N . LYS A 1 670 ? -19.565 22.781 20.102 1.00 89.12 670 LYS A N 1
ATOM 5215 C CA . LYS A 1 670 ? -20.349 22.426 18.913 1.00 89.12 670 LYS A CA 1
ATOM 5216 C C . LYS A 1 670 ? -19.657 21.301 18.172 1.00 89.12 670 LYS A C 1
ATOM 5218 O O . LYS A 1 670 ? -18.465 21.406 17.895 1.00 89.12 670 LYS A O 1
ATOM 5223 N N . LYS A 1 671 ? -20.399 20.245 17.854 1.00 88.56 671 LYS A N 1
ATOM 5224 C CA . LYS A 1 671 ? -19.907 19.124 17.051 1.00 88.56 671 LYS A CA 1
ATOM 5225 C C . LYS A 1 671 ? -21.027 18.526 16.218 1.00 88.56 671 LYS A C 1
ATOM 5227 O O . LYS A 1 671 ? -22.170 18.482 16.665 1.00 88.56 671 LYS A O 1
ATOM 5232 N N . GLN A 1 672 ? -20.688 18.012 15.045 1.00 87.50 672 GLN A N 1
ATOM 5233 C CA . GLN A 1 672 ? -21.582 17.100 14.348 1.00 87.50 672 GLN A CA 1
ATOM 5234 C C . GLN A 1 672 ? -21.559 15.748 15.074 1.00 87.50 672 GLN A C 1
ATOM 5236 O O . GLN A 1 672 ? -20.493 15.261 15.452 1.00 87.50 672 GLN A O 1
ATOM 5241 N N . VAL A 1 673 ? -22.729 15.164 15.313 1.00 90.88 673 VAL A N 1
ATOM 5242 C CA . VAL A 1 673 ? -22.878 13.832 15.907 1.00 90.88 673 VAL A CA 1
ATOM 5243 C C . VAL A 1 673 ? -23.521 12.886 14.910 1.00 90.88 673 VAL A C 1
ATOM 5245 O O . VAL A 1 673 ? -24.444 13.271 14.192 1.00 90.88 673 VAL A O 1
ATOM 5248 N N . GLN A 1 674 ? -23.034 11.648 14.901 1.00 94.19 674 GLN A N 1
ATOM 5249 C CA . GLN A 1 674 ? -23.613 10.533 14.165 1.00 94.19 674 GLN A CA 1
ATOM 5250 C C . GLN A 1 674 ? -23.797 9.361 15.125 1.00 94.19 674 GLN A C 1
ATOM 5252 O O . GLN A 1 674 ? -22.835 8.903 15.743 1.00 94.19 674 GLN A O 1
ATOM 5257 N N . TYR A 1 675 ? -25.033 8.901 15.266 1.00 95.56 675 TYR A N 1
ATOM 5258 C CA . TYR A 1 675 ? -25.393 7.789 16.141 1.00 95.56 675 TYR A CA 1
ATOM 5259 C C . TYR A 1 675 ? -26.257 6.798 15.380 1.00 95.56 675 TYR A C 1
ATOM 5261 O O . TYR A 1 675 ? -27.148 7.196 14.634 1.00 95.56 675 TYR A O 1
ATOM 5269 N N . TYR A 1 676 ? -26.023 5.511 15.593 1.00 97.31 676 TYR A N 1
ATOM 5270 C CA . TYR A 1 676 ? -26.691 4.452 14.846 1.00 97.31 676 TYR A CA 1
ATOM 5271 C C . TYR A 1 676 ? -27.665 3.716 15.753 1.00 97.31 676 TYR A C 1
ATOM 5273 O O . TYR A 1 676 ? -27.315 3.342 16.874 1.00 97.31 676 TYR A O 1
ATOM 5281 N N . PHE A 1 677 ? -28.885 3.519 15.266 1.00 98.00 677 PHE A N 1
ATOM 5282 C CA . PHE A 1 677 ? -29.989 2.934 16.014 1.00 98.00 677 PHE A CA 1
ATOM 5283 C C . PHE A 1 677 ? -30.568 1.723 15.296 1.00 98.00 677 PHE A C 1
ATOM 5285 O O . PHE A 1 677 ? -30.639 1.693 14.071 1.00 98.00 677 PHE A O 1
ATOM 5292 N N . VAL A 1 678 ? -31.080 0.773 16.069 1.00 96.50 678 VAL A N 1
ATOM 5293 C CA . VAL A 1 678 ? -31.969 -0.295 15.591 1.00 96.50 678 VAL A CA 1
ATOM 5294 C C . VAL A 1 678 ? -33.351 -0.124 16.215 1.00 96.50 678 VAL A C 1
ATOM 5296 O O . VAL A 1 678 ? -33.510 0.574 17.220 1.00 96.50 678 VAL A O 1
ATOM 5299 N N . ILE A 1 679 ? -34.373 -0.728 15.602 1.00 95.25 679 ILE A N 1
ATOM 5300 C CA . ILE A 1 679 ? -35.748 -0.678 16.112 1.00 95.25 679 ILE A CA 1
ATOM 5301 C C . ILE A 1 679 ? -36.106 -2.020 16.729 1.00 95.25 679 ILE A C 1
ATOM 5303 O O . ILE A 1 679 ? -36.297 -3.010 16.025 1.00 95.25 679 ILE A O 1
ATOM 5307 N N . GLU A 1 680 ? -36.282 -2.027 18.043 1.00 89.94 680 GLU A N 1
ATOM 5308 C CA . GLU A 1 680 ? -36.553 -3.226 18.826 1.00 89.94 680 GLU A CA 1
ATOM 5309 C C . GLU A 1 680 ? -37.823 -3.055 19.636 1.00 89.94 680 GLU A C 1
ATOM 5311 O O . GLU A 1 680 ? -38.003 -2.072 20.355 1.00 89.94 680 GLU A O 1
ATOM 5316 N N . ASN A 1 681 ? -38.749 -4.006 19.492 1.00 87.00 681 ASN A N 1
ATOM 5317 C CA . ASN A 1 681 ? -40.040 -3.981 20.185 1.00 87.00 681 ASN A CA 1
ATOM 5318 C C . ASN A 1 681 ? -40.786 -2.633 20.039 1.00 87.00 681 ASN A C 1
ATOM 5320 O O . ASN A 1 681 ? -41.501 -2.196 20.939 1.00 87.00 681 ASN A O 1
ATOM 5324 N N . GLY A 1 682 ? -40.617 -1.970 18.888 1.00 89.94 682 GLY A N 1
ATOM 5325 C CA . GLY A 1 682 ? -41.231 -0.678 18.578 1.00 89.94 682 GLY A CA 1
ATOM 5326 C C . GLY A 1 682 ? -40.526 0.553 19.159 1.00 89.94 682 GLY A C 1
ATOM 5327 O O . GLY A 1 682 ? -41.114 1.630 19.094 1.00 89.94 682 GLY A O 1
ATOM 5328 N N . LYS A 1 683 ? -39.306 0.423 19.697 1.00 91.50 683 LYS A N 1
ATOM 5329 C CA . LYS A 1 683 ? -38.482 1.521 20.231 1.00 91.50 683 LYS A CA 1
ATOM 5330 C C . LYS A 1 683 ? -37.140 1.607 19.508 1.00 91.50 683 LYS A C 1
ATOM 5332 O O . LYS A 1 683 ? -36.623 0.584 19.077 1.00 91.50 683 LYS A O 1
ATOM 5337 N N . ALA A 1 684 ? -36.575 2.808 19.398 1.00 96.50 684 ALA A N 1
ATOM 5338 C CA . ALA A 1 684 ? -35.207 2.978 18.918 1.00 96.50 684 ALA A CA 1
ATOM 5339 C C . ALA A 1 684 ? -34.209 2.767 20.064 1.00 96.50 684 ALA A C 1
ATOM 5341 O O . ALA A 1 684 ? -34.370 3.366 21.129 1.00 96.50 684 ALA A O 1
ATOM 5342 N N . VAL A 1 685 ? -33.188 1.942 19.828 1.00 95.00 685 VAL A N 1
ATOM 5343 C CA . VAL A 1 685 ? -32.090 1.646 20.764 1.00 95.00 685 VAL A CA 1
ATOM 5344 C C . VAL A 1 685 ? -30.770 1.984 20.079 1.00 95.00 685 VAL A C 1
ATOM 5346 O O . VAL A 1 685 ? -30.587 1.651 18.907 1.00 95.00 685 VAL A O 1
ATOM 5349 N N . MET A 1 686 ? -29.872 2.687 20.773 1.00 97.25 686 MET A N 1
ATOM 5350 C CA . MET A 1 686 ? -28.573 3.074 20.215 1.00 97.25 686 MET A CA 1
ATOM 5351 C C . MET A 1 686 ? -27.661 1.844 20.131 1.00 97.25 686 MET A C 1
ATOM 5353 O O . MET A 1 686 ? -27.322 1.266 21.157 1.00 97.25 686 MET A O 1
ATOM 5357 N N . TYR A 1 687 ? -27.264 1.462 18.919 1.00 95.69 687 TYR A N 1
ATOM 5358 C CA . TYR A 1 687 ? -26.574 0.204 18.605 1.00 95.69 687 TYR A CA 1
ATOM 5359 C C . TYR A 1 687 ? -25.153 0.408 18.062 1.00 95.69 687 TYR A C 1
ATOM 5361 O O . TYR A 1 687 ? -24.317 -0.481 18.153 1.00 95.69 687 TYR A O 1
ATOM 5369 N N . GLY A 1 688 ? -24.840 1.593 17.534 1.00 95.88 688 GLY A N 1
ATOM 5370 C CA . GLY A 1 688 ? -23.527 1.863 16.944 1.00 95.88 688 GLY A CA 1
ATOM 5371 C C . GLY A 1 688 ? -23.363 1.260 15.541 1.00 95.88 688 GLY A C 1
ATOM 5372 O O . GLY A 1 688 ? -24.190 0.472 15.072 1.00 95.88 688 GLY A O 1
ATOM 5373 N N . ASN A 1 689 ? -22.331 1.703 14.821 1.00 92.75 689 ASN A N 1
ATOM 5374 C CA . ASN A 1 689 ? -22.160 1.384 13.399 1.00 92.75 689 ASN A CA 1
ATOM 5375 C C . ASN A 1 689 ? -21.639 -0.033 13.138 1.00 92.75 689 ASN A C 1
ATOM 5377 O O . ASN A 1 689 ? -21.817 -0.537 12.031 1.00 92.75 689 ASN A O 1
ATOM 5381 N N . HIS A 1 690 ? -21.012 -0.679 14.130 1.00 92.88 690 HIS A N 1
ATOM 5382 C CA . HIS A 1 690 ? -20.319 -1.957 13.943 1.00 92.88 690 HIS A CA 1
ATOM 5383 C C . HIS A 1 690 ? -19.321 -1.922 12.771 1.00 92.88 690 HIS A C 1
ATOM 5385 O O . HIS A 1 690 ? -19.102 -2.915 12.070 1.00 92.88 690 HIS A O 1
ATOM 5391 N N . GLU A 1 691 ? -18.702 -0.759 12.543 1.00 92.25 691 GLU A N 1
ATOM 5392 C CA . GLU A 1 691 ? -17.678 -0.615 11.519 1.00 92.25 691 GLU A CA 1
ATOM 5393 C C . GLU A 1 691 ? -16.472 -1.485 11.845 1.00 92.25 691 GLU A C 1
ATOM 5395 O O . GLU A 1 691 ? -16.013 -1.592 12.984 1.00 92.25 691 GLU A O 1
ATOM 5400 N N . ARG A 1 692 ? -15.926 -2.086 10.793 1.00 95.12 692 ARG A N 1
ATOM 5401 C CA . ARG A 1 692 ? -14.748 -2.938 10.890 1.00 95.12 692 ARG A CA 1
ATOM 5402 C C . ARG A 1 692 ? -13.455 -2.206 10.581 1.00 95.12 692 ARG A C 1
ATOM 5404 O O . ARG A 1 692 ? -12.419 -2.822 10.741 1.00 95.12 692 ARG A O 1
ATOM 5411 N N . PHE A 1 693 ? -13.481 -0.946 10.150 1.00 96.25 693 PHE A N 1
ATOM 5412 C CA . PHE A 1 693 ? -12.272 -0.164 9.894 1.00 96.25 693 PHE A CA 1
ATOM 5413 C C . PHE A 1 693 ? -12.422 1.251 10.444 1.00 96.25 693 PHE A C 1
ATOM 5415 O O . PHE A 1 693 ? -13.133 2.062 9.867 1.00 96.25 693 PHE A O 1
ATOM 5422 N N . PHE A 1 694 ? -11.772 1.540 11.568 1.00 95.12 694 PHE A N 1
ATOM 5423 C CA . PHE A 1 694 ? -11.990 2.777 12.319 1.00 95.12 694 PHE A CA 1
ATOM 5424 C C . PHE A 1 694 ? -10.728 3.222 13.063 1.00 95.12 694 PHE A C 1
ATOM 5426 O O . PHE A 1 694 ? -9.788 2.446 13.245 1.00 95.12 694 PHE A O 1
ATOM 5433 N N . THR A 1 695 ? -10.711 4.478 13.502 1.00 95.25 695 THR A N 1
ATOM 5434 C CA . THR A 1 695 ? -9.665 5.045 14.364 1.00 95.25 695 THR A CA 1
ATOM 5435 C C . THR A 1 695 ? -10.098 5.071 15.820 1.00 95.25 695 THR A C 1
ATOM 5437 O O . THR A 1 695 ? -11.263 5.325 16.109 1.00 95.25 695 THR A O 1
ATOM 5440 N N . ASP A 1 696 ? -9.144 4.901 16.723 1.00 94.31 696 ASP A N 1
ATOM 5441 C CA . ASP A 1 696 ? -9.309 5.056 18.164 1.00 94.31 696 ASP A CA 1
ATOM 5442 C C . ASP A 1 696 ? -8.039 5.698 18.756 1.00 94.31 696 ASP A C 1
ATOM 5444 O O . ASP A 1 696 ? -7.036 5.886 18.056 1.00 94.31 696 ASP A O 1
ATOM 5448 N N . THR A 1 697 ? -8.068 6.074 20.031 1.00 94.81 697 THR A N 1
ATOM 5449 C CA . THR A 1 697 ? -6.935 6.701 20.717 1.00 94.81 697 THR A CA 1
ATOM 5450 C C . THR A 1 697 ? -6.559 5.972 21.999 1.00 94.81 697 THR A C 1
ATOM 5452 O O . THR A 1 697 ? -7.362 5.287 22.631 1.00 94.81 697 THR A O 1
ATOM 5455 N N . PHE A 1 698 ? -5.297 6.113 22.399 1.00 95.31 698 PHE A N 1
ATOM 5456 C CA . PHE A 1 698 ? -4.834 5.699 23.717 1.00 95.31 698 PHE A CA 1
ATOM 5457 C C . PHE A 1 698 ? -3.783 6.662 24.259 1.00 95.31 698 PHE A C 1
ATOM 5459 O O . PHE A 1 698 ? -3.141 7.417 23.530 1.00 95.31 698 PHE A O 1
ATOM 5466 N N . THR A 1 699 ? -3.612 6.648 25.576 1.00 96.88 699 THR A N 1
ATOM 5467 C CA . THR A 1 699 ? -2.650 7.505 26.268 1.00 96.88 699 THR A CA 1
ATOM 5468 C C . THR A 1 699 ? -1.311 6.785 26.424 1.00 96.88 699 THR A C 1
ATOM 5470 O O . THR A 1 699 ? -1.246 5.731 27.049 1.00 96.88 699 THR A O 1
ATOM 5473 N N . SER A 1 700 ? -0.234 7.377 25.906 1.00 98.12 700 SER A N 1
ATOM 5474 C CA . SER A 1 700 ? 1.106 6.782 25.848 1.00 98.12 700 SER A CA 1
ATOM 5475 C C . SER A 1 700 ? 2.143 7.620 26.599 1.00 98.12 700 SER A C 1
ATOM 5477 O O . SER A 1 700 ? 2.262 8.834 26.387 1.00 98.12 700 SER A O 1
ATOM 5479 N N . LYS A 1 701 ? 2.937 6.981 27.468 1.00 98.31 701 LYS A N 1
ATOM 5480 C CA . LYS A 1 701 ? 4.123 7.603 28.088 1.00 98.31 701 LYS A CA 1
ATOM 5481 C C . LYS A 1 701 ? 5.306 7.569 27.136 1.00 98.31 701 LYS A C 1
ATOM 5483 O O . LYS A 1 701 ? 6.076 8.529 27.080 1.00 98.31 701 LYS A O 1
ATOM 5488 N N . LYS A 1 702 ? 5.445 6.480 26.381 1.00 98.31 702 LYS A N 1
ATOM 5489 C CA . LYS A 1 702 ? 6.545 6.285 25.437 1.00 98.31 702 LYS A CA 1
ATOM 5490 C C . LYS A 1 702 ? 6.499 7.318 24.308 1.00 98.31 702 LYS A C 1
ATOM 5492 O O . LYS A 1 702 ? 7.482 8.013 24.082 1.00 98.31 702 LYS A O 1
ATOM 5497 N N . ALA A 1 703 ? 5.337 7.564 23.708 1.00 97.12 703 ALA A N 1
ATOM 5498 C CA . ALA A 1 703 ? 5.160 8.608 22.696 1.00 97.12 703 ALA A CA 1
ATOM 5499 C C . ALA A 1 703 ? 5.431 10.026 23.229 1.00 97.12 703 ALA A C 1
ATOM 5501 O O . ALA A 1 703 ? 5.978 10.866 22.507 1.00 97.12 703 ALA A O 1
ATOM 5502 N N . ALA A 1 704 ? 5.067 10.311 24.488 1.00 97.38 704 ALA A N 1
ATOM 5503 C CA . ALA A 1 704 ? 5.390 11.583 25.136 1.00 97.38 704 ALA A CA 1
ATOM 5504 C C . ALA A 1 704 ? 6.908 11.748 25.289 1.00 97.38 704 ALA A C 1
ATOM 5506 O O . ALA A 1 704 ? 7.463 12.745 24.823 1.00 97.38 704 ALA A O 1
ATOM 5507 N N . SER A 1 705 ? 7.584 10.737 25.842 1.00 97.69 705 SER A N 1
ATOM 5508 C CA . SER A 1 705 ? 9.043 10.709 26.003 1.00 97.69 705 SER A CA 1
ATOM 5509 C C . SER A 1 705 ? 9.774 10.846 24.663 1.00 97.69 705 SER A C 1
ATOM 5511 O O . SER A 1 705 ? 10.635 11.716 24.511 1.00 97.69 705 SER A O 1
ATOM 5513 N N . ALA A 1 706 ? 9.338 10.105 23.639 1.00 95.25 706 ALA A N 1
ATOM 5514 C CA . ALA A 1 706 ? 9.858 10.192 22.275 1.00 95.25 706 ALA A CA 1
ATOM 5515 C C . ALA A 1 706 ? 9.704 11.594 21.656 1.00 95.25 706 ALA A C 1
ATOM 5517 O O . ALA A 1 706 ? 10.489 11.993 20.796 1.00 95.25 706 ALA A O 1
ATOM 5518 N N . SER A 1 707 ? 8.693 12.347 22.102 1.00 92.00 707 SER A N 1
ATOM 5519 C CA . SER A 1 707 ? 8.415 13.727 21.688 1.00 92.00 707 SER A CA 1
ATOM 5520 C C . SER A 1 707 ? 9.081 14.776 22.595 1.00 92.00 707 SER A C 1
ATOM 5522 O O . SER A 1 707 ? 8.815 15.968 22.444 1.00 92.00 707 SER A O 1
ATOM 5524 N N . GLY A 1 708 ? 9.922 14.366 23.552 1.00 94.00 708 GLY A N 1
ATOM 5525 C CA . GLY A 1 708 ? 10.574 15.260 24.515 1.00 94.00 708 GLY A CA 1
ATOM 5526 C C . GLY A 1 708 ? 9.629 15.849 25.571 1.00 94.00 708 GLY A C 1
ATOM 5527 O O . GLY A 1 708 ? 9.939 16.887 26.156 1.00 94.00 708 GLY A O 1
ATOM 5528 N N . MET A 1 709 ? 8.476 15.218 25.803 1.00 92.06 709 MET A N 1
ATOM 5529 C CA . MET A 1 709 ? 7.449 15.642 26.758 1.00 92.06 709 MET A CA 1
ATOM 5530 C C . MET A 1 709 ? 7.479 14.770 28.019 1.00 92.06 709 MET A C 1
ATOM 5532 O O . MET A 1 709 ? 7.716 13.565 27.957 1.00 92.06 709 MET A O 1
ATOM 5536 N N . SER A 1 710 ? 7.206 15.367 29.181 1.00 93.44 710 SER A N 1
ATOM 5537 C CA . SER A 1 710 ? 6.951 14.618 30.415 1.00 93.44 710 SER A CA 1
ATOM 5538 C C . SER A 1 710 ? 5.488 14.161 30.488 1.00 93.44 710 SER A C 1
ATOM 5540 O O . SER A 1 710 ? 4.600 14.787 29.915 1.00 93.44 710 SER A O 1
ATOM 5542 N N . GLY A 1 711 ? 5.220 13.082 31.229 1.00 95.81 711 GLY A N 1
ATOM 5543 C CA . GLY A 1 711 ? 3.860 12.576 31.426 1.00 95.81 711 GLY A CA 1
ATOM 5544 C C . GLY A 1 711 ? 3.404 11.661 30.292 1.00 95.81 711 GLY A C 1
ATOM 5545 O O . GLY A 1 711 ? 4.071 10.670 30.002 1.00 95.81 711 GLY A O 1
ATOM 5546 N N . THR A 1 712 ? 2.246 11.957 29.708 1.00 96.44 712 THR A N 1
ATOM 5547 C CA . THR A 1 712 ? 1.599 11.138 28.679 1.00 96.44 712 THR A CA 1
ATOM 5548 C C . THR A 1 712 ? 1.084 11.991 27.529 1.00 96.44 712 THR A C 1
ATOM 5550 O O . THR A 1 712 ? 0.765 13.164 27.716 1.00 96.44 712 THR A O 1
ATOM 5553 N N . LYS A 1 713 ? 0.945 11.382 26.354 1.00 94.69 713 LYS A N 1
ATOM 5554 C CA . LYS A 1 713 ? 0.377 11.987 25.150 1.00 94.69 713 LYS A CA 1
ATOM 5555 C C . LYS A 1 713 ? -0.649 11.034 24.541 1.00 94.69 713 LYS A C 1
ATOM 5557 O O . LYS A 1 713 ? -0.442 9.826 24.562 1.00 94.69 713 LYS A O 1
ATOM 5562 N N . GLU A 1 714 ? -1.730 11.578 23.996 1.00 96.75 714 GLU A N 1
ATOM 5563 C CA . GLU A 1 714 ? -2.682 10.795 23.212 1.00 96.75 714 GLU A CA 1
ATOM 5564 C C . GLU A 1 714 ? -2.081 10.407 21.851 1.00 96.75 714 GLU A C 1
ATOM 5566 O O . GLU A 1 714 ? -1.484 11.234 21.154 1.00 96.75 714 GLU A O 1
ATOM 5571 N N . VAL A 1 715 ? -2.217 9.134 21.492 1.00 96.94 715 VAL A N 1
ATOM 5572 C CA . VAL A 1 715 ? -1.782 8.555 20.222 1.00 96.94 715 VAL A CA 1
ATOM 5573 C C . VAL A 1 715 ? -2.998 7.950 19.541 1.00 96.94 715 VAL A C 1
ATOM 5575 O O . VAL A 1 715 ? -3.741 7.183 20.150 1.00 96.94 715 VAL A O 1
ATOM 5578 N N . THR A 1 716 ? -3.198 8.305 18.276 1.00 97.56 716 THR A N 1
ATOM 5579 C CA . THR A 1 716 ? -4.219 7.700 17.421 1.00 97.56 716 THR A CA 1
ATOM 5580 C C . THR A 1 716 ? -3.699 6.390 16.839 1.00 97.56 716 THR A C 1
ATOM 5582 O O . THR A 1 716 ? -2.515 6.246 16.540 1.00 97.56 716 THR A O 1
ATOM 5585 N N . TYR A 1 717 ? -4.578 5.415 16.680 1.00 97.69 717 TYR A N 1
ATOM 5586 C CA . TYR A 1 717 ? -4.303 4.191 15.947 1.00 97.69 717 TYR A CA 1
ATOM 5587 C C . TYR A 1 717 ? -5.548 3.784 15.172 1.00 97.69 717 TYR A C 1
ATOM 5589 O O . TYR A 1 717 ? -6.673 4.114 15.543 1.00 97.69 717 TYR A O 1
ATOM 5597 N N . ARG A 1 718 ? -5.352 3.066 14.073 1.00 98.06 718 ARG A N 1
ATOM 5598 C CA . ARG A 1 718 ? -6.438 2.541 13.252 1.00 98.06 718 ARG A CA 1
ATOM 5599 C C . ARG A 1 718 ? -6.496 1.031 13.348 1.00 98.06 718 ARG A C 1
ATOM 5601 O O . ARG A 1 718 ? -5.459 0.374 13.405 1.00 98.06 718 ARG A O 1
ATOM 5608 N N . VAL A 1 719 ? -7.703 0.488 13.344 1.00 98.38 719 VAL A N 1
ATOM 5609 C CA . VAL A 1 719 ? -7.950 -0.948 13.456 1.00 98.38 719 VAL A CA 1
ATOM 5610 C C . VAL A 1 719 ? -8.840 -1.403 12.318 1.00 98.38 719 VAL A C 1
ATOM 5612 O O . VAL A 1 719 ? -9.839 -0.759 12.013 1.00 98.38 719 VAL A O 1
ATOM 5615 N N . TYR A 1 720 ? -8.474 -2.529 11.717 1.00 98.50 720 TYR A N 1
ATOM 5616 C CA . TYR A 1 720 ? -9.325 -3.337 10.860 1.00 98.50 720 TYR A CA 1
ATOM 5617 C C . TYR A 1 720 ? -9.686 -4.651 11.569 1.00 98.50 720 TYR A C 1
ATOM 5619 O O . TYR A 1 720 ? -8.799 -5.359 12.055 1.00 98.50 720 TYR A O 1
ATOM 5627 N N . LEU A 1 721 ? -10.970 -4.999 11.570 1.00 98.12 721 LEU A N 1
ATOM 5628 C CA . LEU A 1 721 ? -11.529 -6.240 12.096 1.00 98.12 721 LEU A CA 1
ATOM 5629 C C . LEU A 1 721 ? -12.011 -7.133 10.936 1.00 98.12 721 LEU A C 1
ATOM 5631 O O . LEU A 1 721 ? -12.651 -6.649 9.997 1.00 98.12 721 LEU A O 1
ATOM 5635 N N . PRO A 1 722 ? -11.742 -8.448 10.968 1.00 97.00 722 PRO A N 1
ATOM 5636 C CA . PRO A 1 722 ? -12.132 -9.334 9.877 1.00 97.00 722 PRO A CA 1
ATOM 5637 C C . PRO A 1 722 ? -13.663 -9.509 9.792 1.00 97.00 722 PRO A C 1
ATOM 5639 O O . PRO A 1 722 ? -14.361 -9.352 10.798 1.00 97.00 722 PRO A O 1
ATOM 5642 N N . PRO A 1 723 ? -14.219 -9.868 8.619 1.00 95.06 723 PRO A N 1
ATOM 5643 C CA . PRO A 1 723 ? -15.629 -10.230 8.496 1.00 95.06 723 PRO A CA 1
ATOM 5644 C C . PRO A 1 723 ? -16.008 -11.360 9.465 1.00 95.06 723 PRO A C 1
ATOM 5646 O O . PRO A 1 723 ? -15.258 -12.330 9.622 1.00 95.06 723 PRO A O 1
ATOM 5649 N N . GLY A 1 724 ? -17.179 -11.254 10.095 1.00 92.12 724 GLY A N 1
ATOM 5650 C CA . GLY A 1 724 ? -17.627 -12.211 11.109 1.00 92.12 724 GLY A CA 1
ATOM 5651 C C . GLY A 1 724 ? -17.098 -11.931 12.522 1.00 92.12 724 GLY A C 1
ATOM 5652 O O . GLY A 1 724 ? -17.255 -12.781 13.397 1.00 92.12 724 GLY A O 1
ATOM 5653 N N . TYR A 1 725 ? -16.403 -10.803 12.747 1.00 94.56 725 TYR A N 1
ATOM 5654 C CA . TYR A 1 725 ? -15.853 -10.484 14.063 1.00 94.56 725 TYR A CA 1
ATOM 5655 C C . TYR A 1 725 ? -16.962 -10.405 15.115 1.00 94.56 725 TYR A C 1
ATOM 5657 O O . TYR A 1 725 ? -16.851 -11.100 16.117 1.00 94.56 725 TYR A O 1
ATOM 5665 N N . PHE A 1 726 ? -18.019 -9.618 14.906 1.00 91.00 726 PHE A N 1
ATOM 5666 C CA . PHE A 1 726 ? -19.049 -9.351 15.922 1.00 91.00 726 PHE A CA 1
ATOM 5667 C C . PHE A 1 726 ? -19.962 -10.551 16.213 1.00 91.00 726 PHE A C 1
ATOM 5669 O O . PHE A 1 726 ? -20.528 -10.639 17.296 1.00 91.00 726 PHE A O 1
ATOM 5676 N N . GLU A 1 727 ? -20.037 -11.511 15.297 1.00 88.31 727 GLU A N 1
ATOM 5677 C CA . GLU A 1 727 ? -20.916 -12.680 15.360 1.00 88.31 727 GLU A CA 1
ATOM 5678 C C . GLU A 1 727 ? -20.284 -13.886 16.075 1.00 88.31 727 GLU A C 1
ATOM 5680 O O . GLU A 1 727 ? -20.961 -14.885 16.319 1.00 88.31 727 GLU A O 1
ATOM 5685 N N . GLY A 1 728 ? -18.984 -13.830 16.379 1.00 85.69 728 GLY A N 1
ATOM 5686 C CA . GLY A 1 728 ? -18.218 -14.975 16.869 1.00 85.69 728 GLY A CA 1
ATOM 5687 C C . GLY A 1 728 ? -17.358 -14.705 18.102 1.00 85.69 728 GLY A C 1
ATOM 5688 O O . GLY A 1 728 ? -17.175 -13.579 18.567 1.00 85.69 728 GLY A O 1
ATOM 5689 N N . GLU A 1 729 ? -16.786 -15.790 18.619 1.00 87.25 729 GLU A N 1
ATOM 5690 C CA . GLU A 1 729 ? -15.863 -15.800 19.767 1.00 87.25 729 GLU A CA 1
ATOM 5691 C C . GLU A 1 729 ? -14.417 -16.115 19.355 1.00 87.25 729 GLU A C 1
ATOM 5693 O O . GLU A 1 729 ? -13.531 -16.205 20.205 1.00 87.25 729 GLU A O 1
ATOM 5698 N N . GLU A 1 730 ? -14.179 -16.278 18.049 1.00 90.62 730 GLU A N 1
ATOM 5699 C CA . GLU A 1 730 ? -12.865 -16.544 17.461 1.00 90.62 730 GLU A CA 1
ATOM 5700 C C . GLU A 1 730 ? -11.847 -15.470 17.875 1.00 90.62 730 GLU A C 1
ATOM 5702 O O . GLU A 1 730 ? -12.165 -14.275 17.941 1.00 90.62 730 GLU A O 1
ATOM 5707 N N . ARG A 1 731 ? -10.611 -15.913 18.132 1.00 93.81 731 ARG A N 1
ATOM 5708 C CA . ARG A 1 731 ? -9.443 -15.048 18.317 1.00 93.81 731 ARG A CA 1
ATOM 5709 C C . ARG A 1 731 ? -8.611 -15.016 17.043 1.00 93.81 731 ARG A C 1
ATOM 5711 O O . ARG A 1 731 ? -8.536 -16.002 16.315 1.00 93.81 731 ARG A O 1
ATOM 5718 N N . TYR A 1 732 ? -7.990 -13.875 16.775 1.00 96.94 732 TYR A N 1
ATOM 5719 C CA . TYR A 1 732 ? -7.408 -13.559 15.477 1.00 96.94 732 TYR A CA 1
ATOM 5720 C C . TYR A 1 732 ? -5.911 -13.228 15.567 1.00 96.94 732 TYR A C 1
ATOM 5722 O O . TYR A 1 732 ? -5.484 -12.551 16.508 1.00 96.94 732 TYR A O 1
ATOM 5730 N N . PRO A 1 733 ? -5.107 -13.630 14.566 1.00 98.00 733 PRO A N 1
ATOM 5731 C CA . PRO A 1 733 ? -3.765 -13.089 14.372 1.00 98.00 733 PRO A CA 1
ATOM 5732 C C . PRO A 1 733 ? -3.793 -11.568 14.178 1.00 98.00 733 PRO A C 1
ATOM 5734 O O . PRO A 1 733 ? -4.806 -11.022 13.729 1.00 98.00 733 PRO A O 1
ATOM 5737 N N . VAL A 1 734 ? -2.674 -10.891 14.453 1.00 98.75 734 VAL A N 1
ATOM 5738 C CA . VAL A 1 734 ? -2.574 -9.423 14.353 1.00 98.75 734 VAL A CA 1
ATOM 5739 C C . VAL A 1 734 ? -1.398 -8.990 13.481 1.00 98.75 734 VAL A C 1
ATOM 5741 O O . VAL A 1 734 ? -0.260 -9.420 13.675 1.00 98.75 734 VAL A O 1
ATOM 5744 N N . VAL A 1 735 ? -1.664 -8.086 12.540 1.00 98.75 735 VAL A N 1
ATOM 5745 C CA . VAL A 1 735 ? -0.635 -7.387 11.762 1.00 98.75 735 VAL A CA 1
ATOM 5746 C C . VAL A 1 735 ? -0.497 -5.958 12.282 1.00 98.75 735 VAL A C 1
ATOM 5748 O O . VAL A 1 735 ? -1.472 -5.216 12.273 1.00 98.75 735 VAL A O 1
ATOM 5751 N N . TYR A 1 736 ? 0.704 -5.554 12.689 1.00 98.88 736 TYR A N 1
ATOM 5752 C CA . TYR A 1 736 ? 1.028 -4.174 13.055 1.00 98.88 736 TYR A CA 1
ATOM 5753 C C . TYR A 1 736 ? 1.675 -3.474 11.860 1.00 98.88 736 TYR A C 1
ATOM 5755 O O . TYR A 1 736 ? 2.830 -3.745 11.525 1.00 98.88 736 TYR A O 1
ATOM 5763 N N . MET A 1 737 ? 0.922 -2.607 11.186 1.00 98.75 737 MET A N 1
ATOM 5764 C CA . MET A 1 737 ? 1.339 -1.928 9.963 1.00 98.75 737 MET A CA 1
ATOM 5765 C C . MET A 1 737 ? 1.793 -0.498 10.254 1.00 98.75 737 MET A C 1
ATOM 5767 O O . MET A 1 737 ? 1.025 0.349 10.689 1.00 98.75 737 MET A O 1
ATOM 5771 N N . LEU A 1 738 ? 3.070 -0.234 10.017 1.00 98.75 738 LEU A N 1
ATOM 5772 C CA . LEU A 1 738 ? 3.759 0.986 10.414 1.00 98.75 738 LEU A CA 1
ATOM 5773 C C . LEU A 1 738 ? 3.793 1.984 9.248 1.00 98.75 738 LEU A C 1
ATOM 5775 O O . LEU A 1 738 ? 4.114 1.610 8.117 1.00 98.75 738 LEU A O 1
ATOM 5779 N N . HIS A 1 739 ? 3.447 3.251 9.493 1.00 96.94 739 HIS A N 1
ATOM 5780 C CA . HIS A 1 739 ? 3.341 4.283 8.449 1.00 96.94 739 HIS A CA 1
ATOM 5781 C C . HIS A 1 739 ? 4.696 4.845 7.980 1.00 96.94 739 HIS A C 1
ATOM 5783 O O . HIS A 1 739 ? 5.739 4.695 8.630 1.00 96.94 739 HIS A O 1
ATOM 5789 N N . GLN A 1 740 ? 4.664 5.505 6.819 1.00 94.38 740 GLN A N 1
ATOM 5790 C CA . GLN A 1 740 ? 5.803 6.116 6.133 1.00 94.38 740 GLN A CA 1
ATOM 5791 C C . GLN A 1 740 ? 6.250 7.431 6.802 1.00 94.38 740 GLN A C 1
ATOM 5793 O O . GLN A 1 740 ? 5.601 7.953 7.710 1.00 94.38 740 GLN A O 1
ATOM 5798 N N . PHE A 1 741 ? 7.376 7.981 6.343 1.00 89.94 741 PHE A N 1
ATOM 5799 C CA . PHE A 1 741 ? 7.860 9.297 6.764 1.00 89.94 741 PHE A CA 1
ATOM 5800 C C . PHE A 1 741 ? 6.822 10.382 6.448 1.00 89.94 741 PHE A C 1
ATOM 5802 O O . PHE A 1 741 ? 6.233 10.364 5.372 1.00 89.94 741 PHE A O 1
ATOM 5809 N N . ASN A 1 742 ? 6.628 11.334 7.364 1.00 84.38 742 ASN A N 1
ATOM 5810 C CA . ASN A 1 742 ? 5.665 12.433 7.220 1.00 84.38 742 ASN A CA 1
ATOM 5811 C C . ASN A 1 742 ? 4.231 11.977 6.887 1.00 84.38 742 ASN A C 1
ATOM 5813 O O . ASN A 1 742 ? 3.538 12.607 6.094 1.00 84.38 742 ASN A O 1
ATOM 5817 N N . SER A 1 743 ? 3.811 10.862 7.483 1.00 85.81 743 SER A N 1
ATOM 5818 C CA . SER A 1 743 ? 2.505 10.244 7.267 1.00 85.81 743 SER A CA 1
ATOM 5819 C C . SER A 1 743 ? 1.868 9.817 8.596 1.00 85.81 743 SER A C 1
ATOM 5821 O O . SER A 1 743 ? 2.447 10.042 9.660 1.00 85.81 743 SER A O 1
ATOM 5823 N N . THR A 1 744 ? 0.687 9.210 8.523 1.00 92.75 744 THR A N 1
ATOM 5824 C CA . THR A 1 744 ? -0.083 8.633 9.636 1.00 92.75 744 THR A CA 1
ATOM 5825 C C . THR A 1 744 ? -0.825 7.391 9.134 1.00 92.75 744 THR A C 1
ATOM 5827 O O . THR A 1 744 ? -0.742 7.038 7.958 1.00 92.75 744 THR A O 1
ATOM 5830 N N . SER A 1 745 ? -1.604 6.734 9.987 1.00 95.12 745 SER A N 1
ATOM 5831 C CA . SER A 1 745 ? -2.495 5.630 9.615 1.00 95.12 745 SER A CA 1
ATOM 5832 C C . SER A 1 745 ? -3.491 5.967 8.500 1.00 95.12 745 SER A C 1
ATOM 5834 O O . SER A 1 745 ? -4.013 5.056 7.854 1.00 95.12 745 SER A O 1
ATOM 5836 N N . LYS A 1 746 ? -3.743 7.259 8.242 1.00 87.81 746 LYS A N 1
ATOM 5837 C CA . LYS A 1 746 ? -4.620 7.736 7.166 1.00 87.81 746 LYS A CA 1
ATOM 5838 C C . LYS A 1 746 ? -4.105 7.366 5.773 1.00 87.81 746 LYS A C 1
ATOM 5840 O O . LYS A 1 746 ? -4.931 7.100 4.904 1.00 87.81 746 LYS A O 1
ATOM 5845 N N . SER A 1 747 ? -2.789 7.276 5.550 1.00 84.19 747 SER A N 1
ATOM 5846 C CA . SER A 1 747 ? -2.256 6.915 4.224 1.00 84.19 747 SER A CA 1
ATOM 5847 C C . SER A 1 747 ? -2.734 5.542 3.765 1.00 84.19 747 SER A C 1
ATOM 5849 O O . SER A 1 747 ? -3.150 5.380 2.625 1.00 84.19 747 SER A O 1
ATOM 5851 N N . TYR A 1 748 ? -2.788 4.573 4.676 1.00 93.50 748 TYR A N 1
ATOM 5852 C CA . TYR A 1 748 ? -3.268 3.231 4.365 1.00 93.50 748 TYR A CA 1
ATOM 5853 C C . TYR A 1 748 ? -4.793 3.151 4.186 1.00 93.50 748 TYR A C 1
ATOM 5855 O O . TYR A 1 748 ? -5.284 2.258 3.494 1.00 93.50 748 TYR A O 1
ATOM 5863 N N . GLU A 1 749 ? -5.562 4.076 4.773 1.00 89.81 749 GLU A N 1
ATOM 5864 C CA . GLU A 1 749 ? -6.980 4.237 4.421 1.00 89.81 749 GLU A CA 1
ATOM 5865 C C . GLU A 1 749 ? -7.120 4.721 2.976 1.00 89.81 749 GLU A C 1
ATOM 5867 O O . GLU A 1 749 ? -7.881 4.115 2.226 1.00 89.81 749 GLU A O 1
ATOM 5872 N N . ILE A 1 750 ? -6.362 5.756 2.591 1.00 80.62 750 ILE A N 1
ATOM 5873 C CA . ILE A 1 750 ? -6.351 6.314 1.227 1.00 80.62 750 ILE A CA 1
ATOM 5874 C C . ILE A 1 750 ? -5.933 5.246 0.211 1.00 80.62 750 ILE A C 1
ATOM 5876 O O . ILE A 1 750 ? -6.557 5.107 -0.837 1.00 80.62 750 ILE A O 1
ATOM 5880 N N . ASP A 1 751 ? -4.932 4.438 0.556 1.00 84.50 751 ASP A N 1
ATOM 5881 C CA . ASP A 1 751 ? -4.471 3.324 -0.270 1.00 84.50 751 ASP A CA 1
ATOM 5882 C C . ASP A 1 751 ? -5.476 2.148 -0.327 1.00 84.50 751 ASP A C 1
ATOM 5884 O O . ASP A 1 751 ? -5.285 1.201 -1.089 1.00 84.50 751 ASP A O 1
ATOM 5888 N N . GLY A 1 752 ? -6.550 2.169 0.471 1.00 89.31 752 GLY A N 1
ATOM 5889 C CA . GLY A 1 752 ? -7.620 1.172 0.413 1.00 89.31 752 GLY A CA 1
ATOM 5890 C C . GLY A 1 752 ? -7.258 -0.197 0.998 1.00 89.31 752 GLY A C 1
ATOM 5891 O O . GLY A 1 752 ? -7.873 -1.198 0.629 1.00 89.31 752 GLY A O 1
ATOM 5892 N N . VAL A 1 753 ? -6.297 -0.288 1.931 1.00 94.50 753 VAL A N 1
ATOM 5893 C CA . VAL A 1 753 ? -5.806 -1.597 2.426 1.00 94.50 753 VAL A CA 1
ATOM 5894 C C . VAL A 1 753 ? -6.902 -2.456 3.065 1.00 94.50 753 VAL A C 1
ATOM 5896 O O . VAL A 1 753 ? -6.865 -3.678 2.975 1.00 94.50 753 VAL A O 1
ATOM 5899 N N . HIS A 1 754 ? -7.911 -1.835 3.674 1.00 95.00 754 HIS A N 1
ATOM 5900 C CA . HIS A 1 754 ? -9.061 -2.517 4.267 1.00 95.00 754 HIS A CA 1
ATOM 5901 C C . HIS A 1 754 ? -9.930 -3.238 3.222 1.00 95.00 754 HIS A C 1
ATOM 5903 O O . HIS A 1 754 ? -10.392 -4.350 3.481 1.00 95.00 754 HIS A O 1
ATOM 5909 N N . HIS A 1 755 ? -10.084 -2.671 2.020 1.00 94.44 755 HIS A N 1
ATOM 5910 C CA . HIS A 1 755 ? -10.741 -3.349 0.901 1.00 94.44 755 HIS A CA 1
ATOM 5911 C C . HIS A 1 755 ? -9.919 -4.546 0.425 1.00 94.44 755 HIS A C 1
ATOM 5913 O O . HIS A 1 755 ? -10.469 -5.626 0.239 1.00 94.44 755 HIS A O 1
ATOM 5919 N N . LEU A 1 756 ? -8.593 -4.402 0.327 1.00 95.88 756 LEU A N 1
ATOM 5920 C CA . LEU A 1 756 ? -7.705 -5.512 -0.039 1.00 95.88 756 LEU A CA 1
ATOM 5921 C C . LEU A 1 756 ? -7.754 -6.655 0.988 1.00 95.88 756 LEU A C 1
ATOM 5923 O O . LEU A 1 756 ? -7.700 -7.827 0.609 1.00 95.88 756 LEU A O 1
ATOM 5927 N N . MET A 1 757 ? -7.883 -6.328 2.279 1.00 98.00 757 MET A N 1
ATOM 5928 C CA . MET A 1 757 ? -8.089 -7.312 3.345 1.00 98.00 757 MET A CA 1
ATOM 5929 C C . MET A 1 757 ? -9.428 -8.041 3.181 1.00 98.00 757 MET A C 1
ATOM 5931 O O . MET A 1 757 ? -9.448 -9.272 3.190 1.00 98.00 757 MET A O 1
ATOM 5935 N N . ASP A 1 758 ? -10.529 -7.313 2.968 1.00 96.94 758 ASP A N 1
ATOM 5936 C CA . ASP A 1 758 ? -11.858 -7.900 2.746 1.00 96.94 758 ASP A CA 1
ATOM 5937 C C . ASP A 1 758 ? -11.909 -8.776 1.489 1.00 96.94 758 ASP A C 1
ATOM 5939 O O . ASP A 1 758 ? -12.420 -9.897 1.535 1.00 96.94 758 ASP A O 1
ATOM 5943 N N . GLU A 1 759 ? -11.348 -8.306 0.376 1.00 95.50 759 GLU A N 1
ATOM 5944 C CA . GLU A 1 759 ? -11.246 -9.061 -0.874 1.00 95.50 759 GLU A CA 1
ATOM 5945 C C . GLU A 1 759 ? -10.411 -10.330 -0.695 1.00 95.50 759 GLU A C 1
ATOM 5947 O O . GLU A 1 759 ? -10.816 -11.414 -1.127 1.00 95.50 759 GLU A O 1
ATOM 5952 N N . GLY A 1 760 ? -9.255 -10.218 -0.037 1.00 96.56 760 GLY A N 1
ATOM 5953 C CA . GLY A 1 760 ? -8.372 -11.348 0.230 1.00 96.56 760 GLY A CA 1
ATOM 5954 C C . GLY A 1 760 ? -9.023 -12.390 1.140 1.00 96.56 760 GLY A C 1
ATOM 5955 O O . GLY A 1 760 ? -8.930 -13.585 0.865 1.00 96.56 760 GLY A O 1
ATOM 5956 N N . ILE A 1 761 ? -9.741 -11.963 2.182 1.00 97.00 761 ILE A N 1
ATOM 5957 C CA . ILE A 1 761 ? -10.448 -12.876 3.094 1.00 97.00 761 ILE A CA 1
ATOM 5958 C C . ILE A 1 761 ? -11.643 -13.529 2.396 1.00 97.00 761 ILE A C 1
ATOM 5960 O O . ILE A 1 761 ? -11.817 -14.744 2.472 1.00 97.00 761 ILE A O 1
ATOM 5964 N N . THR A 1 762 ? -12.440 -12.753 1.661 1.00 95.56 762 THR A N 1
ATOM 5965 C CA . THR A 1 762 ? -13.633 -13.255 0.958 1.00 95.56 762 THR A CA 1
ATOM 5966 C C . THR A 1 762 ? -13.274 -14.234 -0.162 1.00 95.56 762 THR A C 1
ATOM 5968 O O . THR A 1 762 ? -14.001 -15.197 -0.398 1.00 95.56 762 THR A O 1
ATOM 5971 N N . SER A 1 763 ? -12.149 -14.016 -0.849 1.00 94.75 763 SER A N 1
ATOM 5972 C CA . SER A 1 763 ? -11.649 -14.924 -1.892 1.00 94.75 763 SER A CA 1
ATOM 5973 C C . SER A 1 763 ? -10.923 -16.161 -1.348 1.00 94.75 763 SER A C 1
ATOM 5975 O O . SER A 1 763 ? -10.658 -17.087 -2.114 1.00 94.75 763 SER A O 1
ATOM 5977 N N . GLY A 1 764 ? -10.615 -16.202 -0.046 1.00 95.25 764 GLY A N 1
ATOM 5978 C CA . GLY A 1 764 ? -9.844 -17.275 0.587 1.00 95.25 764 GLY A CA 1
ATOM 5979 C C . GLY A 1 764 ? -8.325 -17.170 0.394 1.00 95.25 764 GLY A C 1
ATOM 5980 O O . GLY A 1 764 ? -7.603 -18.078 0.799 1.00 95.25 764 GLY A O 1
ATOM 5981 N N . GLU A 1 765 ? -7.829 -16.079 -0.197 1.00 95.50 765 GLU A N 1
ATOM 5982 C CA . GLU A 1 765 ? -6.396 -15.778 -0.334 1.00 95.50 765 GLU A CA 1
ATOM 5983 C C . GLU A 1 765 ? -5.755 -15.446 1.028 1.00 95.50 765 GLU A C 1
ATOM 5985 O O . GLU A 1 765 ? -4.594 -15.775 1.278 1.00 95.50 765 GLU A O 1
ATOM 5990 N N . LEU A 1 766 ? -6.523 -14.832 1.937 1.00 96.94 766 LEU A N 1
ATOM 5991 C CA . LEU A 1 766 ? -6.098 -14.449 3.283 1.00 96.94 766 LEU A CA 1
ATOM 5992 C C . LEU A 1 766 ? -6.955 -15.131 4.357 1.00 96.94 766 LEU A C 1
ATOM 5994 O O . LEU A 1 766 ? -8.179 -15.104 4.312 1.00 96.94 766 LEU A O 1
ATOM 5998 N N . GLY A 1 767 ? -6.315 -15.670 5.397 1.00 95.00 767 GLY A N 1
ATOM 5999 C CA . GLY A 1 767 ? -7.015 -15.999 6.646 1.00 95.00 767 GLY A CA 1
ATOM 6000 C C . GLY A 1 767 ? -7.487 -14.741 7.392 1.00 95.00 767 GLY A C 1
ATOM 6001 O O . GLY A 1 767 ? -6.807 -13.707 7.328 1.00 95.00 767 GLY A O 1
ATOM 6002 N N . LYS A 1 768 ? -8.613 -14.846 8.120 1.00 96.19 768 LYS A N 1
ATOM 6003 C CA . LYS A 1 768 ? -9.153 -13.782 8.986 1.00 96.19 768 LYS A CA 1
ATOM 6004 C C . LYS A 1 768 ? -8.092 -13.308 9.984 1.00 96.19 768 LYS A C 1
ATOM 6006 O O . LYS A 1 768 ? -7.453 -14.128 10.639 1.00 96.19 768 LYS A O 1
ATOM 6011 N N . ARG A 1 769 ? -7.916 -11.993 10.106 1.00 97.31 769 ARG A N 1
ATOM 6012 C CA . ARG A 1 769 ? -6.931 -11.371 11.001 1.00 97.31 769 ARG A CA 1
ATOM 6013 C C . ARG A 1 769 ? -7.296 -9.924 11.303 1.00 97.31 769 ARG A C 1
ATOM 6015 O O . ARG A 1 769 ? -8.011 -9.299 10.521 1.00 97.31 769 ARG A O 1
ATOM 6022 N N . ILE A 1 770 ? -6.754 -9.405 12.396 1.00 98.69 770 ILE A N 1
ATOM 6023 C CA . ILE A 1 770 ? -6.813 -7.989 12.759 1.00 98.69 770 ILE A CA 1
ATOM 6024 C C . ILE A 1 770 ? -5.614 -7.275 12.124 1.00 98.69 770 ILE A C 1
ATOM 6026 O O . ILE A 1 770 ? -4.513 -7.827 12.048 1.00 98.69 770 ILE A O 1
ATOM 6030 N N . LEU A 1 771 ? -5.816 -6.039 11.676 1.00 98.75 771 LEU A N 1
ATOM 6031 C CA . LEU A 1 771 ? -4.740 -5.151 11.233 1.00 98.75 771 LEU A CA 1
ATOM 6032 C C . LEU A 1 771 ? -4.780 -3.875 12.084 1.00 98.75 771 LEU A C 1
ATOM 6034 O O . LEU A 1 771 ? -5.820 -3.236 12.191 1.00 98.75 771 LEU A O 1
ATOM 6038 N N . VAL A 1 772 ? -3.653 -3.530 12.701 1.00 98.81 772 VAL A N 1
ATOM 6039 C CA . VAL A 1 772 ? -3.477 -2.379 13.595 1.00 98.81 772 VAL A CA 1
ATOM 6040 C C . VAL A 1 772 ? -2.448 -1.441 12.986 1.00 98.81 772 VAL A C 1
ATOM 6042 O O . VAL A 1 772 ? -1.352 -1.866 12.630 1.00 98.81 772 VAL A O 1
ATOM 6045 N N . ILE A 1 773 ? -2.784 -0.162 12.879 1.00 98.62 773 ILE A N 1
ATOM 6046 C CA . ILE A 1 773 ? -1.972 0.857 12.219 1.00 98.62 773 ILE A CA 1
ATOM 6047 C C . ILE A 1 773 ? -1.778 2.023 13.198 1.00 98.62 773 ILE A C 1
ATOM 6049 O O . ILE A 1 773 ? -2.630 2.912 13.253 1.00 98.62 773 ILE A O 1
ATOM 6053 N N . PRO A 1 774 ? -0.729 2.011 14.038 1.00 98.31 774 PRO A N 1
ATOM 6054 C CA . PRO A 1 774 ? -0.491 3.104 14.974 1.00 98.31 774 PRO A CA 1
ATOM 6055 C C . PRO A 1 774 ? 0.009 4.364 14.268 1.00 98.31 774 PRO A C 1
ATOM 6057 O O . PRO A 1 774 ? 0.769 4.271 13.303 1.00 98.31 774 PRO A O 1
ATOM 6060 N N . ASP A 1 775 ? -0.353 5.535 14.791 1.00 97.88 775 ASP A N 1
ATOM 6061 C CA . ASP A 1 775 ? 0.291 6.798 14.436 1.00 97.88 775 ASP A CA 1
ATOM 6062 C C . ASP A 1 775 ? 1.555 7.020 15.274 1.00 97.88 775 ASP A C 1
ATOM 6064 O O . ASP A 1 775 ? 1.698 6.550 16.405 1.00 97.88 775 ASP A O 1
ATOM 6068 N N . SER A 1 776 ? 2.484 7.793 14.724 1.00 96.12 776 SER A N 1
ATOM 6069 C CA . SER A 1 776 ? 3.687 8.259 15.404 1.00 96.12 776 SER A CA 1
ATOM 6070 C C . SER A 1 776 ? 4.052 9.670 14.932 1.00 96.12 776 SER A C 1
ATOM 6072 O O . SER A 1 776 ? 3.340 10.290 14.142 1.00 96.12 776 SER A O 1
ATOM 6074 N N . ALA A 1 777 ? 5.164 10.225 15.418 1.00 91.62 777 ALA A N 1
ATOM 6075 C CA . ALA A 1 777 ? 5.691 11.460 14.841 1.00 91.62 777 ALA A CA 1
ATOM 6076 C C . ALA A 1 777 ? 6.143 11.253 13.381 1.00 91.62 777 ALA A C 1
ATOM 6078 O O . ALA A 1 777 ? 6.684 10.204 13.033 1.00 91.62 777 ALA A O 1
ATOM 6079 N N . ALA A 1 778 ? 6.046 12.305 12.560 1.00 84.69 778 ALA A N 1
ATOM 6080 C CA . ALA A 1 778 ? 6.467 12.320 11.151 1.00 84.69 778 ALA A CA 1
ATOM 6081 C C . ALA A 1 778 ? 7.891 11.779 10.895 1.00 84.69 778 ALA A C 1
ATOM 6083 O O . ALA A 1 778 ? 8.193 11.301 9.804 1.00 84.69 778 ALA A O 1
ATOM 6084 N N . THR A 1 779 ? 8.769 11.860 11.897 1.00 90.31 779 THR A N 1
ATOM 6085 C CA . THR A 1 779 ? 10.177 11.450 11.844 1.00 90.31 779 THR A CA 1
ATOM 6086 C C . THR A 1 779 ? 10.524 10.403 12.910 1.00 90.31 779 THR A C 1
ATOM 6088 O O . THR A 1 779 ? 11.661 10.350 13.382 1.00 90.31 779 THR A O 1
ATOM 6091 N N . SER A 1 780 ? 9.554 9.577 13.322 1.00 94.56 780 SER A N 1
ATOM 6092 C CA . SER A 1 780 ? 9.725 8.589 14.397 1.00 94.56 780 SER A CA 1
ATOM 6093 C C . SER A 1 780 ? 10.797 7.544 14.091 1.00 94.56 780 SER A C 1
ATOM 6095 O O . SER A 1 780 ? 11.512 7.119 14.999 1.00 94.56 780 SER A O 1
ATOM 6097 N N . TRP A 1 781 ? 10.910 7.131 12.821 1.00 95.44 781 TRP A N 1
ATOM 6098 C CA . TRP A 1 781 ? 11.719 5.993 12.366 1.00 95.44 781 TRP A CA 1
ATOM 6099 C C . TRP A 1 781 ? 11.445 4.687 13.129 1.00 95.44 781 TRP A C 1
ATOM 6101 O O . TRP A 1 781 ? 12.269 3.778 13.064 1.00 95.44 781 TRP A O 1
ATOM 6111 N N . TRP A 1 782 ? 10.314 4.603 13.845 1.00 97.19 782 TRP A N 1
ATOM 6112 C CA . TRP A 1 782 ? 9.891 3.441 14.639 1.00 97.19 782 TRP A CA 1
ATOM 6113 C C . TRP A 1 782 ? 11.001 2.868 15.532 1.00 97.19 782 TRP A C 1
ATOM 6115 O O . TRP A 1 782 ? 11.258 1.668 15.532 1.00 97.19 782 TRP A O 1
ATOM 6125 N N . ARG A 1 783 ? 11.713 3.748 16.247 1.00 94.88 783 ARG A N 1
ATOM 6126 C CA . ARG A 1 783 ? 12.885 3.395 17.065 1.00 94.88 783 ARG A CA 1
ATOM 6127 C C . ARG A 1 783 ? 12.837 4.036 18.447 1.00 94.88 783 ARG A C 1
ATOM 6129 O O . ARG A 1 783 ? 12.230 5.094 18.624 1.00 94.88 783 ARG A O 1
ATOM 6136 N N . GLY A 1 784 ? 13.576 3.451 19.389 1.00 95.31 784 GLY A N 1
ATOM 6137 C CA . GLY A 1 784 ? 13.641 3.945 20.767 1.00 95.31 784 GLY A CA 1
ATOM 6138 C C . GLY A 1 784 ? 12.254 3.920 21.397 1.00 95.31 784 GLY A C 1
ATOM 6139 O O . GLY A 1 784 ? 11.514 2.970 21.193 1.00 95.31 784 GLY A O 1
ATOM 6140 N N . ASP A 1 785 ? 11.849 4.998 22.063 1.00 97.38 785 ASP A N 1
ATOM 6141 C CA . ASP A 1 785 ? 10.529 5.041 22.697 1.00 97.38 785 ASP A CA 1
ATOM 6142 C C . ASP A 1 785 ? 9.353 4.866 21.705 1.00 97.38 785 ASP A C 1
ATOM 6144 O O . ASP A 1 785 ? 8.275 4.465 22.118 1.00 97.38 785 ASP A O 1
ATOM 6148 N N . TRP A 1 786 ? 9.516 5.097 20.394 1.00 97.50 786 TRP A N 1
ATOM 6149 C CA . TRP A 1 786 ? 8.463 4.749 19.422 1.00 97.50 786 TRP A CA 1
ATOM 6150 C C . TRP A 1 786 ? 8.346 3.242 19.158 1.00 97.50 786 TRP A C 1
ATOM 6152 O O . TRP A 1 786 ? 7.255 2.768 18.864 1.00 97.50 786 TRP A O 1
ATOM 6162 N N . GLU A 1 787 ? 9.447 2.497 19.255 1.00 97.81 787 GLU A N 1
ATOM 6163 C CA . GLU A 1 787 ? 9.439 1.028 19.221 1.00 97.81 787 GLU A CA 1
ATOM 6164 C C . GLU A 1 787 ? 8.795 0.491 20.503 1.00 97.81 787 GLU A C 1
ATOM 6166 O O . GLU A 1 787 ? 7.831 -0.268 20.424 1.00 97.81 787 GLU A O 1
ATOM 6171 N N . ASP A 1 788 ? 9.229 0.993 21.662 1.00 98.00 788 ASP A N 1
ATOM 6172 C CA . ASP A 1 788 ? 8.674 0.615 22.965 1.00 98.00 788 ASP A CA 1
ATOM 6173 C C . ASP A 1 788 ? 7.184 0.970 23.096 1.00 98.00 788 ASP A C 1
ATOM 6175 O O . ASP A 1 788 ? 6.435 0.283 23.778 1.00 98.00 788 ASP A O 1
ATOM 6179 N N . MET A 1 789 ? 6.720 2.049 22.458 1.00 98.38 789 MET A N 1
ATOM 6180 C CA . MET A 1 789 ? 5.293 2.379 22.415 1.00 98.38 789 MET A CA 1
ATOM 6181 C C . MET A 1 789 ? 4.494 1.258 21.743 1.00 98.38 789 MET A C 1
ATOM 6183 O O . MET A 1 789 ? 3.413 0.903 22.210 1.00 98.38 789 MET A O 1
ATOM 6187 N N . VAL A 1 790 ? 5.023 0.682 20.658 1.00 98.56 790 VAL A N 1
ATOM 6188 C CA . VAL A 1 790 ? 4.377 -0.437 19.963 1.00 98.56 790 VAL A CA 1
ATOM 6189 C C . VAL A 1 790 ? 4.391 -1.678 20.852 1.00 98.56 790 VAL A C 1
ATOM 6191 O O . VAL A 1 790 ? 3.341 -2.286 21.045 1.00 98.56 790 VAL A O 1
ATOM 6194 N N . THR A 1 791 ? 5.542 -2.044 21.418 1.00 98.00 791 THR A N 1
ATOM 6195 C CA . THR A 1 791 ? 5.702 -3.311 22.151 1.00 98.00 791 THR A CA 1
ATOM 6196 C C . THR A 1 791 ? 5.122 -3.287 23.561 1.00 98.00 791 THR A C 1
ATOM 6198 O O . THR A 1 791 ? 4.435 -4.226 23.952 1.00 98.00 791 THR A O 1
ATOM 6201 N N . ASP A 1 792 ? 5.374 -2.226 24.324 1.00 97.75 792 ASP A N 1
ATOM 6202 C CA . ASP A 1 792 ? 5.112 -2.183 25.767 1.00 97.75 792 ASP A CA 1
ATOM 6203 C C . ASP A 1 792 ? 3.749 -1.563 26.104 1.00 97.75 792 ASP A C 1
ATOM 6205 O O . ASP A 1 792 ? 3.247 -1.758 27.211 1.00 97.75 792 ASP A O 1
ATOM 6209 N N . GLU A 1 793 ? 3.159 -0.787 25.188 1.00 98.50 793 GLU A N 1
ATOM 6210 C CA . GLU A 1 793 ? 1.892 -0.080 25.421 1.00 98.50 793 GLU A CA 1
ATOM 6211 C C . GLU A 1 793 ? 0.791 -0.515 24.444 1.00 98.50 793 GLU A C 1
ATOM 6213 O O . GLU A 1 793 ? -0.292 -0.900 24.885 1.00 98.50 793 GLU A O 1
ATOM 6218 N N . LEU A 1 794 ? 1.047 -0.501 23.131 1.00 98.62 794 LEU A N 1
ATOM 6219 C CA . LEU A 1 794 ? 0.015 -0.807 22.137 1.00 98.62 794 LEU A CA 1
ATOM 6220 C C . LEU A 1 794 ? -0.325 -2.295 22.064 1.00 98.62 794 LEU A C 1
ATOM 6222 O O . LEU A 1 794 ? -1.508 -2.612 22.058 1.00 98.62 794 LEU A O 1
ATOM 6226 N N . ILE A 1 795 ? 0.653 -3.208 22.007 1.00 98.25 795 ILE A N 1
ATOM 6227 C CA . ILE A 1 795 ? 0.351 -4.652 21.962 1.00 98.25 795 ILE A CA 1
ATOM 6228 C C . ILE A 1 795 ? -0.548 -5.066 23.144 1.00 98.25 795 ILE A C 1
ATOM 6230 O O . ILE A 1 795 ? -1.631 -5.593 22.880 1.00 98.25 795 ILE A O 1
ATOM 6234 N N . PRO A 1 796 ? -0.208 -4.745 24.413 1.00 96.38 796 PRO A N 1
ATOM 6235 C CA . PRO A 1 796 ? -1.079 -5.059 25.546 1.00 96.38 796 PRO A CA 1
ATOM 6236 C C . PRO A 1 796 ? -2.478 -4.442 25.442 1.00 96.38 796 PRO A C 1
ATOM 6238 O O . PRO A 1 796 ? -3.462 -5.096 25.783 1.00 96.38 796 PRO A O 1
ATOM 6241 N N . LEU A 1 797 ? -2.585 -3.199 24.952 1.00 96.44 797 LEU A N 1
ATOM 6242 C CA . LEU A 1 797 ? -3.876 -2.548 24.716 1.00 96.44 797 LEU A CA 1
ATOM 6243 C C . LEU A 1 797 ? -4.715 -3.335 23.700 1.00 96.44 797 LEU A C 1
ATOM 6245 O O . LEU A 1 797 ? -5.908 -3.551 23.920 1.00 96.44 797 LEU A O 1
ATOM 6249 N N . ILE A 1 798 ? -4.101 -3.764 22.595 1.00 97.44 798 ILE A N 1
ATOM 6250 C CA . ILE A 1 798 ? -4.787 -4.528 21.553 1.00 97.44 798 ILE A CA 1
ATOM 6251 C C . ILE A 1 798 ? -5.250 -5.880 22.095 1.00 97.44 798 ILE A C 1
ATOM 6253 O O . ILE A 1 798 ? -6.392 -6.263 21.850 1.00 97.44 798 ILE A O 1
ATOM 6257 N N . ASP A 1 799 ? -4.416 -6.571 22.870 1.00 95.38 799 ASP A N 1
ATOM 6258 C CA . ASP A 1 799 ? -4.777 -7.873 23.436 1.00 95.38 799 ASP A CA 1
ATOM 6259 C C . ASP A 1 799 ? -5.872 -7.798 24.496 1.00 95.38 799 ASP A C 1
ATOM 6261 O O . ASP A 1 799 ? -6.615 -8.763 24.685 1.00 95.38 799 ASP A O 1
ATOM 6265 N N . GLN A 1 800 ? -5.990 -6.663 25.183 1.00 91.31 800 GLN A N 1
ATOM 6266 C CA . GLN A 1 800 ? -7.044 -6.425 26.162 1.00 91.31 800 GLN A CA 1
ATOM 6267 C C . GLN A 1 800 ? -8.376 -6.042 25.506 1.00 91.31 800 GLN A C 1
ATOM 6269 O O . GLN A 1 800 ? -9.431 -6.479 25.964 1.00 91.31 800 GLN A O 1
ATOM 6274 N N . ASN A 1 801 ? -8.336 -5.224 24.452 1.00 91.19 801 ASN A N 1
ATOM 6275 C CA . ASN A 1 801 ? -9.538 -4.626 23.863 1.00 91.19 801 ASN A CA 1
ATOM 6276 C C . ASN A 1 801 ? -10.103 -5.420 22.680 1.00 91.19 801 ASN A C 1
ATOM 6278 O O . ASN A 1 801 ? -11.274 -5.261 22.334 1.00 91.19 801 ASN A O 1
ATOM 6282 N N . TYR A 1 802 ? -9.296 -6.276 22.053 1.00 93.38 802 TYR A N 1
ATOM 6283 C CA . TYR A 1 802 ? -9.692 -7.058 20.888 1.00 93.38 802 TYR A CA 1
ATOM 6284 C C . TYR A 1 802 ? -9.440 -8.549 21.108 1.00 93.38 802 TYR A C 1
ATOM 6286 O O . TYR A 1 802 ? -8.598 -8.962 21.902 1.00 93.38 802 TYR A O 1
ATOM 6294 N N . ARG A 1 803 ? -10.166 -9.394 20.368 1.00 93.62 803 ARG A N 1
ATOM 6295 C CA . ARG A 1 803 ? -9.961 -10.849 20.366 1.00 93.62 803 ARG A CA 1
ATOM 6296 C C . ARG A 1 803 ? -8.710 -11.213 19.560 1.00 93.62 803 ARG A C 1
ATOM 6298 O O . ARG A 1 803 ? -8.812 -11.889 18.543 1.00 93.62 803 ARG A O 1
ATOM 6305 N N . SER A 1 804 ? -7.536 -10.748 19.977 1.00 96.38 804 SER A N 1
ATOM 6306 C CA . SER A 1 804 ? -6.254 -11.178 19.415 1.00 96.38 804 SER A CA 1
ATOM 6307 C C . SER A 1 804 ? -5.792 -12.508 20.028 1.00 96.38 804 SER A C 1
ATOM 6309 O O . SER A 1 804 ? -6.261 -12.934 21.095 1.00 96.38 804 SER A O 1
ATOM 6311 N N . ILE A 1 805 ? -4.863 -13.172 19.341 1.00 96.38 805 ILE A N 1
ATOM 6312 C CA . ILE A 1 805 ? -4.085 -14.293 19.877 1.00 96.38 805 ILE A CA 1
ATOM 6313 C C . ILE A 1 805 ? -2.801 -13.732 20.498 1.00 96.38 805 ILE A C 1
ATOM 6315 O O . ILE A 1 805 ? -1.942 -13.213 19.781 1.00 96.38 805 ILE A O 1
ATOM 6319 N N . ASP A 1 806 ? -2.663 -13.854 21.822 1.00 94.94 806 ASP A N 1
ATOM 6320 C CA . ASP A 1 806 ? -1.507 -13.336 22.563 1.00 94.94 806 ASP A CA 1
ATOM 6321 C C . ASP A 1 806 ? -0.299 -14.290 22.511 1.00 94.94 806 ASP A C 1
ATOM 6323 O O . ASP A 1 806 ? 0.053 -14.950 23.489 1.00 94.94 806 ASP A O 1
ATOM 6327 N N . ASP A 1 807 ? 0.299 -14.413 21.321 1.00 96.44 807 ASP A N 1
ATOM 6328 C CA . ASP A 1 807 ? 1.510 -15.199 21.062 1.00 96.44 807 ASP A CA 1
ATOM 6329 C C . ASP A 1 807 ? 2.262 -14.649 19.832 1.00 96.44 807 ASP A C 1
ATOM 6331 O O . ASP A 1 807 ? 1.658 -14.323 18.805 1.00 96.44 807 ASP A O 1
ATOM 6335 N N . ALA A 1 808 ? 3.596 -14.554 19.913 1.00 96.69 808 ALA A N 1
ATOM 6336 C CA . ALA A 1 808 ? 4.453 -14.019 18.846 1.00 96.69 808 ALA A CA 1
ATOM 6337 C C . ALA A 1 808 ? 4.253 -14.705 17.487 1.00 96.69 808 ALA A C 1
ATOM 6339 O O . ALA A 1 808 ? 4.380 -14.077 16.431 1.00 96.69 808 ALA A O 1
ATOM 6340 N N . ARG A 1 809 ? 3.913 -15.999 17.499 1.00 97.50 809 ARG A N 1
ATOM 6341 C CA . ARG A 1 809 ? 3.724 -16.823 16.297 1.00 97.50 809 ARG A CA 1
ATOM 6342 C C . ARG A 1 809 ? 2.469 -16.469 15.493 1.00 97.50 809 ARG A C 1
ATOM 6344 O O . ARG A 1 809 ? 2.284 -16.994 14.396 1.00 97.50 809 ARG A O 1
ATOM 6351 N N . PHE A 1 810 ? 1.628 -15.586 16.032 1.00 98.00 810 PHE A N 1
ATOM 6352 C CA . PHE A 1 810 ? 0.400 -15.069 15.422 1.00 98.00 810 PHE A CA 1
ATOM 6353 C C . PHE A 1 810 ? 0.455 -13.552 15.201 1.00 98.00 810 PHE A C 1
ATOM 6355 O O . PHE A 1 810 ? -0.567 -12.912 14.939 1.00 98.00 810 PHE A O 1
ATOM 6362 N N . ARG A 1 811 ? 1.650 -12.961 15.296 1.00 98.31 811 ARG A N 1
ATOM 6363 C CA . ARG A 1 811 ? 1.865 -11.530 15.113 1.00 98.31 811 ARG A CA 1
ATOM 6364 C C . ARG A 1 811 ? 2.910 -11.255 14.048 1.00 98.31 811 ARG A C 1
ATOM 6366 O O . ARG A 1 811 ? 3.965 -11.896 13.984 1.00 98.31 811 ARG A O 1
ATOM 6373 N N . SER A 1 812 ? 2.628 -10.247 13.235 1.00 98.56 812 SER A N 1
ATOM 6374 C CA . SER A 1 812 ? 3.567 -9.758 12.234 1.00 98.56 812 SER A CA 1
ATOM 6375 C C . SER A 1 812 ? 3.657 -8.243 12.216 1.00 98.56 812 SER A C 1
ATOM 6377 O O . SER A 1 812 ? 2.650 -7.567 12.418 1.00 98.56 812 SER A O 1
ATOM 6379 N N . THR A 1 813 ? 4.826 -7.714 11.885 1.00 98.81 813 THR A N 1
ATOM 6380 C CA . THR A 1 813 ? 5.002 -6.313 11.510 1.00 98.81 813 THR A CA 1
ATOM 6381 C C . THR A 1 813 ? 4.950 -6.156 9.992 1.00 98.81 813 THR A C 1
ATOM 6383 O O . THR A 1 813 ? 5.381 -7.030 9.236 1.00 98.81 813 THR A O 1
ATOM 6386 N N . ALA A 1 814 ? 4.417 -5.032 9.528 1.00 98.81 814 ALA A N 1
ATOM 6387 C CA . ALA A 1 814 ? 4.384 -4.668 8.119 1.00 98.81 814 ALA A CA 1
ATOM 6388 C C . ALA A 1 814 ? 4.619 -3.165 7.946 1.00 98.81 814 ALA A C 1
ATOM 6390 O O . ALA A 1 814 ? 4.399 -2.395 8.876 1.00 98.81 814 ALA A O 1
ATOM 6391 N N . GLY A 1 815 ? 5.029 -2.710 6.767 1.00 98.44 815 GLY A N 1
ATOM 6392 C CA . GLY A 1 815 ? 5.037 -1.279 6.475 1.00 98.44 815 GLY A CA 1
ATOM 6393 C C . GLY A 1 815 ? 5.804 -0.917 5.217 1.00 98.44 815 GLY A C 1
ATOM 6394 O O . GLY A 1 815 ? 6.533 -1.736 4.654 1.00 98.44 815 GLY A O 1
ATOM 6395 N N . ALA A 1 816 ? 5.647 0.332 4.787 1.00 97.81 816 ALA A N 1
ATOM 6396 C CA . ALA A 1 816 ? 6.319 0.867 3.612 1.00 97.81 816 ALA A CA 1
ATOM 6397 C C . ALA A 1 816 ? 7.353 1.948 3.989 1.00 97.81 816 ALA A C 1
ATOM 6399 O O . ALA A 1 816 ? 7.162 2.680 4.961 1.00 97.81 816 ALA A O 1
ATOM 6400 N N . SER A 1 817 ? 8.462 2.078 3.253 1.00 97.19 817 SER A N 1
ATOM 6401 C CA . SER A 1 817 ? 9.473 3.138 3.458 1.00 97.19 817 SER A CA 1
ATOM 6402 C C . SER A 1 817 ? 10.028 3.190 4.899 1.00 97.19 817 SER A C 1
ATOM 6404 O O . SER A 1 817 ? 10.599 2.202 5.371 1.00 97.19 817 SER A O 1
ATOM 6406 N N . MET A 1 818 ? 9.858 4.302 5.632 1.00 98.12 818 MET A N 1
ATOM 6407 C CA . MET A 1 818 ? 10.149 4.406 7.075 1.00 98.12 818 MET A CA 1
ATOM 6408 C C . MET A 1 818 ? 9.464 3.295 7.881 1.00 98.12 818 MET A C 1
ATOM 6410 O O . MET A 1 818 ? 10.083 2.710 8.766 1.00 98.12 818 MET A O 1
ATOM 6414 N N . GLY A 1 819 ? 8.215 2.973 7.550 1.00 98.38 819 GLY A N 1
ATOM 6415 C CA . GLY A 1 819 ? 7.457 1.880 8.144 1.00 98.38 819 GLY A CA 1
ATOM 6416 C C . GLY A 1 819 ? 7.971 0.499 7.749 1.00 98.38 819 GLY A C 1
ATOM 6417 O O . GLY A 1 819 ? 7.926 -0.407 8.565 1.00 98.38 819 GLY A O 1
ATOM 6418 N N . GLY A 1 820 ? 8.535 0.331 6.548 1.00 98.38 820 GLY A N 1
ATOM 6419 C CA . GLY A 1 820 ? 9.161 -0.929 6.119 1.00 98.38 820 GLY A CA 1
ATOM 6420 C C . GLY A 1 820 ? 10.490 -1.193 6.830 1.00 98.38 820 GLY A C 1
ATOM 6421 O O . GLY A 1 820 ? 10.782 -2.322 7.226 1.00 98.38 820 GLY A O 1
ATOM 6422 N N . LEU A 1 821 ? 11.268 -0.134 7.083 1.00 98.56 821 LEU A N 1
ATOM 6423 C CA . LEU A 1 821 ? 12.381 -0.187 8.034 1.00 98.56 821 LEU A CA 1
ATOM 6424 C C . LEU A 1 821 ? 11.877 -0.519 9.442 1.00 98.56 821 LEU A C 1
ATOM 6426 O O . LEU A 1 821 ? 12.446 -1.393 10.088 1.00 98.56 821 LEU A O 1
ATOM 6430 N N . GLY A 1 822 ? 10.835 0.176 9.909 1.00 98.38 822 GLY A N 1
ATOM 6431 C CA . GLY A 1 822 ? 10.227 -0.063 11.214 1.00 98.38 822 GLY A CA 1
ATOM 6432 C C . GLY A 1 822 ? 9.784 -1.511 11.374 1.00 98.38 822 GLY A C 1
ATOM 6433 O O . GLY A 1 822 ? 10.082 -2.124 12.389 1.00 98.38 822 GLY A O 1
ATOM 6434 N N . ALA A 1 823 ? 9.171 -2.096 10.345 1.00 98.69 823 ALA A N 1
A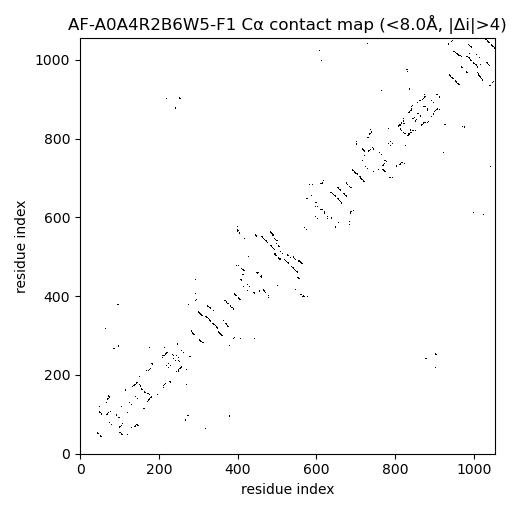TOM 6435 C CA . ALA A 1 823 ? 8.691 -3.466 10.377 1.00 98.69 823 ALA A CA 1
ATOM 6436 C C . ALA A 1 823 ? 9.834 -4.447 10.648 1.00 98.69 823 ALA A C 1
ATOM 6438 O O . ALA A 1 823 ? 9.737 -5.258 11.569 1.00 98.69 823 ALA A O 1
ATOM 6439 N N . TYR A 1 824 ? 10.946 -4.321 9.919 1.00 98.56 824 TYR A N 1
ATOM 6440 C CA . TYR A 1 824 ? 12.123 -5.153 10.162 1.00 98.56 824 TYR A CA 1
ATOM 6441 C C . TYR A 1 824 ? 12.832 -4.832 11.476 1.00 98.56 824 TYR A C 1
ATOM 6443 O O . TYR A 1 824 ? 13.196 -5.756 12.192 1.00 98.56 824 TYR A O 1
ATOM 6451 N N . SER A 1 825 ? 13.053 -3.556 11.795 1.00 97.81 825 SER A N 1
ATOM 6452 C CA . SER A 1 825 ? 13.774 -3.159 13.009 1.00 97.81 825 SER A CA 1
ATOM 6453 C C . SER A 1 825 ? 13.021 -3.594 14.262 1.00 97.81 825 SER A C 1
ATOM 6455 O O . SER A 1 825 ? 13.610 -4.225 15.130 1.00 97.81 825 SER A O 1
ATOM 6457 N N . VAL A 1 826 ? 11.726 -3.280 14.348 1.00 98.44 826 VAL A N 1
ATOM 6458 C CA . VAL A 1 826 ? 10.869 -3.671 15.474 1.00 98.44 826 VAL A CA 1
ATOM 6459 C C . VAL A 1 826 ? 10.703 -5.190 15.491 1.00 98.44 826 VAL A C 1
ATOM 6461 O O . VAL A 1 826 ? 10.895 -5.796 16.536 1.00 98.44 826 VAL A O 1
ATOM 6464 N N . GLY A 1 827 ? 10.434 -5.828 14.347 1.00 98.06 827 GLY A N 1
ATOM 6465 C CA . GLY A 1 827 ? 10.257 -7.282 14.267 1.00 98.06 827 GLY A CA 1
ATOM 6466 C C . GLY A 1 827 ? 11.495 -8.063 14.722 1.00 98.06 827 GLY A C 1
ATOM 6467 O O . GLY A 1 827 ? 11.425 -8.822 15.685 1.00 98.06 827 GLY A O 1
ATOM 6468 N N . LEU A 1 828 ? 12.650 -7.827 14.088 1.00 98.25 828 LEU A N 1
ATOM 6469 C CA . LEU A 1 828 ? 13.905 -8.540 14.374 1.00 98.25 828 LEU A CA 1
ATOM 6470 C C . LEU A 1 828 ? 14.482 -8.264 15.764 1.00 98.25 828 LEU A C 1
ATOM 6472 O O . LEU A 1 828 ? 15.395 -8.965 16.172 1.00 98.25 828 LEU A O 1
ATOM 6476 N N . ARG A 1 829 ? 14.036 -7.221 16.466 1.00 97.69 829 ARG A N 1
ATOM 6477 C CA . ARG A 1 829 ? 14.547 -6.884 17.805 1.00 97.69 829 ARG A CA 1
ATOM 6478 C C . ARG A 1 829 ? 13.606 -7.298 18.926 1.00 97.69 829 ARG A C 1
ATOM 6480 O O . ARG A 1 829 ? 13.976 -7.176 20.087 1.00 97.69 829 ARG A O 1
ATOM 6487 N N . ASN A 1 830 ? 12.423 -7.797 18.577 1.00 97.88 830 ASN A N 1
ATOM 6488 C CA . ASN A 1 830 ? 11.369 -8.144 19.520 1.00 97.88 830 ASN A CA 1
ATOM 6489 C C . ASN A 1 830 ? 10.774 -9.527 19.177 1.00 97.88 830 ASN A C 1
ATOM 6491 O O . ASN A 1 830 ? 9.575 -9.636 18.898 1.00 97.88 830 ASN A O 1
ATOM 6495 N N . PRO A 1 831 ? 11.594 -10.601 19.189 1.00 97.62 831 PRO A N 1
ATOM 6496 C CA . PRO A 1 831 ? 11.159 -11.956 18.826 1.00 97.62 831 PRO A CA 1
ATOM 6497 C C . PRO A 1 831 ? 10.093 -12.523 19.780 1.00 97.62 831 PRO A C 1
ATOM 6499 O O . PRO A 1 831 ? 9.345 -13.432 19.416 1.00 97.62 831 PRO A O 1
ATOM 6502 N N . ASP A 1 832 ? 10.008 -11.976 20.996 1.00 95.19 832 ASP A N 1
ATOM 6503 C CA . ASP A 1 832 ? 8.974 -12.282 21.987 1.00 95.19 832 ASP A CA 1
ATOM 6504 C C . ASP A 1 832 ? 7.576 -11.798 21.558 1.00 95.19 832 ASP A C 1
ATOM 6506 O O . ASP A 1 832 ? 6.571 -12.276 22.085 1.00 95.19 832 ASP A O 1
ATOM 6510 N N . TYR A 1 833 ? 7.501 -10.889 20.580 1.00 97.06 833 TYR A N 1
ATOM 6511 C CA . TYR A 1 833 ? 6.252 -10.312 20.088 1.00 97.06 833 TYR A CA 1
ATOM 6512 C C . TYR A 1 833 ? 5.960 -10.619 18.623 1.00 97.06 833 TYR A C 1
ATOM 6514 O O . TYR A 1 833 ? 4.789 -10.620 18.260 1.00 97.06 833 TYR A O 1
ATOM 6522 N N . PHE A 1 834 ? 6.963 -10.881 17.782 1.00 97.94 834 PHE A N 1
ATOM 6523 C CA . PHE A 1 834 ? 6.759 -11.006 16.337 1.00 97.94 834 PHE A CA 1
ATOM 6524 C C . PHE A 1 834 ? 7.486 -12.201 15.729 1.00 97.94 834 PHE A C 1
ATOM 6526 O O . PHE A 1 834 ? 8.615 -12.515 16.092 1.00 97.94 834 PHE A O 1
ATOM 6533 N N . THR A 1 835 ? 6.844 -12.811 14.735 1.00 97.75 835 THR A N 1
ATOM 6534 C CA . THR A 1 835 ? 7.446 -13.833 13.860 1.00 97.75 835 THR A CA 1
ATOM 6535 C C . THR A 1 835 ? 7.248 -13.514 12.381 1.00 97.75 835 THR A C 1
ATOM 6537 O O . THR A 1 835 ? 8.033 -13.958 11.555 1.00 97.75 835 THR A O 1
ATOM 6540 N N . GLY A 1 836 ? 6.248 -12.714 12.003 1.00 98.31 836 GLY A N 1
ATOM 6541 C CA . GLY A 1 836 ? 6.097 -12.261 10.619 1.00 98.31 836 GLY A CA 1
ATOM 6542 C C . GLY A 1 836 ? 6.657 -10.862 10.383 1.00 98.31 836 GLY A C 1
ATOM 6543 O O . GLY A 1 836 ? 6.431 -9.969 11.193 1.00 98.31 836 GLY A O 1
ATOM 6544 N N . ILE A 1 837 ? 7.347 -10.647 9.262 1.00 98.81 837 ILE A N 1
ATOM 6545 C CA . ILE A 1 837 ? 7.878 -9.334 8.882 1.00 98.81 837 ILE A CA 1
ATOM 6546 C C . ILE A 1 837 ? 7.642 -9.102 7.386 1.00 98.81 837 ILE A C 1
ATOM 6548 O O . ILE A 1 837 ? 8.094 -9.889 6.553 1.00 98.81 837 ILE A O 1
ATOM 6552 N N . ALA A 1 838 ? 6.962 -8.008 7.042 1.00 98.81 838 ALA A N 1
ATOM 6553 C CA . ALA A 1 838 ? 6.756 -7.561 5.666 1.00 98.81 838 ALA A CA 1
ATOM 6554 C C . ALA A 1 838 ? 7.248 -6.120 5.449 1.00 98.81 838 ALA A C 1
ATOM 6556 O O . ALA A 1 838 ? 6.924 -5.213 6.212 1.00 98.81 838 ALA A O 1
ATOM 6557 N N . SER A 1 839 ? 8.007 -5.880 4.381 1.00 98.75 839 SER A N 1
ATOM 6558 C CA . SER A 1 839 ? 8.542 -4.560 4.038 1.00 98.75 839 SER A CA 1
ATOM 6559 C C . SER A 1 839 ? 8.316 -4.214 2.575 1.00 98.75 839 SER A C 1
ATOM 6561 O O . SER A 1 839 ? 8.706 -4.951 1.669 1.00 98.75 839 SER A O 1
ATOM 6563 N N . PHE A 1 840 ? 7.735 -3.044 2.343 1.00 98.31 840 PHE A N 1
ATOM 6564 C CA . PHE A 1 840 ? 7.607 -2.451 1.020 1.00 98.31 840 PHE A CA 1
ATOM 6565 C C . PHE A 1 840 ? 8.617 -1.307 0.904 1.00 98.31 840 PHE A C 1
ATOM 6567 O O . PHE A 1 840 ? 8.547 -0.341 1.663 1.00 98.31 840 PHE A O 1
ATOM 6574 N N . PHE A 1 841 ? 9.606 -1.451 0.016 1.00 96.25 841 PHE A N 1
ATOM 6575 C CA . PHE A 1 841 ? 10.700 -0.495 -0.226 1.00 96.25 841 PHE A CA 1
ATOM 6576 C C . PHE A 1 841 ? 11.264 0.126 1.066 1.00 96.25 841 PHE A C 1
ATOM 6578 O O . PHE A 1 841 ? 11.412 1.341 1.199 1.00 96.25 841 PHE A O 1
ATOM 6585 N N . GLY A 1 842 ? 11.532 -0.725 2.062 1.00 97.62 842 GLY A N 1
ATOM 6586 C CA . GLY A 1 842 ? 11.928 -0.292 3.397 1.00 97.62 842 GLY A CA 1
ATOM 6587 C C . GLY A 1 842 ? 13.203 0.548 3.399 1.00 97.62 842 GLY A C 1
ATOM 6588 O O . GLY A 1 842 ? 14.196 0.204 2.760 1.00 97.62 842 GLY A O 1
ATOM 6589 N N . ALA A 1 843 ? 13.198 1.626 4.182 1.00 97.38 843 ALA A N 1
ATOM 6590 C CA . ALA A 1 843 ? 14.298 2.580 4.300 1.00 97.38 843 ALA A CA 1
ATOM 6591 C C . ALA A 1 843 ? 15.482 2.037 5.129 1.00 97.38 843 ALA A C 1
ATOM 6593 O O . ALA A 1 843 ? 15.945 2.682 6.071 1.00 97.38 843 ALA A O 1
ATOM 6594 N N . PHE A 1 844 ? 15.957 0.829 4.823 1.00 97.12 844 PHE A N 1
ATOM 6595 C CA . PHE A 1 844 ? 16.866 0.039 5.659 1.00 97.12 844 PHE A CA 1
ATOM 6596 C C . PHE A 1 844 ? 18.142 0.793 6.061 1.00 97.12 844 PHE A C 1
ATOM 6598 O O . PHE A 1 844 ? 18.520 0.753 7.236 1.00 97.12 844 PHE A O 1
ATOM 6605 N N . SER A 1 845 ? 18.746 1.578 5.157 1.00 91.81 845 SER A N 1
ATOM 6606 C CA . SER A 1 845 ? 19.914 2.423 5.459 1.00 91.81 845 SER A CA 1
ATOM 6607 C C . SER A 1 845 ? 19.717 3.409 6.617 1.00 91.81 845 SER A C 1
ATOM 6609 O O . SER A 1 845 ? 20.699 3.834 7.224 1.00 91.81 845 SER A O 1
ATOM 6611 N N . TYR A 1 846 ? 18.478 3.791 6.938 1.00 94.00 846 TYR A N 1
ATOM 6612 C CA . TYR A 1 846 ? 18.161 4.767 7.988 1.00 94.00 846 TYR A CA 1
ATOM 6613 C C . TYR A 1 846 ? 17.962 4.138 9.378 1.00 94.00 846 TYR A C 1
ATOM 6615 O O . TYR A 1 846 ? 17.835 4.865 10.364 1.00 94.00 846 TYR A O 1
ATOM 6623 N N . GLY A 1 847 ? 18.014 2.806 9.490 1.00 88.94 847 GLY A N 1
ATOM 6624 C CA . GLY A 1 847 ? 17.763 2.071 10.737 1.00 88.94 847 GLY A CA 1
ATOM 6625 C C . GLY A 1 847 ? 18.773 2.285 11.861 1.00 88.94 847 GLY A C 1
ATOM 6626 O O . GLY A 1 847 ? 18.474 1.976 13.011 1.00 88.94 847 GLY A O 1
ATOM 6627 N N . GLN A 1 848 ? 19.963 2.823 11.574 1.00 92.31 848 GLN A N 1
ATOM 6628 C CA . GLN A 1 848 ? 21.077 2.880 12.532 1.00 92.31 848 GLN A CA 1
ATOM 6629 C C . GLN A 1 848 ? 21.351 1.493 13.151 1.00 92.31 848 GLN A C 1
ATOM 6631 O O . GLN A 1 848 ? 21.616 0.547 12.413 1.00 92.31 848 GLN A O 1
ATOM 6636 N N . ALA A 1 849 ? 21.277 1.351 14.480 1.00 87.56 849 ALA A N 1
ATOM 6637 C CA . ALA A 1 849 ? 21.407 0.061 15.161 1.00 87.56 849 ALA A CA 1
ATOM 6638 C C . ALA A 1 849 ? 20.277 -0.926 14.803 1.00 87.56 849 ALA A C 1
ATOM 6640 O O . ALA A 1 849 ? 20.481 -2.130 14.878 1.00 87.56 849 ALA A O 1
ATOM 6641 N N . GLY A 1 850 ? 19.119 -0.416 14.371 1.00 91.81 850 GLY A N 1
ATOM 6642 C CA . GLY A 1 850 ? 17.989 -1.179 13.840 1.00 91.81 850 GLY A CA 1
ATOM 6643 C C . GLY A 1 850 ? 18.087 -1.499 12.344 1.00 91.81 850 GLY A C 1
ATOM 6644 O O . GLY A 1 850 ? 17.098 -1.907 11.745 1.00 91.81 850 GLY A O 1
ATOM 6645 N N . ASN A 1 851 ? 19.234 -1.260 11.694 1.00 96.44 851 ASN A N 1
ATOM 6646 C CA . ASN A 1 851 ? 19.391 -1.553 10.268 1.00 96.44 851 ASN A CA 1
ATOM 6647 C C . ASN A 1 851 ? 19.286 -3.078 10.021 1.00 96.44 851 ASN A C 1
ATOM 6649 O O . ASN A 1 851 ? 20.133 -3.824 10.528 1.00 96.44 851 ASN A O 1
ATOM 6653 N N . PRO A 1 852 ? 18.325 -3.547 9.200 1.00 97.44 852 PRO A N 1
ATOM 6654 C CA . PRO A 1 852 ? 18.087 -4.976 8.985 1.00 97.44 852 PRO A CA 1
ATOM 6655 C C . PRO A 1 852 ? 19.265 -5.715 8.350 1.00 97.44 852 PRO A C 1
ATOM 6657 O O . PRO A 1 852 ? 19.505 -6.873 8.684 1.00 97.44 852 PRO A O 1
ATOM 6660 N N . VAL A 1 853 ? 20.041 -5.051 7.487 1.00 97.94 853 VAL A N 1
ATOM 6661 C CA . VAL A 1 853 ? 21.262 -5.608 6.880 1.00 97.94 853 VAL A CA 1
ATOM 6662 C C . VAL A 1 853 ? 22.312 -5.873 7.961 1.00 97.94 853 VAL A C 1
ATOM 6664 O O . VAL A 1 853 ? 22.923 -6.939 7.986 1.00 97.94 853 VAL A O 1
ATOM 6667 N N . THR A 1 854 ? 22.499 -4.932 8.891 1.00 97.00 854 THR A N 1
ATOM 6668 C CA . THR A 1 854 ? 23.466 -5.066 9.993 1.00 97.00 854 THR A CA 1
ATOM 6669 C C . THR A 1 854 ? 23.047 -6.148 10.983 1.00 97.00 854 THR A C 1
ATOM 6671 O O . THR A 1 854 ? 23.873 -6.984 11.348 1.00 97.00 854 THR A O 1
ATOM 6674 N N . ILE A 1 855 ? 21.777 -6.159 11.402 1.00 97.44 855 ILE A N 1
ATOM 6675 C CA . ILE A 1 855 ? 21.243 -7.186 12.310 1.00 97.44 855 ILE A CA 1
ATOM 6676 C C . ILE A 1 855 ? 21.404 -8.563 11.667 1.00 97.44 855 ILE A C 1
ATOM 6678 O O . ILE A 1 855 ? 22.042 -9.447 12.234 1.00 97.44 855 ILE A O 1
ATOM 6682 N N . SER A 1 856 ? 20.925 -8.717 10.432 1.00 97.88 856 SER A N 1
ATOM 6683 C CA . SER A 1 856 ? 20.953 -9.999 9.726 1.00 97.88 856 SER A CA 1
ATOM 6684 C C . SER A 1 856 ? 22.365 -10.487 9.433 1.00 97.88 856 SER A C 1
ATOM 6686 O O . SER A 1 856 ? 22.590 -11.692 9.384 1.00 97.88 856 SER A O 1
ATOM 6688 N N . ALA A 1 857 ? 23.349 -9.600 9.271 1.00 97.19 857 ALA A N 1
ATOM 6689 C CA . ALA A 1 857 ? 24.750 -9.997 9.150 1.00 97.19 857 ALA A CA 1
ATOM 6690 C C . ALA A 1 857 ? 25.306 -10.588 10.460 1.00 97.19 857 ALA A C 1
ATOM 6692 O O . ALA A 1 857 ? 26.057 -11.566 10.406 1.00 97.19 857 ALA A O 1
ATOM 6693 N N . ASN A 1 858 ? 24.904 -10.053 11.616 1.00 97.06 858 ASN A N 1
ATOM 6694 C CA . ASN A 1 858 ? 25.446 -10.421 12.928 1.00 97.06 858 ASN A CA 1
ATOM 6695 C C . ASN A 1 858 ? 24.724 -11.600 13.597 1.00 97.06 858 ASN A C 1
ATOM 6697 O O . ASN A 1 858 ? 25.368 -12.378 14.297 1.00 97.06 858 ASN A O 1
ATOM 6701 N N . GLU A 1 859 ? 23.418 -11.745 13.379 1.00 97.69 859 GLU A N 1
ATOM 6702 C CA . GLU A 1 859 ? 22.605 -12.787 14.018 1.00 97.69 859 GLU A CA 1
ATOM 6703 C C . GLU A 1 859 ? 22.763 -14.164 13.347 1.00 97.69 859 GLU A C 1
ATOM 6705 O O . GLU A 1 859 ? 23.218 -14.283 12.204 1.00 97.69 859 GLU A O 1
ATOM 6710 N N . SER A 1 860 ? 22.425 -15.238 14.064 1.00 97.69 860 SER A N 1
ATOM 6711 C CA . SER A 1 860 ? 22.550 -16.612 13.554 1.00 97.69 860 SER A CA 1
ATOM 6712 C C . SER A 1 860 ? 21.489 -16.932 12.492 1.00 97.69 860 SER A C 1
ATOM 6714 O O . SER A 1 860 ? 20.425 -16.319 12.454 1.00 97.69 860 SER A O 1
ATOM 6716 N N . SER A 1 861 ? 21.754 -17.920 11.629 1.00 98.00 861 SER A N 1
ATOM 6717 C CA . SER A 1 861 ? 20.736 -18.419 10.690 1.00 98.00 861 SER A CA 1
ATOM 6718 C C . SER A 1 861 ? 19.515 -18.981 11.424 1.00 98.00 861 SER A C 1
ATOM 6720 O O . SER A 1 861 ? 18.395 -18.725 11.005 1.00 98.00 861 SER A O 1
ATOM 6722 N N . GLU A 1 862 ? 19.725 -19.671 12.550 1.00 97.88 862 GLU A N 1
ATOM 6723 C CA . GLU A 1 862 ? 18.657 -20.197 13.410 1.00 97.88 862 GLU A CA 1
ATOM 6724 C C . GLU A 1 862 ? 17.732 -19.084 13.923 1.00 97.88 862 GLU A C 1
ATOM 6726 O O . GLU A 1 862 ? 16.514 -19.213 13.838 1.00 97.88 862 GLU A O 1
ATOM 6731 N N . TYR A 1 863 ? 18.297 -17.962 14.384 1.00 98.50 863 TYR A N 1
ATOM 6732 C CA . TYR A 1 863 ? 17.515 -16.805 14.816 1.00 98.50 863 TYR A CA 1
ATOM 6733 C C . TYR A 1 863 ? 16.731 -16.180 13.664 1.00 98.50 863 TYR A C 1
ATOM 6735 O O . TYR A 1 863 ? 15.555 -15.871 13.807 1.00 98.50 863 TYR A O 1
ATOM 6743 N N . LEU A 1 864 ? 17.357 -16.017 12.500 1.00 98.50 864 LEU A N 1
ATOM 6744 C CA . LEU A 1 864 ? 16.689 -15.417 11.348 1.00 98.50 864 LEU A CA 1
ATOM 6745 C C . LEU A 1 864 ? 15.573 -16.314 10.797 1.00 98.50 864 LEU A C 1
ATOM 6747 O O . LEU A 1 864 ? 14.539 -15.789 10.399 1.00 98.50 864 LEU A O 1
ATOM 6751 N N . GLN A 1 865 ? 15.728 -17.641 10.830 1.00 97.81 865 GLN A N 1
ATOM 6752 C CA . GLN A 1 865 ? 14.693 -18.594 10.403 1.00 97.81 865 GLN A CA 1
ATOM 6753 C C . GLN A 1 865 ? 13.479 -18.663 11.341 1.00 97.81 865 GLN A C 1
ATOM 6755 O O . GLN A 1 865 ? 12.438 -19.183 10.943 1.00 97.81 865 GLN A O 1
ATOM 6760 N N . TYR A 1 866 ? 13.574 -18.125 12.560 1.00 97.50 866 TYR A N 1
ATOM 6761 C CA . TYR A 1 866 ? 12.413 -17.975 13.443 1.00 97.50 866 TYR A CA 1
ATOM 6762 C C . TYR A 1 866 ? 11.354 -17.025 12.859 1.00 97.50 866 TYR A C 1
ATOM 6764 O O . TYR A 1 866 ? 10.179 -17.116 13.214 1.00 97.50 866 TYR A O 1
ATOM 6772 N N . PHE A 1 867 ? 11.753 -16.140 11.940 1.00 98.50 867 PHE A N 1
ATOM 6773 C CA . PHE A 1 867 ? 10.863 -15.176 11.310 1.00 98.50 867 PHE A CA 1
ATOM 6774 C C . PHE A 1 867 ? 10.520 -15.555 9.864 1.00 98.50 867 PHE A C 1
ATOM 6776 O O . PHE A 1 867 ? 11.363 -16.046 9.115 1.00 98.50 867 PHE A O 1
ATOM 6783 N N . SER A 1 868 ? 9.301 -15.235 9.426 1.00 98.25 868 SER A N 1
ATOM 6784 C CA . SER A 1 868 ? 8.950 -15.192 8.005 1.00 98.25 868 SER A CA 1
ATOM 6785 C C . SER A 1 868 ? 9.290 -13.817 7.425 1.00 98.25 868 SER A C 1
ATOM 6787 O O . SER A 1 868 ? 8.738 -12.809 7.875 1.00 98.25 868 SER A O 1
ATOM 6789 N N . HIS A 1 869 ? 10.139 -13.785 6.399 1.00 98.69 869 HIS A N 1
ATOM 6790 C CA . HIS A 1 869 ? 10.648 -12.554 5.783 1.00 98.69 869 HIS A CA 1
ATOM 6791 C C . HIS A 1 869 ? 10.003 -12.278 4.428 1.00 98.69 869 HIS A C 1
ATOM 6793 O O . HIS A 1 869 ? 10.120 -13.102 3.522 1.00 98.69 869 HIS A O 1
ATOM 6799 N N . TYR A 1 870 ? 9.386 -11.110 4.269 1.00 98.75 870 TYR A N 1
ATOM 6800 C CA . TYR A 1 870 ? 8.907 -10.600 2.986 1.00 98.75 870 TYR A CA 1
ATOM 6801 C C . TYR A 1 870 ? 9.436 -9.185 2.765 1.00 98.75 870 TYR A C 1
ATOM 6803 O O . TYR A 1 870 ? 9.162 -8.289 3.565 1.00 98.75 870 TYR A O 1
ATOM 6811 N N . PHE A 1 871 ? 10.167 -8.941 1.681 1.00 98.69 871 PHE A N 1
ATOM 6812 C CA . PHE A 1 871 ? 10.639 -7.594 1.368 1.00 98.69 871 PHE A CA 1
ATOM 6813 C C . PHE A 1 871 ? 10.782 -7.362 -0.129 1.00 98.69 871 PHE A C 1
ATOM 6815 O O . PHE A 1 871 ? 11.383 -8.155 -0.843 1.00 98.69 871 PHE A O 1
ATOM 6822 N N . ILE A 1 872 ? 10.246 -6.245 -0.608 1.00 98.00 872 ILE A N 1
ATOM 6823 C CA . ILE A 1 872 ? 10.245 -5.903 -2.035 1.00 98.00 872 ILE A CA 1
ATOM 6824 C C . ILE A 1 872 ? 10.699 -4.463 -2.225 1.00 98.00 872 ILE A C 1
ATOM 6826 O O . ILE A 1 872 ? 10.539 -3.644 -1.321 1.00 98.00 872 ILE A O 1
ATOM 6830 N N . SER A 1 873 ? 11.255 -4.114 -3.382 1.00 96.44 873 SER A N 1
ATOM 6831 C CA . SER A 1 873 ? 11.586 -2.715 -3.685 1.00 96.44 873 SER A CA 1
ATOM 6832 C C . SER A 1 873 ? 11.520 -2.419 -5.179 1.00 96.44 873 SER A C 1
ATOM 6834 O O . SER A 1 873 ? 11.779 -3.289 -6.011 1.00 96.44 873 SER A O 1
ATOM 6836 N N . GLY A 1 874 ? 11.170 -1.175 -5.502 1.00 92.62 874 GLY A N 1
ATOM 6837 C CA . GLY A 1 874 ? 11.177 -0.662 -6.862 1.00 92.62 874 GLY A CA 1
ATOM 6838 C C . GLY A 1 874 ? 12.601 -0.380 -7.344 1.00 92.62 874 GLY A C 1
ATOM 6839 O O . GLY A 1 874 ? 13.410 0.217 -6.629 1.00 92.62 874 GLY A O 1
ATOM 6840 N N . ASN A 1 875 ? 12.926 -0.764 -8.575 1.00 89.44 875 ASN A N 1
ATOM 6841 C CA . ASN A 1 875 ? 14.229 -0.458 -9.181 1.00 89.44 875 ASN A CA 1
ATOM 6842 C C . ASN A 1 875 ? 14.436 1.037 -9.513 1.00 89.44 875 ASN A C 1
ATOM 6844 O O . ASN A 1 875 ? 15.569 1.438 -9.783 1.00 89.44 875 ASN A O 1
ATOM 6848 N N . ARG A 1 876 ? 13.372 1.854 -9.469 1.00 85.88 876 ARG A N 1
ATOM 6849 C CA . ARG A 1 876 ? 13.386 3.317 -9.645 1.00 85.88 876 ARG A CA 1
ATOM 6850 C C . ARG A 1 876 ? 13.022 4.074 -8.372 1.00 85.88 876 ARG A C 1
ATOM 6852 O O . ARG A 1 876 ? 12.680 5.253 -8.421 1.00 85.88 876 ARG A O 1
ATOM 6859 N N . ASP A 1 877 ? 13.096 3.417 -7.221 1.00 89.94 877 ASP A N 1
ATOM 6860 C CA . ASP A 1 877 ? 12.965 4.101 -5.945 1.00 89.94 877 ASP A CA 1
ATOM 6861 C C . ASP A 1 877 ? 13.960 5.280 -5.880 1.00 89.94 877 ASP A C 1
ATOM 6863 O O . ASP A 1 877 ? 15.182 5.095 -5.914 1.00 89.94 877 ASP A O 1
ATOM 6867 N N . VAL A 1 878 ? 13.437 6.505 -5.774 1.00 85.69 878 VAL A N 1
ATOM 6868 C CA . VAL A 1 878 ? 14.224 7.750 -5.815 1.00 85.69 878 VAL A CA 1
ATOM 6869 C C . VAL A 1 878 ? 15.199 7.889 -4.636 1.00 85.69 878 VAL A C 1
ATOM 6871 O O . VAL A 1 878 ? 16.216 8.588 -4.729 1.00 85.69 878 VAL A O 1
ATOM 6874 N N . TYR A 1 879 ? 14.953 7.187 -3.530 1.00 90.38 879 TYR A N 1
ATOM 6875 C CA . TYR A 1 879 ? 15.858 7.086 -2.382 1.00 90.38 879 TYR A CA 1
ATOM 6876 C C . TYR A 1 879 ? 16.873 5.941 -2.552 1.00 90.38 879 TYR A C 1
ATOM 6878 O O . TYR A 1 879 ? 17.975 5.958 -1.978 1.00 90.38 879 TYR A O 1
ATOM 6886 N N . GLY A 1 880 ? 16.575 5.005 -3.449 1.00 92.50 880 GLY A N 1
ATOM 6887 C CA . GLY A 1 880 ? 17.423 3.887 -3.836 1.00 92.50 880 GLY A CA 1
ATOM 6888 C C . GLY A 1 880 ? 17.477 2.803 -2.768 1.00 92.50 880 GLY A C 1
ATOM 6889 O O . GLY A 1 880 ? 18.548 2.234 -2.540 1.00 92.50 880 GLY A O 1
ATOM 6890 N N . PHE A 1 881 ? 16.353 2.543 -2.097 1.00 94.25 881 PHE A N 1
ATOM 6891 C CA . PHE A 1 881 ? 16.243 1.524 -1.048 1.00 94.25 881 PHE A CA 1
ATOM 6892 C C . PHE A 1 881 ? 16.432 0.091 -1.551 1.00 94.25 881 PHE A C 1
ATOM 6894 O O . PHE A 1 881 ? 16.891 -0.766 -0.795 1.00 94.25 881 PHE A O 1
ATOM 6901 N N . GLY A 1 882 ? 16.250 -0.146 -2.854 1.00 94.75 882 GLY A N 1
ATOM 6902 C CA . GLY A 1 882 ? 16.580 -1.422 -3.486 1.00 94.75 882 GLY A CA 1
ATOM 6903 C C . GLY A 1 882 ? 18.026 -1.885 -3.250 1.00 94.75 882 GLY A C 1
ATOM 6904 O O . GLY A 1 882 ? 18.273 -3.085 -3.228 1.00 94.75 882 GLY A O 1
ATOM 6905 N N . ARG A 1 883 ? 18.985 -0.976 -2.990 1.00 95.25 883 ARG A N 1
ATOM 6906 C CA . ARG A 1 883 ? 20.384 -1.353 -2.688 1.00 95.25 883 ARG A CA 1
ATOM 6907 C C . ARG A 1 883 ? 20.509 -2.228 -1.446 1.00 95.25 883 ARG A C 1
ATOM 6909 O O . ARG A 1 883 ? 21.233 -3.220 -1.475 1.00 95.25 883 ARG A O 1
ATOM 6916 N N . ASP A 1 884 ? 19.845 -1.827 -0.368 1.00 95.81 884 ASP A N 1
ATOM 6917 C CA . ASP A 1 884 ? 19.921 -2.530 0.911 1.00 95.81 884 ASP A CA 1
ATOM 6918 C C . ASP A 1 884 ? 19.043 -3.782 0.887 1.00 95.81 884 ASP A C 1
ATOM 6920 O O . ASP A 1 884 ? 19.404 -4.785 1.492 1.00 95.81 884 ASP A O 1
ATOM 6924 N N . ALA A 1 885 ? 17.937 -3.756 0.134 1.00 97.25 885 ALA A N 1
ATOM 6925 C CA . ALA A 1 885 ? 17.119 -4.939 -0.115 1.00 97.25 885 ALA A CA 1
ATOM 6926 C C . ALA A 1 885 ? 17.918 -6.032 -0.851 1.00 97.25 885 ALA A C 1
ATOM 6928 O O . ALA A 1 885 ? 17.953 -7.165 -0.387 1.00 97.25 885 ALA A O 1
ATOM 6929 N N . ILE A 1 886 ? 18.647 -5.688 -1.924 1.00 97.38 886 ILE A N 1
ATOM 6930 C CA . ILE A 1 886 ? 19.564 -6.622 -2.612 1.00 97.38 886 ILE A CA 1
ATOM 6931 C C . ILE A 1 886 ? 20.596 -7.189 -1.632 1.00 97.38 886 ILE A C 1
ATOM 6933 O O . ILE A 1 886 ? 20.845 -8.389 -1.606 1.00 97.38 886 ILE A O 1
ATOM 6937 N N . GLN A 1 887 ? 21.189 -6.337 -0.794 1.00 97.06 887 GLN A N 1
ATOM 6938 C CA . GLN A 1 887 ? 22.183 -6.793 0.174 1.00 97.06 887 GLN A CA 1
ATOM 6939 C C . GLN A 1 887 ? 21.586 -7.724 1.245 1.00 97.06 887 GLN A C 1
ATOM 6941 O O . GLN A 1 887 ? 22.262 -8.654 1.687 1.00 97.06 887 GLN A O 1
ATOM 6946 N N . LEU A 1 888 ? 20.343 -7.485 1.670 1.00 98.12 888 LEU A N 1
ATOM 6947 C CA . LEU A 1 888 ? 19.644 -8.337 2.629 1.00 98.12 888 LEU A CA 1
ATOM 6948 C C . LEU A 1 888 ? 19.346 -9.724 2.043 1.00 98.12 888 LEU A C 1
ATOM 6950 O O . LEU A 1 888 ? 19.642 -10.715 2.710 1.00 98.12 888 LEU A O 1
ATOM 6954 N N . ASP A 1 889 ? 18.855 -9.797 0.800 1.00 97.88 889 ASP A N 1
ATOM 6955 C CA . ASP A 1 889 ? 18.686 -11.063 0.065 1.00 97.88 889 ASP A CA 1
ATOM 6956 C C . ASP A 1 889 ? 20.006 -11.838 0.028 1.00 97.88 889 ASP A C 1
ATOM 6958 O O . ASP A 1 889 ? 20.075 -12.957 0.530 1.00 97.88 889 ASP A O 1
ATOM 6962 N N . GLN A 1 890 ? 21.106 -11.213 -0.402 1.00 96.69 890 GLN A N 1
ATOM 6963 C CA . GLN A 1 890 ? 22.423 -11.862 -0.422 1.00 96.69 890 GLN A CA 1
ATOM 6964 C C . GLN A 1 890 ? 22.833 -12.435 0.945 1.00 96.69 890 GLN A C 1
ATOM 6966 O O . GLN A 1 890 ? 23.402 -13.527 1.018 1.00 96.69 890 GLN A O 1
ATOM 6971 N N . ILE A 1 891 ? 22.570 -11.721 2.045 1.00 97.56 891 ILE A N 1
ATOM 6972 C CA . ILE A 1 891 ? 22.865 -12.209 3.401 1.00 97.56 891 ILE A CA 1
ATOM 6973 C C . ILE A 1 891 ? 22.012 -13.433 3.733 1.00 97.56 891 ILE A C 1
ATOM 6975 O O . ILE A 1 891 ? 22.556 -14.430 4.211 1.00 97.56 891 ILE A O 1
ATOM 6979 N N . PHE A 1 892 ? 20.706 -13.378 3.475 1.00 98.12 892 PHE A N 1
ATOM 6980 C CA . PHE A 1 892 ? 19.794 -14.487 3.740 1.00 98.12 892 PHE A CA 1
ATOM 6981 C C . PHE A 1 892 ? 20.121 -15.717 2.894 1.00 98.12 892 PHE A C 1
ATOM 6983 O O . PHE A 1 892 ? 20.217 -16.812 3.446 1.00 98.12 892 PHE A O 1
ATOM 6990 N N . ARG A 1 893 ? 20.427 -15.546 1.605 1.00 95.81 893 ARG A N 1
ATOM 6991 C CA . ARG A 1 893 ? 20.889 -16.622 0.710 1.00 95.81 893 ARG A CA 1
ATOM 6992 C C . ARG A 1 893 ? 22.161 -17.288 1.221 1.00 95.81 893 ARG A C 1
ATOM 6994 O O . ARG A 1 893 ? 22.238 -18.509 1.295 1.00 95.81 893 ARG A O 1
ATOM 7001 N N . ASN A 1 894 ? 23.151 -16.495 1.633 1.00 95.00 894 ASN A N 1
ATOM 7002 C CA . ASN A 1 894 ? 24.414 -17.018 2.166 1.00 95.00 894 ASN A CA 1
ATOM 7003 C C . ASN A 1 894 ? 24.255 -17.742 3.513 1.00 95.00 894 ASN A C 1
ATOM 7005 O O . ASN A 1 894 ? 25.121 -18.535 3.884 1.00 95.00 894 ASN A O 1
ATOM 7009 N N . LYS A 1 895 ? 23.182 -17.451 4.254 1.00 96.75 895 LYS A N 1
ATOM 7010 C CA . LYS A 1 895 ? 22.857 -18.067 5.546 1.00 96.75 895 LYS A CA 1
ATOM 7011 C C . LYS A 1 895 ? 21.785 -19.154 5.460 1.00 96.75 895 LYS A C 1
ATOM 7013 O O . LYS A 1 895 ? 21.437 -19.694 6.507 1.00 96.75 895 LYS A O 1
ATOM 7018 N N . ASP A 1 896 ? 21.295 -19.470 4.259 1.00 96.56 896 ASP A N 1
ATOM 7019 C CA . ASP A 1 896 ? 20.202 -20.424 4.036 1.00 96.56 896 ASP A CA 1
ATOM 7020 C C . ASP A 1 896 ? 18.946 -20.071 4.863 1.00 96.56 896 ASP A C 1
ATOM 7022 O O . ASP A 1 896 ? 18.393 -20.884 5.602 1.00 96.56 896 ASP A O 1
ATOM 7026 N N . VAL A 1 897 ? 18.550 -18.793 4.822 1.00 97.94 897 VAL A N 1
ATOM 7027 C CA . VAL A 1 897 ? 17.338 -18.276 5.478 1.00 97.94 897 VAL A CA 1
ATOM 7028 C C . VAL A 1 897 ? 16.218 -18.185 4.445 1.00 97.94 897 VAL A C 1
ATOM 7030 O O . VAL A 1 897 ? 16.376 -17.518 3.424 1.00 97.94 897 VAL A O 1
ATOM 7033 N N . ASP A 1 898 ? 15.081 -18.822 4.724 1.00 96.31 898 ASP A N 1
ATOM 7034 C CA . ASP A 1 898 ? 13.880 -18.763 3.884 1.00 96.31 898 ASP A CA 1
ATOM 7035 C C . ASP A 1 898 ? 13.267 -17.353 3.884 1.00 96.31 898 ASP A C 1
ATOM 7037 O O . ASP A 1 898 ? 13.025 -16.760 4.940 1.00 96.31 898 ASP A O 1
ATOM 7041 N N . HIS A 1 899 ? 13.026 -16.795 2.700 1.00 97.75 899 HIS A N 1
ATOM 7042 C CA . HIS A 1 899 ? 12.492 -15.445 2.542 1.00 97.75 899 HIS A CA 1
ATOM 7043 C C . HIS A 1 899 ? 11.864 -15.238 1.162 1.00 97.75 899 HIS A C 1
ATOM 7045 O O . HIS A 1 899 ? 12.220 -15.902 0.192 1.00 97.75 899 HIS A O 1
ATOM 7051 N N . HIS A 1 900 ? 10.957 -14.267 1.072 1.00 97.94 900 HIS A N 1
ATOM 7052 C CA . HIS A 1 900 ? 10.392 -13.791 -0.182 1.00 97.94 900 HIS A CA 1
ATOM 7053 C C . HIS A 1 900 ? 10.955 -12.416 -0.516 1.00 97.94 900 HIS A C 1
ATOM 7055 O O . HIS A 1 900 ? 10.838 -11.472 0.273 1.00 97.94 900 HIS A O 1
ATOM 7061 N N . TYR A 1 901 ? 11.543 -12.307 -1.700 1.00 97.25 901 TYR A N 1
ATOM 7062 C CA . TYR A 1 901 ? 12.191 -11.093 -2.161 1.00 97.25 901 TYR A CA 1
ATOM 7063 C C . TYR A 1 901 ? 12.045 -10.931 -3.665 1.00 97.25 901 TYR A C 1
ATOM 7065 O O . TYR A 1 901 ? 12.094 -11.914 -4.405 1.00 97.25 901 TYR A O 1
ATOM 7073 N N . PHE A 1 902 ? 11.904 -9.681 -4.105 1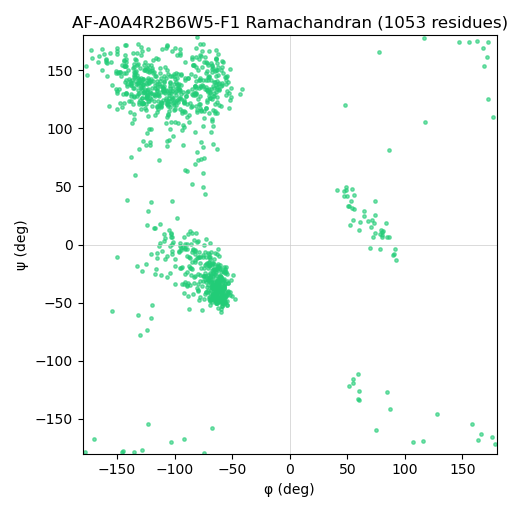.00 97.38 902 PHE A N 1
ATOM 7074 C CA . PHE A 1 902 ? 12.134 -9.300 -5.491 1.00 97.38 902 PHE A CA 1
ATOM 7075 C C . PHE A 1 902 ? 12.403 -7.797 -5.648 1.00 97.38 902 PHE A C 1
ATOM 7077 O O . PHE A 1 902 ? 12.025 -6.967 -4.812 1.00 97.38 902 PHE A O 1
ATOM 7084 N N . ILE A 1 903 ? 13.036 -7.456 -6.770 1.00 96.25 903 ILE A N 1
ATOM 7085 C CA . ILE A 1 903 ? 13.136 -6.097 -7.304 1.00 96.25 903 ILE A CA 1
ATOM 7086 C C . ILE A 1 903 ? 12.325 -6.045 -8.587 1.00 96.25 903 ILE A C 1
ATOM 7088 O O . ILE A 1 903 ? 12.607 -6.783 -9.533 1.00 96.25 903 ILE A O 1
ATOM 7092 N N . GLU A 1 904 ? 11.348 -5.151 -8.627 1.00 93.31 904 GLU A N 1
ATOM 7093 C CA . GLU A 1 904 ? 10.461 -4.979 -9.775 1.00 93.31 904 GLU A CA 1
ATOM 7094 C C . GLU A 1 904 ? 10.423 -3.510 -10.210 1.00 93.31 904 GLU A C 1
ATOM 7096 O O . GLU A 1 904 ? 10.905 -2.613 -9.512 1.00 93.31 904 GLU A O 1
ATOM 7101 N N . ASN A 1 905 ? 9.890 -3.260 -11.398 1.00 88.00 905 ASN A N 1
ATOM 7102 C CA . ASN A 1 905 ? 9.631 -1.927 -11.897 1.00 88.00 905 ASN A CA 1
ATOM 7103 C C . ASN A 1 905 ? 8.671 -1.168 -10.978 1.00 88.00 905 ASN A C 1
ATOM 7105 O O . ASN A 1 905 ? 7.524 -1.568 -10.790 1.00 88.00 905 ASN A O 1
ATOM 7109 N N . GLY A 1 906 ? 9.145 -0.050 -10.438 1.00 87.31 906 GLY A N 1
ATOM 7110 C CA . GLY A 1 906 ? 8.341 0.842 -9.619 1.00 87.31 906 GLY A CA 1
ATOM 7111 C C . GLY A 1 906 ? 9.154 1.930 -8.948 1.00 87.31 906 GLY A C 1
ATOM 7112 O O . GLY A 1 906 ? 10.382 1.833 -8.828 1.00 87.31 906 GLY A O 1
ATOM 7113 N N . GLU A 1 907 ? 8.440 2.965 -8.529 1.00 86.19 907 GLU A N 1
ATOM 7114 C CA . GLU A 1 907 ? 8.980 4.127 -7.834 1.00 86.19 907 GLU A CA 1
ATOM 7115 C C . GLU A 1 907 ? 8.679 4.036 -6.330 1.00 86.19 907 GLU A C 1
ATOM 7117 O O . GLU A 1 907 ? 8.297 2.985 -5.810 1.00 86.19 907 GLU A O 1
ATOM 7122 N N . HIS A 1 908 ? 8.927 5.123 -5.601 1.00 87.62 908 HIS A N 1
ATOM 7123 C CA . HIS A 1 908 ? 8.692 5.189 -4.161 1.00 87.62 908 HIS A CA 1
ATOM 7124 C C . HIS A 1 908 ? 7.261 5.660 -3.860 1.00 87.62 908 HIS A C 1
ATOM 7126 O O . HIS A 1 908 ? 7.063 6.745 -3.314 1.00 87.62 908 HIS A O 1
ATOM 7132 N N . ASP A 1 909 ? 6.266 4.872 -4.269 1.00 82.75 909 ASP A N 1
ATOM 7133 C CA . ASP A 1 909 ? 4.851 5.249 -4.218 1.00 82.75 909 ASP A CA 1
ATOM 7134 C C . ASP A 1 909 ? 3.912 4.082 -3.855 1.00 82.75 909 ASP A C 1
ATOM 7136 O O . ASP A 1 909 ? 4.310 2.914 -3.769 1.00 82.75 909 ASP A O 1
ATOM 7140 N N . SER A 1 910 ? 2.637 4.411 -3.623 1.00 83.44 910 SER A N 1
ATOM 7141 C CA . SER A 1 910 ? 1.600 3.422 -3.324 1.00 83.44 910 SER A CA 1
ATOM 7142 C C . SER A 1 910 ? 1.266 2.518 -4.508 1.00 83.44 910 SER A C 1
ATOM 7144 O O . SER A 1 910 ? 0.967 1.338 -4.314 1.00 83.44 910 SER A O 1
ATOM 7146 N N . ALA A 1 911 ? 1.368 3.037 -5.736 1.00 81.81 911 ALA A N 1
ATOM 7147 C CA . ALA A 1 911 ? 1.066 2.286 -6.950 1.00 81.81 911 ALA A CA 1
ATOM 7148 C C . ALA A 1 911 ? 1.978 1.060 -7.107 1.00 81.81 911 ALA A C 1
ATOM 7150 O O . ALA A 1 911 ? 1.531 0.031 -7.616 1.00 81.81 911 ALA A O 1
ATOM 7151 N N . PHE A 1 912 ? 3.220 1.133 -6.622 1.00 87.19 912 PHE A N 1
ATOM 7152 C CA . PHE A 1 912 ? 4.127 -0.007 -6.612 1.00 87.19 912 PHE A CA 1
ATOM 7153 C C . PHE A 1 912 ? 3.712 -1.104 -5.631 1.00 87.19 912 PHE A C 1
ATOM 7155 O O . PHE A 1 912 ? 3.676 -2.268 -6.017 1.00 87.19 912 PHE A O 1
ATOM 7162 N N . TYR A 1 913 ? 3.454 -0.786 -4.356 1.00 93.12 913 TYR A N 1
ATOM 7163 C CA . TYR A 1 913 ? 3.320 -1.843 -3.342 1.00 93.12 913 TYR A CA 1
ATOM 7164 C C . TYR A 1 913 ? 1.911 -2.430 -3.242 1.00 93.12 913 TYR A C 1
ATOM 7166 O O . TYR A 1 913 ? 1.766 -3.588 -2.844 1.00 93.12 913 TYR A O 1
ATOM 7174 N N . ILE A 1 914 ? 0.880 -1.666 -3.608 1.00 94.31 914 ILE A N 1
ATOM 7175 C CA . ILE A 1 914 ? -0.520 -2.084 -3.480 1.00 94.31 914 ILE A CA 1
ATOM 7176 C C . ILE A 1 914 ? -0.840 -3.390 -4.221 1.00 94.31 914 ILE A C 1
ATOM 7178 O O . ILE A 1 914 ? -1.436 -4.276 -3.601 1.00 94.31 914 ILE A O 1
ATOM 7182 N N . PRO A 1 915 ? -0.377 -3.602 -5.470 1.00 93.69 915 PRO A N 1
ATOM 7183 C CA . PRO A 1 915 ? -0.539 -4.884 -6.161 1.00 93.69 915 PRO A CA 1
ATOM 7184 C C . PRO A 1 915 ? 0.031 -6.093 -5.401 1.00 93.69 915 PRO A C 1
ATOM 7186 O O . PRO A 1 915 ? -0.436 -7.215 -5.592 1.00 93.69 915 PRO A O 1
ATOM 7189 N N . PHE A 1 916 ? 1.012 -5.879 -4.520 1.00 96.00 916 PHE A N 1
ATOM 7190 C CA . PHE A 1 916 ? 1.705 -6.928 -3.767 1.00 96.00 916 PHE A CA 1
ATOM 7191 C C . PHE A 1 916 ? 1.269 -7.022 -2.299 1.00 96.00 916 PHE A C 1
ATOM 7193 O O . PHE A 1 916 ? 1.748 -7.893 -1.569 1.00 96.00 916 PHE A O 1
ATOM 7200 N N . PHE A 1 917 ? 0.353 -6.162 -1.842 1.00 97.25 917 PHE A N 1
ATOM 7201 C CA . PHE A 1 917 ? -0.084 -6.129 -0.445 1.00 97.25 917 PHE A CA 1
ATOM 7202 C C . PHE A 1 917 ? -0.679 -7.472 0.002 1.00 97.25 917 PHE A C 1
ATOM 7204 O O . PHE A 1 917 ? -0.242 -8.046 1.002 1.00 97.25 917 PHE A O 1
ATOM 7211 N N . LYS A 1 918 ? -1.629 -8.021 -0.769 1.00 97.44 918 LYS A N 1
ATOM 7212 C CA . LYS A 1 918 ? -2.255 -9.315 -0.452 1.00 97.44 918 LYS A CA 1
ATOM 7213 C C . LYS A 1 918 ? -1.242 -10.457 -0.470 1.00 97.44 918 LYS A C 1
ATOM 7215 O O . LYS A 1 918 ? -1.252 -11.273 0.445 1.00 97.44 918 LYS A O 1
ATOM 7220 N N . GLN A 1 919 ? -0.310 -10.459 -1.427 1.00 97.06 919 GLN A N 1
ATOM 7221 C CA . GLN A 1 919 ? 0.769 -11.448 -1.488 1.00 97.06 919 GLN A CA 1
ATOM 7222 C C . GLN A 1 919 ? 1.630 -11.421 -0.217 1.00 97.06 919 GLN A C 1
ATOM 7224 O O . GLN A 1 919 ? 1.895 -12.475 0.362 1.00 97.06 919 GLN A O 1
ATOM 7229 N N . ALA A 1 920 ? 2.015 -10.234 0.258 1.00 97.88 920 ALA A N 1
ATOM 7230 C CA . ALA A 1 920 ? 2.788 -10.081 1.488 1.00 97.88 920 ALA A CA 1
ATOM 7231 C C . ALA A 1 920 ? 2.025 -10.602 2.716 1.00 97.88 920 ALA A C 1
ATOM 7233 O O . ALA A 1 920 ? 2.576 -11.361 3.516 1.00 97.88 920 ALA A O 1
ATOM 7234 N N . MET A 1 921 ? 0.743 -10.241 2.846 1.00 98.00 921 MET A N 1
ATOM 7235 C CA . MET A 1 921 ? -0.114 -10.704 3.944 1.00 98.00 921 MET A CA 1
ATOM 7236 C C . MET A 1 921 ? -0.359 -12.219 3.886 1.00 98.00 921 MET A C 1
ATOM 7238 O O . MET A 1 921 ? -0.391 -12.889 4.924 1.00 98.00 921 MET A O 1
ATOM 7242 N N . ALA A 1 922 ? -0.526 -12.780 2.688 1.00 97.62 922 ALA A N 1
ATOM 7243 C CA . ALA A 1 922 ? -0.684 -14.214 2.475 1.00 97.62 922 ALA A CA 1
ATOM 7244 C C . ALA A 1 922 ? 0.599 -14.966 2.841 1.00 97.62 922 ALA A C 1
ATOM 7246 O O . ALA A 1 922 ? 0.529 -15.992 3.514 1.00 97.62 922 ALA A O 1
ATOM 7247 N N . TYR A 1 923 ? 1.765 -14.437 2.461 1.00 97.56 923 TYR A N 1
ATOM 7248 C CA . TYR A 1 923 ? 3.061 -15.041 2.754 1.00 97.56 923 TYR A CA 1
ATOM 7249 C C . TYR A 1 923 ? 3.327 -15.122 4.261 1.00 97.56 923 TYR A C 1
ATOM 7251 O O . TYR A 1 923 ? 3.544 -16.215 4.788 1.00 97.56 923 TYR A O 1
ATOM 7259 N N . THR A 1 924 ? 3.249 -13.993 4.974 1.00 96.31 924 THR A N 1
ATOM 7260 C CA . THR A 1 924 ? 3.502 -13.969 6.425 1.00 96.31 924 THR A CA 1
ATOM 7261 C C . THR A 1 924 ? 2.440 -14.759 7.188 1.00 96.31 924 THR A C 1
ATOM 7263 O O . THR A 1 924 ? 2.772 -15.589 8.031 1.00 96.31 924 THR A O 1
ATOM 7266 N N . GLY A 1 925 ? 1.160 -14.601 6.835 1.00 94.25 925 GLY A N 1
ATOM 7267 C CA . GLY A 1 925 ? 0.063 -15.354 7.452 1.00 94.25 925 GLY A CA 1
ATOM 7268 C C . GLY A 1 925 ? 0.114 -16.859 7.164 1.00 94.25 925 GLY A C 1
ATOM 7269 O O . GLY A 1 925 ? -0.268 -17.668 8.004 1.00 94.25 925 GLY A O 1
ATOM 7270 N N . GLY A 1 926 ? 0.615 -17.262 5.996 1.00 94.31 926 GLY A N 1
ATOM 7271 C CA . GLY A 1 926 ? 0.776 -18.666 5.618 1.00 94.31 926 GLY A CA 1
ATOM 7272 C C . GLY A 1 926 ? 1.841 -19.400 6.437 1.00 94.31 926 GLY A C 1
ATOM 7273 O O . GLY A 1 926 ? 1.740 -20.622 6.58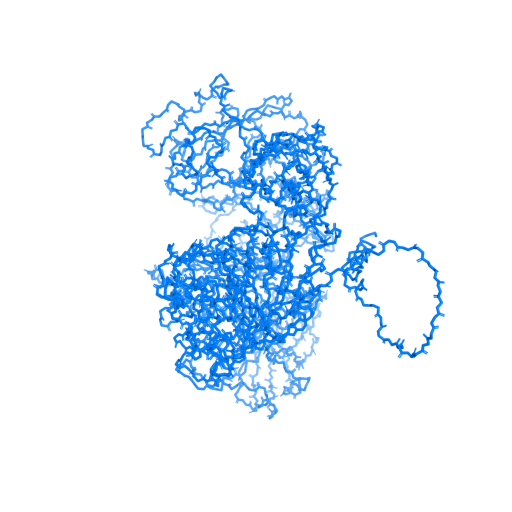5 1.00 94.31 926 GLY A O 1
ATOM 7274 N N . LYS A 1 927 ? 2.813 -18.653 6.977 1.00 94.19 927 LYS A N 1
ATOM 7275 C CA . LYS A 1 927 ? 3.938 -19.126 7.800 1.00 94.19 927 LYS A CA 1
ATOM 7276 C C . LYS A 1 927 ? 3.692 -19.004 9.310 1.00 94.19 927 LYS A C 1
ATOM 7278 O O . LYS A 1 927 ? 4.506 -19.506 10.080 1.00 94.19 927 LYS A O 1
ATOM 7283 N N . MET A 1 928 ? 2.587 -18.382 9.732 1.00 94.12 928 MET A N 1
ATOM 7284 C CA . MET A 1 928 ? 2.172 -18.370 11.139 1.00 94.12 928 MET A CA 1
ATOM 7285 C C . MET A 1 928 ? 1.957 -19.793 11.664 1.00 94.12 928 MET A C 1
ATOM 7287 O O . MET A 1 928 ? 1.627 -20.715 10.907 1.00 94.12 928 MET A O 1
ATOM 7291 N N . TYR A 1 929 ? 2.143 -19.969 12.973 1.00 95.25 929 TYR A N 1
ATOM 7292 C CA . TYR A 1 929 ? 1.962 -21.263 13.625 1.00 95.25 929 TYR A CA 1
ATOM 7293 C C . TYR A 1 929 ? 0.515 -21.746 13.493 1.00 95.25 929 TYR A C 1
ATOM 7295 O O . TYR A 1 929 ? -0.427 -20.973 13.642 1.00 95.25 929 TYR A O 1
ATOM 7303 N N . LYS A 1 930 ? 0.346 -23.040 13.207 1.00 93.00 930 LYS A N 1
ATOM 7304 C CA . LYS A 1 930 ? -0.961 -23.683 13.034 1.00 93.00 930 LYS A CA 1
ATOM 7305 C C . LYS A 1 930 ? -1.086 -24.827 14.034 1.00 93.00 930 LYS A C 1
ATOM 7307 O O . LYS A 1 930 ? -0.518 -25.896 13.787 1.00 93.00 930 LYS A O 1
ATOM 7312 N N . PRO A 1 931 ? -1.779 -24.610 15.161 1.00 92.06 931 PRO A N 1
ATOM 7313 C CA . PRO A 1 931 ? -2.130 -25.675 16.081 1.00 92.06 931 PRO A CA 1
ATOM 7314 C C . PRO A 1 931 ? -2.886 -26.789 15.355 1.00 92.06 931 PRO A C 1
ATOM 7316 O O . PRO A 1 931 ? -3.653 -26.547 14.424 1.00 92.06 931 PRO A O 1
ATOM 7319 N N . ASN A 1 932 ? -2.647 -28.034 15.760 1.00 91.88 932 ASN A N 1
ATOM 7320 C CA . ASN A 1 932 ? -3.457 -29.149 15.284 1.00 91.88 932 ASN A CA 1
ATOM 7321 C C . ASN A 1 932 ? -4.768 -29.233 16.094 1.00 91.88 932 ASN A C 1
ATOM 7323 O O . ASN A 1 932 ? -4.914 -28.587 17.130 1.00 91.88 932 ASN A O 1
ATOM 7327 N N . ALA A 1 933 ? -5.711 -30.061 15.638 1.00 88.06 933 ALA A N 1
ATOM 7328 C CA . ALA A 1 933 ? -7.026 -30.193 16.269 1.00 88.06 933 ALA A CA 1
ATOM 7329 C C . ALA A 1 933 ? -6.991 -30.741 17.712 1.00 88.06 933 ALA A C 1
ATOM 7331 O O . ALA A 1 933 ? -7.951 -30.552 18.458 1.00 88.06 933 ALA A O 1
ATOM 7332 N N . ASP A 1 934 ? -5.901 -31.390 18.128 1.00 92.69 934 ASP A N 1
ATOM 7333 C CA . ASP A 1 934 ? -5.772 -31.975 19.462 1.00 92.69 934 ASP A CA 1
ATOM 7334 C C . ASP A 1 934 ? -5.517 -30.908 20.542 1.00 92.69 934 ASP A C 1
ATOM 7336 O O . ASP A 1 934 ? -5.629 -31.213 21.732 1.00 92.69 934 ASP A O 1
ATOM 7340 N N . ILE A 1 935 ? -5.229 -29.649 20.172 1.00 94.19 935 ILE A N 1
ATOM 7341 C CA . ILE A 1 935 ? -4.979 -28.548 21.122 1.00 94.19 935 ILE A CA 1
ATOM 7342 C C . ILE A 1 935 ? -6.140 -28.338 22.102 1.00 94.19 935 ILE A C 1
ATOM 7344 O O . ILE A 1 935 ? -5.911 -28.050 23.275 1.00 94.19 935 ILE A O 1
ATOM 7348 N N . ALA A 1 936 ? -7.382 -28.571 21.666 1.00 90.69 936 ALA A N 1
ATOM 7349 C CA . ALA A 1 936 ? -8.559 -28.464 22.526 1.00 90.69 936 ALA A CA 1
ATOM 7350 C C . ALA A 1 936 ? -8.518 -29.443 23.715 1.00 90.69 936 ALA A C 1
ATOM 7352 O O . ALA A 1 936 ? -9.084 -29.159 24.765 1.00 90.69 936 ALA A O 1
ATOM 7353 N N . SER A 1 937 ? -7.828 -30.582 23.574 1.00 93.50 937 SER A N 1
ATOM 7354 C CA . SER A 1 937 ? -7.701 -31.590 24.636 1.00 93.50 937 SER A CA 1
ATOM 7355 C C . SER A 1 937 ? -6.645 -31.252 25.696 1.00 93.50 937 SER A C 1
ATOM 7357 O O . SER A 1 937 ? -6.599 -31.899 26.746 1.00 93.50 937 SER A O 1
ATOM 7359 N N . VAL A 1 938 ? -5.807 -30.239 25.440 1.00 95.69 938 VAL A N 1
ATOM 7360 C CA . VAL A 1 938 ? -4.735 -29.801 26.349 1.00 95.69 938 VAL A CA 1
ATOM 7361 C C . VAL A 1 938 ? -5.305 -29.174 27.615 1.00 95.69 938 VAL A C 1
ATOM 7363 O O . VAL A 1 938 ? -4.756 -29.361 28.706 1.00 95.69 938 VAL A O 1
ATOM 7366 N N . LEU A 1 939 ? -6.412 -28.443 27.470 1.00 94.50 939 LEU A N 1
ATOM 7367 C CA . LEU A 1 939 ? -7.155 -27.867 28.578 1.00 94.50 939 LEU A CA 1
ATOM 7368 C C . LEU A 1 939 ? -8.319 -28.780 28.952 1.00 94.50 939 LEU A C 1
ATOM 7370 O O . LEU A 1 939 ? -9.084 -29.243 28.112 1.00 94.50 939 LEU A O 1
ATOM 7374 N N . SER A 1 940 ? -8.479 -29.009 30.247 1.00 91.94 940 SER A N 1
ATOM 7375 C CA . SER A 1 940 ? -9.664 -29.647 30.810 1.00 91.94 940 SER A CA 1
ATOM 7376 C C . SER A 1 940 ? -9.983 -29.002 32.145 1.00 91.94 940 SER A C 1
ATOM 7378 O O . SER A 1 940 ? -9.101 -28.475 32.813 1.00 91.94 940 SER A O 1
ATOM 7380 N N . GLY A 1 941 ? -11.234 -29.032 32.566 1.00 87.06 941 GLY A N 1
ATOM 7381 C CA . GLY A 1 941 ? -11.611 -28.451 33.843 1.00 87.06 941 GLY A CA 1
ATOM 7382 C C . GLY A 1 941 ? -13.102 -28.222 33.914 1.00 87.06 941 GLY A C 1
ATOM 7383 O O . GLY A 1 941 ? -13.830 -28.443 32.952 1.00 87.06 941 GLY A O 1
ATOM 7384 N N . SER A 1 942 ? -13.544 -27.787 35.081 1.00 82.62 942 SER A N 1
ATOM 7385 C CA . SER A 1 942 ? -14.917 -27.357 35.295 1.00 82.62 942 SER A CA 1
ATOM 7386 C C . SER A 1 942 ? -14.895 -26.156 36.214 1.00 82.62 942 SER A C 1
ATOM 7388 O O . SER A 1 942 ? -14.194 -26.167 37.231 1.00 82.62 942 SER A O 1
ATOM 7390 N N . VAL A 1 943 ? -15.690 -25.153 35.881 1.00 93.06 943 VAL A N 1
ATOM 7391 C CA . VAL A 1 943 ? -15.887 -23.978 36.725 1.00 93.06 943 VAL A CA 1
ATOM 7392 C C . VAL A 1 943 ? -17.222 -24.062 37.463 1.00 93.06 943 VAL A C 1
ATOM 7394 O O . VAL A 1 943 ? -18.074 -24.900 37.167 1.00 93.06 943 VAL A O 1
ATOM 7397 N N . LYS A 1 944 ? -17.396 -23.204 38.461 1.00 93.38 944 LYS A N 1
ATOM 7398 C CA . LYS A 1 944 ? -18.650 -22.974 39.175 1.00 93.38 944 LYS A CA 1
ATOM 7399 C C . LYS A 1 944 ? -19.028 -21.512 39.020 1.00 93.38 944 LYS A C 1
ATOM 7401 O O . LYS A 1 944 ? -18.158 -20.651 39.120 1.00 93.38 944 LYS A O 1
ATOM 7406 N N . ALA A 1 945 ? -20.317 -21.258 38.836 1.00 92.44 945 ALA A N 1
ATOM 7407 C CA . ALA A 1 945 ? -20.876 -19.917 38.829 1.00 92.44 945 ALA A CA 1
ATOM 7408 C C . ALA A 1 945 ? -21.584 -19.624 40.158 1.00 92.44 945 ALA A C 1
ATOM 7410 O O . ALA A 1 945 ? -22.359 -20.448 40.648 1.00 92.44 945 ALA A O 1
ATOM 7411 N N . GLY A 1 946 ? -21.300 -18.463 40.739 1.00 89.81 946 GLY A N 1
ATOM 7412 C CA . GLY A 1 946 ? -22.012 -17.889 41.875 1.00 89.81 946 GLY A CA 1
ATOM 7413 C C . GLY A 1 946 ? -22.661 -16.570 41.475 1.00 89.81 946 GLY A C 1
ATOM 7414 O O . GLY A 1 946 ? -22.047 -15.764 40.782 1.00 89.81 946 GLY A O 1
ATOM 7415 N N . VAL A 1 947 ? -23.899 -16.349 41.903 1.00 87.38 947 VAL A N 1
ATOM 7416 C CA . VAL A 1 947 ? -24.625 -15.102 41.643 1.00 87.38 947 VAL A CA 1
ATOM 7417 C C . VAL A 1 947 ? -24.120 -13.998 42.577 1.00 87.38 947 VAL A C 1
ATOM 7419 O O . VAL A 1 947 ? -23.918 -14.220 43.772 1.00 87.38 947 VAL A O 1
ATOM 7422 N N . MET A 1 948 ? -23.908 -12.809 42.021 1.00 88.62 948 MET A N 1
ATOM 7423 C CA . MET A 1 948 ? -23.650 -11.561 42.741 1.00 88.62 948 MET A CA 1
ATOM 7424 C C . MET A 1 948 ? -24.853 -10.622 42.584 1.00 88.62 948 MET A C 1
ATOM 7426 O O . MET A 1 948 ? -25.697 -10.839 41.722 1.00 88.62 948 MET A O 1
ATOM 7430 N N . GLU A 1 949 ? -24.908 -9.539 43.364 1.00 80.25 949 GLU A N 1
ATOM 7431 C CA . GLU A 1 949 ? -26.038 -8.589 43.362 1.00 80.25 949 GLU A CA 1
ATOM 7432 C C . GLU A 1 949 ? -26.392 -8.041 41.962 1.00 80.25 949 GLU A C 1
ATOM 7434 O O . GLU A 1 949 ? -27.563 -7.818 41.671 1.00 80.25 949 GLU A O 1
ATOM 7439 N N . GLN A 1 950 ? -25.399 -7.866 41.081 1.00 80.12 950 GLN A N 1
ATOM 7440 C CA . GLN A 1 950 ? -25.574 -7.399 39.695 1.00 80.12 950 GLN A CA 1
ATOM 7441 C C . GLN A 1 950 ? -24.640 -8.137 38.722 1.00 80.12 950 GLN A C 1
ATOM 7443 O O . GLN A 1 950 ? -24.023 -7.535 37.841 1.00 80.12 950 GLN A O 1
ATOM 7448 N N . GLY A 1 951 ? -24.435 -9.440 38.924 1.00 88.19 951 GLY A N 1
ATOM 7449 C CA . GLY A 1 951 ? -23.436 -10.156 38.140 1.00 88.19 951 GLY A CA 1
ATOM 7450 C C . GLY A 1 951 ? -23.224 -11.610 38.520 1.00 88.19 951 GLY A C 1
ATOM 7451 O O . GLY A 1 951 ? -24.007 -12.210 39.254 1.00 88.19 951 GLY A O 1
ATOM 7452 N N . VAL A 1 952 ? -22.128 -12.170 38.021 1.00 91.94 952 VAL A N 1
ATOM 7453 C CA . VAL A 1 952 ? -21.727 -13.558 38.257 1.00 91.94 952 VAL A CA 1
ATOM 7454 C C . VAL A 1 952 ? -20.241 -13.632 38.560 1.00 91.94 952 VAL A C 1
ATOM 7456 O O . VAL A 1 952 ? -19.432 -13.022 37.864 1.00 91.94 952 VAL A O 1
ATOM 7459 N N . SER A 1 953 ? -19.897 -14.403 39.587 1.00 93.69 953 SER A N 1
ATOM 7460 C CA . SER A 1 953 ? -18.528 -14.779 39.917 1.00 93.69 953 SER A CA 1
ATOM 7461 C C . SER A 1 953 ? -18.268 -16.210 39.465 1.00 93.69 953 SER A C 1
ATOM 7463 O O . SER A 1 953 ? -19.003 -17.138 39.822 1.00 93.69 953 SER A O 1
ATOM 7465 N N . ILE A 1 954 ? -17.230 -16.398 38.661 1.00 95.19 954 ILE A N 1
ATOM 7466 C CA . ILE A 1 954 ? -16.776 -17.701 38.189 1.00 95.19 954 ILE A CA 1
ATOM 7467 C C . ILE A 1 954 ? -15.547 -18.105 38.986 1.00 95.19 954 ILE A C 1
ATOM 7469 O O . ILE A 1 954 ? -14.566 -17.373 39.013 1.00 95.19 954 ILE A O 1
ATOM 7473 N N . THR A 1 955 ? -15.571 -19.298 39.582 1.00 95.44 955 THR A N 1
ATOM 7474 C CA . THR A 1 955 ? -14.405 -19.896 40.252 1.00 95.44 955 THR A CA 1
ATOM 7475 C C . THR A 1 955 ? -14.191 -21.332 39.804 1.00 95.44 955 THR A C 1
ATOM 7477 O O . THR A 1 955 ? -15.145 -22.088 39.614 1.00 95.44 955 THR A O 1
ATOM 7480 N N . GLY A 1 956 ? -12.943 -21.753 39.646 1.00 94.31 956 GLY A N 1
ATOM 7481 C CA . GLY A 1 956 ? -12.645 -23.136 39.295 1.00 94.31 956 GLY A CA 1
ATOM 7482 C C . GLY A 1 956 ? -11.164 -23.400 39.119 1.00 94.31 956 GLY A C 1
ATOM 7483 O O . GLY A 1 956 ? -10.333 -22.537 39.381 1.00 94.31 956 GLY A O 1
ATOM 7484 N N . THR A 1 957 ? -10.859 -24.600 38.638 1.00 93.56 957 THR A N 1
ATOM 7485 C CA . THR A 1 957 ? -9.491 -25.008 38.326 1.00 93.56 957 THR A CA 1
ATOM 7486 C C . THR A 1 957 ? -9.458 -25.563 36.905 1.00 93.56 957 THR A C 1
ATOM 7488 O O . THR A 1 957 ? -10.233 -26.462 36.562 1.00 93.56 957 THR A O 1
ATOM 7491 N N . ILE A 1 958 ? -8.566 -25.024 36.075 1.00 94.62 958 ILE A N 1
ATOM 7492 C CA . ILE A 1 958 ? -8.262 -25.536 34.737 1.00 94.62 958 ILE A CA 1
ATOM 7493 C C . ILE A 1 958 ? -6.996 -26.379 34.839 1.00 94.62 958 ILE A C 1
ATOM 7495 O O . ILE A 1 958 ? -5.949 -25.907 35.271 1.00 94.62 958 ILE A O 1
ATOM 7499 N N . ARG A 1 959 ? -7.075 -27.634 34.415 1.00 95.31 959 ARG A N 1
ATOM 7500 C CA . ARG A 1 959 ? -5.935 -28.530 34.275 1.00 95.31 959 ARG A CA 1
ATOM 7501 C C . ARG A 1 959 ? -5.349 -28.417 32.873 1.00 95.31 959 ARG A C 1
ATOM 7503 O O . ARG A 1 959 ? -6.048 -28.620 31.882 1.00 95.31 959 ARG A O 1
ATOM 7510 N N . VAL A 1 960 ? -4.043 -28.191 32.823 1.00 96.75 960 VAL A N 1
ATOM 7511 C CA . VAL A 1 960 ? -3.220 -28.225 31.614 1.00 96.75 960 VAL A CA 1
ATOM 7512 C C . VAL A 1 960 ? -2.426 -29.524 31.613 1.00 96.75 960 VAL A C 1
ATOM 7514 O O . VAL A 1 960 ? -1.656 -29.793 32.539 1.00 96.75 960 VAL A O 1
ATOM 7517 N N . ASN A 1 961 ? -2.648 -30.369 30.610 1.00 96.19 961 ASN A N 1
ATOM 7518 C CA . ASN A 1 961 ? -1.981 -31.666 30.516 1.00 96.19 961 ASN A CA 1
ATOM 7519 C C . ASN A 1 961 ? -0.543 -31.545 29.948 1.00 96.19 961 ASN A C 1
ATOM 7521 O O . ASN A 1 961 ? -0.068 -30.457 29.629 1.00 96.19 961 ASN A O 1
ATOM 7525 N N . ASP A 1 962 ? 0.175 -32.668 29.846 1.00 96.44 962 ASP A N 1
ATOM 7526 C CA . ASP A 1 962 ? 1.564 -32.702 29.357 1.00 96.44 962 ASP A CA 1
ATOM 7527 C C . ASP A 1 962 ? 1.729 -32.384 27.862 1.00 96.44 962 ASP A C 1
ATOM 7529 O O . ASP A 1 962 ? 2.834 -32.013 27.449 1.00 96.44 962 ASP A O 1
ATOM 7533 N N . ASP A 1 963 ? 0.659 -32.467 27.068 1.00 96.06 963 ASP A N 1
ATOM 7534 C CA . ASP A 1 963 ? 0.696 -32.231 25.620 1.00 96.06 963 ASP A CA 1
ATOM 7535 C C . ASP A 1 963 ? 0.931 -30.750 25.287 1.00 96.06 963 ASP A C 1
ATOM 7537 O O . ASP A 1 963 ? 1.393 -30.435 24.190 1.00 96.06 963 ASP A O 1
ATOM 7541 N N . ILE A 1 964 ? 0.744 -29.838 26.255 1.00 95.62 964 ILE A N 1
ATOM 7542 C CA . ILE A 1 964 ? 1.090 -28.410 26.132 1.00 95.62 964 ILE A CA 1
ATOM 7543 C C . ILE A 1 964 ? 2.526 -28.192 25.637 1.00 95.62 964 ILE A C 1
ATOM 7545 O O . ILE A 1 964 ? 2.791 -27.229 24.920 1.00 95.62 964 ILE A O 1
ATOM 7549 N N . LYS A 1 965 ? 3.452 -29.111 25.952 1.00 94.81 965 LYS A N 1
ATOM 7550 C CA . LYS A 1 965 ? 4.860 -29.049 25.523 1.00 94.81 965 LYS A CA 1
ATOM 7551 C C . LYS A 1 965 ? 5.013 -28.994 24.001 1.00 94.81 965 LYS A C 1
ATOM 7553 O O . LYS A 1 965 ? 5.960 -28.377 23.531 1.00 94.81 965 LYS A O 1
ATOM 7558 N N . ALA A 1 966 ? 4.096 -29.596 23.239 1.00 94.69 966 ALA A N 1
ATOM 7559 C CA . ALA A 1 966 ? 4.112 -29.558 21.774 1.00 94.69 966 ALA A CA 1
ATOM 7560 C C . ALA A 1 966 ? 3.708 -28.188 21.193 1.00 94.69 966 ALA A C 1
ATOM 7562 O O . ALA A 1 966 ? 3.983 -27.908 20.026 1.00 94.69 966 ALA A O 1
ATOM 7563 N N . TYR A 1 967 ? 3.072 -27.341 22.007 1.00 95.81 967 TYR A N 1
ATOM 7564 C CA . TYR A 1 967 ? 2.574 -26.020 21.619 1.00 95.81 967 TYR A CA 1
ATOM 7565 C C . TYR A 1 967 ? 3.411 -24.875 22.181 1.00 95.81 967 TYR A C 1
ATOM 7567 O O . TYR A 1 967 ? 3.215 -23.732 21.766 1.00 95.81 967 TYR A O 1
ATOM 7575 N N . MET A 1 968 ? 4.339 -25.154 23.100 1.00 94.81 968 MET A N 1
ATOM 7576 C CA . MET A 1 968 ? 5.233 -24.145 23.663 1.00 94.81 968 MET A CA 1
ATOM 7577 C C . MET A 1 968 ? 6.135 -23.546 22.590 1.00 94.81 968 MET A C 1
ATOM 7579 O O . MET A 1 968 ? 6.688 -24.255 21.750 1.00 94.81 968 MET A O 1
ATOM 7583 N N . ASN A 1 969 ? 6.267 -22.223 22.623 1.00 95.75 969 ASN A N 1
ATOM 7584 C CA . ASN A 1 969 ? 7.160 -21.518 21.725 1.00 95.75 969 ASN A CA 1
ATOM 7585 C C . ASN A 1 969 ? 8.611 -21.654 22.207 1.00 95.75 969 ASN A C 1
ATOM 7587 O O . ASN A 1 969 ? 8.879 -21.590 23.409 1.00 95.75 969 ASN A O 1
ATOM 7591 N N . HIS A 1 970 ? 9.533 -21.806 21.261 1.00 95.81 970 HIS A N 1
ATOM 7592 C CA . HIS A 1 970 ? 10.964 -21.787 21.517 1.00 95.81 970 HIS A CA 1
ATOM 7593 C C . HIS A 1 970 ? 11.606 -20.698 20.665 1.00 95.81 970 HIS A C 1
ATOM 7595 O O . HIS A 1 970 ? 11.668 -20.820 19.442 1.00 95.81 970 HIS A O 1
ATOM 7601 N N . ILE A 1 971 ? 12.075 -19.639 21.320 1.00 97.56 971 ILE A N 1
ATOM 7602 C CA . ILE A 1 971 ? 12.729 -18.515 20.654 1.00 97.56 971 ILE A CA 1
ATOM 7603 C C . ILE A 1 971 ? 14.238 -18.781 20.633 1.00 97.56 971 ILE A C 1
ATOM 7605 O O . ILE A 1 971 ? 14.829 -18.939 21.711 1.00 97.56 971 ILE A O 1
ATOM 7609 N N . PRO A 1 972 ? 14.892 -18.809 19.454 1.00 97.69 972 PRO A N 1
ATOM 7610 C CA . PRO A 1 972 ? 16.336 -18.992 19.377 1.00 97.69 972 PRO A CA 1
ATOM 7611 C C . PRO A 1 972 ? 17.098 -17.914 20.149 1.00 97.69 972 PRO A C 1
ATOM 7613 O O . PRO A 1 972 ? 16.674 -16.759 20.237 1.00 97.69 972 PRO A O 1
ATOM 7616 N N . ALA A 1 973 ? 18.248 -18.277 20.715 1.00 96.06 973 ALA A N 1
ATOM 7617 C CA . ALA A 1 973 ? 19.041 -17.340 21.502 1.00 96.06 973 ALA A CA 1
ATOM 7618 C C . ALA A 1 973 ? 19.671 -16.253 20.611 1.00 96.06 973 ALA A C 1
ATOM 7620 O O . ALA A 1 973 ? 20.333 -16.553 19.619 1.00 96.06 973 ALA A O 1
ATOM 7621 N N . SER A 1 974 ? 19.500 -14.994 21.012 1.00 96.62 974 SER A N 1
ATOM 7622 C CA . SER A 1 974 ? 20.046 -13.801 20.360 1.00 96.62 974 SER A CA 1
ATOM 7623 C C . SER A 1 974 ? 20.288 -12.707 21.402 1.00 96.62 974 SER A C 1
ATOM 7625 O O . SER A 1 974 ? 19.825 -12.807 22.540 1.00 96.62 974 SER A O 1
ATOM 7627 N N . SER A 1 975 ? 20.989 -11.641 21.010 1.00 93.12 975 SER A N 1
ATOM 7628 C CA . SER A 1 975 ? 21.086 -10.409 21.797 1.00 93.12 975 SER A CA 1
ATOM 7629 C C . SER A 1 975 ? 19.729 -9.729 22.041 1.00 93.12 975 SER A C 1
ATOM 7631 O O . SER A 1 975 ? 19.613 -8.930 22.970 1.00 93.12 975 SER A O 1
ATOM 7633 N N . TYR A 1 976 ? 18.712 -10.084 21.249 1.00 96.56 976 TYR A N 1
ATOM 7634 C CA . TYR A 1 976 ? 17.354 -9.542 21.320 1.00 96.56 976 TYR A CA 1
ATOM 7635 C C . TYR A 1 976 ? 16.336 -10.465 22.007 1.00 96.56 976 TYR A C 1
ATOM 7637 O O . TYR A 1 976 ? 15.209 -10.050 22.247 1.00 96.56 976 TYR A O 1
ATOM 7645 N N . THR A 1 977 ? 16.697 -11.710 22.322 1.00 96.62 977 THR A N 1
ATOM 7646 C CA . THR A 1 977 ?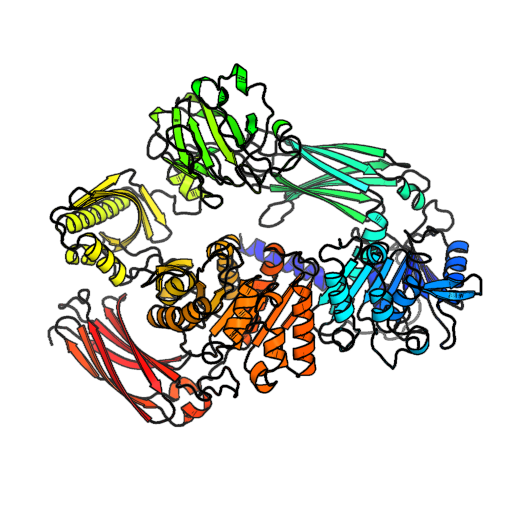 15.766 -12.667 22.941 1.00 96.62 977 THR A CA 1
ATOM 7647 C C . THR A 1 977 ? 15.659 -12.408 24.440 1.00 96.62 977 THR A C 1
ATOM 7649 O O . THR A 1 977 ? 16.636 -12.610 25.166 1.00 96.62 977 THR A O 1
ATOM 7652 N N . VAL A 1 978 ? 14.476 -12.013 24.925 1.00 94.88 978 VAL A N 1
ATOM 7653 C CA . VAL A 1 978 ? 14.247 -11.805 26.366 1.00 94.88 978 VAL A CA 1
ATOM 7654 C C . VAL A 1 978 ? 14.031 -13.139 27.073 1.00 94.88 978 VAL A C 1
ATOM 7656 O O . VAL A 1 978 ? 14.654 -13.401 28.106 1.00 94.88 978 VAL A O 1
ATOM 7659 N N . ASN A 1 979 ? 13.174 -14.004 26.523 1.00 92.69 979 ASN A N 1
ATOM 7660 C CA . ASN A 1 979 ? 12.916 -15.332 27.067 1.00 92.69 979 ASN A CA 1
ATOM 7661 C C . ASN A 1 979 ? 12.884 -16.391 25.957 1.00 92.69 979 ASN A C 1
ATOM 7663 O O . ASN A 1 979 ? 12.044 -16.362 25.070 1.00 92.69 979 ASN A O 1
ATOM 7667 N N . THR A 1 980 ? 13.756 -17.398 26.046 1.00 95.06 980 THR A N 1
ATOM 7668 C CA . THR A 1 980 ? 13.801 -18.491 25.060 1.00 95.06 980 THR A CA 1
ATOM 7669 C C . THR A 1 980 ? 12.594 -19.427 25.125 1.00 95.06 980 THR A C 1
ATOM 7671 O O . THR A 1 980 ? 12.360 -20.176 24.181 1.00 95.06 980 THR A O 1
ATOM 7674 N N . ASN A 1 981 ? 11.831 -19.417 26.222 1.00 94.62 981 ASN A N 1
ATOM 7675 C CA . ASN A 1 981 ? 10.637 -20.244 26.415 1.00 94.62 981 ASN A CA 1
ATOM 7676 C C . ASN A 1 981 ? 9.532 -19.397 27.075 1.00 94.62 981 ASN A C 1
ATOM 7678 O O . ASN A 1 981 ? 9.315 -19.496 28.293 1.00 94.62 981 ASN A O 1
ATOM 7682 N N . PRO A 1 982 ? 8.872 -18.503 26.317 1.00 95.06 982 PRO A N 1
ATOM 7683 C CA . PRO A 1 982 ? 7.802 -17.671 26.850 1.00 95.06 982 PRO A CA 1
ATOM 7684 C C . PRO A 1 982 ? 6.611 -18.523 27.307 1.00 95.06 982 PRO A C 1
ATOM 7686 O O . PRO A 1 982 ? 6.343 -19.605 26.781 1.00 95.06 982 PRO A O 1
ATOM 7689 N N . ALA A 1 983 ? 5.897 -18.029 28.320 1.00 94.69 983 ALA A N 1
ATOM 7690 C CA . ALA A 1 983 ? 4.667 -18.657 28.783 1.00 94.69 983 ALA A CA 1
ATOM 7691 C C . ALA A 1 983 ? 3.551 -18.472 27.744 1.00 94.69 983 ALA A C 1
ATOM 7693 O O . ALA A 1 983 ? 3.448 -17.405 27.142 1.00 94.69 983 ALA A O 1
ATOM 7694 N N . ILE A 1 984 ? 2.682 -19.471 27.588 1.00 94.81 984 ILE A N 1
ATOM 7695 C CA . ILE A 1 984 ? 1.472 -19.336 26.769 1.00 94.81 984 ILE A CA 1
ATOM 7696 C C . ILE A 1 984 ? 0.389 -18.655 27.598 1.00 94.81 984 ILE A C 1
ATOM 7698 O O . ILE A 1 984 ? 0.186 -18.987 28.770 1.00 94.81 984 ILE A O 1
ATOM 7702 N N . LYS A 1 985 ? -0.315 -17.713 26.979 1.00 94.69 985 LYS A N 1
ATOM 7703 C CA . LYS A 1 985 ? -1.424 -16.977 27.579 1.00 94.69 985 LYS A CA 1
ATOM 7704 C C . LYS A 1 985 ? -2.717 -17.769 27.436 1.00 94.69 985 LYS A C 1
ATOM 7706 O O . LYS A 1 985 ? -3.016 -18.292 26.366 1.00 94.69 985 LYS A O 1
ATOM 7711 N N . VAL A 1 986 ? -3.468 -17.862 28.531 1.00 94.94 986 VAL A N 1
ATOM 7712 C CA . VAL A 1 986 ? -4.745 -18.584 28.604 1.00 94.94 986 VAL A CA 1
ATOM 7713 C C . VAL A 1 986 ? -5.822 -17.587 29.032 1.00 94.94 986 VAL A C 1
ATOM 7715 O O . VAL A 1 986 ? -6.017 -17.390 30.235 1.00 94.94 986 VAL A O 1
ATOM 7718 N N . PRO A 1 987 ? -6.467 -16.880 28.087 1.00 94.88 987 PRO A N 1
ATOM 7719 C CA . PRO A 1 987 ? -7.588 -16.007 28.406 1.00 94.88 987 PRO A CA 1
ATOM 7720 C C . PRO A 1 987 ? -8.813 -16.834 28.797 1.00 94.88 987 PRO A C 1
ATOM 7722 O O . PRO A 1 987 ? -9.231 -17.709 28.046 1.00 94.88 987 PRO A O 1
ATOM 7725 N N . VAL A 1 988 ? -9.416 -16.539 29.943 1.00 94.56 988 VAL A N 1
ATOM 7726 C CA . VAL A 1 988 ? -10.688 -17.115 30.384 1.00 94.56 988 VAL A CA 1
ATOM 7727 C C . VAL A 1 988 ? -11.754 -16.047 30.240 1.00 94.56 988 VAL A C 1
ATOM 7729 O O . VAL A 1 988 ? -11.754 -15.061 30.976 1.00 94.56 988 VAL A O 1
ATOM 7732 N N . THR A 1 989 ? -12.648 -16.239 29.278 1.00 93.69 989 THR A N 1
ATOM 7733 C CA . THR A 1 989 ? -13.729 -15.306 28.980 1.00 93.69 989 THR A CA 1
ATOM 7734 C C . THR A 1 989 ? -15.045 -15.837 29.529 1.00 93.69 989 THR A C 1
ATOM 7736 O O . THR A 1 989 ? -15.423 -16.986 29.294 1.00 93.69 989 THR A O 1
ATOM 7739 N N . VAL A 1 990 ? -15.747 -14.977 30.259 1.00 94.12 990 VAL A N 1
ATOM 7740 C CA . VAL A 1 990 ? -17.101 -15.211 30.758 1.00 94.12 990 VAL A CA 1
ATOM 7741 C C . VAL A 1 990 ? -18.047 -14.348 29.938 1.00 94.12 990 VAL A C 1
ATOM 7743 O O . VAL A 1 990 ? -17.883 -13.129 29.900 1.00 94.12 990 VAL A O 1
ATOM 7746 N N . TYR A 1 991 ? -19.031 -14.972 29.300 1.00 92.44 991 TYR A N 1
ATOM 7747 C CA . TYR A 1 991 ? -20.092 -14.311 28.549 1.00 92.44 991 TYR A CA 1
ATOM 7748 C C . TYR A 1 991 ? -21.414 -14.458 29.295 1.00 92.44 991 TYR A C 1
ATOM 7750 O O . TYR A 1 991 ? -21.767 -15.560 29.718 1.00 92.44 991 TYR A O 1
ATOM 7758 N N . ILE A 1 992 ? -22.148 -13.357 29.432 1.00 92.94 992 ILE A N 1
ATOM 7759 C CA . ILE A 1 992 ? -23.528 -13.352 29.918 1.00 92.94 992 ILE A CA 1
ATOM 7760 C C . ILE A 1 992 ? -24.436 -13.076 28.726 1.00 92.94 992 ILE A C 1
ATOM 7762 O O . ILE A 1 992 ? -24.318 -12.032 28.082 1.00 92.94 992 ILE A O 1
ATOM 7766 N N . GLU A 1 993 ? -25.343 -14.005 28.445 1.00 92.81 993 GLU A N 1
ATOM 7767 C CA . GLU A 1 993 ? -26.343 -13.897 27.388 1.00 92.81 993 GLU A CA 1
ATOM 7768 C C . GLU A 1 993 ? -27.752 -13.867 27.989 1.00 92.81 993 GLU A C 1
ATOM 7770 O O . GLU A 1 993 ? -28.105 -14.692 28.831 1.00 92.81 993 GLU A O 1
ATOM 7775 N N . GLN A 1 994 ? -28.585 -12.930 27.544 1.00 89.94 994 GLN A N 1
ATOM 7776 C CA . GLN A 1 994 ? -29.990 -12.840 27.943 1.00 89.94 994 GLN A CA 1
ATOM 7777 C C . GLN A 1 994 ? -30.825 -12.424 26.736 1.00 89.94 994 GLN A C 1
ATOM 7779 O O . GLN A 1 994 ? -30.416 -11.572 25.951 1.00 89.94 994 GLN A O 1
ATOM 7784 N N . ASN A 1 995 ? -31.993 -13.047 26.556 1.00 87.00 995 ASN A N 1
ATOM 7785 C CA . ASN A 1 995 ? -32.896 -12.773 25.429 1.00 87.00 995 ASN A CA 1
ATOM 7786 C C . ASN A 1 995 ? -32.233 -12.892 24.039 1.00 87.00 995 ASN A C 1
ATOM 7788 O O . ASN A 1 995 ? -32.625 -12.206 23.099 1.00 87.00 995 ASN A O 1
ATOM 7792 N N . GLY A 1 996 ? -31.240 -13.779 23.907 1.00 83.56 996 GLY A N 1
ATOM 7793 C CA . GLY A 1 996 ? -30.524 -14.021 22.652 1.00 83.56 996 GLY A CA 1
ATOM 7794 C C . GLY A 1 996 ? -29.439 -12.994 22.310 1.00 83.56 996 GLY A C 1
ATOM 7795 O O . GLY A 1 996 ? -28.939 -13.038 21.192 1.00 83.56 996 GLY A O 1
ATOM 7796 N N . LYS A 1 997 ? -29.076 -12.105 23.243 1.00 86.06 997 LYS A N 1
ATOM 7797 C CA . LYS A 1 997 ? -28.014 -11.100 23.083 1.00 86.06 997 LYS A CA 1
ATOM 7798 C C . LYS A 1 997 ? -26.907 -11.279 24.103 1.00 86.06 997 LYS A C 1
ATOM 7800 O O . LYS A 1 997 ? -27.180 -11.705 25.229 1.00 86.06 997 LYS A O 1
ATOM 7805 N N . ARG A 1 998 ? -25.684 -10.878 23.752 1.00 89.88 998 ARG A N 1
ATOM 7806 C CA . ARG A 1 998 ? -24.593 -10.755 24.722 1.00 89.88 998 ARG A CA 1
ATOM 7807 C C . ARG A 1 998 ? -24.773 -9.473 25.535 1.00 89.88 998 ARG A C 1
ATOM 7809 O O . ARG A 1 998 ? -24.674 -8.374 25.012 1.00 89.88 998 ARG A O 1
ATOM 7816 N N . ILE A 1 999 ? -25.016 -9.626 26.832 1.00 90.75 999 ILE A N 1
ATOM 7817 C CA . ILE A 1 999 ? -25.283 -8.513 27.753 1.00 90.75 999 ILE A CA 1
ATOM 7818 C C . ILE A 1 999 ? -24.004 -7.996 28.411 1.00 90.75 999 ILE A C 1
ATOM 7820 O O . ILE A 1 999 ? -23.875 -6.812 28.716 1.00 90.75 999 ILE A O 1
ATOM 7824 N N . ALA A 1 1000 ? -23.055 -8.892 28.671 1.00 89.56 1000 ALA A N 1
ATOM 7825 C CA . ALA A 1 1000 ? -21.777 -8.539 29.264 1.00 89.56 1000 ALA A CA 1
ATOM 7826 C C . ALA A 1 1000 ? -20.726 -9.604 28.973 1.00 89.56 1000 ALA A C 1
ATOM 7828 O O . ALA A 1 1000 ? -21.041 -10.780 28.770 1.00 89.56 1000 ALA A O 1
ATOM 7829 N N . SER A 1 1001 ? -19.462 -9.199 29.024 1.00 90.62 1001 SER A N 1
ATOM 7830 C CA . SER A 1 1001 ? -18.348 -10.135 29.054 1.00 90.62 1001 SER A CA 1
ATOM 7831 C C . SER A 1 1001 ? -17.170 -9.578 29.836 1.00 90.62 1001 SER A C 1
ATOM 7833 O O . SER A 1 1001 ? -16.925 -8.373 29.801 1.00 90.62 1001 SER A O 1
ATOM 7835 N N . ASN A 1 1002 ? -16.412 -10.456 30.486 1.00 91.31 1002 ASN A N 1
ATOM 7836 C CA . ASN A 1 1002 ? -15.097 -10.136 31.039 1.00 91.31 1002 ASN A CA 1
ATOM 7837 C C . ASN A 1 1002 ? -14.102 -11.232 30.647 1.00 91.31 1002 ASN A C 1
ATOM 7839 O O . ASN A 1 1002 ? -14.479 -12.402 30.558 1.00 91.31 1002 ASN A O 1
ATOM 7843 N N . THR A 1 1003 ? -12.847 -10.857 30.414 1.00 92.69 1003 THR A N 1
ATOM 7844 C CA . THR A 1 1003 ? -11.761 -11.803 30.140 1.00 92.69 1003 THR A CA 1
ATOM 7845 C C . THR A 1 1003 ? -10.644 -11.607 31.149 1.00 92.69 1003 THR A C 1
ATOM 7847 O O . THR A 1 1003 ? -10.073 -10.524 31.233 1.00 92.69 1003 THR A O 1
ATOM 7850 N N . GLU A 1 1004 ? -10.290 -12.679 31.850 1.00 94.31 1004 GLU A N 1
ATOM 7851 C CA . GLU A 1 1004 ? -9.134 -12.730 32.746 1.00 94.31 1004 GLU A CA 1
ATOM 7852 C C . GLU A 1 1004 ? -7.996 -13.514 32.088 1.00 94.31 1004 GLU A C 1
ATOM 7854 O O . GLU A 1 1004 ? -8.220 -14.562 31.483 1.00 94.31 1004 GLU A O 1
ATOM 7859 N N . TYR A 1 1005 ? -6.763 -13.021 32.191 1.00 93.44 1005 TYR A N 1
ATOM 7860 C CA . TYR A 1 1005 ? -5.614 -13.599 31.488 1.00 93.44 1005 TYR A CA 1
ATOM 7861 C C . TYR A 1 1005 ? -4.709 -14.380 32.442 1.00 93.44 1005 TYR A C 1
ATOM 7863 O O . TYR A 1 1005 ? -4.101 -13.816 33.352 1.00 93.44 1005 TYR A O 1
ATOM 7871 N N . TYR A 1 1006 ? -4.546 -15.677 32.178 1.00 94.88 1006 TYR A N 1
ATOM 7872 C CA . TYR A 1 1006 ? -3.620 -16.558 32.893 1.00 94.88 1006 TYR A CA 1
ATOM 7873 C C . TYR A 1 1006 ? -2.402 -16.887 32.028 1.00 94.88 1006 TYR A C 1
ATOM 7875 O O . TYR A 1 1006 ? -2.327 -16.535 30.849 1.00 94.88 1006 TYR A O 1
ATOM 7883 N N . SER A 1 1007 ? -1.385 -17.527 32.604 1.00 94.50 1007 SER A N 1
ATOM 7884 C CA . SER A 1 1007 ? -0.180 -17.921 31.866 1.00 94.50 1007 SER A CA 1
ATOM 7885 C C . SER A 1 1007 ? 0.329 -19.280 32.323 1.00 94.50 1007 SER A C 1
ATOM 7887 O O . SER A 1 1007 ? 0.319 -19.573 33.517 1.00 94.50 1007 SER A O 1
ATOM 7889 N N . VAL A 1 1008 ? 0.803 -20.093 31.379 1.00 94.50 1008 VAL A N 1
ATOM 7890 C CA . VAL A 1 1008 ? 1.339 -21.435 31.643 1.00 94.50 1008 VAL A CA 1
ATOM 7891 C C . VAL A 1 1008 ? 2.725 -21.609 31.046 1.00 94.50 1008 VAL A C 1
ATOM 7893 O O . VAL A 1 1008 ? 2.991 -21.220 29.912 1.00 94.50 1008 VAL A O 1
ATOM 7896 N N . THR A 1 1009 ? 3.613 -22.226 31.819 1.00 93.88 1009 THR A N 1
ATOM 7897 C CA . THR A 1 1009 ? 4.978 -22.592 31.402 1.00 93.88 1009 THR A CA 1
ATOM 7898 C C . THR A 1 1009 ? 5.143 -24.102 31.212 1.00 93.88 1009 THR A C 1
ATOM 7900 O O . THR A 1 1009 ? 6.250 -24.584 30.986 1.00 93.88 1009 THR A O 1
ATOM 7903 N N . GLY A 1 1010 ? 4.053 -24.863 31.325 1.00 93.94 1010 GLY A N 1
ATOM 7904 C CA . GLY A 1 1010 ? 4.032 -26.317 31.232 1.00 93.94 1010 GLY A CA 1
ATOM 7905 C C . GLY A 1 1010 ? 2.737 -26.900 31.796 1.00 93.94 1010 GLY A C 1
ATOM 7906 O O . GLY A 1 1010 ? 1.779 -26.172 32.054 1.00 93.94 1010 GLY A O 1
ATOM 7907 N N . ALA A 1 1011 ? 2.720 -28.221 31.981 1.00 95.81 1011 ALA A N 1
ATOM 7908 C CA . ALA A 1 1011 ? 1.593 -28.929 32.577 1.00 95.81 1011 ALA A CA 1
ATOM 7909 C C . ALA A 1 1011 ? 1.378 -28.511 34.038 1.00 95.81 1011 ALA A C 1
ATOM 7911 O O . ALA A 1 1011 ? 2.342 -28.282 34.774 1.00 95.81 1011 ALA A O 1
ATOM 7912 N N . GLY A 1 1012 ? 0.123 -28.462 34.473 1.00 95.25 1012 GLY A N 1
ATOM 7913 C CA . GLY A 1 1012 ? -0.224 -28.034 35.822 1.00 95.25 1012 GLY A CA 1
ATOM 7914 C C . GLY A 1 1012 ? -1.707 -27.743 36.002 1.00 95.25 1012 GLY A C 1
ATOM 7915 O O . GLY A 1 1012 ? -2.544 -28.154 35.201 1.00 95.25 1012 GLY A O 1
ATOM 7916 N N . GLU A 1 1013 ? -2.016 -27.029 37.076 1.00 93.81 1013 GLU A N 1
ATOM 7917 C CA . GLU A 1 1013 ? -3.359 -26.557 37.403 1.00 93.81 1013 GLU A CA 1
ATOM 7918 C C . GLU A 1 1013 ? -3.334 -25.029 37.531 1.00 93.81 1013 GLU A C 1
ATOM 7920 O O . GLU A 1 1013 ? -2.383 -24.455 38.065 1.00 93.81 1013 GLU A O 1
ATOM 7925 N N . LEU A 1 1014 ? -4.366 -24.383 36.998 1.00 94.00 1014 LEU A N 1
ATOM 7926 C CA . LEU A 1 1014 ? -4.612 -22.950 37.072 1.00 94.00 1014 LEU A CA 1
ATOM 7927 C C . LEU A 1 1014 ? -5.876 -22.727 37.889 1.00 94.00 1014 LEU A C 1
ATOM 7929 O O . LEU A 1 1014 ? -6.957 -23.126 37.455 1.00 94.00 1014 LEU A O 1
ATOM 7933 N N . ASP A 1 1015 ? -5.756 -22.062 39.031 1.00 94.12 1015 ASP A N 1
ATOM 7934 C CA . ASP A 1 1015 ? -6.927 -21.570 39.746 1.00 94.12 1015 ASP A CA 1
ATOM 7935 C C . ASP A 1 1015 ? -7.431 -20.304 39.059 1.00 94.12 1015 ASP A C 1
ATOM 7937 O O . ASP A 1 1015 ? -6.700 -19.320 38.915 1.00 94.12 1015 ASP A O 1
ATOM 7941 N N . VAL A 1 1016 ? -8.682 -20.352 38.610 1.00 94.38 1016 VAL A N 1
ATOM 7942 C CA . VAL A 1 1016 ? -9.313 -19.281 37.846 1.00 94.38 1016 VAL A CA 1
ATOM 7943 C C . VAL A 1 1016 ? -10.435 -18.639 38.642 1.00 94.38 1016 VAL A C 1
ATOM 7945 O O . VAL A 1 1016 ? -11.201 -19.304 39.345 1.00 94.38 1016 VAL A O 1
ATOM 7948 N N . HIS A 1 1017 ? -10.506 -17.322 38.517 1.00 94.62 1017 HIS A N 1
ATOM 7949 C CA . HIS A 1 1017 ? -11.480 -16.453 39.144 1.00 94.62 1017 HIS A CA 1
ATOM 7950 C C . HIS A 1 1017 ? -11.790 -15.308 38.184 1.00 94.62 1017 HIS A C 1
ATOM 7952 O O . HIS A 1 1017 ? -10.892 -14.528 37.874 1.00 94.62 1017 HIS A O 1
ATOM 7958 N N . ALA A 1 1018 ? -13.038 -15.193 37.743 1.00 93.56 1018 ALA A N 1
ATOM 7959 C CA . ALA A 1 1018 ? -13.472 -14.133 36.841 1.00 93.56 1018 ALA A CA 1
ATOM 7960 C C . ALA A 1 1018 ? -14.853 -13.624 37.247 1.00 93.56 1018 ALA A C 1
ATOM 7962 O O . ALA A 1 1018 ? -15.814 -14.391 37.293 1.00 93.56 1018 ALA A O 1
ATOM 7963 N N . ASP A 1 1019 ? -14.948 -12.322 37.495 1.00 92.81 1019 ASP A N 1
ATOM 7964 C CA . ASP A 1 1019 ? -16.205 -11.665 37.831 1.00 92.81 1019 ASP A CA 1
ATOM 7965 C C . ASP A 1 1019 ? -16.720 -10.882 36.626 1.00 92.81 1019 ASP A C 1
ATOM 7967 O O . ASP A 1 1019 ? -15.959 -10.210 35.924 1.00 92.81 1019 ASP A O 1
ATOM 7971 N N . VAL A 1 1020 ? -18.030 -10.940 36.402 1.00 91.12 1020 VAL A N 1
ATOM 7972 C CA . VAL A 1 1020 ? -18.734 -10.103 35.428 1.00 91.12 1020 VAL A CA 1
ATOM 7973 C C . VAL A 1 1020 ? -19.849 -9.379 36.158 1.00 91.12 1020 VAL A C 1
ATOM 7975 O O . VAL A 1 1020 ? -20.731 -10.019 36.725 1.00 91.12 1020 VAL A O 1
ATOM 7978 N N . VAL A 1 1021 ? -19.820 -8.049 36.129 1.00 88.31 1021 VAL A N 1
ATOM 7979 C CA . VAL A 1 1021 ? -20.868 -7.187 36.688 1.00 88.31 1021 VAL A CA 1
ATOM 7980 C C . VAL A 1 1021 ? -21.489 -6.401 35.545 1.00 88.31 1021 VAL A C 1
ATOM 7982 O O . VAL A 1 1021 ? -20.764 -5.795 34.754 1.00 88.31 1021 VAL A O 1
ATOM 7985 N N . SER A 1 1022 ? -22.816 -6.410 35.451 1.00 87.06 1022 SER A N 1
ATOM 7986 C CA . SER A 1 1022 ? -23.544 -5.615 34.468 1.00 87.06 1022 SER A CA 1
ATOM 7987 C C . SER A 1 1022 ? -24.918 -5.216 34.986 1.00 87.06 1022 SER A C 1
ATOM 7989 O O . SER A 1 1022 ? -25.697 -6.053 35.437 1.00 87.06 1022 SER A O 1
ATOM 7991 N N . ALA A 1 1023 ? -25.218 -3.923 34.869 1.00 84.00 1023 ALA A N 1
ATOM 7992 C CA . ALA A 1 1023 ? -26.532 -3.366 35.173 1.00 84.00 1023 ALA A CA 1
ATOM 7993 C C . ALA A 1 1023 ? -27.593 -3.733 34.118 1.00 84.00 1023 ALA A C 1
ATOM 7995 O O . ALA A 1 1023 ? -28.777 -3.504 34.345 1.00 84.00 1023 ALA A O 1
ATOM 7996 N N . ASP A 1 1024 ? -27.180 -4.301 32.981 1.00 87.00 1024 ASP A N 1
ATOM 7997 C CA . ASP A 1 1024 ? -28.079 -4.690 31.892 1.00 87.00 1024 ASP A CA 1
ATOM 7998 C C . ASP A 1 1024 ? -28.721 -6.072 32.099 1.00 87.00 1024 ASP A C 1
ATOM 8000 O O . ASP A 1 1024 ? -29.560 -6.487 31.301 1.00 87.00 1024 ASP A O 1
ATOM 8004 N N . ILE A 1 1025 ? -28.336 -6.798 33.155 1.00 87.81 1025 ILE A N 1
ATOM 8005 C CA . ILE A 1 1025 ? -28.965 -8.071 33.517 1.00 87.81 1025 ILE A CA 1
ATOM 8006 C C . ILE A 1 1025 ? -30.345 -7.772 34.105 1.00 87.81 1025 ILE A C 1
ATOM 8008 O O . ILE A 1 1025 ? -30.444 -7.147 35.161 1.00 87.81 1025 ILE A O 1
ATOM 8012 N N . ASP A 1 1026 ? -31.409 -8.253 33.460 1.00 86.38 1026 ASP A N 1
ATOM 8013 C CA . ASP A 1 1026 ? -32.756 -8.198 34.029 1.00 86.38 1026 ASP A CA 1
ATOM 8014 C C . ASP A 1 1026 ? -32.850 -9.179 35.211 1.00 86.38 1026 ASP A C 1
ATOM 8016 O O . ASP A 1 1026 ? -32.791 -10.396 34.988 1.00 86.38 1026 ASP A O 1
ATOM 8020 N N . PRO A 1 1027 ? -33.021 -8.693 36.458 1.00 81.81 1027 PRO A N 1
ATOM 8021 C CA . PRO A 1 1027 ? -33.081 -9.557 37.631 1.00 81.81 1027 PRO A CA 1
ATOM 8022 C C . PRO A 1 1027 ? -34.316 -10.461 37.656 1.00 81.81 1027 PRO A C 1
ATOM 8024 O O . PRO A 1 1027 ? -34.290 -11.491 38.328 1.00 81.81 1027 PRO A O 1
ATOM 8027 N N . ALA A 1 1028 ? -35.381 -10.104 36.930 1.00 83.19 1028 ALA A N 1
ATOM 8028 C CA . ALA A 1 1028 ? -36.639 -10.848 36.912 1.00 83.19 1028 ALA A CA 1
ATOM 8029 C C . ALA A 1 1028 ? -36.649 -12.018 35.909 1.00 83.19 1028 ALA A C 1
ATOM 8031 O O . ALA A 1 1028 ? -37.605 -12.797 35.884 1.00 83.19 1028 ALA A O 1
ATOM 8032 N N . SER A 1 1029 ? -35.605 -12.148 35.086 1.00 86.06 1029 SER A N 1
ATOM 8033 C CA . SER A 1 1029 ? -35.521 -13.124 33.997 1.00 86.06 1029 SER A CA 1
ATOM 8034 C C . SER A 1 1029 ? -34.282 -14.012 34.137 1.00 86.06 1029 SER A C 1
ATOM 8036 O O . SER A 1 1029 ? -33.259 -13.605 34.685 1.00 86.06 1029 SER A O 1
ATOM 8038 N N . SER A 1 1030 ? -34.348 -15.244 33.622 1.00 90.12 1030 SER A N 1
ATOM 8039 C CA . SER A 1 1030 ? -33.167 -16.112 33.557 1.00 90.12 1030 SER A CA 1
ATOM 8040 C C . SER A 1 1030 ? -32.164 -15.611 32.519 1.00 90.12 1030 SER A C 1
ATOM 8042 O O . SER A 1 1030 ? -32.542 -14.938 31.557 1.00 90.12 1030 SER A O 1
ATOM 8044 N N . PHE A 1 1031 ? -30.892 -15.951 32.700 1.00 92.31 1031 PHE A N 1
ATOM 8045 C CA . PHE A 1 1031 ? -29.816 -15.658 31.758 1.00 92.31 1031 PHE A CA 1
ATOM 8046 C C . PHE A 1 1031 ? -28.812 -16.815 31.698 1.00 92.31 1031 PHE A C 1
ATOM 8048 O O . PHE A 1 1031 ? -28.631 -17.563 32.666 1.00 92.31 1031 PHE A O 1
ATOM 8055 N N . THR A 1 1032 ? -28.138 -16.930 30.559 1.00 94.50 1032 THR A N 1
ATOM 8056 C CA . THR A 1 1032 ? -27.123 -17.948 30.298 1.00 94.50 1032 THR A CA 1
ATOM 8057 C C . THR A 1 1032 ? -25.739 -17.375 30.582 1.00 94.50 1032 THR A C 1
ATOM 8059 O O . THR A 1 1032 ? -25.395 -16.289 30.120 1.00 94.50 1032 THR A O 1
ATOM 8062 N N . VAL A 1 1033 ? -24.906 -18.122 31.301 1.00 94.19 1033 VAL A N 1
ATOM 8063 C CA . VAL A 1 1033 ? -23.480 -17.828 31.472 1.00 94.19 1033 VAL A CA 1
ATOM 8064 C C . VAL A 1 1033 ? -22.674 -18.879 30.736 1.00 94.19 1033 VAL A C 1
ATOM 8066 O O . VAL A 1 1033 ? -22.787 -20.062 31.053 1.00 94.19 1033 VAL A O 1
ATOM 8069 N N . LYS A 1 1034 ? -21.838 -18.457 29.790 1.00 94.06 1034 LYS A N 1
ATOM 8070 C CA . LYS A 1 1034 ? -20.871 -19.322 29.103 1.00 94.06 1034 LYS A CA 1
ATOM 8071 C C . LYS A 1 1034 ? -19.466 -18.957 29.548 1.00 94.06 1034 LYS A C 1
ATOM 8073 O O . LYS A 1 1034 ? -19.121 -17.778 29.606 1.00 94.06 1034 LYS A O 1
ATOM 8078 N N . VAL A 1 1035 ? -18.653 -19.960 29.852 1.00 94.38 1035 VAL A N 1
ATOM 8079 C CA . VAL A 1 1035 ? -17.252 -19.770 30.231 1.00 94.38 1035 VAL A CA 1
ATOM 8080 C C . VAL A 1 1035 ? -16.373 -20.545 29.267 1.00 94.38 1035 VAL A C 1
ATOM 8082 O O . VAL A 1 1035 ? -16.517 -21.760 29.137 1.00 94.38 1035 VAL A O 1
ATOM 8085 N N . ALA A 1 1036 ? -15.437 -19.853 28.626 1.00 93.75 1036 ALA A N 1
ATOM 8086 C CA . ALA A 1 1036 ? -14.483 -20.445 27.699 1.00 93.75 1036 ALA A CA 1
ATOM 8087 C C . ALA A 1 1036 ? -13.048 -20.059 28.073 1.00 93.75 1036 ALA A C 1
ATOM 8089 O O . ALA A 1 1036 ? -12.792 -18.929 28.483 1.00 93.75 1036 ALA A O 1
ATOM 8090 N N . ALA A 1 1037 ? -12.108 -20.987 27.908 1.00 93.94 1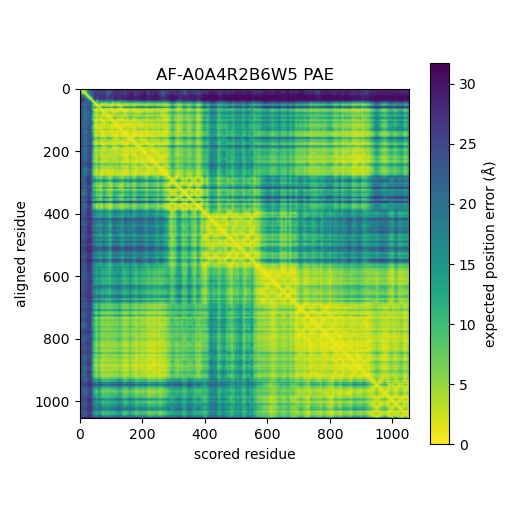037 ALA A N 1
ATOM 8091 C CA . ALA A 1 1037 ? -10.676 -20.714 27.961 1.00 93.94 1037 ALA A CA 1
ATOM 8092 C C . ALA A 1 1037 ? -10.072 -20.788 26.560 1.00 93.94 1037 ALA A C 1
ATOM 8094 O O . ALA A 1 1037 ? -10.210 -21.799 25.874 1.00 93.94 1037 ALA A O 1
ATOM 8095 N N . GLY A 1 1038 ? -9.377 -19.734 26.149 1.00 92.94 1038 GLY A N 1
ATOM 8096 C CA . GLY A 1 1038 ? -8.588 -19.723 24.927 1.00 92.94 1038 GLY A CA 1
ATOM 8097 C C . GLY A 1 1038 ? -7.225 -20.377 25.137 1.00 92.94 1038 GLY A C 1
ATOM 8098 O O . GLY A 1 1038 ? -6.569 -20.172 26.158 1.00 92.94 1038 GLY A O 1
ATOM 8099 N N . LEU A 1 1039 ? -6.776 -21.129 24.142 1.00 94.25 1039 LEU A N 1
ATOM 8100 C CA . LEU A 1 1039 ? -5.406 -21.596 23.997 1.00 94.25 1039 LEU A CA 1
ATOM 8101 C C . LEU A 1 1039 ? -4.989 -21.392 22.539 1.00 94.25 1039 LEU A C 1
ATOM 8103 O O . LEU A 1 1039 ? -5.447 -22.107 21.649 1.00 94.25 1039 LEU A O 1
ATOM 8107 N N . LEU A 1 1040 ? -4.117 -20.407 22.309 1.00 94.56 1040 LEU A N 1
ATOM 8108 C CA . LEU A 1 1040 ? -3.749 -19.937 20.970 1.00 94.56 1040 LEU A CA 1
ATOM 8109 C C . LEU A 1 1040 ? -4.995 -19.532 20.154 1.00 94.56 1040 LEU A C 1
ATOM 8111 O O . LEU A 1 1040 ? -5.679 -18.584 20.535 1.00 94.56 1040 LEU A O 1
ATOM 8115 N N . ASP A 1 1041 ? -5.292 -20.228 19.058 1.00 91.31 1041 ASP A N 1
ATOM 8116 C CA . ASP A 1 1041 ? -6.425 -19.962 18.161 1.00 91.31 1041 ASP A CA 1
ATOM 8117 C C . ASP A 1 1041 ? -7.707 -20.735 18.525 1.00 91.31 1041 ASP A C 1
ATOM 8119 O O . ASP A 1 1041 ? -8.725 -20.603 17.846 1.00 91.31 1041 ASP A O 1
ATOM 8123 N N . THR A 1 1042 ? -7.676 -21.540 19.589 1.00 92.38 1042 THR A N 1
ATOM 8124 C CA . THR A 1 1042 ? -8.760 -22.458 19.948 1.00 92.38 1042 THR A CA 1
ATOM 8125 C C . THR A 1 1042 ? -9.400 -22.067 21.275 1.00 92.38 1042 THR A C 1
ATOM 8127 O O . THR A 1 1042 ? -8.703 -21.834 22.258 1.00 92.38 1042 THR A O 1
ATOM 8130 N N . ASN A 1 1043 ? -10.734 -22.061 21.335 1.00 91.25 1043 ASN A N 1
ATOM 8131 C CA . ASN A 1 1043 ? -11.486 -21.891 22.580 1.00 91.25 1043 ASN A CA 1
ATOM 8132 C C . ASN A 1 1043 ? -12.009 -23.242 23.085 1.00 91.25 1043 ASN A C 1
ATOM 8134 O O . ASN A 1 1043 ? -12.570 -24.027 22.321 1.00 91.25 1043 ASN A O 1
ATOM 8138 N N . VAL A 1 1044 ? -11.859 -23.488 24.384 1.00 91.88 1044 VAL A N 1
ATOM 8139 C CA . VAL A 1 1044 ? -12.356 -24.671 25.092 1.00 91.88 1044 VAL A CA 1
ATOM 8140 C C . VAL A 1 1044 ? -13.444 -24.238 26.068 1.00 91.88 1044 VAL A C 1
ATOM 8142 O O . VAL A 1 1044 ? -13.194 -23.435 26.966 1.00 91.88 1044 VAL A O 1
ATOM 8145 N N . GLU A 1 1045 ? -14.654 -24.768 25.904 1.00 92.94 1045 GLU A N 1
ATOM 8146 C CA . GLU A 1 1045 ? -15.764 -24.509 26.824 1.00 92.94 1045 GLU A CA 1
ATOM 8147 C C . GLU A 1 1045 ? -15.504 -25.184 28.180 1.00 92.94 1045 GLU A C 1
ATOM 8149 O O . GLU A 1 1045 ? -15.250 -26.387 28.258 1.00 92.94 1045 GLU A O 1
ATOM 8154 N N . LEU A 1 1046 ? -15.566 -24.402 29.258 1.00 91.50 1046 LEU A N 1
ATOM 8155 C CA . LEU A 1 1046 ? -15.375 -24.864 30.638 1.00 91.50 1046 LEU A CA 1
ATOM 8156 C C . LEU A 1 1046 ? -16.694 -25.078 31.385 1.00 91.50 1046 LEU A C 1
ATOM 8158 O O . LEU A 1 1046 ? -16.716 -25.732 32.433 1.00 91.50 1046 LEU A O 1
ATOM 8162 N N . GLY A 1 1047 ? -17.778 -24.486 30.888 1.00 91.38 1047 GLY A N 1
ATOM 8163 C CA . GLY A 1 1047 ? -19.111 -24.654 31.440 1.00 91.38 1047 GLY A CA 1
ATOM 8164 C C . GLY A 1 1047 ? -20.127 -23.675 30.865 1.00 91.38 1047 GLY A C 1
ATOM 8165 O O . GLY A 1 1047 ? -19.791 -22.556 30.473 1.00 91.38 1047 GLY A O 1
ATOM 8166 N N . GLN A 1 1048 ? -21.384 -24.108 30.897 1.00 94.44 1048 GLN A N 1
ATOM 8167 C CA . GLN A 1 1048 ? -22.556 -23.302 30.595 1.00 94.44 1048 GLN A CA 1
ATOM 8168 C C . GLN A 1 1048 ? -23.569 -23.439 31.740 1.00 94.44 1048 GLN A C 1
ATOM 8170 O O . GLN A 1 1048 ? -23.853 -24.549 32.198 1.00 94.44 1048 GLN A O 1
ATOM 8175 N N . PHE A 1 1049 ? -24.113 -22.315 32.206 1.00 93.75 1049 PHE A N 1
ATOM 8176 C CA . PHE A 1 1049 ? -25.022 -22.245 33.351 1.00 93.75 1049 PHE A CA 1
ATOM 8177 C C . PHE A 1 1049 ? -26.261 -21.423 33.002 1.00 93.75 1049 PHE A C 1
ATOM 8179 O O . PHE A 1 1049 ? -26.147 -20.395 32.349 1.00 93.75 1049 PHE A O 1
ATOM 8186 N N . GLU A 1 1050 ? -27.427 -21.848 33.480 1.00 93.12 1050 GLU A N 1
ATOM 8187 C CA . GLU A 1 1050 ? -28.660 -21.052 33.469 1.00 93.12 1050 GLU A CA 1
ATOM 8188 C C . GLU A 1 1050 ? -28.913 -20.544 34.887 1.00 93.12 1050 GLU A C 1
ATOM 8190 O O . GLU A 1 1050 ? -29.020 -21.353 35.814 1.00 93.12 1050 GLU A O 1
ATOM 8195 N N . LEU A 1 1051 ? -28.974 -19.224 35.067 1.00 89.81 1051 LEU A N 1
ATOM 8196 C CA . LEU A 1 1051 ? -29.066 -18.568 36.374 1.00 89.81 1051 LEU A CA 1
ATOM 8197 C C . LEU A 1 1051 ? -30.217 -17.550 36.413 1.00 89.81 1051 LEU A C 1
ATOM 8199 O O . LEU A 1 1051 ? -30.726 -17.120 35.381 1.00 89.81 1051 LEU A O 1
ATOM 8203 N N . THR A 1 1052 ? -30.612 -17.154 37.623 1.00 84.69 1052 THR A N 1
ATOM 8204 C CA . THR A 1 1052 ? -31.565 -16.068 37.921 1.00 84.69 1052 THR A CA 1
ATOM 8205 C C . THR A 1 1052 ? -31.017 -15.271 39.099 1.00 84.69 1052 THR A C 1
ATOM 8207 O O . THR A 1 1052 ? -30.559 -15.904 40.045 1.00 84.69 1052 THR A O 1
ATOM 8210 N N . LEU A 1 1053 ? -31.099 -13.934 39.096 1.00 78.12 1053 LEU A N 1
ATOM 8211 C CA . LEU A 1 1053 ? -30.565 -13.119 40.205 1.00 78.12 1053 LEU A CA 1
ATOM 8212 C C . LEU A 1 1053 ? -31.342 -13.286 41.534 1.00 78.12 1053 LEU A C 1
ATOM 8214 O O . LEU A 1 1053 ? -30.839 -12.906 42.586 1.00 78.12 1053 LEU A O 1
ATOM 8218 N N . GLU A 1 1054 ? -32.555 -13.854 41.506 1.00 66.06 1054 GLU A N 1
ATOM 8219 C CA . GLU A 1 1054 ? -33.404 -14.058 42.695 1.00 66.06 1054 GLU A CA 1
ATOM 8220 C C . GLU A 1 1054 ? -33.107 -15.341 43.512 1.00 66.06 1054 GLU A C 1
ATOM 8222 O O . GLU A 1 1054 ? -33.711 -15.531 44.570 1.00 66.06 1054 GLU A O 1
ATOM 8227 N N . ASN A 1 1055 ? -32.189 -16.213 43.067 1.00 47.19 1055 ASN A N 1
ATOM 8228 C CA . ASN A 1 1055 ? -31.729 -17.422 43.785 1.00 47.19 1055 ASN A CA 1
ATOM 8229 C C . ASN A 1 1055 ? -30.198 -17.523 43.778 1.00 47.19 1055 ASN A C 1
ATOM 8231 O O . ASN A 1 1055 ? -29.684 -18.470 44.423 1.00 47.19 1055 ASN A O 1
#

Nearest PDB structures (foldseek):
  7b6b-assembly1_A  TM=6.856E-01  e=5.789E-14  Dysgonomonas mossii DSM 22836
  7b5v-assembly1_B  TM=6.446E-01  e=4.282E-14  Dysgonomonas mossii DSM 22836
  6mot-assembly1_A  TM=6.297E-01  e=1.954E-12  Bacteroides intestinalis DSM 17393
  7o21-assembly1_A  TM=3.868E-01  e=2.203E-05  Bdellovibrio bacteriovorus HD100
  7o21-assembly1_B  TM=3.905E-01  e=4.924E-05  Bdellovibrio bacteriovorus HD100

pLDDT: mean 88.8, std 13.81, range [22.25, 98.88]

Mean predicted aligned error: 10.49 Å

Radius of gyration: 34.53 Å; Cα contacts (8 Å, |Δi|>4): 2375; chains: 1; bounding box: 88×88×97 Å

InterPro domains:
  IPR000801 Esterase-like [PF00756] (713-841)
  IPR008979 Galactose-binding-like domain superfamily [SSF49785] (400-563)
  IPR029058 Alpha/Beta hydrolase fold [G3DSA:3.40.50.1820] (39-263)
  IPR029058 Alpha/Beta hydrolase fold [G3DSA:3.40.50.1820] (683-926)
  IPR029058 Alpha/Beta hydrolase fold [SSF53474] (51-191)
  IPR029058 Alpha/Beta hydrolase fold [SSF53474] (713-918)
  IPR050583 Mycobacterial A85 antigen [PTHR48098] (697-922)

Solvent-accessible surface area (backbone atoms only — not comparable to full-atom values): 55582 Å² total; per-residue (Å²): 114,69,70,62,52,52,57,50,56,56,46,53,60,47,51,70,62,53,76,76,64,80,81,92,79,84,91,72,92,82,81,88,84,88,90,82,98,71,93,73,83,73,84,53,77,48,82,56,99,51,35,37,40,42,55,46,92,85,69,52,96,86,53,72,59,29,26,37,38,40,36,37,37,10,34,79,57,26,68,47,64,64,64,63,60,51,53,50,42,60,55,45,35,73,38,53,68,12,42,57,43,35,38,35,39,43,41,47,62,96,85,58,60,62,64,61,54,48,52,52,51,50,53,50,47,53,75,75,44,63,48,34,95,44,25,75,30,21,32,27,28,17,35,29,33,4,10,35,46,17,50,52,50,40,38,35,43,72,41,101,84,71,46,78,38,82,45,74,56,57,63,72,21,32,32,28,31,23,38,50,28,39,45,57,48,88,81,35,80,60,38,85,79,75,51,50,62,45,64,59,57,67,74,46,52,55,78,40,53,64,56,37,31,39,41,41,39,28,29,53,68,36,66,40,25,54,42,83,52,7,52,41,48,46,46,36,48,46,36,68,59,43,26,74,56,51,70,89,24,40,43,50,35,30,43,68,46,60,89,45,72,67,50,49,54,53,49,41,54,50,52,44,33,52,53,27,45,62,59,45,59,72,31,53,51,54,47,70,50,61,50,62,40,42,40,47,84,85,46,69,54,32,39,37,40,38,43,34,41,38,33,58,67,47,42,57,41,30,77,48,73,44,65,34,36,42,34,45,36,34,22,35,73,86,82,61,48,77,76,46,72,53,75,48,84,47,74,47,55,48,59,50,76,50,71,54,72,45,77,47,70,62,81,67,91,82,59,52,31,31,40,34,35,36,36,32,45,76,52,23,62,42,77,50,53,71,46,76,33,43,51,35,56,75,64,43,91,51,61,52,36,26,34,48,53,63,58,25,81,26,25,42,42,54,76,42,64,70,62,93,71,88,55,74,78,74,40,64,91,62,70,41,70,84,62,50,70,77,40,53,75,33,64,64,33,77,37,61,44,47,46,81,58,45,76,63,47,70,53,38,31,55,46,43,18,34,34,41,38,37,38,76,49,76,36,59,68,86,54,79,71,65,62,29,34,37,33,57,16,22,36,47,29,22,33,36,33,26,34,66,79,39,81,52,44,62,45,42,37,45,96,88,66,44,75,70,82,55,74,48,37,91,42,77,42,70,31,68,42,66,51,86,57,56,46,66,60,32,76,39,42,42,36,38,41,37,42,27,81,68,65,60,25,50,38,33,30,50,66,36,29,41,20,23,61,27,19,43,23,50,74,71,74,43,64,28,51,72,43,59,67,72,56,40,51,38,45,52,48,42,52,52,52,39,42,52,19,56,45,67,72,31,55,68,64,34,46,73,48,42,35,61,71,18,27,40,49,88,34,39,44,68,54,50,43,47,52,56,42,60,75,53,58,89,56,89,43,45,48,69,46,75,39,73,73,47,40,14,41,44,92,87,34,35,38,38,35,26,43,34,39,37,32,50,73,83,49,75,47,75,46,79,45,78,48,23,26,37,77,54,99,90,39,46,32,38,33,38,71,66,61,44,70,38,58,44,73,48,82,28,49,34,55,13,48,63,68,77,39,81,72,63,33,81,38,50,32,31,41,36,54,36,92,66,53,91,83,52,85,74,39,22,35,40,35,43,37,34,42,38,66,76,44,38,43,61,57,49,58,75,71,39,50,67,57,50,51,50,52,26,38,75,73,65,67,27,80,73,38,33,39,38,19,52,44,67,60,47,81,46,63,43,43,68,39,47,31,45,29,46,64,74,48,45,46,57,48,45,53,72,77,40,59,46,32,77,47,19,53,37,19,26,24,22,22,36,30,38,5,8,22,18,8,42,26,44,24,75,49,32,54,78,55,23,23,17,27,28,22,37,38,25,36,34,88,74,35,66,91,41,12,50,53,62,46,60,69,72,52,54,47,68,45,56,52,64,31,39,44,33,42,37,22,22,58,38,14,72,87,28,34,37,42,51,52,50,52,35,51,38,50,31,62,78,48,76,34,70,66,47,50,36,31,39,89,29,47,82,52,67,82,49,45,57,85,46,46,60,58,48,54,28,52,33,61,69,68,37,74,75,82,61,88,66,60,59,70,29,54,46,56,52,58,46,80,42,82,44,101,48,34,39,39,34,41,36,46,41,37,35,40,73,65,43,65,82,71,56,56,76,48,57,87,51,101,46,47,86,55,52,65,57,60,50,45,35,39,38,37,41,40,34,34,45,96,92,39,58,50,45,69,36,70,42,80,44,74,39,87,56,57,47,74,43,85,45,71,46,67,40,76,40,89,75,63,60,57,92,44,67,35,39,39,41,32,32,37,33,54,66,75,43,74,35,80,38,47,76,45,82,48,47,69,84,115